Protein 7Q72 (pdb70)

Foldseek 3Di:
DPDAFFPDRAQDQDAADPLQVVVLVQLVVVLVVVQFQADPVVVVVVVVVQVVVQVVQLVLQLVLVVVVVDDPVLSNQQRKEKAWFDCVLLSGGGPLDATEMEIEGEQSCDLVSVQPPVVVVQVVPPQWDDKDQDPDPDFRWTWTQRNHHIYIYGYAYWHPSHDGHDDDPQDLVRLPPTDPRRNVVSVRHNLRVVLCVRAQDSVQLRSLLNLQQLLCVLAQQAAQLQQHFHSSQSSLLLRLLRSNHVNGHNLVSNLVSLVCQLPPPPPPERERYPQDDGDDDDDQQDVVPDVLSVPQTHFYWRNGPSTDGRNSLHDPQSVVVSSVLSVVLNVVSVCVSVVNDRSVVSSHHHDQLPPFFKKKKKKKKFQAQVVRVVLVVLLSSCNSVLQVLVCVVQLWVHKAWGRAKWKWKWDDDDPVVVVCVLDPHDDPTDIHGDDGHDPVVPMMMMIIIMIGTDGRAPPDDDPPVSQVVSQCSSCVDPPDDPVTMHMHMDMAGQQRDDPVVDDPPDDGDPD/DPVVVVVVVCVVPPPDDDDDDDDDDDDDPAPDPHD/DFFPDAFDDADADDPLQVVLLVQLVVVLVVVQFQADPVVVVVVVVLQVVVLVVQLVLQLVLVVVPPPDDPCSNVQAWEKAWFDCVLLSGGGPLDETEMETEGEQSDDPVSCCPPVVVVVVVVVCKDPWAFDDDPPFGWIWIQRNNRIYIYGYAYWHHRGDHHDDDPQDQVRCPPGDPSRVVVVVRRNLRVVLCVSALDSVQLRSLLNLQQLLCVQAQQADLLQAHFHSSLSSLLLSLLRSNHVNYHNLVSNQCSLVCVLPPPPPPERERDPQDDHDDDDDAQDVVPDVLSVPATHFYWRNGPSIDGSNRLHDPQSVVVSSVLSVVLNVQSVCVSVVNDRSVVSSHHHDQLPPFFKKKKKKKKFCAQVVRVVLVVLLSSCNSVLQRLVCVPQQFPHKAKGRAKWKWWFDDDDPVVLVQVLDPDDDPTHTHTDDHGCTMMMIIIMIGTDGPVDDDCPVSQVVSQCSSQVDPPHDPPTIHIHMDMAGSQRDDPVVDDPPDDGDDD/DVPDDDPDDDDDDDDDDD

Secondary structure (DSSP, 8-state):
-----SSS--S------HHHHHHHHHHHHHHHTTT-S--HHHHHHHHHHHHHHHHHHHHHHHHHHHHTT--HHHHHHTB-EEEEETTTTTT---TT--EEEEEEEETTS-HHHHHHTHHHHHHHSTTEEEEE----SSS-EEEEEETTEEEEEEEEEESSS-B-SS--TT-GGGGTT--HHHHHHHHHHHHHHHHHHSSS-HHHHHHHHHHHHHHHHHTT---TTTTS--HHHHHHHHHHHHHHSTT--HHHHHHHHHHHHHSS-TTS-B-SSPPPP-SS------TTT-HHHHT-SS-BB-SSSSP-BTTTT--HHHHHHHHHHHHHHHHHHHHHTTTSS-GGGTTPPP-GGGT-SEEEEEEEEESSHHHHHHHHHHHHHTTHHHHHHHHTT-SEEEEEE-SS-EEEEEE-SSHHHHHHHTTT---S--EEE--S--TT--EEEEEEE-EEEEE----EEE-HHHHHHHHHHHHT-SS--TTTEEEEEEEEESTT--GGGS-TT------/--SSS--S------HHHHHHHHHHHHHHHHTT-S--HHHHHHHHHHHHHHHHHHHHHHHHHHHHSTT-SSGGGG-B-EEEEETTTTTT---TTPPEEEEEEE-SS--HHHHHHTSHHHHHHHSSEEEEEEE--SSS-EEEEEETTEEEEEEEEE-SSS-B-SS--TT-GGGGTT--HHHHHHHHHHHHHHHHHHS-S-HHHHHHHHHHHHHHHHHTT---TTTTS--HHHHHHHHHHHHHH-TT--HHHHHHHHHHHHHTS-TTSPB-SS-----SS------TTT-HHHHT-SS-BB-SSSSP-BTTTT--HHHHHHHHHHHHHHHHHHHHHTTTSS-GGGTT----HHHH-SEEEEEEEEESSHHHHHHHHHHHHHTTHHHHHHHHHSTTT--EEE-SS-EEEEEE-SSHHHHHHHTTT---S---EEES---EEEEEEEEEEE----EEE-HHHHHHHHHHHHT-SS--TTTEEEEEEEEEGGG--GGGS-TTPPPP--/--HHHHHHHHHHS--S--------EEE--SSSS--/-TT-----------EEE-

Structure (mmCIF, N/CA/C/O backbone):
data_7Q72
#
_entry.id   7Q72
#
_cell.length_a   128.644
_cell.length_b   151.337
_cell.length_c   65.408
_cell.angle_alpha   90.000
_cell.angle_beta   90.000
_cell.angle_gamma   90.000
#
_symmetry.space_group_name_H-M   'P 21 21 2'
#
loop_
_entity.id
_entity.type
_entity.pdbx_description
1 polymer 'Poly(A) polymerase pla1'
2 polymer 'NURS complex subunit red1'
3 water water
#
loop_
_atom_site.group_PDB
_atom_site.id
_atom_site.type_symbol
_atom_site.label_atom_id
_atom_site.label_alt_id
_atom_site.label_comp_id
_atom_site.label_asym_id
_atom_site.label_entity_id
_atom_site.label_seq_id
_atom_site.pdbx_PDB_ins_code
_atom_site.Cartn_x
_atom_site.Cartn_y
_atom_site.Cartn_z
_atom_site.occupancy
_atom_site.B_iso_or_equiv
_atom_site.auth_seq_id
_atom_site.auth_comp_id
_atom_site.auth_asym_id
_atom_site.auth_atom_id
_atom_site.pdbx_PDB_model_num
ATOM 1 N N . THR A 1 11 ? 45.99000 47.26648 3.42239 1.000 84.00000 11 THR A N 1
ATOM 2 C CA . THR A 1 11 ? 46.04905 46.90933 2.00984 1.000 87.04000 11 THR A CA 1
ATOM 3 C C . THR A 1 11 ? 45.06019 47.73978 1.19438 1.000 82.97000 11 THR A C 1
ATOM 4 O O . THR A 1 11 ? 44.88394 48.93284 1.44448 1.000 71.05000 11 THR A O 1
ATOM 8 N N . THR A 1 12 ? 44.41730 47.10080 0.21741 1.000 88.61000 12 THR A N 1
ATOM 9 C CA . THR A 1 12 ? 43.45135 47.77131 -0.64470 1.000 91.06000 12 THR A CA 1
ATOM 10 C C . THR A 1 12 ? 42.07592 47.91127 -0.00502 1.000 83.63000 12 THR A C 1
ATOM 11 O O . THR A 1 12 ? 41.15625 48.41577 -0.65880 1.000 71.02000 12 THR A O 1
ATOM 15 N N . LYS A 1 13 ? 41.91226 47.48337 1.24354 1.000 81.91000 13 LYS A N 1
ATOM 16 C CA . LYS A 1 13 ? 40.63442 47.53059 1.93739 1.000 68.18000 13 LYS A CA 1
ATOM 17 C C . LYS A 1 13 ? 40.77262 48.34130 3.21828 1.000 67.48000 13 LYS A C 1
ATOM 18 O O . LYS A 1 13 ? 41.77219 48.22382 3.93483 1.000 78.76000 13 LYS A O 1
ATOM 24 N N . GLN A 1 14 ? 39.76854 49.17081 3.49801 1.000 52.62000 14 GLN A N 1
ATOM 25 C CA . GLN A 1 14 ? 39.71051 49.95977 4.72828 1.000 42.54000 14 GLN A CA 1
ATOM 26 C C . GLN A 1 14 ? 38.31867 49.77133 5.32181 1.000 43.01000 14 GLN A C 1
ATOM 27 O O . GLN A 1 14 ? 37.34879 50.37089 4.84760 1.000 47.04000 14 GLN A O 1
ATOM 33 N N . TRP A 1 15 ? 38.22413 48.93801 6.35257 1.000 36.33000 15 TRP A N 1
ATOM 34 C CA . TRP A 1 15 ? 36.96509 48.65997 7.02459 1.000 28.77000 15 TRP A CA 1
ATOM 35 C C . TRP A 1 15 ? 36.91627 49.38328 8.36409 1.000 22.48000 15 TRP A C 1
ATOM 36 O O . TRP A 1 15 ? 37.93419 49.54345 9.04199 1.000 29.38000 15 TRP A O 1
ATOM 47 N N . GLY A 1 16 ? 35.71984 49.81708 8.74136 1.000 15.27000 16 GLY A N 1
ATOM 48 C CA . GLY A 1 16 ? 35.55365 50.56040 9.97031 1.000 18.22000 16 GLY A CA 1
ATOM 49 C C . GLY A 1 16 ? 35.96287 52.01230 9.81307 1.000 16.72000 16 GLY A C 1
ATOM 50 O O . GLY A 1 16 ? 36.30270 52.48789 8.72749 1.000 26.32000 16 GLY A O 1
ATOM 51 N N . ILE A 1 17 ? 35.92454 52.73172 10.93994 1.000 14.54000 17 ILE A N 1
ATOM 52 C CA . ILE A 1 17 ? 36.28374 54.14607 10.94514 1.000 22.24000 17 ILE A CA 1
ATOM 53 C C . ILE A 1 17 ? 37.74719 54.37625 11.29246 1.000 25.13000 17 ILE A C 1
ATOM 54 O O . ILE A 1 17 ? 38.18032 55.53462 11.37331 1.000 21.81000 17 ILE A O 1
ATOM 59 N N . THR A 1 18 ? 38.51944 53.31647 11.50999 1.000 15.63000 18 THR A N 1
ATOM 60 C CA . THR A 1 18 ? 39.93797 53.41460 11.81256 1.000 15.20000 18 THR A CA 1
ATOM 61 C C . THR A 1 18 ? 40.68900 52.37236 11.00099 1.000 16.53000 18 THR A C 1
ATOM 62 O O . THR A 1 18 ? 40.14166 51.30452 10.70086 1.000 19.45000 18 THR A O 1
ATOM 66 N N . PRO A 1 19 ? 41.93440 52.65554 10.62377 1.000 19.59000 19 PRO A N 1
ATOM 67 C CA . PRO A 1 19 ? 42.74037 51.63440 9.96423 1.000 21.89000 19 PRO A CA 1
ATOM 68 C C . PRO A 1 19 ? 42.91624 50.43141 10.86792 1.000 14.66000 19 PRO A C 1
ATOM 69 O O . PRO A 1 19 ? 42.90709 50.55569 12.10708 1.000 15.82000 19 PRO A O 1
ATOM 73 N N . PRO A 1 20 ? 43.07661 49.24263 10.29283 1.000 12.58000 20 PRO A N 1
ATOM 74 C CA . PRO A 1 20 ? 43.07073 48.01823 11.10152 1.000 13.86000 20 PRO A CA 1
ATOM 75 C C . PRO A 1 20 ? 44.31859 47.89584 11.96308 1.000 14.79000 20 PRO A C 1
ATOM 76 O O . PRO A 1 20 ? 45.28795 48.64589 11.83446 1.000 20.01000 20 PRO A O 1
ATOM 80 N N . ILE A 1 21 ? 44.27328 46.91359 12.86513 1.000 16.96000 21 ILE A N 1
ATOM 81 C CA . ILE A 1 21 ? 45.42462 46.61548 13.71052 1.000 16.95000 21 ILE A CA 1
ATOM 82 C C . ILE A 1 21 ? 46.43510 45.75880 12.95972 1.000 17.25000 21 ILE A C 1
ATOM 83 O O . ILE A 1 21 ? 47.64582 45.99517 13.03739 1.000 18.80000 21 ILE A O 1
ATOM 88 N N . SER A 1 22 ? 45.95979 44.75826 12.22045 1.000 16.37000 22 SER A N 1
ATOM 89 C CA . SER A 1 22 ? 46.84662 43.85364 11.50145 1.000 16.64000 22 SER A CA 1
ATOM 90 C C . SER A 1 22 ? 46.07867 43.20482 10.36149 1.000 19.62000 22 SER A C 1
ATOM 91 O O . SER A 1 22 ? 45.01147 42.62420 10.58196 1.000 19.92000 22 SER A O 1
ATOM 94 N N . THR A 1 23 ? 46.62363 43.30561 9.15007 1.000 25.49000 23 THR A N 1
ATOM 95 C CA . THR A 1 23 ? 46.07155 42.63896 7.98016 1.000 26.91000 23 THR A CA 1
ATOM 96 C C . THR A 1 23 ? 46.73077 41.29000 7.71631 1.000 26.95000 23 THR A C 1
ATOM 97 O O . THR A 1 23 ? 46.60021 40.75042 6.61127 1.000 29.96000 23 THR A O 1
ATOM 101 N N . ALA A 1 24 ? 47.43002 40.73773 8.70476 1.000 23.10000 24 ALA A N 1
ATOM 102 C CA . ALA A 1 24 ? 48.17380 39.50717 8.50194 1.000 21.18000 24 ALA A CA 1
ATOM 103 C C . ALA A 1 24 ? 47.22447 38.32134 8.33746 1.000 22.35000 24 ALA A C 1
ATOM 104 O O . ALA A 1 24 ? 46.15659 38.27764 8.95463 1.000 23.36000 24 ALA A O 1
ATOM 106 N N . PRO A 1 25 ? 47.59346 37.34279 7.50510 1.000 26.37000 25 PRO A N 1
ATOM 107 C CA . PRO A 1 25 ? 46.74041 36.15937 7.33091 1.000 24.17000 25 PRO A CA 1
ATOM 108 C C . PRO A 1 25 ? 46.73388 35.26423 8.55884 1.000 29.19000 25 PRO A C 1
ATOM 109 O O . PRO A 1 25 ? 47.35897 35.57767 9.57741 1.000 33.29000 25 PRO A O 1
ATOM 113 N N . ALA A 1 26 ? 46.03338 34.13925 8.46648 1.000 25.71000 26 ALA A N 1
ATOM 114 C CA . ALA A 1 26 ? 45.93441 33.19932 9.57210 1.000 32.99000 26 ALA A CA 1
ATOM 115 C C . ALA A 1 26 ? 47.04975 32.16872 9.47841 1.000 31.96000 26 ALA A C 1
ATOM 116 O O . ALA A 1 26 ? 47.23998 31.54369 8.43057 1.000 32.39000 26 ALA A O 1
ATOM 118 N N . THR A 1 27 ? 47.78391 31.99628 10.57326 1.000 33.33000 27 THR A N 1
ATOM 119 C CA . THR A 1 27 ? 48.78697 30.94855 10.63212 1.000 31.55000 27 THR A CA 1
ATOM 120 C C . THR A 1 27 ? 48.11061 29.57861 10.64527 1.000 31.98000 27 THR A C 1
ATOM 121 O O . THR A 1 27 ? 46.89490 29.45470 10.81916 1.000 35.12000 27 THR A O 1
ATOM 125 N N . GLU A 1 28 ? 48.91945 28.53395 10.45295 1.000 36.43000 28 GLU A N 1
ATOM 126 C CA . GLU A 1 28 ? 48.37551 27.18027 10.46219 1.000 33.08000 28 GLU A CA 1
ATOM 127 C C . GLU A 1 28 ? 47.81961 26.80975 11.83220 1.000 36.40000 28 GLU A C 1
ATOM 128 O O . GLU A 1 28 ? 46.86816 26.02533 11.92227 1.000 34.47000 28 GLU A O 1
ATOM 134 N N . GLN A 1 29 ? 48.38710 27.36704 12.90472 1.000 37.75000 29 GLN A N 1
ATOM 135 C CA . GLN A 1 29 ? 47.84727 27.11269 14.23636 1.000 34.57000 29 GLN A CA 1
ATOM 136 C C . GLN A 1 29 ? 46.53210 27.85238 14.44693 1.000 34.57000 29 GLN A C 1
ATOM 137 O O . GLN A 1 29 ? 45.57729 27.28848 14.99515 1.000 32.88000 29 GLN A O 1
ATOM 143 N N . GLU A 1 30 ? 46.46664 29.11825 14.02406 1.000 31.65000 30 GLU A N 1
ATOM 144 C CA . GLU A 1 30 ? 45.22878 29.88037 14.15411 1.000 27.69000 30 GLU A CA 1
ATOM 145 C C . GLU A 1 30 ? 44.09876 29.23395 13.36282 1.000 29.06000 30 GLU A C 1
ATOM 146 O O . GLU A 1 30 ? 42.97054 29.12168 13.85614 1.000 31.62000 30 GLU A O 1
ATOM 152 N N . ASN A 1 31 ? 44.38376 28.79581 12.13376 1.000 31.34000 31 ASN A N 1
ATOM 153 C CA . ASN A 1 31 ? 43.35739 28.14281 11.32851 1.000 32.73000 31 ASN A CA 1
ATOM 154 C C . ASN A 1 31 ? 42.98462 26.77768 11.89322 1.000 34.70000 31 ASN A C 1
ATOM 155 O O . ASN A 1 31 ? 41.83830 26.33880 11.74187 1.000 32.20000 31 ASN A O 1
ATOM 160 N N . ALA A 1 32 ? 43.93098 26.09333 12.54171 1.000 32.73000 32 ALA A N 1
ATOM 161 C CA . ALA A 1 32 ? 43.60715 24.82730 13.19069 1.000 21.37000 32 ALA A CA 1
ATOM 162 C C . ALA A 1 32 ? 42.77622 25.05390 14.44614 1.000 19.47000 32 ALA A C 1
ATOM 163 O O . ALA A 1 32 ? 41.82963 24.30523 14.71492 1.000 16.84000 32 ALA A O 1
ATOM 165 N N . LEU A 1 33 ? 43.11656 26.08087 15.22889 1.000 21.00000 33 LEU A N 1
ATOM 166 C CA . LEU A 1 33 ? 42.29802 26.42623 16.38518 1.000 22.03000 33 LEU A CA 1
ATOM 167 C C . LEU A 1 33 ? 40.91685 26.90912 15.96648 1.000 25.08000 33 LEU A C 1
ATOM 168 O O . LEU A 1 33 ? 39.93658 26.67244 16.68228 1.000 21.83000 33 LEU A O 1
ATOM 173 N N . ASN A 1 34 ? 40.81909 27.58483 14.81822 1.000 26.86000 34 ASN A N 1
ATOM 174 C CA . ASN A 1 34 ? 39.51203 27.98165 14.30645 1.000 21.97000 34 ASN A CA 1
ATOM 175 C C . ASN A 1 34 ? 38.66210 26.76131 13.98102 1.000 26.05000 34 ASN A C 1
ATOM 176 O O . ASN A 1 34 ? 37.45146 26.75301 14.23217 1.000 27.35000 34 ASN A O 1
ATOM 181 N N . THR A 1 35 ? 39.28057 25.71717 13.42377 1.000 24.90000 35 THR A N 1
ATOM 182 C CA . THR A 1 35 ? 38.55849 24.47099 13.19436 1.000 20.04000 35 THR A CA 1
ATOM 183 C C . THR A 1 35 ? 38.13804 23.82633 14.50900 1.000 22.13000 35 THR A C 1
ATOM 184 O O . THR A 1 35 ? 37.06610 23.21541 14.58707 1.000 22.42000 35 THR A O 1
ATOM 188 N N . ALA A 1 36 ? 38.96021 23.95940 15.55342 1.000 24.79000 36 ALA A N 1
ATOM 189 C CA . ALA A 1 36 ? 38.57900 23.44143 16.86257 1.000 18.70000 36 ALA A CA 1
ATOM 190 C C . ALA A 1 36 ? 37.48466 24.28526 17.50059 1.000 21.47000 36 ALA A C 1
ATOM 191 O O . ALA A 1 36 ? 36.64279 23.75319 18.23331 1.000 19.84000 36 ALA A O 1
ATOM 193 N N . LEU A 1 37 ? 37.48205 25.59561 17.23829 1.000 21.61000 37 LEU A N 1
ATOM 194 C CA . LEU A 1 37 ? 36.42856 26.45917 17.76377 1.000 19.52000 37 LEU A CA 1
ATOM 195 C C . LEU A 1 37 ? 35.08545 26.14989 17.11584 1.000 20.10000 37 LEU A C 1
ATOM 196 O O . LEU A 1 37 ? 34.06102 26.07295 17.80441 1.000 20.93000 37 LEU A O 1
ATOM 201 N N . ILE A 1 38 ? 35.06926 25.97742 15.79253 1.000 20.24000 38 ILE A N 1
ATOM 202 C CA . ILE A 1 38 ? 33.82702 25.64785 15.10248 1.000 17.04000 38 ILE A CA 1
ATOM 203 C C . ILE A 1 38 ? 33.34660 24.26081 15.50715 1.000 19.82000 38 ILE A C 1
ATOM 204 O O . ILE A 1 38 ? 32.14131 24.02407 15.65546 1.000 22.86000 38 ILE A O 1
ATOM 209 N N . ASN A 1 39 ? 34.27922 23.32588 15.70291 1.000 22.49000 39 ASN A N 1
ATOM 210 C CA . ASN A 1 39 ? 33.90230 21.98371 16.13266 1.000 22.40000 39 ASN A CA 1
ATOM 211 C C . ASN A 1 39 ? 33.28247 22.00743 17.52489 1.000 24.32000 39 ASN A C 1
ATOM 212 O O . ASN A 1 39 ? 32.34344 21.25383 17.80594 1.000 32.68000 39 ASN A O 1
ATOM 217 N N . GLU A 1 40 ? 33.78936 22.87140 18.40785 1.000 24.09000 40 GLU A N 1
ATOM 218 C CA . GLU A 1 40 ? 33.20357 22.99526 19.73873 1.000 23.37000 40 GLU A CA 1
ATOM 219 C C . GLU A 1 40 ? 31.81946 23.62731 19.67404 1.000 25.55000 40 GLU A C 1
ATOM 220 O O . GLU A 1 40 ? 30.90704 23.21268 20.39828 1.000 29.80000 40 GLU A O 1
ATOM 226 N N . LEU A 1 41 ? 31.64609 24.63435 18.81445 1.000 29.47000 41 LEU A N 1
ATOM 227 C CA . LEU A 1 41 ? 30.33997 25.26928 18.66676 1.000 24.59000 41 LEU A CA 1
ATOM 228 C C . LEU A 1 41 ? 29.31455 24.29776 18.09463 1.000 28.52000 41 LEU A C 1
ATOM 229 O O . LEU A 1 41 ? 28.14009 24.32876 18.48110 1.000 28.39000 41 LEU A O 1
ATOM 234 N N . LYS A 1 42 ? 29.73819 23.42660 17.17363 1.000 26.61000 42 LYS A N 1
ATOM 235 C CA . LYS A 1 42 ? 28.82544 22.42239 16.63717 1.000 26.38000 42 LYS A CA 1
ATOM 236 C C . LYS A 1 42 ? 28.45941 21.38120 17.68586 1.000 28.98000 42 LYS A C 1
ATOM 237 O O . LYS A 1 42 ? 27.33797 20.86103 17.67471 1.000 31.20000 42 LYS A O 1
ATOM 243 N N . ASN A 1 43 ? 29.38224 21.07156 18.59949 1.000 33.30000 43 ASN A N 1
ATOM 244 C CA . ASN A 1 43 ? 29.13158 20.07487 19.63323 1.000 26.33000 43 ASN A CA 1
ATOM 245 C C . ASN A 1 43 ? 28.13303 20.55043 20.68056 1.000 28.81000 43 ASN A C 1
ATOM 246 O O . ASN A 1 43 ? 27.67598 19.73639 21.49010 1.000 35.01000 43 ASN A O 1
ATOM 251 N N . GLN A 1 44 ? 27.78770 21.83619 20.68718 1.000 36.32000 44 GLN A N 1
ATOM 252 C CA . GLN A 1 44 ? 26.77194 22.37665 21.57961 1.000 36.10000 44 GLN A CA 1
ATOM 253 C C . GLN A 1 44 ? 25.40849 22.49559 20.91233 1.000 40.27000 44 GLN A C 1
ATOM 254 O O . GLN A 1 44 ? 24.46881 22.99310 21.54092 1.000 39.61000 44 GLN A O 1
ATOM 260 N N . ASN A 1 45 ? 25.28308 22.04927 19.66073 1.000 47.58000 45 ASN A N 1
ATOM 261 C CA . ASN A 1 45 ? 24.06915 22.20868 18.85931 1.000 59.98000 45 ASN A CA 1
ATOM 262 C C . ASN A 1 45 ? 23.69223 23.68686 18.73541 1.000 49.57000 45 ASN A C 1
ATOM 263 O O . ASN A 1 45 ? 22.59555 24.11591 19.09844 1.000 47.80000 45 ASN A O 1
ATOM 268 N N . LEU A 1 46 ? 24.63963 24.46599 18.21527 1.000 39.74000 46 LEU A N 1
ATOM 269 C CA . LEU A 1 46 ? 24.43649 25.88368 17.95057 1.000 36.22000 46 LEU A CA 1
ATOM 270 C C . LEU A 1 46 ? 24.27407 26.17770 16.46546 1.000 38.46000 46 LEU A C 1
ATOM 271 O O . LEU A 1 46 ? 24.26260 27.34903 16.07269 1.000 45.59000 46 LEU A O 1
ATOM 276 N N . PHE A 1 47 ? 24.14786 25.14553 15.63097 1.000 32.15000 47 PHE A N 1
ATOM 277 C CA . PHE A 1 47 ? 24.04056 25.32148 14.18826 1.000 35.95000 47 PHE A CA 1
ATOM 278 C C . PHE A 1 47 ? 22.72767 24.79557 13.62376 1.000 41.34000 47 PHE A C 1
ATOM 279 O O . PHE A 1 47 ? 22.60132 24.66815 12.39874 1.000 41.21000 47 PHE A O 1
ATOM 287 N N . GLU A 1 48 ? 21.75303 24.48690 14.48025 1.000 43.31000 48 GLU A N 1
ATOM 288 C CA . GLU A 1 48 ? 20.40637 24.08479 14.06377 1.000 48.68000 48 GLU A CA 1
ATOM 289 C C . GLU A 1 48 ? 20.53351 22.83665 13.19845 1.000 54.75000 48 GLU A C 1
ATOM 290 O O . GLU A 1 48 ? 21.10351 21.83828 13.67245 1.000 72.18000 48 GLU A O 1
ATOM 296 N N . SER A 1 49 ? 20.04791 22.83737 11.95978 1.000 45.04000 49 SER A N 1
ATOM 297 C CA . SER A 1 49 ? 20.14146 21.70581 11.04808 1.000 50.72000 49 SER A CA 1
ATOM 298 C C . SER A 1 49 ? 19.77344 22.18165 9.64863 1.000 50.18000 49 SER A C 1
ATOM 299 O O . SER A 1 49 ? 19.02813 23.15998 9.50659 1.000 54.66000 49 SER A O 1
ATOM 302 N N . PRO A 1 50 ? 20.27660 21.53520 8.59435 1.000 43.58000 50 PRO A N 1
ATOM 303 C CA . PRO A 1 50 ? 19.90667 21.97095 7.23865 1.000 42.89000 50 PRO A CA 1
ATOM 304 C C . PRO A 1 50 ? 18.42722 21.81416 6.94431 1.000 41.61000 50 PRO A C 1
ATOM 305 O O . PRO A 1 50 ? 17.86746 22.61163 6.18178 1.000 41.79000 50 PRO A O 1
ATOM 309 N N . ALA A 1 51 ? 17.77160 20.81354 7.53570 1.000 39.93000 51 ALA A N 1
ATOM 310 C CA . ALA A 1 51 ? 16.35073 20.61151 7.27973 1.000 43.77000 51 ALA A CA 1
ATOM 311 C C . ALA A 1 51 ? 15.49433 21.66805 7.96631 1.000 43.78000 51 ALA A C 1
ATOM 312 O O . ALA A 1 51 ? 14.40012 21.98266 7.48429 1.000 43.77000 51 ALA A O 1
ATOM 314 N N . GLU A 1 52 ? 15.96701 22.22691 9.08343 1.000 42.95000 52 GLU A N 1
ATOM 315 C CA . GLU A 1 52 ? 15.17749 23.22309 9.79925 1.000 38.31000 52 GLU A CA 1
ATOM 316 C C . GLU A 1 52 ? 15.32138 24.61230 9.19182 1.000 36.20000 52 GLU A C 1
ATOM 317 O O . GLU A 1 52 ? 14.36351 25.39355 9.21390 1.000 31.83000 52 GLU A O 1
ATOM 323 N N . SER A 1 53 ? 16.49843 24.94082 8.65317 1.000 35.42000 53 SER A N 1
ATOM 324 C CA . SER A 1 53 ? 16.66624 26.23103 7.99161 1.000 40.06000 53 SER A CA 1
ATOM 325 C C . SER A 1 53 ? 15.87140 26.28825 6.69363 1.000 36.15000 53 SER A C 1
ATOM 326 O O . SER A 1 53 ? 15.32084 27.33824 6.34157 1.000 34.56000 53 SER A O 1
ATOM 329 N N . GLU A 1 54 ? 15.80246 25.16875 5.96817 1.000 34.21000 54 GLU A N 1
ATOM 330 C CA . GLU A 1 54 ? 14.94648 25.10459 4.78912 1.000 33.73000 54 GLU A CA 1
ATOM 331 C C . GLU A 1 54 ? 13.48052 25.27885 5.16000 1.000 33.25000 54 GLU A C 1
ATOM 332 O O . GLU A 1 54 ? 12.68960 25.78077 4.35266 1.000 33.85000 54 GLU A O 1
ATOM 338 N N . LYS A 1 55 ? 13.10224 24.87648 6.37542 1.000 34.71000 55 LYS A N 1
ATOM 339 C CA . LYS A 1 55 ? 11.72548 25.05694 6.82250 1.000 38.41000 55 LYS A CA 1
ATOM 340 C C . LYS A 1 55 ? 11.42895 26.52245 7.11563 1.000 39.35000 55 LYS A C 1
ATOM 341 O O . LYS A 1 55 ? 10.33583 27.01243 6.80965 1.000 37.37000 55 LYS A O 1
ATOM 347 N N . ARG A 1 56 ? 12.39058 27.23949 7.70472 1.000 34.82000 56 ARG A N 1
ATOM 348 C CA . ARG A 1 56 ? 12.18510 28.65715 7.98192 1.000 31.26000 56 ARG A CA 1
ATOM 349 C C . ARG A 1 56 ? 12.05202 29.46650 6.69827 1.000 34.43000 56 ARG A C 1
ATOM 350 O O . ARG A 1 56 ? 11.33145 30.47079 6.67374 1.000 32.95000 56 ARG A O 1
ATOM 358 N N . VAL A 1 57 ? 12.73337 29.04999 5.62810 1.000 39.12000 57 VAL A N 1
ATOM 359 C CA . VAL A 1 57 ? 12.61468 29.75216 4.35381 1.000 31.40000 57 VAL A CA 1
ATOM 360 C C . VAL A 1 57 ? 11.22671 29.55048 3.76152 1.000 35.37000 57 VAL A C 1
ATOM 361 O O . VAL A 1 57 ? 10.59828 30.50132 3.28046 1.000 42.87000 57 VAL A O 1
ATOM 365 N N . LYS A 1 58 ? 10.72340 28.31347 3.78845 1.000 32.93000 58 LYS A N 1
ATOM 366 C CA . LYS A 1 58 ? 9.38344 28.05510 3.27334 1.000 34.88000 58 LYS A CA 1
ATOM 367 C C . LYS A 1 58 ? 8.31866 28.74026 4.11943 1.000 39.36000 58 LYS A C 1
ATOM 368 O O . LYS A 1 58 ? 7.26279 29.11648 3.59838 1.000 41.25000 58 LYS A O 1
ATOM 374 N N . VAL A 1 59 ? 8.57645 28.91355 5.41769 1.000 38.47000 59 VAL A N 1
ATOM 375 C CA . VAL A 1 59 ? 7.62346 29.60737 6.27784 1.000 32.61000 59 VAL A CA 1
ATOM 376 C C . VAL A 1 59 ? 7.60617 31.09881 5.96378 1.000 33.12000 59 VAL A C 1
ATOM 377 O O . VAL A 1 59 ? 6.53894 31.72221 5.90543 1.000 36.24000 59 VAL A O 1
ATOM 381 N N . LEU A 1 60 ? 8.78177 31.69477 5.74854 1.000 31.48000 60 LEU A N 1
ATOM 382 C CA . LEU A 1 60 ? 8.83470 33.12014 5.43747 1.000 31.07000 60 LEU A CA 1
ATOM 383 C C . LEU A 1 60 ? 8.23266 33.41388 4.06950 1.000 39.25000 60 LEU A C 1
ATOM 384 O O . LEU A 1 60 ? 7.56522 34.43908 3.88792 1.000 39.05000 60 LEU A O 1
ATOM 389 N N . ASP A 1 61 ? 8.46213 32.53392 3.09147 1.000 40.13000 61 ASP A N 1
ATOM 390 C CA . ASP A 1 61 ? 7.80886 32.70208 1.79823 1.000 42.51000 61 ASP A CA 1
ATOM 391 C C . ASP A 1 61 ? 6.30986 32.45728 1.89723 1.000 47.05000 61 ASP A C 1
ATOM 392 O O . ASP A 1 61 ? 5.53723 33.02678 1.11773 1.000 46.54000 61 ASP A O 1
ATOM 397 N N . GLU A 1 62 ? 5.88011 31.62223 2.84650 1.000 44.02000 62 GLU A N 1
ATOM 398 C CA . GLU A 1 62 ? 4.45110 31.44250 3.07006 1.000 38.40000 62 GLU A CA 1
ATOM 399 C C . GLU A 1 62 ? 3.83915 32.66358 3.74363 1.000 38.71000 62 GLU A C 1
ATOM 400 O O . GLU A 1 62 ? 2.68861 33.01463 3.45959 1.000 51.09000 62 GLU A O 1
ATOM 406 N N . LEU A 1 63 ? 4.58867 33.32324 4.63126 1.000 32.61000 63 LEU A N 1
ATOM 407 C CA . LEU A 1 63 ? 4.08831 34.54186 5.25835 1.000 33.06000 63 LEU A CA 1
ATOM 408 C C . LEU A 1 63 ? 4.11882 35.72217 4.29643 1.000 41.93000 63 LEU A C 1
ATOM 409 O O . LEU A 1 63 ? 3.34929 36.67510 4.46397 1.000 44.05000 63 LEU A O 1
ATOM 414 N N . GLN A 1 64 ? 4.99860 35.68406 3.29246 1.000 45.28000 64 GLN A N 1
ATOM 415 C CA . GLN A 1 64 ? 5.02276 36.75029 2.29605 1.000 42.66000 64 GLN A CA 1
ATOM 416 C C . GLN A 1 64 ? 3.81338 36.66521 1.37394 1.000 40.14000 64 GLN A C 1
ATOM 417 O O . GLN A 1 64 ? 3.27491 37.69426 0.94899 1.000 40.21000 64 GLN A O 1
ATOM 423 N N . GLN A 1 65 ? 3.37062 35.44573 1.05656 1.000 41.13000 65 GLN A N 1
ATOM 424 C CA . GLN A 1 65 ? 2.16932 35.28132 0.24552 1.000 51.82000 65 GLN A CA 1
ATOM 425 C C . GLN A 1 65 ? 0.92236 35.73115 0.99805 1.000 55.23000 65 GLN A C 1
ATOM 426 O O . GLN A 1 65 ? -0.05837 36.15450 0.37502 1.000 58.79000 65 GLN A O 1
ATOM 432 N N . ILE A 1 66 ? 0.94180 35.65455 2.33059 1.000 48.75000 66 ILE A N 1
ATOM 433 C CA . ILE A 1 66 ? -0.19020 36.13303 3.11735 1.000 42.23000 66 ILE A CA 1
ATOM 434 C C . ILE A 1 66 ? -0.21623 37.65613 3.14356 1.000 42.12000 66 ILE A C 1
ATOM 435 O O . ILE A 1 66 ? -1.28532 38.27272 3.05758 1.000 50.54000 66 ILE A O 1
ATOM 440 N N . THR A 1 67 ? 0.95673 38.28708 3.25707 1.000 36.78000 67 THR A N 1
ATOM 441 C CA . THR A 1 67 ? 1.01217 39.74484 3.31825 1.000 38.25000 67 THR A CA 1
ATOM 442 C C . THR A 1 67 ? 0.42807 40.37259 2.05965 1.000 39.25000 67 THR A C 1
ATOM 443 O O . THR A 1 67 ? -0.30410 41.36631 2.13505 1.000 42.39000 67 THR A O 1
ATOM 447 N N . THR A 1 68 ? 0.74107 39.80680 0.89185 1.000 35.99000 68 THR A N 1
ATOM 448 C CA . THR A 1 68 ? 0.11605 40.27311 -0.34077 1.000 37.28000 68 THR A CA 1
ATOM 449 C C . THR A 1 68 ? -1.39126 40.05687 -0.30068 1.000 46.53000 68 THR A C 1
ATOM 450 O O . THR A 1 68 ? -2.16384 40.93000 -0.71283 1.000 50.54000 68 THR A O 1
ATOM 454 N N . GLU A 1 69 ? -1.82882 38.90106 0.20527 1.000 46.33000 69 GLU A N 1
ATOM 455 C CA . GLU A 1 69 ? -3.25754 38.66230 0.37568 1.000 46.58000 69 GLU A CA 1
ATOM 456 C C . GLU A 1 69 ? -3.85427 39.56425 1.44863 1.000 46.92000 69 GLU A C 1
ATOM 457 O O . GLU A 1 69 ? -5.04403 39.89328 1.38704 1.000 51.59000 69 GLU A O 1
ATOM 463 N N . PHE A 1 70 ? -3.05142 39.97187 2.43383 1.000 45.11000 70 PHE A N 1
ATOM 464 C CA . PHE A 1 70 ? -3.55473 40.82216 3.50758 1.000 48.03000 70 PHE A CA 1
ATOM 465 C C . PHE A 1 70 ? -3.75291 42.25784 3.03771 1.000 47.52000 70 PHE A C 1
ATOM 466 O O . PHE A 1 70 ? -4.80738 42.85541 3.27572 1.000 51.30000 70 PHE A O 1
ATOM 474 N N . VAL A 1 71 ? -2.74688 42.82890 2.37239 1.000 49.44000 71 VAL A N 1
ATOM 475 C CA . VAL A 1 71 ? -2.86004 44.20639 1.90276 1.000 47.73000 71 VAL A CA 1
ATOM 476 C C . VAL A 1 71 ? -3.90380 44.32008 0.79731 1.000 50.55000 71 VAL A C 1
ATOM 477 O O . VAL A 1 71 ? -4.61737 45.32742 0.70746 1.000 50.83000 71 VAL A O 1
ATOM 481 N N . LYS A 1 72 ? -4.02559 43.29452 -0.04855 1.000 48.67000 72 LYS A N 1
ATOM 482 C CA . LYS A 1 72 ? -4.97313 43.36125 -1.15665 1.000 46.11000 72 LYS A CA 1
ATOM 483 C C . LYS A 1 72 ? -6.41327 43.38129 -0.65781 1.000 54.61000 72 LYS A C 1
ATOM 484 O O . LYS A 1 72 ? -7.27247 44.03601 -1.25873 1.000 56.22000 72 LYS A O 1
ATOM 490 N N . LYS A 1 73 ? -6.69855 42.66937 0.43587 1.000 55.14000 73 LYS A N 1
ATOM 491 C CA . LYS A 1 73 ? -8.05075 42.67585 0.98633 1.000 46.58000 73 LYS A CA 1
ATOM 492 C C . LYS A 1 73 ? -8.36792 44.00326 1.66335 1.000 53.65000 73 LYS A C 1
ATOM 493 O O . LYS A 1 73 ? -9.46282 44.55033 1.48629 1.000 64.15000 73 LYS A O 1
ATOM 499 N N . VAL A 1 74 ? -7.42649 44.53387 2.44730 1.000 47.38000 74 VAL A N 1
ATOM 500 C CA . VAL A 1 74 ? -7.66388 45.80392 3.12468 1.000 47.44000 74 VAL A CA 1
ATOM 501 C C . VAL A 1 74 ? -7.73964 46.94468 2.11916 1.000 53.29000 74 VAL A C 1
ATOM 502 O O . VAL A 1 74 ? -8.50789 47.89545 2.30752 1.000 64.44000 74 VAL A O 1
ATOM 506 N N . SER A 1 75 ? -6.96286 46.87115 1.03494 1.000 54.07000 75 SER A N 1
ATOM 507 C CA . SER A 1 75 ? -6.99516 47.93242 0.03267 1.000 62.17000 75 SER A CA 1
ATOM 508 C C . SER A 1 75 ? -8.32992 47.96176 -0.70246 1.000 61.94000 75 SER A C 1
ATOM 509 O O . SER A 1 75 ? -8.86844 49.04035 -0.97606 1.000 66.41000 75 SER A O 1
ATOM 512 N N . LEU A 1 76 ? -8.88066 46.78955 -1.03052 1.000 60.20000 76 LEU A N 1
ATOM 513 C CA . LEU A 1 76 ? -10.18250 46.74962 -1.68962 1.000 62.43000 76 LEU A CA 1
ATOM 514 C C . LEU A 1 76 ? -11.28134 47.30698 -0.79373 1.000 68.19000 76 LEU A C 1
ATOM 515 O O . LEU A 1 76 ? -12.25189 47.88859 -1.29238 1.000 71.16000 76 LEU A O 1
ATOM 520 N N . ALA A 1 77 ? -11.14749 47.14593 0.52586 1.000 69.84000 77 ALA A N 1
ATOM 521 C CA . ALA A 1 77 ? -12.11748 47.72112 1.45039 1.000 71.24000 77 ALA A CA 1
ATOM 522 C C . ALA A 1 77 ? -12.03548 49.24136 1.50148 1.000 71.65000 77 ALA A C 1
ATOM 523 O O . ALA A 1 77 ? -13.00727 49.88822 1.90652 1.000 74.44000 77 ALA A O 1
ATOM 525 N N . LYS A 1 78 ? -10.90370 49.82288 1.10802 1.000 70.48000 78 LYS A N 1
ATOM 526 C CA . LYS A 1 78 ? -10.76064 51.26796 0.99977 1.000 76.51000 78 LYS A CA 1
ATOM 527 C C . LYS A 1 78 ? -11.17976 51.79183 -0.36849 1.000 82.18000 78 LYS A C 1
ATOM 528 O O . LYS A 1 78 ? -10.89537 52.95160 -0.68815 1.000 79.39000 78 LYS A O 1
ATOM 534 N N . HIS A 1 79 ? -11.83560 50.95676 -1.17883 1.000 80.75000 79 HIS A N 1
ATOM 535 C CA . HIS A 1 79 ? -12.31732 51.33179 -2.50979 1.000 79.54000 79 HIS A CA 1
ATOM 536 C C . HIS A 1 79 ? -11.16171 51.72477 -3.43101 1.000 70.43000 79 HIS A C 1
ATOM 537 O O . HIS A 1 79 ? -11.16042 52.79058 -4.05023 1.000 66.44000 79 HIS A O 1
ATOM 544 N N . MET A 1 80 ? -10.16974 50.84461 -3.51902 1.000 73.66000 80 MET A N 1
ATOM 545 C CA . MET A 1 80 ? -9.06854 51.01277 -4.45398 1.000 75.89000 80 MET A CA 1
ATOM 546 C C . MET A 1 80 ? -9.36525 50.25706 -5.74340 1.000 70.85000 80 MET A C 1
ATOM 547 O O . MET A 1 80 ? -10.08384 49.25387 -5.74706 1.000 61.33000 80 MET A O 1
ATOM 552 N N . ASN A 1 81 ? -8.80294 50.75100 -6.84352 1.000 79.95000 81 ASN A N 1
ATOM 553 C CA . ASN A 1 81 ? -9.06978 50.16979 -8.14960 1.000 78.58000 81 ASN A CA 1
ATOM 554 C C . ASN A 1 81 ? -8.43319 48.78469 -8.26681 1.000 74.76000 81 ASN A C 1
ATOM 555 O O . ASN A 1 81 ? -7.65260 48.34863 -7.41578 1.000 75.81000 81 ASN A O 1
ATOM 560 N N . GLU A 1 82 ? -8.78561 48.08651 -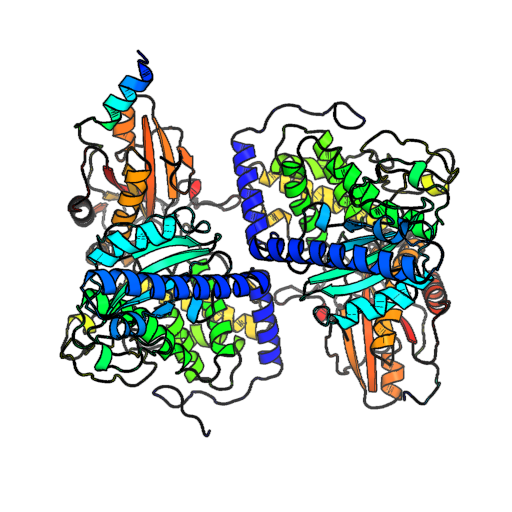9.35041 1.000 74.74000 82 GLU A N 1
ATOM 561 C CA . GLU A 1 82 ? -8.21874 46.76496 -9.60074 1.000 79.66000 82 GLU A CA 1
ATOM 562 C C . GLU A 1 82 ? -6.71332 46.83105 -9.81686 1.000 76.78000 82 GLU A C 1
ATOM 563 O O . GLU A 1 82 ? -5.99618 45.87912 -9.48778 1.000 73.07000 82 GLU A O 1
ATOM 569 N N . LYS A 1 83 ? -6.21668 47.93974 -10.36732 1.000 76.35000 83 LYS A N 1
ATOM 570 C CA . LYS A 1 83 ? -4.78605 48.06640 -10.61663 1.000 75.00000 83 LYS A CA 1
ATOM 571 C C . LYS A 1 83 ? -4.03695 48.50749 -9.36498 1.000 72.56000 83 LYS A C 1
ATOM 572 O O . LYS A 1 83 ? -2.95832 47.98192 -9.06811 1.000 69.16000 83 LYS A O 1
ATOM 578 N N . MET A 1 84 ? -4.59396 49.46462 -8.61795 1.000 69.44000 84 MET A N 1
ATOM 579 C CA . MET A 1 84 ? -3.90727 49.97023 -7.43303 1.000 67.19000 84 MET A CA 1
ATOM 580 C C . MET A 1 84 ? -3.87477 48.92951 -6.32054 1.000 66.30000 84 MET A C 1
ATOM 581 O O . MET A 1 84 ? -2.84525 48.75460 -5.65787 1.000 69.60000 84 MET A O 1
ATOM 586 N N . ALA A 1 85 ? -4.99056 48.22988 -6.09882 1.000 63.80000 85 ALA A N 1
ATOM 587 C CA . ALA A 1 85 ? -5.02563 47.20991 -5.05622 1.000 56.37000 85 ALA A CA 1
ATOM 588 C C . ALA A 1 85 ? -4.12406 46.02998 -5.39184 1.000 53.47000 85 ALA A C 1
ATOM 589 O O . ALA A 1 85 ? -3.67119 45.32091 -4.48629 1.000 52.63000 85 ALA A O 1
ATOM 591 N N . ASN A 1 86 ? -3.85466 45.80244 -6.67819 1.000 60.36000 86 ASN A N 1
ATOM 592 C CA . ASN A 1 86 ? -2.96320 44.71703 -7.06900 1.000 67.90000 86 ASN A CA 1
ATOM 593 C C . ASN A 1 86 ? -1.50129 45.09363 -6.86288 1.000 64.15000 86 ASN A C 1
ATOM 594 O O . ASN A 1 86 ? -0.69883 44.26037 -6.42701 1.000 61.94000 86 ASN A O 1
ATOM 599 N N . GLU A 1 87 ? -1.13875 46.33769 -7.16740 1.000 58.27000 87 GLU A N 1
ATOM 600 C CA . GLU A 1 87 ? 0.23344 46.80567 -7.03517 1.000 59.55000 87 GLU A CA 1
ATOM 601 C C . GLU A 1 87 ? 0.52657 47.39626 -5.66142 1.000 57.79000 87 GLU A C 1
ATOM 602 O O . GLU A 1 87 ? 1.62314 47.92563 -5.45034 1.000 51.12000 87 GLU A O 1
ATOM 608 N N . ALA A 1 88 ? -0.42685 47.32337 -4.72823 1.000 54.78000 88 ALA A N 1
ATOM 609 C CA . ALA A 1 88 ? -0.16838 47.79280 -3.37068 1.000 49.99000 88 ALA A CA 1
ATOM 610 C C . ALA A 1 88 ? 0.90989 46.95302 -2.69691 1.000 58.48000 88 ALA A C 1
ATOM 611 O O . ALA A 1 88 ? 1.73358 47.47748 -1.93782 1.000 59.01000 88 ALA A O 1
ATOM 613 N N . GLY A 1 89 ? 0.91799 45.64794 -2.95947 1.000 52.14000 89 GLY A N 1
ATOM 614 C CA . GLY A 1 89 ? 1.98152 44.77995 -2.49438 1.000 41.81000 89 GLY A CA 1
ATOM 615 C C . GLY A 1 89 ? 1.97087 44.49404 -1.00753 1.000 40.65000 89 GLY A C 1
ATOM 616 O O . GLY A 1 89 ? 1.00010 43.94491 -0.47844 1.000 42.56000 89 GLY A O 1
ATOM 617 N N . GLY A 1 90 ? 3.05343 44.86350 -0.32560 1.000 39.96000 90 GLY A N 1
ATOM 618 C CA . GLY A 1 90 ? 3.22954 44.54314 1.07759 1.000 34.26000 90 GLY A CA 1
ATOM 619 C C . GLY A 1 90 ? 4.29863 43.48914 1.27855 1.000 28.38000 90 GLY A C 1
ATOM 620 O O . GLY A 1 90 ? 4.10996 42.33121 0.89467 1.000 32.95000 90 GLY A O 1
ATOM 621 N N . LYS A 1 91 ? 5.42660 43.87198 1.87305 1.000 27.47000 91 LYS A N 1
ATOM 622 C CA . LYS A 1 91 ? 6.57294 42.98668 2.02510 1.000 33.02000 91 LYS A CA 1
ATOM 623 C C . LYS A 1 91 ? 6.85507 42.73480 3.49961 1.000 30.29000 91 LYS A C 1
ATOM 624 O O . LYS A 1 91 ? 6.69742 43.63115 4.33488 1.000 27.10000 91 LYS A O 1
ATOM 630 N N . ILE A 1 92 ? 7.27271 41.50893 3.81072 1.000 33.44000 92 ILE A N 1
ATOM 631 C CA . ILE A 1 92 ? 7.63196 41.10261 5.16471 1.000 35.21000 92 ILE A CA 1
ATOM 632 C C . ILE A 1 92 ? 9.14930 40.99690 5.24836 1.000 30.69000 92 ILE A C 1
ATOM 633 O O . ILE A 1 92 ? 9.79159 40.43389 4.35282 1.000 25.95000 92 ILE A O 1
ATOM 638 N N . PHE A 1 93 ? 9.72007 41.54969 6.31426 1.000 31.35000 93 PHE A N 1
ATOM 639 C CA . PHE A 1 93 ? 11.15376 41.51844 6.55585 1.000 25.65000 93 PHE A CA 1
ATOM 640 C C . PHE A 1 93 ? 11.44817 40.76904 7.84878 1.000 28.13000 93 PHE A C 1
ATOM 641 O O . PHE A 1 93 ? 10.56017 40.50626 8.66369 1.000 35.87000 93 PHE A O 1
ATOM 649 N N . THR A 1 94 ? 12.72111 40.42862 8.02899 1.000 25.06000 94 THR A N 1
ATOM 650 C CA . THR A 1 94 ? 13.19325 39.75860 9.22927 1.000 24.79000 94 THR A CA 1
ATOM 651 C C . THR A 1 94 ? 14.42225 40.48571 9.75669 1.000 30.44000 94 THR A C 1
ATOM 652 O O . THR A 1 94 ? 15.09395 41.22114 9.02910 1.000 34.73000 94 THR A O 1
ATOM 656 N N . TYR A 1 95 ? 14.70913 40.27815 11.03677 1.000 25.80000 95 TYR A N 1
ATOM 657 C CA . TYR A 1 95 ? 15.84937 40.92271 11.67675 1.000 27.70000 95 TYR A CA 1
ATOM 658 C C . TYR A 1 95 ? 16.24499 40.10053 12.89776 1.000 25.50000 95 TYR A C 1
ATOM 659 O O . TYR A 1 95 ? 15.78082 38.97077 13.08549 1.000 27.32000 95 TYR A O 1
ATOM 668 N N . GLY A 1 96 ? 17.11223 40.67167 13.72889 1.000 24.53000 96 GLY A N 1
ATOM 669 C CA . GLY A 1 96 ? 17.53171 40.02407 14.95346 1.000 23.85000 96 GLY A CA 1
ATOM 670 C C . GLY A 1 96 ? 18.52483 38.90651 14.71947 1.000 22.69000 96 GLY A C 1
ATOM 671 O O . GLY A 1 96 ? 19.37977 39.00260 13.83441 1.000 22.91000 96 GLY A O 1
ATOM 672 N N . SER A 1 97 ? 18.41009 37.83197 15.50182 1.000 34.34000 97 SER A N 1
ATOM 673 C CA . SER A 1 97 ? 19.34037 36.71559 15.39266 1.000 32.94000 97 SER A CA 1
ATOM 674 C C . SER A 1 97 ? 19.20266 35.96215 14.07388 1.000 27.36000 97 SER A C 1
ATOM 675 O O . SER A 1 97 ? 20.16555 35.32413 13.63329 1.000 29.70000 97 SER A O 1
ATOM 678 N N . TYR A 1 98 ? 18.03151 36.00783 13.43741 1.000 21.95000 98 TYR A N 1
ATOM 679 C CA . TYR A 1 98 ? 17.82074 35.19607 12.24359 1.000 21.01000 98 TYR A CA 1
ATOM 680 C C . TYR A 1 98 ? 18.52016 35.78378 11.02252 1.000 26.33000 98 TYR A C 1
ATOM 681 O O . TYR A 1 98 ? 19.22564 35.06852 10.30283 1.000 32.62000 98 TYR A O 1
ATOM 690 N N . ARG A 1 99 ? 18.31754 37.07645 10.75361 1.000 26.02000 99 ARG A N 1
ATOM 691 C CA . ARG A 1 99 ? 18.91807 37.66948 9.56230 1.000 28.26000 99 ARG A CA 1
ATOM 692 C C . ARG A 1 99 ? 20.43821 37.72105 9.66499 1.000 27.30000 99 ARG A C 1
ATOM 693 O O . ARG A 1 99 ? 21.12933 37.67668 8.64039 1.000 30.59000 99 ARG A O 1
ATOM 701 N N . LEU A 1 100 ? 20.97817 37.79604 10.88309 1.000 26.24000 100 LEU A N 1
ATOM 702 C CA . LEU A 1 100 ? 22.42183 37.70507 11.06281 1.000 24.65000 100 LEU A CA 1
ATOM 703 C C . LEU A 1 100 ? 22.96069 36.30931 10.78443 1.000 24.99000 100 LEU A C 1
ATOM 704 O O . LEU A 1 100 ? 24.18302 36.13191 10.75913 1.000 37.12000 100 LEU A O 1
ATOM 709 N N . GLY A 1 101 ? 22.08961 35.32304 10.57981 1.000 22.10000 101 GLY A N 1
ATOM 710 C CA . GLY A 1 101 ? 22.51614 33.95943 10.35473 1.000 24.29000 101 GLY A CA 1
ATOM 711 C C . GLY A 1 101 ? 23.01723 33.23085 11.57972 1.000 23.19000 101 GLY A C 1
ATOM 712 O O . GLY A 1 101 ? 23.42957 32.07131 11.46114 1.000 35.81000 101 GLY A O 1
ATOM 713 N N . VAL A 1 102 ? 22.99148 33.86325 12.74845 1.000 17.17000 102 VAL A N 1
ATOM 714 C CA . VAL A 1 102 ? 23.49104 33.28054 13.98823 1.000 23.38000 102 VAL A CA 1
ATOM 715 C C . VAL A 1 102 ? 22.28119 32.99429 14.86909 1.000 30.90000 102 VAL A C 1
ATOM 716 O O . VAL A 1 102 ? 21.73957 33.89835 15.51527 1.000 42.50000 102 VAL A O 1
ATOM 720 N N . TYR A 1 103 ? 21.85347 31.73408 14.90255 1.000 37.75000 103 TYR A N 1
ATOM 721 C CA . TYR A 1 103 ? 20.68297 31.34656 15.67650 1.000 38.16000 103 TYR A CA 1
ATOM 722 C C . TYR A 1 103 ? 20.67485 29.83339 15.83446 1.000 38.32000 103 TYR A C 1
ATOM 723 O O . TYR A 1 103 ? 20.95944 29.10334 14.88162 1.000 30.90000 103 TYR A O 1
ATOM 732 N N . GLY A 1 104 ? 20.34701 29.37432 17.03965 1.000 41.53000 104 GLY A N 1
ATOM 733 C CA . GLY A 1 104 ? 20.29901 27.96222 17.33146 1.000 41.18000 104 GLY A CA 1
ATOM 734 C C . GLY A 1 104 ? 18.92783 27.36940 17.08125 1.000 39.11000 104 GLY A C 1
ATOM 735 O O . GLY A 1 104 ? 18.01335 28.04359 16.59698 1.000 38.23000 104 GLY A O 1
ATOM 736 N N . PRO A 1 105 ? 18.76186 26.08786 17.40286 1.000 35.66000 105 PRO A N 1
ATOM 737 C CA . PRO A 1 105 ? 17.46326 25.43888 17.19638 1.000 39.30000 105 PRO A CA 1
ATOM 738 C C . PRO A 1 105 ? 16.39770 26.02117 18.10961 1.000 38.36000 105 PRO A C 1
ATOM 739 O O . PRO A 1 105 ? 16.67610 26.47654 19.22184 1.000 30.48000 105 PRO A O 1
ATOM 743 N N . GLY A 1 106 ? 15.15970 26.00565 17.61849 1.000 36.10000 106 GLY A N 1
ATOM 744 C CA . GLY A 1 106 ? 14.03879 26.55056 18.35432 1.000 39.17000 106 GLY A CA 1
ATOM 745 C C . GLY A 1 106 ? 14.03805 28.05365 18.51737 1.000 49.44000 106 GLY A C 1
ATOM 746 O O . GLY A 1 106 ? 13.08783 28.59382 19.09654 1.000 54.61000 106 GLY A O 1
ATOM 747 N N . SER A 1 107 ? 15.06415 28.74676 18.03019 1.000 43.11000 107 SER A N 1
ATOM 748 C CA . SER A 1 107 ? 15.12830 30.19378 18.16967 1.000 41.16000 107 SER A CA 1
ATOM 749 C C . SER A 1 107 ? 14.05386 30.85956 17.32066 1.000 31.27000 107 SER A C 1
ATOM 750 O O . SER A 1 107 ? 13.78788 30.44757 16.18828 1.000 31.59000 107 SER A O 1
ATOM 753 N N . ASP A 1 108 ? 13.43779 31.89766 17.87636 1.000 29.58000 108 ASP A N 1
ATOM 754 C CA . ASP A 1 108 ? 12.33500 32.57132 17.21283 1.000 33.01000 108 ASP A CA 1
ATOM 755 C C . ASP A 1 108 ? 12.84055 33.46599 16.08408 1.000 32.16000 108 ASP A C 1
ATOM 756 O O . ASP A 1 108 ? 13.98564 33.92591 16.07947 1.000 28.42000 108 ASP A O 1
ATOM 761 N N . ILE A 1 109 ? 11.95978 33.71103 15.11950 1.000 32.02000 109 ILE A N 1
ATOM 762 C CA . ILE A 1 109 ? 12.27072 34.51342 13.94291 1.000 20.44000 109 ILE A CA 1
ATOM 763 C C . ILE A 1 109 ? 11.64818 35.88792 14.13850 1.000 23.48000 109 ILE A C 1
ATOM 764 O O . ILE A 1 109 ? 10.42526 36.04417 14.05725 1.000 28.18000 109 ILE A O 1
ATOM 769 N N . ASP A 1 110 ? 12.48693 36.88903 14.39609 1.000 21.14000 110 ASP A N 1
ATOM 770 C CA . ASP A 1 110 ? 12.00552 38.25470 14.55392 1.000 27.83000 110 ASP A CA 1
ATOM 771 C C . ASP A 1 110 ? 11.56946 38.81478 13.20615 1.000 30.03000 110 ASP A C 1
ATOM 772 O O . ASP A 1 110 ? 12.39132 39.35279 12.45762 1.000 39.68000 110 ASP A O 1
ATOM 777 N N . THR A 1 111 ? 10.28564 38.68802 12.88463 1.000 26.79000 111 THR A N 1
ATOM 778 C CA . THR A 1 111 ? 9.77072 39.14923 11.60537 1.000 27.70000 111 THR A CA 1
ATOM 779 C C . THR A 1 111 ? 9.23054 40.57279 11.71876 1.000 25.97000 111 THR A C 1
ATOM 780 O O . THR A 1 111 ? 9.08739 41.13179 12.80804 1.000 35.57000 111 THR A O 1
ATOM 784 N N . LEU A 1 112 ? 8.92304 41.15655 10.56192 1.000 24.94000 112 LEU A N 1
ATOM 785 C CA . LEU A 1 112 ? 8.46159 42.53673 10.48834 1.000 27.04000 112 LEU A CA 1
ATOM 786 C C . LEU A 1 112 ? 7.70713 42.71782 9.18062 1.000 30.62000 112 LEU A C 1
ATOM 787 O O . LEU A 1 112 ? 8.24017 42.40548 8.11223 1.000 37.27000 112 LEU A O 1
ATOM 792 N N . VAL A 1 113 ? 6.47873 43.22399 9.26520 1.000 35.25000 113 VAL A N 1
ATOM 793 C CA . VAL A 1 113 ? 5.62062 43.41492 8.10044 1.000 28.65000 113 VAL A CA 1
ATOM 794 C C . VAL A 1 113 ? 5.58463 44.89674 7.75053 1.000 24.81000 113 VAL A C 1
ATOM 795 O O . VAL A 1 113 ? 5.43407 45.75063 8.63389 1.000 24.90000 113 VAL A O 1
ATOM 799 N N . VAL A 1 114 ? 5.73391 45.20247 6.46343 1.000 29.93000 114 VAL A N 1
ATOM 800 C CA . VAL A 1 114 ? 5.72633 46.57108 5.95662 1.000 34.50000 114 VAL A CA 1
ATOM 801 C C . VAL A 1 114 ? 4.53419 46.72370 5.02295 1.000 37.68000 114 VAL A C 1
ATOM 802 O O . VAL A 1 114 ? 4.39967 45.96886 4.05115 1.000 36.21000 114 VAL A O 1
ATOM 806 N N . VAL A 1 115 ? 3.67570 47.69656 5.31396 1.000 33.73000 115 VAL A N 1
ATOM 807 C CA . VAL A 1 115 ? 2.47802 47.93968 4.51213 1.000 37.75000 115 VAL A CA 1
ATOM 808 C C . VAL A 1 115 ? 2.39137 49.42902 4.20915 1.000 48.63000 115 VAL A C 1
ATOM 809 O O . VAL A 1 115 ? 2.97353 50.26041 4.92475 1.000 45.78000 115 VAL A O 1
ATOM 813 N N . PRO A 1 116 ? 1.67915 49.79983 3.14390 1.000 45.84000 116 PRO A N 1
ATOM 814 C CA . PRO A 1 116 ? 1.42291 51.22204 2.88272 1.000 47.61000 116 PRO A CA 1
ATOM 815 C C . PRO A 1 116 ? 0.57617 51.84336 3.98445 1.000 56.18000 116 PRO A C 1
ATOM 816 O O . PRO A 1 116 ? 0.03944 51.16514 4.86345 1.000 62.91000 116 PRO A O 1
ATOM 820 N N . LYS A 1 117 ? 0.44906 53.17149 3.92299 1.000 54.62000 117 LYS A N 1
ATOM 821 C CA . LYS A 1 117 ? -0.21738 53.89461 5.00033 1.000 57.47000 117 LYS A CA 1
ATOM 822 C C . LYS A 1 117 ? -1.72638 53.68192 5.00854 1.000 62.04000 117 LYS A C 1
ATOM 823 O O . LYS A 1 117 ? -2.35940 53.88291 6.05088 1.000 65.97000 117 LYS A O 1
ATOM 829 N N . HIS A 1 118 ? -2.31834 53.27160 3.88592 1.000 57.48000 118 HIS A N 1
ATOM 830 C CA . HIS A 1 118 ? -3.75851 53.04149 3.86776 1.000 52.02000 118 HIS A CA 1
ATOM 831 C C . HIS A 1 118 ? -4.16651 51.77798 4.61546 1.000 54.99000 118 HIS A C 1
ATOM 832 O O . HIS A 1 118 ? -5.36805 51.50906 4.72625 1.000 56.20000 118 HIS A O 1
ATOM 839 N N . VAL A 1 119 ? -3.21173 51.00355 5.12114 1.000 57.02000 119 VAL A N 1
ATOM 840 C CA . VAL A 1 119 ? -3.48166 49.85574 5.97857 1.000 55.16000 119 VAL A CA 1
ATOM 841 C C . VAL A 1 119 ? -3.02922 50.24771 7.37961 1.000 54.35000 119 VAL A C 1
ATOM 842 O O . VAL A 1 119 ? -1.83220 50.23056 7.68774 1.000 44.82000 119 VAL A O 1
ATOM 846 N N . SER A 1 120 ? -3.98450 50.60678 8.23242 1.000 60.96000 120 SER A N 1
ATOM 847 C CA . SER A 1 120 ? -3.66961 51.13637 9.54832 1.000 65.24000 120 SER A CA 1
ATOM 848 C C . SER A 1 120 ? -3.34163 50.01279 10.52791 1.000 61.73000 120 SER A C 1
ATOM 849 O O . SER A 1 120 ? -3.49517 48.82363 10.23596 1.000 56.69000 120 SER A O 1
ATOM 852 N N . ARG A 1 121 ? -2.88028 50.41472 11.71577 1.000 60.10000 121 ARG A N 1
ATOM 853 C CA . ARG A 1 121 ? -2.61928 49.44879 12.77682 1.000 60.47000 121 ARG A CA 1
ATOM 854 C C . ARG A 1 121 ? -3.89575 48.73640 13.20235 1.000 65.28000 121 ARG A C 1
ATOM 855 O O . ARG A 1 121 ? -3.84390 47.59189 13.66762 1.000 59.95000 121 ARG A O 1
ATOM 863 N N . ASP A 1 122 ? -5.04757 49.39597 13.05184 1.000 70.43000 122 ASP A N 1
ATOM 864 C CA . ASP A 1 122 ? -6.31853 48.74885 13.35828 1.000 70.16000 122 ASP A CA 1
ATOM 865 C C . ASP A 1 122 ? -6.58131 47.58548 12.41095 1.000 65.56000 122 ASP A C 1
ATOM 866 O O . ASP A 1 122 ? -7.10194 46.54282 12.82444 1.000 68.59000 122 ASP A O 1
ATOM 871 N N . ASN A 1 123 ? -6.22551 47.74422 11.13384 1.000 63.42000 123 ASN A N 1
ATOM 872 C CA . ASN A 1 123 ? -6.35681 46.64674 10.18377 1.000 66.58000 123 ASN A CA 1
ATOM 873 C C . ASN A 1 123 ? -5.35952 45.53026 10.45852 1.000 63.58000 123 ASN A C 1
ATOM 874 O O . ASN A 1 123 ? -5.57513 44.39793 10.01335 1.000 62.88000 123 ASN A O 1
ATOM 879 N N . PHE A 1 124 ? -4.27738 45.82510 11.18176 1.000 57.46000 124 PHE A N 1
ATOM 880 C CA . PHE A 1 124 ? -3.27457 44.80632 11.47159 1.000 56.17000 124 PHE A CA 1
ATOM 881 C C . PHE A 1 124 ? -3.80923 43.76142 12.44316 1.000 63.97000 124 PHE A C 1
ATOM 882 O O . PHE A 1 124 ? -3.54919 42.56378 12.28007 1.000 61.16000 124 PHE A O 1
ATOM 890 N N . PHE A 1 125 ? -4.56085 44.19097 13.45554 1.000 63.01000 125 PHE A N 1
ATOM 891 C CA . PHE A 1 125 ? -5.10834 43.26337 14.43708 1.000 58.16000 125 PHE A CA 1
ATOM 892 C C . PHE A 1 125 ? -6.47610 42.72205 14.04603 1.000 65.61000 125 PHE A C 1
ATOM 893 O O . PHE A 1 125 ? -6.82026 41.59833 14.43107 1.000 65.77000 125 PHE A O 1
ATOM 901 N N . GLN A 1 126 ? -7.26260 43.48930 13.28838 1.000 65.02000 126 GLN A N 1
ATOM 902 C CA . GLN A 1 126 ? -8.62023 43.06524 12.96289 1.000 65.39000 126 GLN A CA 1
ATOM 903 C C . GLN A 1 126 ? -8.65708 42.13526 11.75635 1.000 65.93000 126 GLN A C 1
ATOM 904 O O . GLN A 1 126 ? -9.47918 41.21352 11.70838 1.000 61.59000 126 GLN A O 1
ATOM 910 N N . ASP A 1 127 ? -7.78739 42.35924 10.77326 1.000 65.82000 127 ASP A N 1
ATOM 911 C CA . ASP A 1 127 ? -7.83090 41.60467 9.52637 1.000 68.54000 127 ASP A CA 1
ATOM 912 C C . ASP A 1 127 ? -6.75633 40.53029 9.42960 1.000 67.11000 127 ASP A C 1
ATOM 913 O O . ASP A 1 127 ? -7.02413 39.44449 8.90665 1.000 58.95000 127 ASP A O 1
ATOM 918 N N . LEU A 1 128 ? -5.54504 40.79735 9.92094 1.000 63.64000 128 LEU A N 1
ATOM 919 C CA . LEU A 1 128 ? -4.47188 39.82012 9.77858 1.000 58.58000 128 LEU A CA 1
ATOM 920 C C . LEU A 1 128 ? -4.61170 38.66053 10.75711 1.000 59.11000 128 LEU A C 1
ATOM 921 O O . LEU A 1 128 ? -4.26603 37.52479 10.41253 1.000 57.45000 128 LEU A O 1
ATOM 926 N N . GLU A 1 129 ? -5.11307 38.91718 11.96605 1.000 59.92000 129 GLU A N 1
ATOM 927 C CA . GLU A 1 129 ? -5.25666 37.84173 12.94633 1.000 57.70000 129 GLU A CA 1
ATOM 928 C C . GLU A 1 129 ? -6.19589 36.73515 12.47925 1.000 60.08000 129 GLU A C 1
ATOM 929 O O . GLU A 1 129 ? -5.82783 35.55411 12.60779 1.000 60.98000 129 GLU A O 1
ATOM 935 N N . PRO A 1 130 ? -7.39280 37.01486 11.94496 1.000 59.61000 130 PRO A N 1
ATOM 936 C CA . PRO A 1 130 ? -8.20448 35.90962 11.40975 1.000 57.50000 130 PRO A CA 1
ATOM 937 C C . PRO A 1 130 ? -7.58448 35.25042 10.19080 1.000 58.68000 130 PRO A C 1
ATOM 938 O O . PRO A 1 130 ? -7.82402 34.05878 9.95940 1.000 59.30000 130 PRO A O 1
ATOM 942 N N . MET A 1 131 ? -6.79250 35.98753 9.40590 1.000 56.78000 131 MET A N 1
ATOM 943 C CA . MET A 1 131 ? -6.10426 35.38464 8.26864 1.000 49.56000 131 MET A CA 1
ATOM 944 C C . MET A 1 131 ? -5.11657 34.31513 8.71460 1.000 48.67000 131 MET A C 1
ATOM 945 O O . MET A 1 131 ? -4.81289 33.39237 7.94941 1.000 45.68000 131 MET A O 1
ATOM 950 N N . LEU A 1 132 ? -4.61036 34.41804 9.94377 1.000 55.21000 132 LEU A N 1
ATOM 951 C CA . LEU A 1 132 ? -3.63538 33.46776 10.46373 1.000 55.07000 132 LEU A CA 1
ATOM 952 C C . LEU A 1 132 ? -4.28963 32.23150 11.07068 1.000 54.43000 132 LEU A C 1
ATOM 953 O O . LEU A 1 132 ? -3.80389 31.11434 10.86428 1.000 50.02000 132 LEU A O 1
ATOM 958 N N . ARG A 1 133 ? -5.38529 32.40235 11.81422 1.000 48.58000 133 ARG A N 1
ATOM 959 C CA . ARG A 1 133 ? -6.04317 31.25129 12.42586 1.000 50.05000 133 ARG A CA 1
ATOM 960 C C . ARG A 1 133 ? -6.65314 30.33805 11.36955 1.000 52.66000 133 ARG A C 1
ATOM 961 O O . ARG A 1 133 ? -6.50351 29.11212 11.43548 1.000 56.19000 133 ARG A O 1
ATOM 969 N N . GLU A 1 134 ? -7.34868 30.91759 10.38601 1.000 54.65000 134 GLU A N 1
ATOM 970 C CA . GLU A 1 134 ? -7.93794 30.10587 9.32511 1.000 58.59000 134 GLU A CA 1
ATOM 971 C C . GLU A 1 134 ? -6.86695 29.38832 8.51491 1.000 55.50000 134 GLU A C 1
ATOM 972 O O . GLU A 1 134 ? -7.12308 28.31344 7.95930 1.000 60.70000 134 GLU A O 1
ATOM 978 N N . ARG A 1 135 ? -5.66802 29.95964 8.43803 1.000 57.58000 135 ARG A N 1
ATOM 979 C CA . ARG A 1 135 ? -4.54257 29.25514 7.84200 1.000 57.22000 135 ARG A CA 1
ATOM 980 C C . ARG A 1 135 ? -4.21331 28.02848 8.68442 1.000 59.01000 135 ARG A C 1
ATOM 981 O O . ARG A 1 135 ? -3.82425 28.14956 9.85077 1.000 54.79000 135 ARG A O 1
ATOM 989 N N . GLU A 1 136 ? -4.37521 26.84546 8.08952 1.000 54.15000 136 GLU A N 1
ATOM 990 C CA . GLU A 1 136 ? -4.34825 25.58044 8.81785 1.000 55.60000 136 GLU A CA 1
ATOM 991 C C . GLU A 1 136 ? -2.99558 25.25680 9.44098 1.000 53.87000 136 GLU A C 1
ATOM 992 O O . GLU A 1 136 ? -2.89052 24.23479 10.12879 1.000 47.51000 136 GLU A O 1
ATOM 998 N N . GLU A 1 137 ? -1.96946 26.07906 9.23178 1.000 47.32000 137 GLU A N 1
ATOM 999 C CA . GLU A 1 137 ? -0.62700 25.77752 9.70652 1.000 39.47000 137 GLU A CA 1
ATOM 1000 C C . GLU A 1 137 ? -0.21641 26.59930 10.92080 1.000 40.51000 137 GLU A C 1
ATOM 1001 O O . GLU A 1 137 ? 0.92587 26.47477 11.37557 1.000 36.95000 137 GLU A O 1
ATOM 1007 N N . VAL A 1 138 ? -1.10852 27.42486 11.46296 1.000 44.01000 138 VAL A N 1
ATOM 1008 C CA . VAL A 1 138 ? -0.79476 28.29593 12.59043 1.000 40.62000 138 VAL A CA 1
ATOM 1009 C C . VAL A 1 138 ? -1.40172 27.70802 13.85493 1.000 38.81000 138 VAL A C 1
ATOM 1010 O O . VAL A 1 138 ? -2.59861 27.39495 13.89345 1.000 43.82000 138 VAL A O 1
ATOM 1014 N N . THR A 1 139 ? -0.57782 27.56228 14.89017 1.000 35.35000 139 THR A N 1
ATOM 1015 C CA . THR A 1 139 ? -1.01349 27.06561 16.18564 1.000 43.50000 139 THR A CA 1
ATOM 1016 C C . THR A 1 139 ? -0.45248 27.95629 17.28459 1.000 45.36000 139 THR A C 1
ATOM 1017 O O . THR A 1 139 ? 0.62159 28.54634 17.13809 1.000 52.75000 139 THR A O 1
ATOM 1021 N N . ASP A 1 140 ? -1.19612 28.04594 18.38842 1.000 49.48000 140 ASP A N 1
ATOM 1022 C CA . ASP A 1 140 ? -0.80729 28.83576 19.55746 1.000 55.47000 140 ASP A CA 1
ATOM 1023 C C . ASP A 1 140 ? -0.54076 30.29312 19.16997 1.000 53.08000 140 ASP A C 1
ATOM 1024 O O . ASP A 1 140 ? 0.55226 30.83166 19.35810 1.000 47.43000 140 ASP A O 1
ATOM 1029 N N . LEU A 1 141 ? -1.57217 30.92501 18.61662 1.000 53.88000 141 LEU A N 1
ATOM 1030 C CA . LEU A 1 141 ? -1.49935 32.31746 18.19268 1.000 43.22000 141 LEU A CA 1
ATOM 1031 C C . LEU A 1 141 ? -1.94017 33.21717 19.34153 1.000 42.62000 141 LEU A C 1
ATOM 1032 O O . LEU A 1 141 ? -3.10008 33.16826 19.76585 1.000 52.13000 141 LEU A O 1
ATOM 1037 N N . ALA A 1 142 ? -1.01868 34.03537 19.83781 1.000 37.07000 142 ALA A N 1
ATOM 1038 C CA . ALA A 1 142 ? -1.27057 34.93992 20.95730 1.000 39.38000 142 ALA A CA 1
ATOM 1039 C C . ALA A 1 142 ? -1.10514 36.37902 20.47429 1.000 44.59000 142 ALA A C 1
ATOM 1040 O O . ALA A 1 142 ? -0.16204 37.07446 20.86294 1.000 43.64000 142 ALA A O 1
ATOM 1042 N N . ALA A 1 143 ? -2.03023 36.82482 19.62715 1.000 48.14000 143 ALA A N 1
ATOM 1043 C CA . ALA A 1 143 ? -2.00699 38.18576 19.09430 1.000 52.71000 143 ALA A CA 1
ATOM 1044 C C . ALA A 1 143 ? -2.48101 39.14223 20.18154 1.000 56.21000 143 ALA A C 1
ATOM 1045 O O . ALA A 1 143 ? -3.68254 39.29562 20.41260 1.000 57.89000 143 ALA A O 1
ATOM 1047 N N . VAL A 1 144 ? -1.53516 39.79355 20.84904 1.000 55.89000 144 VAL A N 1
ATOM 1048 C CA . VAL A 1 144 ? -1.83357 40.69424 21.95802 1.000 63.61000 144 VAL A CA 1
ATOM 1049 C C . VAL A 1 144 ? -2.07926 42.08860 21.38756 1.000 66.91000 144 VAL A C 1
ATOM 1050 O O . VAL A 1 144 ? -1.21570 42.60611 20.66144 1.000 68.30000 144 VAL A O 1
ATOM 1054 N N . PRO A 1 145 ? -3.22550 42.71264 21.66488 1.000 68.43000 145 PRO A N 1
ATOM 1055 C CA . PRO A 1 145 ? -3.42191 44.10720 21.25418 1.000 67.34000 145 PRO A CA 1
ATOM 1056 C C . PRO A 1 145 ? -2.34340 45.00580 21.83903 1.000 72.38000 145 PRO A C 1
ATOM 1057 O O . PRO A 1 145 ? -1.87188 44.79795 22.95842 1.000 68.62000 145 PRO A O 1
ATOM 1061 N N . ASP A 1 146 ? -1.96318 46.02049 21.06247 1.000 78.42000 146 ASP A N 1
ATOM 1062 C CA . ASP A 1 146 ? -0.77861 46.82333 21.34565 1.000 85.38000 146 ASP A CA 1
ATOM 1063 C C . ASP A 1 146 ? -0.82892 47.50296 22.70939 1.000 89.19000 146 ASP A C 1
ATOM 1064 O O . ASP A 1 146 ? -1.60889 48.43611 22.92619 1.000 97.37000 146 ASP A O 1
ATOM 1069 N N . ALA A 1 147 ? -0.00314 47.02325 23.63871 1.000 85.27000 147 ALA A N 1
ATOM 1070 C CA . ALA A 1 147 ? 0.25148 47.72270 24.88886 1.000 85.42000 147 ALA A CA 1
ATOM 1071 C C . ALA A 1 147 ? 1.61380 48.39947 24.91134 1.000 85.26000 147 ALA A C 1
ATOM 1072 O O . ALA A 1 147 ? 1.83499 49.28919 25.74015 1.000 79.94000 147 ALA A O 1
ATOM 1074 N N . TYR A 1 148 ? 2.51983 48.00114 24.01819 1.000 80.91000 148 TYR A N 1
ATOM 1075 C CA . TYR A 1 148 ? 3.84763 48.59188 23.91629 1.000 74.01000 148 TYR A CA 1
ATOM 1076 C C . TYR A 1 148 ? 4.15121 48.90530 22.45690 1.000 66.12000 148 TYR A C 1
ATOM 1077 O O . TYR A 1 148 ? 4.29116 50.07215 22.07628 1.000 66.01000 148 TYR A O 1
ATOM 1086 N N . VAL A 1 149 ? 4.24899 47.86258 21.63878 1.000 66.82000 149 VAL A N 1
ATOM 1087 C CA . VAL A 1 149 ? 4.49841 47.98597 20.20511 1.000 67.13000 149 VAL A CA 1
ATOM 1088 C C . VAL A 1 149 ? 3.63036 46.94363 19.50761 1.000 64.80000 149 VAL A C 1
ATOM 1089 O O . VAL A 1 149 ? 3.48232 45.82671 20.02549 1.000 61.05000 149 VAL A O 1
ATOM 1093 N N . PRO A 1 150 ? 3.00207 47.26564 18.36322 1.000 69.44000 150 PRO A N 1
ATOM 1094 C CA . PRO A 1 150 ? 2.17829 46.26464 17.66743 1.000 58.98000 150 PRO A CA 1
ATOM 1095 C C . PRO A 1 150 ? 2.93840 44.98198 17.37207 1.000 52.22000 150 PRO A C 1
ATOM 1096 O O . PRO A 1 150 ? 3.73286 44.91873 16.42863 1.000 56.29000 150 PRO A O 1
ATOM 1100 N N . ILE A 1 151 ? 2.69753 43.95405 18.18304 1.000 49.62000 151 ILE A N 1
ATOM 1101 C CA . ILE A 1 151 ? 3.41885 42.69149 18.10015 1.000 48.60000 151 ILE A CA 1
ATOM 1102 C C . ILE A 1 151 ? 2.41174 41.54968 18.12382 1.000 41.60000 151 ILE A C 1
ATOM 1103 O O . ILE A 1 151 ? 1.37190 41.63766 18.78668 1.000 40.84000 151 ILE A O 1
ATOM 1108 N N . ILE A 1 152 ? 2.71165 40.48779 17.37842 1.000 34.81000 152 ILE A N 1
ATOM 1109 C CA . ILE A 1 152 ? 1.88452 39.28680 17.32857 1.000 36.15000 152 ILE A CA 1
ATOM 1110 C C . ILE A 1 152 ? 2.80818 38.07756 17.34682 1.000 39.30000 152 ILE A C 1
ATOM 1111 O O . ILE A 1 152 ? 3.75656 38.00450 16.55846 1.000 45.73000 152 ILE A O 1
ATOM 1116 N N . LYS A 1 153 ? 2.53709 37.13337 18.24514 1.000 34.80000 153 LYS A N 1
ATOM 1117 C CA . LYS A 1 153 ? 3.34997 35.93613 18.40064 1.000 29.30000 153 LYS A CA 1
ATOM 1118 C C . LYS A 1 153 ? 2.51991 34.69797 18.09231 1.000 34.90000 153 LYS A C 1
ATOM 1119 O O . LYS A 1 153 ? 1.36639 34.58885 18.52019 1.000 45.91000 153 LYS A O 1
ATOM 1125 N N . PHE A 1 154 ? 3.11276 33.76914 17.34938 1.000 28.43000 154 PHE A N 1
ATOM 1126 C CA . PHE A 1 154 ? 2.47150 32.50172 17.01885 1.000 30.02000 154 PHE A CA 1
ATOM 1127 C C . PHE A 1 154 ? 3.56155 31.50139 16.65184 1.000 33.80000 154 PHE A C 1
ATOM 1128 O O . PHE A 1 154 ? 4.75240 31.74899 16.86943 1.000 39.95000 154 PHE A O 1
ATOM 1136 N N . LYS A 1 155 ? 3.15191 30.36069 16.09188 1.000 27.06000 155 LYS A N 1
ATOM 1137 C CA . LYS A 1 155 ? 4.07716 29.28662 15.71594 1.000 37.38000 155 LYS A CA 1
ATOM 1138 C C . LYS A 1 155 ? 3.58242 28.67551 14.40547 1.000 32.84000 155 LYS A C 1
ATOM 1139 O O . LYS A 1 155 ? 2.86341 27.67279 14.40658 1.000 42.35000 155 LYS A O 1
ATOM 1145 N N . PHE A 1 156 ? 3.97333 29.28750 13.29022 1.000 28.68000 156 PHE A N 1
ATOM 1146 C CA . PHE A 1 156 ? 3.63731 28.76478 11.96955 1.000 29.41000 156 PHE A CA 1
ATOM 1147 C C . PHE A 1 156 ? 4.41428 27.47496 11.73415 1.000 32.20000 156 PHE A C 1
ATOM 1148 O O . PHE A 1 156 ? 5.64711 27.49329 11.65664 1.000 30.06000 156 PHE A O 1
ATOM 1156 N N . LEU A 1 157 ? 3.69498 26.35424 11.62649 1.000 36.95000 157 LEU A N 1
ATOM 1157 C CA . LEU A 1 157 ? 4.29711 25.03379 11.42535 1.000 25.73000 157 LEU A CA 1
ATOM 1158 C C . LEU A 1 157 ? 5.28865 24.68532 12.53268 1.000 30.06000 157 LEU A C 1
ATOM 1159 O O . LEU A 1 157 ? 6.26469 23.96757 12.30329 1.000 34.35000 157 LEU A O 1
ATOM 1164 N N . GLY A 1 158 ? 5.05104 25.18782 13.74313 1.000 32.64000 158 GLY A N 1
ATOM 1165 C CA . GLY A 1 158 ? 5.94988 24.96417 14.85337 1.000 32.15000 158 GLY A CA 1
ATOM 1166 C C . GLY A 1 158 ? 7.09050 25.95287 14.96756 1.000 39.99000 158 GLY A C 1
ATOM 1167 O O . GLY A 1 158 ? 7.78757 25.95271 15.99076 1.000 43.62000 158 GLY A O 1
ATOM 1168 N N . ILE A 1 159 ? 7.30539 26.79150 13.95771 1.000 38.33000 159 ILE A N 1
ATOM 1169 C CA . ILE A 1 159 ? 8.36122 27.79825 13.98373 1.000 33.03000 159 ILE A CA 1
ATOM 1170 C C . ILE A 1 159 ? 7.80636 29.05460 14.64276 1.000 28.01000 159 ILE A C 1
ATOM 1171 O O . ILE A 1 159 ? 6.89672 29.69749 14.10833 1.000 27.57000 159 ILE A O 1
ATOM 1176 N N . SER A 1 160 ? 8.35328 29.40535 15.80259 1.000 25.69000 160 SER A N 1
ATOM 1177 C CA . SER A 1 160 ? 7.86681 30.56108 16.54347 1.000 31.18000 160 SER A CA 1
ATOM 1178 C C . SER A 1 160 ? 8.17269 31.84835 15.78703 1.000 29.97000 160 SER A C 1
ATOM 1179 O O . SER A 1 160 ? 9.29340 32.05215 15.31080 1.000 34.91000 160 SER A O 1
ATOM 1182 N N . ILE A 1 161 ? 7.17087 32.71818 15.67901 1.000 32.98000 161 ILE A N 1
ATOM 1183 C CA . ILE A 1 161 ? 7.27107 33.95998 14.92188 1.000 34.25000 161 ILE A CA 1
ATOM 1184 C C . ILE A 1 161 ? 6.84749 35.11515 15.81929 1.000 27.92000 161 ILE A C 1
ATOM 1185 O O . ILE A 1 161 ? 5.88736 34.99537 16.58783 1.000 31.39000 161 ILE A O 1
ATOM 1190 N N . ASP A 1 162 ? 7.56788 36.23111 15.72735 1.000 25.67000 162 ASP A N 1
ATOM 1191 C CA . ASP A 1 162 ? 7.22821 37.46215 16.43996 1.000 33.16000 162 ASP A CA 1
ATOM 1192 C C . ASP A 1 162 ? 7.09163 38.56906 15.39983 1.000 43.15000 162 ASP A C 1
ATOM 1193 O O . ASP A 1 162 ? 8.09004 39.16130 14.97718 1.000 39.84000 162 ASP A O 1
ATOM 1198 N N . LEU A 1 163 ? 5.85590 38.84834 14.99399 1.000 41.82000 163 LEU A N 1
ATOM 1199 C CA . LEU A 1 163 ? 5.58582 39.77862 13.90737 1.000 29.46000 163 LEU A CA 1
ATOM 1200 C C . LEU A 1 163 ? 5.36920 41.18204 14.45621 1.000 37.36000 163 LEU A C 1
ATOM 1201 O O . LEU A 1 163 ? 4.58443 41.37667 15.38924 1.000 44.06000 163 LEU A O 1
ATOM 1206 N N . ILE A 1 164 ? 6.06537 42.15430 13.87230 1.000 35.82000 164 ILE A N 1
ATOM 1207 C CA . ILE A 1 164 ? 5.97772 43.55268 14.27442 1.000 31.64000 164 ILE A CA 1
ATOM 1208 C C . ILE A 1 164 ? 5.44115 44.35641 13.09900 1.000 33.99000 164 ILE A C 1
ATOM 1209 O O . ILE A 1 164 ? 5.88590 44.17405 11.95987 1.000 38.96000 164 ILE A O 1
ATOM 1214 N N . PHE A 1 165 ? 4.49014 45.24084 13.37853 1.000 38.70000 165 PHE A N 1
ATOM 1215 C CA . PHE A 1 165 ? 3.84062 46.04891 12.35905 1.000 41.48000 165 PHE A CA 1
ATOM 1216 C C . PHE A 1 165 ? 4.64421 47.31395 12.07450 1.000 40.71000 165 PHE A C 1
ATOM 1217 O O . PHE A 1 165 ? 5.28109 47.88456 12.96450 1.000 40.97000 165 PHE A O 1
ATOM 1225 N N . ALA A 1 166 ? 4.60806 47.74637 10.81427 1.000 41.65000 166 ALA A N 1
ATOM 1226 C CA . ALA A 1 166 ? 5.29056 48.96154 10.38611 1.000 38.17000 166 ALA A CA 1
ATOM 1227 C C . ALA A 1 166 ? 4.52204 49.57226 9.22456 1.000 44.11000 166 ALA A C 1
ATOM 1228 O O . ALA A 1 166 ? 4.26546 48.89334 8.22584 1.000 46.12000 166 ALA A O 1
ATOM 1230 N N . ARG A 1 167 ? 4.16406 50.84740 9.35490 1.000 40.91000 167 ARG A N 1
ATOM 1231 C CA . ARG A 1 167 ? 3.33723 51.54290 8.37565 1.000 43.66000 167 ARG A CA 1
ATOM 1232 C C . ARG A 1 167 ? 4.17548 52.58596 7.64761 1.000 54.40000 167 ARG A C 1
ATOM 1233 O O . ARG A 1 167 ? 4.66803 53.53440 8.26807 1.000 56.09000 167 ARG A O 1
ATOM 1241 N N . LEU A 1 168 ? 4.32739 52.41253 6.33675 1.000 55.48000 168 LEU A N 1
ATOM 1242 C CA . LEU A 1 168 ? 5.06139 53.34590 5.49461 1.000 57.31000 168 LEU A CA 1
ATOM 1243 C C . LEU A 1 168 ? 4.10437 54.31004 4.80394 1.000 61.70000 168 LEU A C 1
ATOM 1244 O O . LEU A 1 168 ? 2.98667 53.94487 4.43110 1.000 63.53000 168 LEU A O 1
ATOM 1249 N N . SER A 1 169 ? 4.56391 55.55108 4.62539 1.000 62.48000 169 SER A N 1
ATOM 1250 C CA . SER A 1 169 ? 3.74395 56.57871 3.99453 1.000 62.11000 169 SER A CA 1
ATOM 1251 C C . SER A 1 169 ? 3.65061 56.41929 2.48197 1.000 57.07000 169 SER A C 1
ATOM 1252 O O . SER A 1 169 ? 2.73184 56.97721 1.87217 1.000 62.14000 169 SER A O 1
ATOM 1255 N N . VAL A 1 170 ? 4.57091 55.68450 1.86993 1.000 55.54000 170 VAL A N 1
ATOM 1256 C CA . VAL A 1 170 ? 4.52590 55.45968 0.41913 1.000 57.79000 170 VAL A CA 1
ATOM 1257 C C . VAL A 1 170 ? 3.28000 54.64608 0.07928 1.000 64.14000 170 VAL A C 1
ATOM 1258 O O . VAL A 1 170 ? 2.99115 53.64722 0.76271 1.000 66.66000 170 VAL A O 1
ATOM 1262 N N . PRO A 1 171 ? 2.50975 55.02627 -0.94623 1.000 61.75000 171 PRO A N 1
ATOM 1263 C CA . PRO A 1 171 ? 1.23828 54.32870 -1.20638 1.000 54.50000 171 PRO A CA 1
ATOM 1264 C C . PRO A 1 171 ? 1.39488 52.88438 -1.65415 1.000 53.85000 171 PRO A C 1
ATOM 1265 O O . PRO A 1 171 ? 0.41087 52.13586 -1.60548 1.000 51.12000 171 PRO A O 1
ATOM 1269 N N . ARG A 1 172 ? 2.58113 52.46339 -2.08663 1.000 50.91000 172 ARG A N 1
ATOM 1270 C CA . ARG A 1 172 ? 2.77723 51.10101 -2.55965 1.000 50.49000 172 ARG A CA 1
ATOM 1271 C C . ARG A 1 172 ? 4.12918 50.58031 -2.09626 1.000 53.16000 172 ARG A C 1
ATOM 1272 O O . ARG A 1 172 ? 5.12227 51.31305 -2.10079 1.000 51.92000 172 ARG A O 1
ATOM 1280 N N . VAL A 1 173 ? 4.15549 49.31391 -1.69386 1.000 49.33000 173 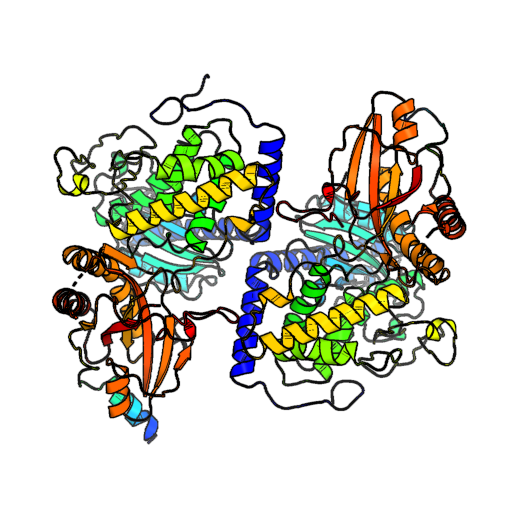VAL A N 1
ATOM 1281 C CA . VAL A 1 173 ? 5.36074 48.62902 -1.24304 1.000 38.72000 173 VAL A CA 1
ATOM 1282 C C . VAL A 1 173 ? 5.65821 47.51058 -2.23985 1.000 42.20000 173 VAL A C 1
ATOM 1283 O O . VAL A 1 173 ? 4.92188 46.51383 -2.28692 1.000 44.10000 173 VAL A O 1
ATOM 1287 N N . PRO A 1 174 ? 6.70989 47.62275 -3.04672 1.000 44.52000 174 PRO A N 1
ATOM 1288 C CA . PRO A 1 174 ? 6.99883 46.57579 -4.03107 1.000 42.53000 174 PRO A CA 1
ATOM 1289 C C . PRO A 1 174 ? 7.48510 45.29908 -3.36373 1.000 45.47000 174 PRO A C 1
ATOM 1290 O O . PRO A 1 174 ? 7.90441 45.28534 -2.20453 1.000 49.29000 174 PRO A O 1
ATOM 1294 N N . ARG A 1 175 ? 7.42283 44.20642 -4.12855 1.000 50.58000 175 ARG A N 1
ATOM 1295 C CA . ARG A 1 175 ? 7.85832 42.91247 -3.61658 1.000 55.59000 175 ARG A CA 1
ATOM 1296 C C . ARG A 1 175 ? 9.36452 42.84957 -3.40168 1.000 50.78000 175 ARG A C 1
ATOM 1297 O O . ARG A 1 175 ? 9.84119 41.94269 -2.71094 1.000 53.42000 175 ARG A O 1
ATOM 1305 N N . ASP A 1 176 ? 10.12218 43.78758 -3.97575 1.000 43.30000 176 ASP A N 1
ATOM 1306 C CA . ASP A 1 176 ? 11.57873 43.81776 -3.86112 1.000 47.03000 176 ASP A CA 1
ATOM 1307 C C . ASP A 1 176 ? 11.99349 45.19477 -3.33630 1.000 41.00000 176 ASP A C 1
ATOM 1308 O O . ASP A 1 176 ? 12.57679 46.00762 -4.05632 1.000 43.69000 176 ASP A O 1
ATOM 1313 N N . LEU A 1 177 ? 11.68463 45.45109 -2.06944 1.000 39.14000 177 LEU A N 1
ATOM 1314 C CA . LEU A 1 177 ? 12.01809 46.70471 -1.41244 1.000 44.33000 177 LEU A CA 1
ATOM 1315 C C . LEU A 1 177 ? 13.15045 46.48712 -0.41675 1.000 48.44000 177 LEU A C 1
ATOM 1316 O O . LEU A 1 177 ? 13.26681 45.42109 0.19456 1.000 57.00000 177 LEU A O 1
ATOM 1321 N N . GLU A 1 178 ? 13.99243 47.50703 -0.26632 1.000 40.88000 178 GLU A N 1
ATOM 1322 C CA . GLU A 1 178 ? 15.08532 47.48767 0.69569 1.000 45.31000 178 GLU A CA 1
ATOM 1323 C C . GLU A 1 178 ? 15.00282 48.73883 1.55535 1.000 43.48000 178 GLU A C 1
ATOM 1324 O O . GLU A 1 178 ? 14.87286 49.84921 1.03035 1.000 44.07000 178 GLU A O 1
ATOM 1330 N N . LEU A 1 179 ? 15.07811 48.55556 2.87549 1.000 42.33000 179 LEU A N 1
ATOM 1331 C CA . LEU A 1 179 ? 14.89225 49.63762 3.83504 1.000 37.87000 179 LEU A CA 1
ATOM 1332 C C . LEU A 1 179 ? 16.18032 50.39880 4.12711 1.000 40.94000 179 LEU A C 1
ATOM 1333 O O . LEU A 1 179 ? 16.35550 50.90776 5.24290 1.000 35.99000 179 LEU A O 1
ATOM 1338 N N . SER A 1 180 ? 17.08658 50.49715 3.15208 1.000 48.68000 180 SER A N 1
ATOM 1339 C CA . SER A 1 180 ? 18.33246 51.22481 3.36570 1.000 54.30000 180 SER A CA 1
ATOM 1340 C C . SER A 1 180 ? 18.17006 52.72327 3.14060 1.000 54.19000 180 SER A C 1
ATOM 1341 O O . SER A 1 180 ? 18.86120 53.51881 3.78772 1.000 50.27000 180 SER A O 1
ATOM 1344 N N . ASP A 1 181 ? 17.27398 53.12504 2.23990 1.000 55.19000 181 ASP A N 1
ATOM 1345 C CA . ASP A 1 181 ? 17.06357 54.54050 1.95760 1.000 53.50000 181 ASP A CA 1
ATOM 1346 C C . ASP A 1 181 ? 16.48397 55.23730 3.18143 1.000 45.36000 181 ASP A C 1
ATOM 1347 O O . ASP A 1 181 ? 15.41788 54.85605 3.67560 1.000 50.98000 181 ASP A O 1
ATOM 1352 N N . ASN A 1 182 ? 17.18427 56.26481 3.66608 1.000 37.33000 182 ASN A N 1
ATOM 1353 C CA . ASN A 1 182 ? 16.71881 56.99878 4.83598 1.000 41.57000 182 ASN A CA 1
ATOM 1354 C C . ASN A 1 182 ? 15.44603 57.78819 4.55894 1.000 49.28000 182 ASN A C 1
ATOM 1355 O O . ASN A 1 182 ? 14.76402 58.19103 5.50736 1.000 47.65000 182 ASN A O 1
ATOM 1360 N N . ASN A 1 183 ? 15.10786 58.01255 3.28661 1.000 56.81000 183 ASN A N 1
ATOM 1361 C CA . ASN A 1 183 ? 13.92010 58.79025 2.95305 1.000 57.05000 183 ASN A CA 1
ATOM 1362 C C . ASN A 1 183 ? 12.62646 58.06256 3.29609 1.000 50.59000 183 ASN A C 1
ATOM 1363 O O . ASN A 1 183 ? 11.58422 58.71297 3.42876 1.000 47.63000 183 ASN A O 1
ATOM 1368 N N . LEU A 1 184 ? 12.66598 56.73559 3.44516 1.000 47.42000 184 LEU A N 1
ATOM 1369 C CA . LEU A 1 184 ? 11.45242 55.98379 3.74592 1.000 44.66000 184 LEU A CA 1
ATOM 1370 C C . LEU A 1 184 ? 10.92893 56.25553 5.14999 1.000 44.25000 184 LEU A C 1
ATOM 1371 O O . LEU A 1 184 ? 9.76991 55.93746 5.43728 1.000 42.88000 184 LEU A O 1
ATOM 1376 N N . LEU A 1 185 ? 11.75027 56.83558 6.02728 1.000 48.58000 185 LEU A N 1
ATOM 1377 C CA . LEU A 1 185 ? 11.30860 57.12214 7.38654 1.000 51.88000 185 LEU A CA 1
ATOM 1378 C C . LEU A 1 185 ? 10.33682 58.29389 7.44689 1.000 52.06000 185 LEU A C 1
ATOM 1379 O O . LEU A 1 185 ? 9.66601 58.47361 8.46896 1.000 49.25000 185 LEU A O 1
ATOM 1384 N N . LYS A 1 186 ? 10.24651 59.08895 6.38373 1.000 57.36000 186 LYS A N 1
ATOM 1385 C CA . LYS A 1 186 ? 9.35048 60.23665 6.37610 1.000 54.48000 186 LYS A CA 1
ATOM 1386 C C . LYS A 1 186 ? 7.89764 59.78049 6.32356 1.000 53.42000 186 LYS A C 1
ATOM 1387 O O . LYS A 1 186 ? 7.56100 58.79628 5.65896 1.000 52.99000 186 LYS A O 1
ATOM 1393 N N . GLY A 1 187 ? 7.03337 60.50655 7.02935 1.000 49.86000 187 GLY A N 1
ATOM 1394 C CA . GLY A 1 187 ? 5.62578 60.16287 7.05765 1.000 56.16000 187 GLY A CA 1
ATOM 1395 C C . GLY A 1 187 ? 5.29421 58.91681 7.84364 1.000 58.57000 187 GLY A C 1
ATOM 1396 O O . GLY A 1 187 ? 4.22658 58.33294 7.64103 1.000 59.94000 187 GLY A O 1
ATOM 1397 N N . VAL A 1 188 ? 6.18133 58.49032 8.73834 1.000 61.06000 188 VAL A N 1
ATOM 1398 C CA . VAL A 1 188 ? 5.99093 57.29227 9.54492 1.000 52.47000 188 VAL A CA 1
ATOM 1399 C C . VAL A 1 188 ? 6.02260 57.68997 11.01324 1.000 50.75000 188 VAL A C 1
ATOM 1400 O O . VAL A 1 188 ? 6.88193 58.47190 11.43534 1.000 53.40000 188 VAL A O 1
ATOM 1404 N N . GLU A 1 189 ? 5.07952 57.15597 11.78620 1.000 52.63000 189 GLU A N 1
ATOM 1405 C CA . GLU A 1 189 ? 5.00024 57.47077 13.20411 1.000 57.50000 189 GLU A CA 1
ATOM 1406 C C . GLU A 1 189 ? 6.24639 56.97306 13.93329 1.000 62.28000 189 GLU A C 1
ATOM 1407 O O . GLU A 1 189 ? 6.94113 56.05805 13.48252 1.000 59.69000 189 GLU A O 1
ATOM 1413 N N . GLU A 1 190 ? 6.52481 57.59582 15.08286 1.000 64.44000 190 GLU A N 1
ATOM 1414 C CA . GLU A 1 190 ? 7.74227 57.27699 15.82311 1.000 61.19000 190 GLU A CA 1
ATOM 1415 C C . GLU A 1 190 ? 7.74994 55.83264 16.30881 1.000 69.05000 190 GLU A C 1
ATOM 1416 O O . GLU A 1 190 ? 8.81824 55.21581 16.39731 1.000 69.47000 190 GLU A O 1
ATOM 1422 N N . ARG A 1 191 ? 6.57775 55.27625 16.62806 1.000 71.89000 191 ARG A N 1
ATOM 1423 C CA . ARG A 1 191 ? 6.51718 53.87813 17.04496 1.000 71.25000 191 ARG A CA 1
ATOM 1424 C C . ARG A 1 191 ? 6.93501 52.94735 15.91375 1.000 67.86000 191 ARG A C 1
ATOM 1425 O O . ARG A 1 191 ? 7.68772 51.99011 16.13133 1.000 58.92000 191 ARG A O 1
ATOM 1433 N N . CYS A 1 192 ? 6.45983 53.21398 14.69744 1.000 65.03000 192 CYS A N 1
ATOM 1434 C CA . CYS A 1 192 ? 6.79157 52.38094 13.55026 1.000 59.93000 192 CYS A CA 1
ATOM 1435 C C . CYS A 1 192 ? 8.16133 52.69691 12.96024 1.000 54.70000 192 CYS A C 1
ATOM 1436 O O . CYS A 1 192 ? 8.63110 51.94770 12.09694 1.000 56.90000 192 CYS A O 1
ATOM 1439 N N . VAL A 1 193 ? 8.80967 53.77737 13.39770 1.000 49.35000 193 VAL A N 1
ATOM 1440 C CA . VAL A 1 193 ? 10.16662 54.06973 12.94433 1.000 53.31000 193 VAL A CA 1
ATOM 1441 C C . VAL A 1 193 ? 11.17774 53.20736 13.68874 1.000 54.73000 193 VAL A C 1
ATOM 1442 O O . VAL A 1 193 ? 12.08884 52.62912 13.08458 1.000 47.99000 193 VAL A O 1
ATOM 1446 N N . LEU A 1 194 ? 11.03058 53.10677 15.01277 1.000 62.06000 194 LEU A N 1
ATOM 1447 C CA . LEU A 1 194 ? 11.93354 52.27169 15.79772 1.000 53.97000 194 LEU A CA 1
ATOM 1448 C C . LEU A 1 194 ? 11.81386 50.80358 15.41181 1.000 45.82000 194 LEU A C 1
ATOM 1449 O O . LEU A 1 194 ? 12.78362 50.04709 15.53979 1.000 45.81000 194 LEU A O 1
ATOM 1454 N N . SER A 1 195 ? 10.63802 50.38313 14.94023 1.000 44.70000 195 SER A N 1
ATOM 1455 C CA . SER A 1 195 ? 10.47865 49.01512 14.45909 1.000 45.38000 195 SER A CA 1
ATOM 1456 C C . SER A 1 195 ? 11.35427 48.76597 13.23850 1.000 39.68000 195 SER A C 1
ATOM 1457 O O . SER A 1 195 ? 12.12377 47.79867 13.19683 1.000 32.02000 195 SER A O 1
ATOM 1460 N N . LEU A 1 196 ? 11.25371 49.64097 12.23367 1.000 39.19000 196 LEU A N 1
ATOM 1461 C CA . LEU A 1 196 ? 12.09162 49.51131 11.04642 1.000 39.40000 196 LEU A CA 1
ATOM 1462 C C . LEU A 1 196 ? 13.56976 49.62679 11.38837 1.000 37.60000 196 LEU A C 1
ATOM 1463 O O . LEU A 1 196 ? 14.41472 49.06112 10.68548 1.000 35.40000 196 LEU A O 1
ATOM 1468 N N . ASN A 1 197 ? 13.90226 50.35222 12.45879 1.000 37.97000 197 ASN A N 1
ATOM 1469 C CA . ASN A 1 197 ? 15.29527 50.47145 12.86882 1.000 35.21000 197 ASN A CA 1
ATOM 1470 C C . ASN A 1 197 ? 15.88766 49.12649 13.26620 1.000 36.11000 197 ASN A C 1
ATOM 1471 O O . ASN A 1 197 ? 17.11004 48.95812 13.20595 1.000 34.49000 197 ASN A O 1
ATOM 1476 N N . GLY A 1 198 ? 15.04962 48.16437 13.65767 1.000 39.70000 198 GLY A N 1
ATOM 1477 C CA . GLY A 1 198 ? 15.56017 46.84876 14.00467 1.000 34.86000 198 GLY A CA 1
ATOM 1478 C C . GLY A 1 198 ? 16.18522 46.13010 12.82415 1.000 28.98000 198 GLY A C 1
ATOM 1479 O O . GLY A 1 198 ? 17.26361 45.54247 12.94552 1.000 31.81000 198 GLY A O 1
ATOM 1480 N N . THR A 1 199 ? 15.52176 46.16547 11.66646 1.000 26.93000 199 THR A N 1
ATOM 1481 C CA . THR A 1 199 ? 16.05746 45.51044 10.47926 1.000 24.79000 199 THR A CA 1
ATOM 1482 C C . THR A 1 199 ? 17.04967 46.38125 9.72165 1.000 29.21000 199 THR A C 1
ATOM 1483 O O . THR A 1 199 ? 17.86630 45.84697 8.96359 1.000 30.07000 199 THR A O 1
ATOM 1487 N N . ARG A 1 200 ? 16.99996 47.70232 9.90519 1.000 32.16000 200 ARG A N 1
ATOM 1488 C CA . ARG A 1 200 ? 17.98994 48.56760 9.27233 1.000 33.60000 200 ARG A CA 1
ATOM 1489 C C . ARG A 1 200 ? 19.36973 48.35894 9.88218 1.000 30.52000 200 ARG A C 1
ATOM 1490 O O . ARG A 1 200 ? 20.37652 48.34044 9.16395 1.000 32.11000 200 ARG A O 1
ATOM 1498 N N . VAL A 1 201 ? 19.43427 48.18837 11.20330 1.000 24.99000 201 VAL A N 1
ATOM 1499 C CA . VAL A 1 201 ? 20.71753 47.99013 11.86761 1.000 20.71000 201 VAL A CA 1
ATOM 1500 C C . VAL A 1 201 ? 21.25037 46.58576 11.60905 1.000 19.80000 201 VAL A C 1
ATOM 1501 O O . VAL A 1 201 ? 22.46063 46.38876 11.45505 1.000 23.85000 201 VAL A O 1
ATOM 1505 N N . THR A 1 202 ? 20.36268 45.59033 11.54616 1.000 19.61000 202 THR A N 1
ATOM 1506 C CA . THR A 1 202 ? 20.80329 44.22778 11.25960 1.000 25.85000 202 THR A CA 1
ATOM 1507 C C . THR A 1 202 ? 21.44139 44.13534 9.87705 1.000 29.54000 202 THR A C 1
ATOM 1508 O O . THR A 1 202 ? 22.40438 43.38522 9.67669 1.000 28.10000 202 THR A O 1
ATOM 1512 N N . ASP A 1 203 ? 20.92797 44.90322 8.91268 1.000 32.75000 203 ASP A N 1
ATOM 1513 C CA . ASP A 1 203 ? 21.51877 44.90560 7.57773 1.000 30.44000 203 ASP A CA 1
ATOM 1514 C C . ASP A 1 203 ? 22.83898 45.66618 7.55616 1.000 29.30000 203 ASP A C 1
ATOM 1515 O O . ASP A 1 203 ? 23.80930 45.21746 6.93477 1.000 33.69000 203 ASP A O 1
ATOM 1520 N N . GLN A 1 204 ? 22.89491 46.81901 8.22889 1.000 26.19000 204 GLN A N 1
ATOM 1521 C CA . GLN A 1 204 ? 24.11704 47.61690 8.23594 1.000 27.24000 204 GLN A CA 1
ATOM 1522 C C . GLN A 1 204 ? 25.27503 46.87644 8.89419 1.000 27.01000 204 GLN A C 1
ATOM 1523 O O . GLN A 1 204 ? 26.43756 47.10743 8.54130 1.000 33.15000 204 GLN A O 1
ATOM 1529 N N . ILE A 1 205 ? 24.98510 45.98893 9.84750 1.000 21.77000 205 ILE A N 1
ATOM 1530 C CA . ILE A 1 205 ? 26.04965 45.23666 10.50533 1.000 20.66000 205 ILE A CA 1
ATOM 1531 C C . ILE A 1 205 ? 26.69318 44.26115 9.52802 1.000 18.15000 205 ILE A C 1
ATOM 1532 O O . ILE A 1 205 ? 27.92271 44.17022 9.43475 1.000 23.91000 205 ILE A O 1
ATOM 1537 N N . LEU A 1 206 ? 25.87254 43.52417 8.77714 1.000 19.09000 206 LEU A N 1
ATOM 1538 C CA . LEU A 1 206 ? 26.38850 42.52432 7.84992 1.000 20.28000 206 LEU A CA 1
ATOM 1539 C C . LEU A 1 206 ? 27.13191 43.13063 6.66651 1.000 25.49000 206 LEU A C 1
ATOM 1540 O O . LEU A 1 206 ? 27.79985 42.39026 5.93725 1.000 34.16000 206 LEU A O 1
ATOM 1545 N N . GLN A 1 207 ? 27.03983 44.44436 6.45706 1.000 25.75000 207 GLN A N 1
ATOM 1546 C CA . GLN A 1 207 ? 27.72120 45.09201 5.34399 1.000 27.65000 207 GLN A CA 1
ATOM 1547 C C . GLN A 1 207 ? 28.99947 45.81119 5.75161 1.000 25.01000 207 GLN A C 1
ATOM 1548 O O . GLN A 1 207 ? 29.83835 46.08481 4.88602 1.000 23.21000 207 GLN A O 1
ATOM 1554 N N . LEU A 1 208 ? 29.16997 46.11949 7.03590 1.000 21.31000 208 LEU A N 1
ATOM 1555 C CA . LEU A 1 208 ? 30.33139 46.85176 7.52037 1.000 19.22000 208 LEU A CA 1
ATOM 1556 C C . LEU A 1 208 ? 31.43301 45.93829 8.04798 1.000 23.79000 208 LEU A C 1
ATOM 1557 O O . LEU A 1 208 ? 32.39342 46.42799 8.65157 1.000 18.66000 208 LEU A O 1
ATOM 1562 N N . VAL A 1 209 ? 31.32198 44.63112 7.83253 1.000 20.49000 209 VAL A N 1
ATOM 1563 C CA . VAL A 1 209 ? 32.35306 43.68680 8.25677 1.000 22.44000 209 VAL A CA 1
ATOM 1564 C C . VAL A 1 209 ? 33.06432 43.14442 7.02130 1.000 29.34000 209 VAL A C 1
ATOM 1565 O O . VAL A 1 209 ? 32.43097 42.96695 5.96959 1.000 31.80000 209 VAL A O 1
ATOM 1569 N N . PRO A 1 210 ? 34.37473 42.88236 7.09261 1.000 22.96000 210 PRO A N 1
ATOM 1570 C CA . PRO A 1 210 ? 35.09540 42.37722 5.91479 1.000 22.20000 210 PRO A CA 1
ATOM 1571 C C . PRO A 1 210 ? 34.59268 41.01620 5.46413 1.000 28.17000 210 PRO A C 1
ATOM 1572 O O . PRO A 1 210 ? 33.97664 40.89384 4.40067 1.000 38.94000 210 PRO A O 1
ATOM 1576 N N . ASN A 1 211 ? 34.85412 39.98746 6.26443 1.000 23.31000 211 ASN A N 1
ATOM 1577 C CA . ASN A 1 211 ? 34.38813 38.63602 5.98480 1.000 27.19000 211 ASN A CA 1
ATOM 1578 C C . ASN A 1 211 ? 33.14144 38.36122 6.81490 1.000 27.69000 211 ASN A C 1
ATOM 1579 O O . ASN A 1 211 ? 33.16330 38.50291 8.04245 1.000 30.18000 211 ASN A O 1
ATOM 1584 N N . ARG A 1 212 ? 32.05743 37.97432 6.14198 1.000 28.32000 212 ARG A N 1
ATOM 1585 C CA . ARG A 1 212 ? 30.81007 37.68968 6.84076 1.000 23.26000 212 ARG A CA 1
ATOM 1586 C C . ARG A 1 212 ? 30.86602 36.34953 7.56342 1.000 20.91000 212 ARG A C 1
ATOM 1587 O O . ARG A 1 212 ? 30.33408 36.21841 8.67126 1.000 20.69000 212 ARG A O 1
ATOM 1595 N N . ALA A 1 213 ? 31.50906 35.34832 6.95738 1.000 19.85000 213 ALA A N 1
ATOM 1596 C CA . ALA A 1 213 ? 31.59570 34.03654 7.59108 1.000 20.99000 213 ALA A CA 1
ATOM 1597 C C . ALA A 1 213 ? 32.37767 34.10369 8.89653 1.000 23.37000 213 ALA A C 1
ATOM 1598 O O . ALA A 1 213 ? 32.01548 33.44689 9.87956 1.000 29.37000 213 ALA A O 1
ATOM 1600 N N . VAL A 1 214 ? 33.45247 34.89437 8.92719 1.000 20.18000 214 VAL A N 1
ATOM 1601 C CA . VAL A 1 214 ? 34.22954 35.04004 10.15415 1.000 19.76000 214 VAL A CA 1
ATOM 1602 C C . VAL A 1 214 ? 33.40997 35.75371 11.22181 1.000 23.46000 214 VAL A C 1
ATOM 1603 O O . VAL A 1 214 ? 33.50208 35.43431 12.41354 1.000 25.27000 214 VAL A O 1
ATOM 1607 N N . PHE A 1 215 ? 32.58933 36.72360 10.81211 1.000 25.46000 215 PHE A N 1
ATOM 1608 C CA . PHE A 1 215 ? 31.76644 37.45734 11.76827 1.000 21.00000 215 PHE A CA 1
ATOM 1609 C C . PHE A 1 215 ? 30.70636 36.55955 12.39553 1.000 18.83000 215 PHE A C 1
ATOM 1610 O O . PHE A 1 215 ? 30.37914 36.71121 13.57839 1.000 18.36000 215 PHE A O 1
ATOM 1618 N N . LYS A 1 216 ? 30.16240 35.61513 11.62407 1.000 16.43000 216 LYS A N 1
ATOM 1619 C CA . LYS A 1 216 ? 29.08823 34.77491 12.14437 1.000 18.96000 216 LYS A CA 1
ATOM 1620 C C . LYS A 1 216 ? 29.61480 33.74749 13.13928 1.000 23.32000 216 LYS A C 1
ATOM 1621 O O . LYS A 1 216 ? 29.01646 33.54811 14.20273 1.000 27.20000 216 LYS A O 1
ATOM 1627 N N . HIS A 1 217 ? 30.72931 33.08443 12.81620 1.000 18.89000 217 HIS A N 1
ATOM 1628 C CA . HIS A 1 217 ? 31.30818 32.12649 13.75384 1.000 16.09000 217 HIS A CA 1
ATOM 1629 C C . HIS A 1 217 ? 31.73965 32.81224 15.04341 1.000 14.46000 217 HIS A C 1
ATOM 1630 O O . HIS A 1 217 ? 31.57258 32.25859 16.13661 1.000 12.21000 217 HIS A O 1
ATOM 1637 N N . ALA A 1 218 ? 32.29650 34.02079 14.93519 1.000 16.42000 218 ALA A N 1
ATOM 1638 C CA . ALA A 1 218 ? 32.73867 34.74134 16.12443 1.000 18.69000 218 ALA A CA 1
ATOM 1639 C C . ALA A 1 218 ? 31.55718 35.16394 16.98831 1.000 17.13000 218 ALA A C 1
ATOM 1640 O O . ALA A 1 218 ? 31.61897 35.07430 18.22021 1.000 21.02000 218 ALA A O 1
ATOM 1642 N N . LEU A 1 219 ? 30.47208 35.62703 16.36270 1.000 15.89000 219 LEU A N 1
ATOM 1643 C CA . LEU A 1 219 ? 29.29689 36.02460 17.12978 1.000 11.37000 219 LEU A CA 1
ATOM 1644 C C . LEU A 1 219 ? 28.64384 34.83068 17.81386 1.000 11.87000 219 LEU A C 1
ATOM 1645 O O . LEU A 1 219 ? 28.05878 34.98287 18.89190 1.000 10.78000 219 LEU A O 1
ATOM 1650 N N . ARG A 1 220 ? 28.73585 33.64151 17.21221 1.000 12.81000 220 ARG A N 1
ATOM 1651 C CA . ARG A 1 220 ? 28.18191 32.44810 17.84425 1.000 12.14000 220 ARG A CA 1
ATOM 1652 C C . ARG A 1 220 ? 28.86367 32.16903 19.17806 1.000 14.96000 220 ARG A C 1
ATOM 1653 O O . ARG A 1 220 ? 28.19533 31.91191 20.18617 1.000 16.34000 220 ARG A O 1
ATOM 1661 N N . ALA A 1 221 ? 30.20017 32.22520 19.20486 1.000 13.99000 221 ALA A N 1
ATOM 1662 C CA . ALA A 1 221 ? 30.92940 31.92833 20.43438 1.000 10.32000 221 ALA A CA 1
ATOM 1663 C C . ALA A 1 221 ? 30.78971 33.04533 21.46293 1.000 9.20000 221 ALA A C 1
ATOM 1664 O O . ALA A 1 221 ? 30.74668 32.77693 22.66910 1.000 10.19000 221 ALA A O 1
ATOM 1666 N N . ILE A 1 222 ? 30.72231 34.29869 21.01564 1.000 9.08000 222 ILE A N 1
ATOM 1667 C CA . ILE A 1 222 ? 30.62010 35.40292 21.96334 1.000 8.19000 222 ILE A CA 1
ATOM 1668 C C . ILE A 1 222 ? 29.21859 35.47126 22.55508 1.000 9.75000 222 ILE A C 1
ATOM 1669 O O . ILE A 1 222 ? 29.05346 35.65979 23.76603 1.000 8.48000 222 ILE A O 1
ATOM 1674 N N . LYS A 1 223 ? 28.18753 35.32608 21.71719 1.000 11.60000 223 LYS A N 1
ATOM 1675 C CA . LYS A 1 223 ? 26.82400 35.28078 22.23663 1.000 10.05000 223 LYS A CA 1
ATOM 1676 C C . LYS A 1 223 ? 26.63892 34.10068 23.18044 1.000 11.34000 223 LYS A C 1
ATOM 1677 O O . LYS A 1 223 ? 25.99592 34.22827 24.22889 1.000 15.55000 223 LYS A O 1
ATOM 1683 N N . PHE A 1 224 ? 27.20147 32.94286 22.82606 1.000 11.23000 224 PHE A N 1
ATOM 1684 C CA . PHE A 1 224 ? 27.09333 31.77201 23.68991 1.000 12.92000 224 PHE A CA 1
ATOM 1685 C C . PHE A 1 224 ? 27.80568 32.00235 25.01664 1.000 9.36000 224 PHE A C 1
ATOM 1686 O O . PHE A 1 224 ? 27.26945 31.67630 26.08186 1.000 9.40000 224 PHE A O 1
ATOM 1694 N N . TRP A 1 225 ? 29.01054 32.57670 24.97320 1.000 6.32000 225 TRP A N 1
ATOM 1695 C CA . TRP A 1 225 ? 29.74060 32.85567 26.20557 1.000 6.80000 225 TRP A CA 1
ATOM 1696 C C . TRP A 1 225 ? 28.98681 33.84417 27.08527 1.000 9.39000 225 TRP A C 1
ATOM 1697 O O . TRP A 1 225 ? 28.96808 33.70385 28.31385 1.000 12.54000 225 TRP A O 1
ATOM 1708 N N . ALA A 1 226 ? 28.35979 34.85270 26.47536 1.000 10.41000 226 ALA A N 1
ATOM 1709 C CA . ALA A 1 226 ? 27.59292 35.82014 27.25340 1.000 11.71000 226 ALA A CA 1
ATOM 1710 C C . ALA A 1 226 ? 26.39479 35.16159 27.92228 1.000 14.00000 226 ALA A C 1
ATOM 1711 O O . ALA A 1 226 ? 26.09491 35.44119 29.08880 1.000 20.13000 226 ALA A O 1
ATOM 1713 N N . GLN A 1 227 ? 25.69790 34.28238 27.19863 1.000 12.68000 227 GLN A N 1
ATOM 1714 C CA . GLN A 1 227 ? 24.55272 33.58880 27.77806 1.000 10.76000 227 GLN A CA 1
ATOM 1715 C C . GLN A 1 227 ? 24.98151 32.66414 28.91007 1.000 14.51000 227 GLN A C 1
ATOM 1716 O O . GLN A 1 227 ? 24.29783 32.57253 29.93650 1.000 23.00000 227 GLN A O 1
ATOM 1722 N N . ARG A 1 228 ? 26.11469 31.97740 28.74739 1.000 12.41000 228 ARG A N 1
ATOM 1723 C CA . ARG A 1 228 ? 26.58433 31.05216 29.77096 1.000 12.09000 228 ARG A CA 1
ATOM 1724 C C . ARG A 1 228 ? 27.06630 31.75728 31.03083 1.000 13.08000 228 ARG A C 1
ATOM 1725 O O . ARG A 1 228 ? 27.32391 31.08315 32.03330 1.000 16.74000 228 ARG A O 1
ATOM 1733 N N . ARG A 1 229 ? 27.19555 33.08394 31.01039 1.000 14.74000 229 ARG A N 1
ATOM 1734 C CA . ARG A 1 229 ? 27.64125 33.83381 32.17803 1.000 16.99000 229 ARG A CA 1
ATOM 1735 C C . ARG A 1 229 ? 26.63832 34.89686 32.60965 1.000 17.17000 229 ARG A C 1
ATOM 1736 O O . ARG A 1 229 ? 26.96827 35.73626 33.45667 1.000 20.73000 229 ARG A O 1
ATOM 1744 N N . ALA A 1 230 ? 25.42781 34.88227 32.04691 1.000 18.83000 230 ALA A N 1
ATOM 1745 C CA . ALA A 1 230 ? 24.33097 35.75456 32.47218 1.000 16.54000 230 ALA A CA 1
ATOM 1746 C C . ALA A 1 230 ? 24.69558 37.23335 32.33724 1.000 19.89000 230 ALA A C 1
ATOM 1747 O O . ALA A 1 230 ? 24.51587 38.02875 33.26188 1.000 25.11000 230 ALA A O 1
ATOM 1749 N N . ILE A 1 231 ? 25.21459 37.60141 31.16611 1.000 17.24000 231 ILE A N 1
ATOM 1750 C CA . ILE A 1 231 ? 25.48016 39.00160 30.84903 1.000 15.53000 231 ILE A CA 1
ATOM 1751 C C . ILE A 1 231 ? 24.89518 39.30864 29.47688 1.000 16.12000 231 ILE A C 1
ATOM 1752 O O . ILE A 1 231 ? 25.46368 40.08559 28.70143 1.000 21.31000 231 ILE A O 1
ATOM 1757 N N . TYR A 1 232 ? 23.74315 38.70669 29.17796 1.000 22.11000 232 TYR A N 1
ATOM 1758 C CA . TYR A 1 232 ? 23.09988 38.83803 27.88047 1.000 24.03000 232 TYR A CA 1
ATOM 1759 C C . TYR A 1 232 ? 21.71221 39.45869 27.94433 1.000 26.04000 232 TYR A C 1
ATOM 1760 O O . TYR A 1 232 ? 21.19872 39.88155 26.90259 1.000 30.98000 232 TYR A O 1
ATOM 1769 N N . ALA A 1 233 ? 21.09874 39.53865 29.12309 1.000 26.67000 233 ALA A N 1
ATOM 1770 C CA . ALA A 1 233 ? 19.75296 40.08138 29.24960 1.000 30.66000 233 ALA A CA 1
ATOM 1771 C C . ALA A 1 233 ? 19.78119 41.60337 29.17237 1.000 25.56000 233 ALA A C 1
ATOM 1772 O O . ALA A 1 233 ? 20.50194 42.26205 29.92884 1.000 21.09000 233 ALA A O 1
ATOM 1774 N N . ASN A 1 234 ? 18.98750 42.15995 28.25623 1.000 27.58000 234 ASN A N 1
ATOM 1775 C CA . ASN A 1 234 ? 18.94144 43.60685 28.08696 1.000 23.97000 234 ASN A CA 1
ATOM 1776 C C . ASN A 1 234 ? 18.06048 44.28048 29.13101 1.000 33.69000 234 ASN A C 1
ATOM 1777 O O . ASN A 1 234 ? 18.32446 45.42687 29.51040 1.000 34.96000 234 ASN A O 1
ATOM 1782 N N . VAL A 1 235 ? 17.02528 43.58842 29.61420 1.000 36.47000 235 VAL A N 1
ATOM 1783 C CA . VAL A 1 235 ? 16.05618 44.20177 30.51638 1.000 32.81000 235 VAL A CA 1
ATOM 1784 C C . VAL A 1 235 ? 16.59732 44.43561 31.91792 1.000 33.30000 235 VAL A C 1
ATOM 1785 O O . VAL A 1 235 ? 15.91170 45.06041 32.73568 1.000 35.62000 235 VAL A O 1
ATOM 1789 N N . VAL A 1 236 ? 17.80276 43.95645 32.22349 1.000 25.77000 236 VAL A N 1
ATOM 1790 C CA . VAL A 1 236 ? 18.38766 44.11556 33.54981 1.000 19.01000 236 VAL A CA 1
ATOM 1791 C C . VAL A 1 236 ? 19.63126 44.98505 33.53980 1.000 17.89000 236 VAL A C 1
ATOM 1792 O O . VAL A 1 236 ? 20.17990 45.27028 34.61412 1.000 18.58000 236 VAL A O 1
ATOM 1796 N N . GLY A 1 237 ? 20.09802 45.41639 32.37153 1.000 20.82000 237 GLY A N 1
ATOM 1797 C CA . GLY A 1 237 ? 21.25121 46.29830 32.28283 1.000 23.27000 237 GLY A CA 1
ATOM 1798 C C . GLY A 1 237 ? 22.44726 45.72912 31.54604 1.000 20.36000 237 GLY A C 1
ATOM 1799 O O . GLY A 1 237 ? 23.46994 46.42070 31.44210 1.000 19.69000 237 GLY A O 1
ATOM 1800 N N . PHE A 1 238 ? 22.38737 44.51165 31.03694 1.000 21.00000 238 PHE A N 1
ATOM 1801 C CA . PHE A 1 238 ? 23.47203 43.94852 30.25300 1.000 17.86000 238 PHE A CA 1
ATOM 1802 C C . PHE A 1 238 ? 23.18365 44.10633 28.76641 1.000 20.75000 238 PHE A C 1
ATOM 1803 O O . PHE A 1 238 ? 22.02498 44.22782 28.35829 1.000 21.85000 238 PHE A O 1
ATOM 1811 N N . PRO A 1 239 ? 24.21617 44.12722 27.92314 1.000 15.72000 239 PRO A N 1
ATOM 1812 C CA . PRO A 1 239 ? 23.99075 44.37568 26.49518 1.000 12.74000 239 PRO A CA 1
ATOM 1813 C C . PRO A 1 239 ? 23.19589 43.25788 25.83928 1.000 14.18000 239 PRO A C 1
ATOM 1814 O O . PRO A 1 239 ? 23.22620 42.10183 26.26875 1.000 16.21000 239 PRO A O 1
ATOM 1818 N N . GLY A 1 240 ? 22.47432 43.62305 24.78032 1.000 11.96000 240 GLY A N 1
ATOM 1819 C CA . GLY A 1 240 ? 21.61846 42.69699 24.07143 1.000 14.13000 240 GLY A CA 1
ATOM 1820 C C . GLY A 1 240 ? 22.31581 42.04185 22.89483 1.000 12.81000 240 GLY A C 1
ATOM 1821 O O . GLY A 1 240 ? 23.51138 42.22103 22.65579 1.000 14.33000 240 GLY A O 1
ATOM 1822 N N . GLY A 1 241 ? 21.53363 41.26311 22.14402 1.000 17.17000 241 GLY A N 1
ATOM 1823 C CA . GLY A 1 241 ? 22.09037 40.54966 21.00454 1.000 15.98000 241 GLY A CA 1
ATOM 1824 C C . GLY A 1 241 ? 22.64946 41.48241 19.94834 1.000 15.99000 241 GLY A C 1
ATOM 1825 O O . GLY A 1 241 ? 23.75341 41.27477 19.43854 1.000 20.43000 241 GLY A O 1
ATOM 1826 N N . VAL A 1 242 ? 21.89027 42.52447 19.60358 1.000 13.14000 242 VAL A N 1
ATOM 1827 C CA . VAL A 1 242 ? 22.37791 43.51857 18.65197 1.000 12.85000 242 VAL A CA 1
ATOM 1828 C C . VAL A 1 242 ? 23.62089 44.20946 19.19854 1.000 19.68000 242 VAL A C 1
ATOM 1829 O O . VAL A 1 242 ? 24.55234 44.53385 18.45029 1.000 21.06000 242 VAL A O 1
ATOM 1833 N N . ALA A 1 243 ? 23.66408 44.42693 20.51429 1.000 15.88000 243 ALA A N 1
ATOM 1834 C CA . ALA A 1 243 ? 24.82307 45.06897 21.12420 1.000 10.58000 243 ALA A CA 1
ATOM 1835 C C . ALA A 1 243 ? 26.06736 44.19829 20.99544 1.000 10.52000 243 ALA A C 1
ATOM 1836 O O . ALA A 1 243 ? 27.13499 44.68016 20.59938 1.000 10.84000 243 ALA A O 1
ATOM 1838 N N . TRP A 1 244 ? 25.95129 42.90921 21.32715 1.000 11.84000 244 TRP A N 1
ATOM 1839 C CA . TRP A 1 244 ? 27.09166 42.01216 21.17053 1.000 12.99000 244 TRP A CA 1
ATOM 1840 C C . TRP A 1 244 ? 27.47326 41.84297 19.70638 1.000 16.38000 244 TRP A C 1
ATOM 1841 O O . TRP A 1 244 ? 28.65825 41.68157 19.39250 1.000 19.94000 244 TRP A O 1
ATOM 1852 N N . ALA A 1 245 ? 26.49205 41.88100 18.80102 1.000 16.33000 245 ALA A N 1
ATOM 1853 C CA . ALA A 1 245 ? 26.79699 41.77242 17.37843 1.000 13.67000 245 ALA A CA 1
ATOM 1854 C C . ALA A 1 245 ? 27.64727 42.94496 16.90721 1.000 14.85000 245 ALA A C 1
ATOM 1855 O O . ALA A 1 245 ? 28.58189 42.76597 16.11744 1.000 14.69000 245 ALA A O 1
ATOM 1857 N N . MET A 1 246 ? 27.34241 44.15429 17.38475 1.000 12.17000 246 MET A N 1
ATOM 1858 C CA . MET A 1 246 ? 28.14022 45.31498 17.00465 1.000 11.91000 246 MET A CA 1
ATOM 1859 C C . MET A 1 246 ? 29.51727 45.29097 17.65318 1.000 12.39000 246 MET A C 1
ATOM 1860 O O . MET A 1 246 ? 30.46237 45.88033 17.11737 1.000 11.41000 246 MET A O 1
ATOM 1865 N N . MET A 1 247 ? 29.65522 44.62124 18.79749 1.000 12.68000 247 MET A N 1
ATOM 1866 C CA . MET A 1 247 ? 30.95725 44.56300 19.44928 1.000 9.95000 247 MET A CA 1
ATOM 1867 C C . MET A 1 247 ? 31.89211 43.58656 18.74596 1.000 13.58000 247 MET A C 1
ATOM 1868 O O . MET A 1 247 ? 33.08240 43.87707 18.58396 1.000 20.13000 247 MET A O 1
ATOM 1873 N N . VAL A 1 248 ? 31.37892 42.43141 18.31312 1.000 9.23000 248 VAL A N 1
ATOM 1874 C CA . VAL A 1 248 ? 32.20760 41.51822 17.53481 1.000 10.90000 248 VAL A CA 1
ATOM 1875 C C . VAL A 1 248 ? 32.40038 42.02120 16.11257 1.000 13.43000 248 VAL A C 1
ATOM 1876 O O . VAL A 1 248 ? 33.37146 41.63783 15.45080 1.000 16.70000 248 VAL A O 1
ATOM 1880 N N . ALA A 1 249 ? 31.49728 42.87110 15.61880 1.000 12.20000 249 ALA A N 1
ATOM 1881 C CA . ALA A 1 249 ? 31.68874 43.45268 14.29560 1.000 8.61000 249 ALA A CA 1
ATOM 1882 C C . ALA A 1 249 ? 32.85776 44.42668 14.29295 1.000 9.59000 249 ALA A C 1
ATOM 1883 O O . ALA A 1 249 ? 33.60706 44.50443 13.31286 1.000 13.98000 249 ALA A O 1
ATOM 1885 N N . ARG A 1 250 ? 33.03299 45.17137 15.38672 1.000 14.45000 250 ARG A N 1
ATOM 1886 C CA . ARG A 1 250 ? 34.12958 46.13077 15.46808 1.000 13.82000 250 ARG A CA 1
ATOM 1887 C C . ARG A 1 250 ? 35.47997 45.42607 15.51869 1.000 16.77000 250 ARG A C 1
ATOM 1888 O O . ARG A 1 250 ? 36.46267 45.91369 14.94780 1.000 20.16000 250 ARG A O 1
ATOM 1896 N N . ILE A 1 251 ? 35.54940 44.27708 16.19438 1.000 15.36000 251 ILE A N 1
ATOM 1897 C CA . ILE A 1 251 ? 36.80218 43.53284 16.24552 1.000 9.42000 251 ILE A CA 1
ATOM 1898 C C . ILE A 1 251 ? 37.10756 42.90426 14.89204 1.000 12.94000 251 ILE A C 1
ATOM 1899 O O . ILE A 1 251 ? 38.27718 42.78065 14.50752 1.000 20.83000 251 ILE A O 1
ATOM 1904 N N . CYS A 1 252 ? 36.07467 42.50691 14.14298 1.000 10.89000 252 CYS A N 1
ATOM 1905 C CA . CYS A 1 252 ? 36.30037 41.97932 12.80093 1.000 12.68000 252 CYS A CA 1
ATOM 1906 C C . CYS A 1 252 ? 36.86969 43.04120 11.86970 1.000 14.41000 252 CYS A C 1
ATOM 1907 O O . CYS A 1 252 ? 37.66848 42.72141 10.98179 1.000 19.43000 252 CYS A O 1
ATOM 1910 N N . GLN A 1 253 ? 36.47246 44.30204 12.05270 1.000 9.73000 253 GLN A N 1
ATOM 1911 C CA . GLN A 1 253 ? 37.01491 45.37372 11.22489 1.000 13.38000 253 GLN A CA 1
ATOM 1912 C C . GLN A 1 253 ? 38.50527 45.56843 11.47692 1.000 14.99000 253 GLN A C 1
ATOM 1913 O O . GLN A 1 253 ? 39.27885 45.76440 10.53264 1.000 14.27000 253 GLN A O 1
ATOM 1919 N N . LEU A 1 254 ? 38.92790 45.51366 12.74192 1.000 15.28000 254 LEU A N 1
ATOM 1920 C CA . LEU A 1 254 ? 40.32761 45.73599 13.08217 1.000 11.34000 254 LEU A CA 1
ATOM 1921 C C . LEU A 1 254 ? 41.22533 44.56944 12.69133 1.000 15.61000 254 LEU A C 1
ATOM 1922 O O . LEU A 1 254 ? 42.45084 44.73214 12.68663 1.000 22.71000 254 LEU A O 1
ATOM 1927 N N . TYR A 1 255 ? 40.65176 43.40696 12.37534 1.000 12.15000 255 TYR A N 1
ATOM 1928 C CA . TYR A 1 255 ? 41.39691 42.23823 11.90374 1.000 14.04000 255 TYR A CA 1
ATOM 1929 C C . TYR A 1 255 ? 40.70642 41.71515 10.65159 1.000 18.51000 255 TYR A C 1
ATOM 1930 O O . TYR A 1 255 ? 39.92060 40.75783 10.71164 1.000 26.95000 255 TYR A O 1
ATOM 1939 N N . PRO A 1 256 ? 40.99050 42.31478 9.49257 1.000 17.56000 256 PRO A N 1
ATOM 1940 C CA . PRO A 1 256 ? 40.26538 41.96209 8.26331 1.000 17.57000 256 PRO A CA 1
ATOM 1941 C C . PRO A 1 256 ? 40.47797 40.52859 7.80568 1.000 23.58000 256 PRO A C 1
ATOM 1942 O O . PRO A 1 256 ? 39.51815 39.81388 7.49984 1.000 32.59000 256 PRO A O 1
ATOM 1946 N N . ASN A 1 257 ? 41.73512 40.09930 7.74064 1.000 20.64000 257 ASN A N 1
ATOM 1947 C CA . ASN A 1 257 ? 42.07544 38.78837 7.20771 1.000 20.81000 257 ASN A CA 1
ATOM 1948 C C . ASN A 1 257 ? 42.34586 37.76607 8.30459 1.000 20.41000 257 ASN A C 1
ATOM 1949 O O . ASN A 1 257 ? 43.10873 36.81900 8.09122 1.000 22.42000 257 ASN A O 1
ATOM 1954 N N . ALA A 1 258 ? 41.73536 37.93194 9.47271 1.000 19.99000 258 ALA A N 1
ATOM 1955 C CA . ALA A 1 258 ? 41.87913 36.97566 10.55996 1.000 18.59000 258 ALA A CA 1
ATOM 1956 C C . ALA A 1 258 ? 40.71873 35.98715 10.55696 1.000 16.51000 258 ALA A C 1
ATOM 1957 O O . ALA A 1 258 ? 39.64422 36.25491 10.01504 1.000 18.52000 258 ALA A O 1
ATOM 1959 N N . VAL A 1 259 ? 40.95052 34.82846 11.17338 1.000 15.25000 259 VAL A N 1
ATOM 1960 C CA . VAL A 1 259 ? 39.91392 33.80757 11.28883 1.000 16.09000 259 VAL A CA 1
ATOM 1961 C C . VAL A 1 259 ? 39.12121 34.03829 12.56932 1.000 16.45000 259 VAL A C 1
ATOM 1962 O O . VAL A 1 259 ? 39.46712 34.90707 13.37767 1.000 15.92000 259 VAL A O 1
ATOM 1966 N N . SER A 1 260 ? 38.05494 33.25698 12.76325 1.000 17.48000 260 SER A N 1
ATOM 1967 C CA . SER A 1 260 ? 37.14959 33.49558 13.88440 1.000 13.79000 260 SER A CA 1
ATOM 1968 C C . SER A 1 260 ? 37.84373 33.28427 15.22496 1.000 13.46000 260 SER A C 1
ATOM 1969 O O . SER A 1 260 ? 37.59218 34.02574 16.18224 1.000 15.81000 260 SER A O 1
ATOM 1972 N N . SER A 1 261 ? 38.71793 32.27925 15.31479 1.000 17.00000 261 SER A N 1
ATOM 1973 C CA . SER A 1 261 ? 39.41472 32.01714 16.57046 1.000 16.19000 261 SER A CA 1
ATOM 1974 C C . SER A 1 261 ? 40.25463 33.21255 16.99808 1.000 15.16000 261 SER A C 1
ATOM 1975 O O . SER A 1 261 ? 40.34714 33.51965 18.19220 1.000 18.49000 261 SER A O 1
ATOM 1978 N N . VAL A 1 262 ? 40.87875 33.89667 16.03749 1.000 17.91000 262 VAL A N 1
ATOM 1979 C CA . VAL A 1 262 ? 41.65954 35.08510 16.36407 1.000 15.06000 262 VAL A CA 1
ATOM 1980 C C . VAL A 1 262 ? 40.74745 36.20081 16.85543 1.000 14.09000 262 VAL A C 1
ATOM 1981 O O . VAL A 1 262 ? 41.08906 36.93498 17.79058 1.000 16.04000 262 VAL A O 1
ATOM 1985 N N . ILE A 1 263 ? 39.56994 36.33896 16.24264 1.000 14.58000 263 ILE A N 1
ATOM 1986 C CA . ILE A 1 263 ? 38.64153 37.39557 16.63616 1.000 10.35000 263 ILE A CA 1
ATOM 1987 C C . ILE A 1 263 ? 38.18682 37.19369 18.07621 1.000 13.64000 263 ILE A C 1
ATOM 1988 O O . ILE A 1 263 ? 38.21144 38.12493 18.88952 1.000 14.29000 263 ILE A O 1
ATOM 1993 N N . VAL A 1 264 ? 37.77571 35.96879 18.41462 1.000 10.42000 264 VAL A N 1
ATOM 1994 C CA . VAL A 1 264 ? 37.29859 35.68720 19.76676 1.000 9.66000 264 VAL A CA 1
ATOM 1995 C C . VAL A 1 264 ? 38.40169 35.93405 20.78793 1.000 12.96000 264 VAL A C 1
ATOM 1996 O O . VAL A 1 264 ? 38.16572 36.53069 21.84538 1.000 13.83000 264 VAL A O 1
ATOM 2000 N N . ALA A 1 265 ? 39.62446 35.49118 20.48567 1.000 14.37000 265 ALA A N 1
ATOM 2001 C CA . ALA A 1 265 ? 40.72186 35.64550 21.43597 1.000 14.74000 265 ALA A CA 1
ATOM 2002 C C . ALA A 1 265 ? 41.07175 37.11292 21.65128 1.000 12.62000 265 ALA A C 1
ATOM 2003 O O . ALA A 1 265 ? 41.31880 37.53759 22.78627 1.000 13.55000 265 ALA A O 1
ATOM 2005 N N . LYS A 1 266 ? 41.10123 37.90238 20.57823 1.000 15.07000 266 LYS A N 1
ATOM 2006 C CA . LYS A 1 266 ? 41.37522 39.32836 20.70087 1.000 21.68000 266 LYS A CA 1
ATOM 2007 C C . LYS A 1 266 ? 40.16508 40.12286 21.17310 1.000 18.43000 266 LYS A C 1
ATOM 2008 O O . LYS A 1 266 ? 40.32294 41.28392 21.56296 1.000 17.71000 266 LYS A O 1
ATOM 2014 N N . PHE A 1 267 ? 38.97213 39.52425 21.15304 1.000 16.72000 267 PHE A N 1
ATOM 2015 C CA . PHE A 1 267 ? 37.75671 40.24812 21.51457 1.000 27.86000 267 PHE A CA 1
ATOM 2016 C C . PHE A 1 267 ? 37.79841 40.71700 22.96387 1.000 14.09000 267 PHE A C 1
ATOM 2017 O O . PHE A 1 267 ? 37.57758 41.89878 23.25239 1.000 25.52000 267 PHE A O 1
ATOM 2025 N N . PHE A 1 268 ? 38.08185 39.80093 23.89277 1.000 18.20000 268 PHE A N 1
ATOM 2026 C CA . PHE A 1 268 ? 37.98963 40.13374 25.31146 1.000 18.58000 268 PHE A CA 1
ATOM 2027 C C . PHE A 1 268 ? 39.05085 41.14982 25.71807 1.000 14.77000 268 PHE A C 1
ATOM 2028 O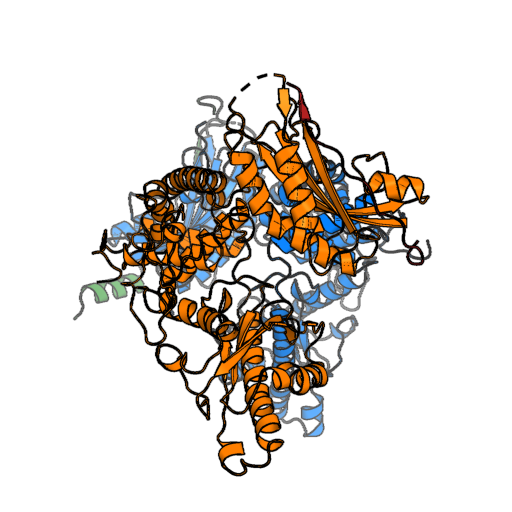 O . PHE A 1 268 ? 38.77352 42.06294 26.50433 1.000 11.01000 268 PHE A O 1
ATOM 2036 N N . ARG A 1 269 ? 40.26820 41.01243 25.18977 1.000 19.26000 269 ARG A N 1
ATOM 2037 C CA . ARG A 1 269 ? 41.34986 41.91532 25.57266 1.000 27.38000 269 ARG A CA 1
ATOM 2038 C C . ARG A 1 269 ? 41.06090 43.34476 25.13210 1.000 21.08000 269 ARG A C 1
ATOM 2039 O O . ARG A 1 269 ? 41.16891 44.28589 25.92688 1.000 20.60000 269 ARG A O 1
ATOM 2047 N N . ILE A 1 270 ? 40.69329 43.52549 23.86166 1.000 17.48000 270 ILE A N 1
ATOM 2048 C CA . ILE A 1 270 ? 40.52053 44.86872 23.31845 1.000 13.73000 270 ILE A CA 1
ATOM 2049 C C . ILE A 1 270 ? 39.35818 45.58850 23.98963 1.000 16.55000 270 ILE A C 1
ATOM 2050 O O . ILE A 1 270 ? 39.41072 46.80736 24.19676 1.000 16.42000 270 ILE A O 1
ATOM 2055 N N . LEU A 1 271 ? 38.30689 44.85800 24.36439 1.000 17.59000 271 LEU A N 1
ATOM 2056 C CA . LEU A 1 271 ? 37.10172 45.51228 24.86162 1.000 12.47000 271 LEU A CA 1
ATOM 2057 C C . LEU A 1 271 ? 37.22062 45.91976 26.32526 1.000 14.59000 271 LEU A C 1
ATOM 2058 O O . LEU A 1 271 ? 36.71247 46.97682 26.71397 1.000 23.25000 271 LEU A O 1
ATOM 2063 N N . HIS A 1 272 ? 37.86859 45.10448 27.15801 1.000 14.58000 272 HIS A N 1
ATOM 2064 C CA . HIS A 1 272 ? 37.98921 45.47420 28.56216 1.000 12.96000 272 HIS A CA 1
ATOM 2065 C C . HIS A 1 272 ? 39.08470 46.50584 28.79470 1.000 14.77000 272 HIS A C 1
ATOM 2066 O O . HIS A 1 272 ? 39.04276 47.21543 29.80525 1.000 19.22000 272 HIS A O 1
ATOM 2073 N N . GLN A 1 273 ? 40.04988 46.61455 27.88409 1.000 16.48000 273 GLN A N 1
ATOM 2074 C CA . GLN A 1 273 ? 41.02477 47.69702 27.91027 1.000 21.54000 273 GLN A CA 1
ATOM 2075 C C . GLN A 1 273 ? 40.58670 48.89629 27.07906 1.000 22.98000 273 GLN A C 1
ATOM 2076 O O . GLN A 1 273 ? 41.31657 49.89171 27.01705 1.000 26.34000 273 GLN A O 1
ATOM 2082 N N . TRP A 1 274 ? 39.42219 48.81868 26.43834 1.000 20.22000 274 TRP A N 1
ATOM 2083 C CA . TRP A 1 274 ? 38.87091 49.95930 25.71945 1.000 21.10000 274 TRP A CA 1
ATOM 2084 C C . TRP A 1 274 ? 38.57237 51.09106 26.69410 1.000 22.61000 274 TRP A C 1
ATOM 2085 O O . TRP A 1 274 ? 37.91112 50.88736 27.71653 1.000 29.68000 274 TRP A O 1
ATOM 2096 N N . ASN A 1 275 ? 39.06613 52.28603 26.37901 1.000 17.93000 275 ASN A N 1
ATOM 2097 C CA . ASN A 1 275 ? 38.92014 53.43897 27.26683 1.000 33.40000 275 ASN A CA 1
ATOM 2098 C C . ASN A 1 275 ? 37.51083 54.00094 27.12395 1.000 32.89000 275 ASN A C 1
ATOM 2099 O O . ASN A 1 275 ? 37.25811 54.93315 26.36048 1.000 35.24000 275 ASN A O 1
ATOM 2104 N N . TRP A 1 276 ? 36.57921 53.42275 27.87754 1.000 26.84000 276 TRP A N 1
ATOM 2105 C CA . TRP A 1 276 ? 35.21716 53.92177 27.90436 1.000 24.49000 276 TRP A CA 1
ATOM 2106 C C . TRP A 1 276 ? 35.18291 55.29442 28.57652 1.000 27.81000 276 TRP A C 1
ATOM 2107 O O . TRP A 1 276 ? 36.05247 55.61769 29.39016 1.000 31.80000 276 TRP A O 1
ATOM 2118 N N . PRO A 1 277 ? 34.17770 56.12919 28.25700 1.000 23.17000 277 PRO A N 1
ATOM 2119 C CA . PRO A 1 277 ? 33.06869 55.87507 27.33491 1.000 18.85000 277 PRO A CA 1
ATOM 2120 C C . PRO A 1 277 ? 33.31759 56.31124 25.89196 1.000 20.84000 277 PRO A C 1
ATOM 2121 O O . PRO A 1 277 ? 32.42216 56.90324 25.28961 1.000 23.39000 277 PRO A O 1
ATOM 2125 N N . GLN A 1 278 ? 34.49476 56.03606 25.34900 1.000 20.96000 278 GLN A N 1
ATOM 2126 C CA . GLN A 1 278 ? 34.69528 56.22850 23.91737 1.000 23.10000 278 GLN A CA 1
ATOM 2127 C C . GLN A 1 278 ? 33.82758 55.22811 23.16791 1.000 24.23000 278 GLN A C 1
ATOM 2128 O O . GLN A 1 278 ? 34.07436 54.01871 23.26975 1.000 24.10000 278 GLN A O 1
ATOM 2134 N N . PRO A 1 279 ? 32.82305 55.66586 22.41564 1.000 19.08000 279 PRO A N 1
ATOM 2135 C CA . PRO A 1 279 ? 31.86808 54.72015 21.83048 1.000 17.80000 279 PRO A CA 1
ATOM 2136 C C . PRO A 1 279 ? 32.50692 53.87211 20.74248 1.000 22.11000 279 PRO A C 1
ATOM 2137 O O . PRO A 1 279 ? 33.60238 54.14503 20.24781 1.000 30.14000 279 PRO A O 1
ATOM 2141 N N . ILE A 1 280 ? 31.78753 52.81565 20.37617 1.000 17.90000 280 ILE A N 1
ATOM 2142 C CA . ILE A 1 280 ? 32.16611 51.92653 19.28554 1.000 14.94000 280 ILE A CA 1
ATOM 2143 C C . ILE A 1 280 ? 31.26070 52.23457 18.10303 1.000 13.13000 280 ILE A C 1
ATOM 2144 O O . ILE A 1 280 ? 30.03052 52.16722 18.21938 1.000 13.60000 280 ILE A O 1
ATOM 2149 N N . LEU A 1 281 ? 31.86434 52.57732 16.96904 1.000 15.72000 281 LEU A N 1
ATOM 2150 C CA . LEU A 1 281 ? 31.12957 52.93208 15.76361 1.000 18.23000 281 LEU A CA 1
ATOM 2151 C C . LEU A 1 281 ? 31.55836 52.01561 14.62787 1.000 19.48000 281 LEU A C 1
ATOM 2152 O O . LEU A 1 281 ? 32.75701 51.85264 14.37427 1.000 22.21000 281 LEU A O 1
ATOM 2157 N N . LEU A 1 282 ? 30.57982 51.41165 13.95379 1.000 12.94000 282 LEU A N 1
ATOM 2158 C CA . LEU A 1 282 ? 30.87305 50.61151 12.77293 1.000 17.25000 282 LEU A CA 1
ATOM 2159 C C . LEU A 1 282 ? 30.99462 51.46270 11.51788 1.000 21.85000 282 LEU A C 1
ATOM 2160 O O . LEU A 1 282 ? 31.55572 50.99892 10.51962 1.000 29.48000 282 LEU A O 1
ATOM 2165 N N . LYS A 1 283 ? 30.48344 52.68858 11.55056 1.000 19.24000 283 LYS A N 1
ATOM 2166 C CA . LYS A 1 283 ? 30.59259 53.62673 10.44361 1.000 22.25000 283 LYS A CA 1
ATOM 2167 C C . LYS A 1 283 ? 30.46269 55.03333 11.00800 1.000 24.75000 283 LYS A C 1
ATOM 2168 O O . LYS A 1 283 ? 29.94540 55.21127 12.11815 1.000 28.24000 283 LYS A O 1
ATOM 2174 N N . PRO A 1 284 ? 30.94265 56.04800 10.28863 1.000 24.66000 284 PRO A N 1
ATOM 2175 C CA . PRO A 1 284 ? 30.74665 57.42519 10.75684 1.000 32.49000 284 PRO A CA 1
ATOM 2176 C C . PRO A 1 284 ? 29.26578 57.76052 10.85705 1.000 38.72000 284 PRO A C 1
ATOM 2177 O O . PRO A 1 284 ? 28.46993 57.41245 9.98175 1.000 36.73000 284 PRO A O 1
ATOM 2181 N N . ILE A 1 285 ? 28.90051 58.43496 11.94842 1.000 36.21000 285 ILE A N 1
ATOM 2182 C CA . ILE A 1 285 ? 27.49733 58.74336 12.20748 1.000 40.22000 285 ILE A CA 1
ATOM 2183 C C . ILE A 1 285 ? 26.97644 59.67584 11.12291 1.000 52.11000 285 ILE A C 1
ATOM 2184 O O . ILE A 1 285 ? 27.51649 60.76907 10.91029 1.000 59.74000 285 ILE A O 1
ATOM 2189 N N . GLU A 1 286 ? 25.91835 59.25013 10.43629 1.000 44.22000 286 GLU A N 1
ATOM 2190 C CA . GLU A 1 286 ? 25.34757 59.99801 9.32538 1.000 48.30000 286 GLU A CA 1
ATOM 2191 C C . GLU A 1 286 ? 24.09289 60.73409 9.77097 1.000 51.65000 286 GLU A C 1
ATOM 2192 O O . GLU A 1 286 ? 23.24206 60.16641 10.46091 1.000 48.01000 286 GLU A O 1
ATOM 2198 N N . ASP A 1 287 ? 23.98318 61.99824 9.36986 1.000 56.86000 287 ASP A N 1
ATOM 2199 C CA . ASP A 1 287 ? 22.77755 62.76847 9.62399 1.000 54.92000 287 ASP A CA 1
ATOM 2200 C C . ASP A 1 287 ? 21.71819 62.44218 8.57420 1.000 52.72000 287 ASP A C 1
ATOM 2201 O O . ASP A 1 287 ? 22.02052 61.98821 7.46639 1.000 57.03000 287 ASP A O 1
ATOM 2206 N N . GLY A 1 288 ? 20.46057 62.67594 8.93700 1.000 50.47000 288 GLY A N 1
ATOM 2207 C CA . GLY A 1 288 ? 19.35473 62.32974 8.07766 1.000 54.75000 288 GLY A CA 1
ATOM 2208 C C . GLY A 1 288 ? 18.34637 63.44743 7.91283 1.000 57.91000 288 GLY A C 1
ATOM 2209 O O . GLY A 1 288 ? 18.57555 64.59381 8.31271 1.000 69.14000 288 GLY A O 1
ATOM 2210 N N . PRO A 1 289 ? 17.19943 63.12698 7.30817 1.000 55.25000 289 PRO A N 1
ATOM 2211 C CA . PRO A 1 289 ? 16.17195 64.15214 7.07694 1.000 64.72000 289 PRO A CA 1
ATOM 2212 C C . PRO A 1 289 ? 15.48909 64.61837 8.35458 1.000 65.04000 289 PRO A C 1
ATOM 2213 O O . PRO A 1 289 ? 15.51344 65.81156 8.67435 1.000 64.51000 289 PRO A O 1
ATOM 2217 N N . LEU A 1 290 ? 14.87583 63.68845 9.08562 1.000 68.27000 290 LEU A N 1
ATOM 2218 C CA . LEU A 1 290 ? 14.14360 64.04093 10.29532 1.000 70.14000 290 LEU A CA 1
ATOM 2219 C C . LEU A 1 290 ? 15.07328 64.66632 11.32846 1.000 73.48000 290 LEU A C 1
ATOM 2220 O O . LEU A 1 290 ? 16.20030 64.20796 11.53589 1.000 74.46000 290 LEU A O 1
ATOM 2225 N N . GLN A 1 291 ? 14.59145 65.72638 11.97956 1.000 69.43000 291 GLN A N 1
ATOM 2226 C CA . GLN A 1 291 ? 15.38249 66.45164 12.97337 1.000 73.70000 291 GLN A CA 1
ATOM 2227 C C . GLN A 1 291 ? 15.06038 65.89145 14.35646 1.000 70.02000 291 GLN A C 1
ATOM 2228 O O . GLN A 1 291 ? 14.26863 66.44162 15.12487 1.000 69.63000 291 GLN A O 1
ATOM 2234 N N . VAL A 1 292 ? 15.69709 64.76323 14.67013 1.000 66.77000 292 VAL A N 1
ATOM 2235 C CA . VAL A 1 292 ? 15.55024 64.09436 15.95435 1.000 58.52000 292 VAL A CA 1
ATOM 2236 C C . VAL A 1 292 ? 16.94124 63.91191 16.55186 1.000 57.61000 292 VAL A C 1
ATOM 2237 O O . VAL A 1 292 ? 17.95747 64.08534 15.87772 1.000 63.56000 292 VAL A O 1
ATOM 2241 N N . ARG A 1 293 ? 16.97426 63.57358 17.84094 1.000 52.15000 293 ARG A N 1
ATOM 2242 C CA . ARG A 1 293 ? 18.24102 63.33622 18.52121 1.000 54.69000 293 ARG A CA 1
ATOM 2243 C C . ARG A 1 293 ? 19.03128 62.24184 17.81456 1.000 52.79000 293 ARG A C 1
ATOM 2244 O O . ARG A 1 293 ? 18.48314 61.20621 17.42674 1.000 54.17000 293 ARG A O 1
ATOM 2252 N N . ILE A 1 294 ? 20.33063 62.48019 17.64527 1.000 43.93000 294 ILE A N 1
ATOM 2253 C CA . ILE A 1 294 ? 21.18140 61.57581 16.88174 1.000 40.48000 294 ILE A CA 1
ATOM 2254 C C . ILE A 1 294 ? 22.40960 61.23588 17.72020 1.000 43.03000 294 ILE A C 1
ATOM 2255 O O . ILE A 1 294 ? 23.49010 60.95130 17.19162 1.000 45.61000 294 ILE A O 1
ATOM 2260 N N . TRP A 1 295 ? 22.23319 61.23847 19.04134 1.000 40.36000 295 TRP A N 1
ATOM 2261 C CA . TRP A 1 295 ? 23.27428 60.86536 19.99305 1.000 37.00000 295 TRP A CA 1
ATOM 2262 C C . TRP A 1 295 ? 24.49520 61.76689 19.85486 1.000 41.88000 295 TRP A C 1
ATOM 2263 O O . TRP A 1 295 ? 25.43033 61.45341 19.10983 1.000 48.58000 295 TRP A O 1
ATOM 2274 N N . ASN A 1 296 ? 24.49006 62.89404 20.55945 1.000 43.50000 296 ASN A N 1
ATOM 2275 C CA . ASN A 1 296 ? 25.67829 63.73442 20.70387 1.000 47.76000 296 ASN A CA 1
ATOM 2276 C C . ASN A 1 296 ? 25.92534 63.95387 22.18742 1.000 42.88000 296 ASN A C 1
ATOM 2277 O O . ASN A 1 296 ? 25.25612 64.79482 22.81496 1.000 43.45000 296 ASN A O 1
ATOM 2282 N N . PRO A 1 297 ? 26.86841 63.22728 22.79381 1.000 43.72000 297 PRO A N 1
ATOM 2283 C CA . PRO A 1 297 ? 27.11549 63.38776 24.23540 1.000 48.01000 297 PRO A CA 1
ATOM 2284 C C . PRO A 1 297 ? 27.72082 64.73013 24.61197 1.000 50.54000 297 PRO A C 1
ATOM 2285 O O . PRO A 1 297 ? 27.82762 65.02272 25.81035 1.000 47.56000 297 PRO A O 1
ATOM 2289 N N . LYS A 1 298 ? 28.11897 65.55145 23.63894 1.000 47.19000 298 LYS A N 1
ATOM 2290 C CA . LYS A 1 298 ? 28.69607 66.85161 23.95595 1.000 49.73000 298 LYS A CA 1
ATOM 2291 C C . LYS A 1 298 ? 27.63173 67.88511 24.30745 1.000 49.57000 298 LYS A C 1
ATOM 2292 O O . LYS A 1 298 ? 27.91481 68.82017 25.06505 1.000 56.92000 298 LYS A O 1
ATOM 2298 N N . LEU A 1 299 ? 26.41526 67.74273 23.78239 1.000 39.20000 299 LEU A N 1
ATOM 2299 C CA . LEU A 1 299 ? 25.32579 68.65791 24.10734 1.000 43.15000 299 LEU A CA 1
ATOM 2300 C C . LEU A 1 299 ? 24.18631 67.99801 24.86861 1.000 48.14000 299 LEU A C 1
ATOM 2301 O O . LEU A 1 299 ? 23.57810 68.63929 25.72833 1.000 47.78000 299 LEU A O 1
ATOM 2306 N N . TYR A 1 300 ? 23.87672 66.73720 24.58093 1.000 44.86000 300 TYR A N 1
ATOM 2307 C CA . TYR A 1 300 ? 22.87037 66.01600 25.35214 1.000 37.41000 300 TYR A CA 1
ATOM 2308 C C . TYR A 1 300 ? 23.51042 65.43099 26.60495 1.000 42.40000 300 TYR A C 1
ATOM 2309 O O . TYR A 1 300 ? 24.38823 64.56846 26.49123 1.000 46.76000 300 TYR A O 1
ATOM 2318 N N . PRO A 1 301 ? 23.11176 65.85963 27.80584 1.000 49.01000 301 PRO A N 1
ATOM 2319 C CA . PRO A 1 301 ? 23.67389 65.24494 29.01866 1.000 52.06000 301 PRO A CA 1
ATOM 2320 C C . PRO A 1 301 ? 23.21600 63.81335 29.23609 1.000 45.03000 301 PRO A C 1
ATOM 2321 O O . PRO A 1 301 ? 23.91340 63.05641 29.92351 1.000 32.01000 301 PRO A O 1
ATOM 2325 N N . SER A 1 302 ? 22.07318 63.41766 28.67064 1.000 44.18000 302 SER A N 1
ATOM 2326 C CA . SER A 1 302 ? 21.59252 62.05004 28.83998 1.000 46.06000 302 SER A CA 1
ATOM 2327 C C . SER A 1 302 ? 22.49108 61.05848 28.11138 1.000 42.72000 302 SER A C 1
ATOM 2328 O O . SER A 1 302 ? 22.86915 60.02139 28.66876 1.000 44.74000 302 SER A O 1
ATOM 2331 N N . ASP A 1 303 ? 22.84309 61.36015 26.86000 1.000 40.66000 303 ASP A N 1
ATOM 2332 C CA . ASP A 1 303 ? 23.74961 60.50361 26.10614 1.000 37.57000 303 ASP A CA 1
ATOM 2333 C C . ASP A 1 303 ? 25.18850 60.59498 26.59727 1.000 39.49000 303 ASP A C 1
ATOM 2334 O O . ASP A 1 303 ? 26.00183 59.73471 26.24231 1.000 35.58000 303 ASP A O 1
ATOM 2339 N N . LYS A 1 304 ? 25.51865 61.60944 27.40008 1.000 45.13000 304 LYS A N 1
ATOM 2340 C CA . LYS A 1 304 ? 26.86335 61.71297 27.95756 1.000 44.46000 304 LYS A CA 1
ATOM 2341 C C . LYS A 1 304 ? 27.07588 60.69851 29.07376 1.000 40.36000 304 LYS A C 1
ATOM 2342 O O . LYS A 1 304 ? 28.17309 60.14705 29.22019 1.000 40.67000 304 LYS A O 1
ATOM 2348 N N . ALA A 1 305 ? 26.03592 60.43268 29.86275 1.000 38.39000 305 ALA A N 1
ATOM 2349 C CA . ALA A 1 305 ? 26.12882 59.52750 31.00096 1.000 40.07000 305 ALA A CA 1
ATOM 2350 C C . ALA A 1 305 ? 26.16124 58.05852 30.60263 1.000 36.34000 305 ALA A C 1
ATOM 2351 O O . ALA A 1 305 ? 26.19519 57.19831 31.48948 1.000 33.93000 305 ALA A O 1
ATOM 2353 N N . HIS A 1 306 ? 26.14436 57.74894 29.30833 1.000 39.14000 306 HIS A N 1
ATOM 2354 C CA . HIS A 1 306 ? 26.20440 56.36239 28.86327 1.000 32.11000 306 HIS A CA 1
ATOM 2355 C C . HIS A 1 306 ? 27.54699 55.75333 29.24996 1.000 24.34000 306 HIS A C 1
ATOM 2356 O O . HIS A 1 306 ? 28.60439 56.26760 28.87041 1.000 23.57000 306 HIS A O 1
ATOM 2363 N N . ARG A 1 307 ? 27.50161 54.65883 30.01074 1.000 24.32000 307 ARG A N 1
ATOM 2364 C CA . ARG A 1 307 ? 28.72626 54.03965 30.50647 1.000 21.23000 307 ARG A CA 1
ATOM 2365 C C . ARG A 1 307 ? 29.54234 53.44508 29.36395 1.000 18.29000 307 ARG A C 1
ATOM 2366 O O . ARG A 1 307 ? 30.67297 53.87156 29.10354 1.000 24.21000 307 ARG A O 1
ATOM 2374 N N . MET A 1 308 ? 28.98128 52.45305 28.66703 1.000 16.62000 308 MET A N 1
ATOM 2375 C CA . MET A 1 308 ? 29.64114 51.77143 27.55403 1.000 18.28000 308 MET A CA 1
ATOM 2376 C C . MET A 1 308 ? 28.78429 51.94267 26.30571 1.000 17.57000 308 MET A C 1
ATOM 2377 O O . MET A 1 308 ? 28.01491 51.04133 25.94077 1.000 22.60000 308 MET A O 1
ATOM 2382 N N . PRO A 1 309 ? 28.89850 53.07720 25.61814 1.000 16.33000 309 PRO A N 1
ATOM 2383 C CA . PRO A 1 309 ? 28.02785 53.32745 24.46125 1.000 16.63000 309 PRO A CA 1
ATOM 2384 C C . PRO A 1 309 ? 28.40464 52.45429 23.27101 1.000 15.53000 309 PRO A C 1
ATOM 2385 O O . PRO A 1 309 ? 29.57901 52.33294 22.91512 1.000 16.73000 309 PRO A O 1
ATOM 2389 N N . ILE A 1 310 ? 27.39105 51.84064 22.66318 1.000 13.31000 310 ILE A N 1
ATOM 2390 C CA . ILE A 1 310 ? 27.52554 51.08673 21.41989 1.000 13.68000 310 ILE A CA 1
ATOM 2391 C C . ILE A 1 310 ? 26.48134 51.64500 20.46335 1.000 16.48000 310 ILE A C 1
ATOM 2392 O O . ILE A 1 310 ? 25.28558 51.36569 20.61494 1.000 23.51000 310 ILE A O 1
ATOM 2397 N N . ILE A 1 311 ? 26.92276 52.42540 19.48278 1.000 14.67000 311 ILE A N 1
ATOM 2398 C CA . ILE A 1 311 ? 26.01682 53.19677 18.63803 1.000 17.68000 311 ILE A CA 1
ATOM 2399 C C . ILE A 1 311 ? 25.67895 52.39581 17.38766 1.000 17.04000 311 ILE A C 1
ATOM 2400 O O . ILE A 1 311 ? 26.56926 51.85120 16.72384 1.000 14.07000 311 ILE A O 1
ATOM 2405 N N . THR A 1 312 ? 24.38899 52.32530 17.06810 1.000 19.98000 312 THR A N 1
ATOM 2406 C CA . THR A 1 312 ? 23.95485 51.63614 15.86365 1.000 19.99000 312 THR A CA 1
ATOM 2407 C C . THR A 1 312 ? 24.34891 52.44224 14.62687 1.000 25.10000 312 THR A C 1
ATOM 2408 O O . THR A 1 312 ? 24.31110 53.67669 14.64872 1.000 25.21000 312 THR A O 1
ATOM 2412 N N . PRO A 1 313 ? 24.7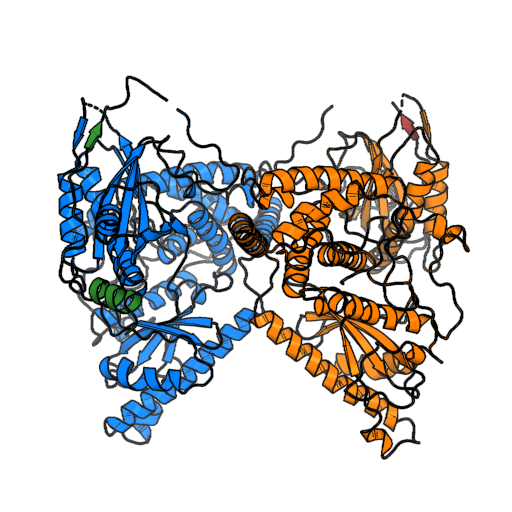2806 51.77531 13.53264 1.000 20.51000 313 PRO A N 1
ATOM 2413 C CA . PRO A 1 313 ? 25.18942 52.51188 12.34689 1.000 27.08000 313 PRO A CA 1
ATOM 2414 C C . PRO A 1 313 ? 24.07382 53.10541 11.50361 1.000 30.91000 313 PRO A C 1
ATOM 2415 O O . PRO A 1 313 ? 24.35421 53.98025 10.67208 1.000 32.58000 313 PRO A O 1
ATOM 2419 N N . ALA A 1 314 ? 22.83093 52.66764 11.68275 1.000 28.48000 314 ALA A N 1
ATOM 2420 C CA . ALA A 1 314 ? 21.71959 53.15647 10.87987 1.000 26.52000 314 ALA A CA 1
ATOM 2421 C C . ALA A 1 314 ? 21.11329 54.40596 11.50472 1.000 31.14000 314 ALA A C 1
ATOM 2422 O O . ALA A 1 314 ? 21.04895 54.53667 12.73038 1.000 32.86000 314 ALA A O 1
ATOM 2424 N N . TYR A 1 315 ? 20.66937 55.32380 10.64936 1.000 35.30000 315 TYR A N 1
ATOM 2425 C CA . TYR A 1 315 ? 20.03811 56.55613 11.10084 1.000 29.53000 315 TYR A CA 1
ATOM 2426 C C . TYR A 1 315 ? 18.60378 56.28020 11.55247 1.000 34.09000 315 TYR A C 1
ATOM 2427 O O . TYR A 1 315 ? 17.86971 55.55432 10.87634 1.000 35.09000 315 TYR A O 1
ATOM 2436 N N . PRO A 1 316 ? 18.17441 56.84606 12.69345 1.000 35.63000 316 PRO A N 1
ATOM 2437 C CA . PRO A 1 316 ? 18.99054 57.67521 13.58812 1.000 32.58000 316 PRO A CA 1
ATOM 2438 C C . PRO A 1 316 ? 19.88229 56.85001 14.51092 1.000 29.67000 316 PRO A C 1
ATOM 2439 O O . PRO A 1 316 ? 19.44652 55.83220 15.04780 1.000 32.18000 316 PRO A O 1
ATOM 2443 N N . SER A 1 317 ? 21.12295 57.29423 14.68789 1.000 29.59000 317 SER A N 1
ATOM 2444 C CA . SER A 1 317 ? 22.08425 56.55280 15.49361 1.000 24.00000 317 SER A CA 1
ATOM 2445 C C . SER A 1 317 ? 21.72990 56.66564 16.97175 1.000 24.98000 317 SER A C 1
ATOM 2446 O O . SER A 1 317 ? 21.72308 57.76466 17.53578 1.000 31.96000 317 SER A O 1
ATOM 2449 N N . MET A 1 318 ? 21.43900 55.52822 17.59610 1.000 29.49000 318 MET A N 1
ATOM 2450 C CA . MET A 1 318 ? 21.10065 55.45506 19.00778 1.000 27.16000 318 MET A CA 1
ATOM 2451 C C . MET A 1 318 ? 22.10108 54.56270 19.73070 1.000 30.25000 318 MET A C 1
ATOM 2452 O O . MET A 1 318 ? 22.82779 53.77967 19.11306 1.000 31.41000 318 MET A O 1
ATOM 2457 N N . CYS A 1 319 ? 22.12916 54.68444 21.05506 1.000 27.43000 319 CYS A N 1
ATOM 2458 C CA . CYS A 1 319 ? 22.99808 53.86294 21.89113 1.000 21.89000 319 CYS A CA 1
ATOM 2459 C C . CYS A 1 319 ? 22.22220 52.62934 22.33652 1.000 22.33000 319 CYS A C 1
ATOM 2460 O O . CYS A 1 319 ? 21.24670 52.73720 23.08614 1.000 23.48000 319 CYS A O 1
ATOM 2463 N N . ALA A 1 320 ? 22.65892 51.45481 21.87747 1.000 27.75000 320 ALA A N 1
ATOM 2464 C CA . ALA A 1 320 ? 21.95351 50.22386 22.21547 1.000 27.60000 320 ALA A CA 1
ATOM 2465 C C . ALA A 1 320 ? 22.21264 49.79926 23.65472 1.000 25.46000 320 ALA A C 1
ATOM 2466 O O . ALA A 1 320 ? 21.37855 49.11245 24.25505 1.000 32.04000 320 ALA A O 1
ATOM 2468 N N . THR A 1 321 ? 23.34835 50.19581 24.22497 1.000 22.36000 321 THR A N 1
ATOM 2469 C CA . THR A 1 321 ? 23.72681 49.80996 25.58342 1.000 23.05000 321 THR A CA 1
ATOM 2470 C C . THR A 1 321 ? 23.49745 50.93449 26.58412 1.000 31.78000 321 THR A C 1
ATOM 2471 O O . THR A 1 321 ? 24.27891 51.10682 27.52431 1.000 31.64000 321 THR A O 1
ATOM 2475 N N . HIS A 1 322 ? 22.42922 51.71647 26.40962 1.000 39.67000 322 HIS A N 1
ATOM 2476 C CA . HIS A 1 322 ? 22.15810 52.81012 27.33505 1.000 36.13000 322 HIS A CA 1
ATOM 2477 C C . HIS A 1 322 ? 21.68378 52.31233 28.69349 1.000 34.50000 322 HIS A C 1
ATOM 2478 O O . HIS A 1 322 ? 21.82571 53.03296 29.68704 1.000 37.21000 322 HIS A O 1
ATOM 2485 N N . ASN A 1 323 ? 21.13586 51.09714 28.76179 1.000 30.47000 323 ASN A N 1
ATOM 2486 C CA . ASN A 1 323 ? 20.66442 50.54717 30.02722 1.000 32.83000 323 ASN A CA 1
ATOM 2487 C C . ASN A 1 323 ? 21.79750 50.21239 30.98695 1.000 30.73000 323 ASN A C 1
ATOM 2488 O O . ASN A 1 323 ? 21.53140 49.98866 32.17213 1.000 30.84000 323 ASN A O 1
ATOM 2493 N N . ILE A 1 324 ? 23.04372 50.17345 30.50837 1.000 30.57000 324 ILE A N 1
ATOM 2494 C CA . ILE A 1 324 ? 24.15858 49.74884 31.34653 1.000 22.73000 324 ILE A CA 1
ATOM 2495 C C . ILE A 1 324 ? 24.35548 50.73802 32.48311 1.000 23.05000 324 ILE A C 1
ATOM 2496 O O . ILE A 1 324 ? 24.41567 51.95534 32.26963 1.000 28.27000 324 ILE A O 1
ATOM 2501 N N . THR A 1 325 ? 24.44846 50.21603 33.70139 1.000 19.24000 325 THR A N 1
ATOM 2502 C CA . THR A 1 325 ? 24.68532 51.00689 34.89890 1.000 23.65000 325 THR A CA 1
ATOM 2503 C C . THR A 1 325 ? 26.12627 50.81581 35.35863 1.000 20.05000 325 THR A C 1
ATOM 2504 O O . THR A 1 325 ? 26.92861 50.13964 34.70885 1.000 23.66000 325 THR A O 1
ATOM 2508 N N . LEU A 1 326 ? 26.44884 51.42346 36.50168 1.000 20.74000 326 LEU A N 1
ATOM 2509 C CA . LEU A 1 326 ? 27.77638 51.24786 37.08031 1.000 23.65000 326 LEU A CA 1
ATOM 2510 C C . LEU A 1 326 ? 28.02857 49.79218 37.45167 1.000 24.24000 326 LEU A C 1
ATOM 2511 O O . LEU A 1 326 ? 29.12716 49.26822 37.23133 1.000 25.14000 326 LEU A O 1
ATOM 2516 N N . SER A 1 327 ? 27.01980 49.12000 38.01079 1.000 25.73000 327 SER A N 1
ATOM 2517 C CA . SER A 1 327 ? 27.20745 47.74538 38.46463 1.000 24.98000 327 SER A CA 1
ATOM 2518 C C . SER A 1 327 ? 27.32471 46.78341 37.28887 1.000 21.57000 327 SER A C 1
ATOM 2519 O O . SER A 1 327 ? 28.21007 45.91986 37.26842 1.000 22.20000 327 SER A O 1
ATOM 2522 N N . THR A 1 328 ? 26.43468 46.91081 36.30148 1.000 16.36000 328 THR A N 1
ATOM 2523 C CA . THR A 1 328 ? 26.51840 46.05000 35.12608 1.000 13.99000 328 THR A CA 1
ATOM 2524 C C . THR A 1 328 ? 27.83066 46.26104 34.38127 1.000 17.80000 328 THR A C 1
ATOM 2525 O O . THR A 1 328 ? 28.44325 45.29763 33.90675 1.000 17.11000 328 THR A O 1
ATOM 2529 N N . GLN A 1 329 ? 28.28350 47.51408 34.27604 1.000 15.25000 329 GLN A N 1
ATOM 2530 C CA . GLN A 1 329 ? 29.54917 47.78484 33.60089 1.000 15.03000 329 GLN A CA 1
ATOM 2531 C C . GLN A 1 329 ? 30.70748 47.07495 34.29052 1.000 18.60000 329 GLN A C 1
ATOM 2532 O O . GLN A 1 329 ? 31.56508 46.48159 33.62597 1.000 18.51000 329 GLN A O 1
ATOM 2538 N N . THR A 1 330 ? 30.74930 47.12185 35.62424 1.000 18.17000 330 THR A N 1
ATOM 2539 C CA . THR A 1 330 ? 31.82428 46.45177 36.34898 1.000 19.52000 330 THR A CA 1
ATOM 2540 C C . THR A 1 330 ? 31.76393 44.94228 36.14804 1.000 19.58000 330 THR A C 1
ATOM 2541 O O . THR A 1 330 ? 32.80312 44.27984 36.04319 1.000 25.30000 330 THR A O 1
ATOM 2545 N N . ILE A 1 331 ? 30.55537 44.38152 36.07815 1.000 17.44000 331 ILE A N 1
ATOM 2546 C CA . ILE A 1 331 ? 30.41753 42.94639 35.84941 1.000 14.79000 331 ILE A CA 1
ATOM 2547 C C . ILE A 1 331 ? 30.91636 42.58019 34.45721 1.000 12.82000 331 ILE A C 1
ATOM 2548 O O . ILE A 1 331 ? 31.66991 41.61543 34.28491 1.000 14.39000 331 ILE A O 1
ATOM 2553 N N . ILE A 1 332 ? 30.51347 43.35258 33.44540 1.000 11.76000 332 ILE A N 1
ATOM 2554 C CA . ILE A 1 332 ? 30.94249 43.07425 32.07693 1.000 8.84000 332 ILE A CA 1
ATOM 2555 C C . ILE A 1 332 ? 32.45937 43.15463 31.96406 1.000 14.58000 332 ILE A C 1
ATOM 2556 O O . ILE A 1 332 ? 33.09722 42.29406 31.34468 1.000 15.19000 332 ILE A O 1
ATOM 2561 N N . LEU A 1 333 ? 33.06206 44.18334 32.56592 1.000 13.27000 333 LEU A N 1
ATOM 2562 C CA . LEU A 1 333 ? 34.51248 44.33037 32.49883 1.000 9.42000 333 LEU A CA 1
ATOM 2563 C C . LEU A 1 333 ? 35.21929 43.18200 33.20787 1.000 14.18000 333 LEU A C 1
ATOM 2564 O O . LEU A 1 333 ? 36.24876 42.68972 32.73253 1.000 16.19000 333 LEU A O 1
ATOM 2569 N N . ARG A 1 334 ? 34.67740 42.73306 34.34165 1.000 13.80000 334 ARG A N 1
ATOM 2570 C CA . ARG A 1 334 ? 35.32299 41.65480 35.08285 1.000 14.45000 334 ARG A CA 1
ATOM 2571 C C . ARG A 1 334 ? 35.14254 40.31312 34.38353 1.000 13.89000 334 ARG A C 1
ATOM 2572 O O . ARG A 1 334 ? 36.04616 39.46871 34.40948 1.000 11.75000 334 ARG A O 1
ATOM 2580 N N . GLU A 1 335 ? 33.98623 40.09576 33.75146 1.000 11.22000 335 GLU A N 1
ATOM 2581 C CA . GLU A 1 335 ? 33.79309 38.86325 32.99513 1.000 13.80000 335 GLU A CA 1
ATOM 2582 C C . GLU A 1 335 ? 34.62392 38.86024 31.71826 1.000 11.41000 335 GLU A C 1
ATOM 2583 O O . GLU A 1 335 ? 35.01882 37.79121 31.23960 1.000 13.35000 335 GLU A O 1
ATOM 2589 N N . MET A 1 336 ? 34.89972 40.03993 31.15567 1.000 14.30000 336 MET A N 1
ATOM 2590 C CA . MET A 1 336 ? 35.78237 40.11790 29.99619 1.000 16.08000 336 MET A CA 1
ATOM 2591 C C . MET A 1 336 ? 37.23017 39.83334 30.37289 1.000 13.21000 336 MET A C 1
ATOM 2592 O O . MET A 1 336 ? 37.98466 39.28851 29.55919 1.000 12.12000 336 MET A O 1
ATOM 2597 N N . VAL A 1 337 ? 37.63642 40.19975 31.59052 1.000 12.93000 337 VAL A N 1
ATOM 2598 C CA . VAL A 1 337 ? 39.00624 39.94734 32.02401 1.000 10.03000 337 VAL A CA 1
ATOM 2599 C C . VAL A 1 337 ? 39.23617 38.45579 32.22975 1.000 15.92000 337 VAL A C 1
ATOM 2600 O O . VAL A 1 337 ? 40.26444 37.91016 31.81133 1.000 20.69000 337 VAL A O 1
ATOM 2604 N N . ARG A 1 338 ? 38.28726 37.77096 32.87244 1.000 11.91000 338 ARG A N 1
ATOM 2605 C CA . ARG A 1 338 ? 38.42240 36.33053 33.06468 1.000 12.95000 338 ARG A CA 1
ATOM 2606 C C . ARG A 1 338 ? 38.40928 35.59742 31.72871 1.000 17.41000 338 ARG A C 1
ATOM 2607 O O . ARG A 1 338 ? 39.23373 34.70794 31.48610 1.000 21.27000 338 ARG A O 1
ATOM 2615 N N . ALA A 1 339 ? 37.47459 35.96044 30.84560 1.000 18.09000 339 ALA A N 1
ATOM 2616 C CA . ALA A 1 339 ? 37.39002 35.30274 29.54594 1.000 12.10000 339 ALA A CA 1
ATOM 2617 C C . ALA A 1 339 ? 38.63611 35.55312 28.70873 1.000 15.85000 339 ALA A C 1
ATOM 2618 O O . ALA A 1 339 ? 39.03108 34.69353 27.91280 1.000 18.98000 339 ALA A O 1
ATOM 2620 N N . GLY A 1 340 ? 39.26871 36.71580 28.87492 1.000 18.44000 340 GLY A N 1
ATOM 2621 C CA . GLY A 1 340 ? 40.48983 36.99168 28.13515 1.000 18.22000 340 GLY A CA 1
ATOM 2622 C C . GLY A 1 340 ? 41.62685 36.06854 28.53031 1.000 17.80000 340 GLY A C 1
ATOM 2623 O O . GLY A 1 340 ? 42.32559 35.52338 27.67209 1.000 21.31000 340 GLY A O 1
ATOM 2624 N N . GLU A 1 341 ? 41.82357 35.87744 29.83796 1.000 18.23000 341 GLU A N 1
ATOM 2625 C CA . GLU A 1 341 ? 42.88176 34.98840 30.30786 1.000 16.51000 341 GLU A CA 1
ATOM 2626 C C . GLU A 1 341 ? 42.66042 33.56321 29.81892 1.000 14.81000 341 GLU A C 1
ATOM 2627 O O . GLU A 1 341 ? 43.61852 32.85827 29.48115 1.000 14.05000 341 GLU A O 1
ATOM 2633 N N . ILE A 1 342 ? 41.40250 33.12034 29.77713 1.000 16.81000 342 ILE A N 1
ATOM 2634 C CA . ILE A 1 342 ? 41.09783 31.81061 29.21122 1.000 15.21000 342 ILE A CA 1
ATOM 2635 C C . ILE A 1 342 ? 41.34662 31.81264 27.70818 1.000 19.45000 342 ILE A C 1
ATOM 2636 O O . ILE A 1 342 ? 41.83690 30.82695 27.14360 1.000 24.54000 342 ILE A O 1
ATOM 2641 N N . ALA A 1 343 ? 41.02559 32.92274 27.03791 1.000 17.82000 343 ALA A N 1
ATOM 2642 C CA . ALA A 1 343 ? 41.26222 33.01345 25.60135 1.000 15.34000 343 ALA A CA 1
ATOM 2643 C C . ALA A 1 343 ? 42.74761 32.96052 25.27137 1.000 19.81000 343 ALA A C 1
ATOM 2644 O O . ALA A 1 343 ? 43.12842 32.46744 24.20437 1.000 20.99000 343 ALA A O 1
ATOM 2646 N N . ASP A 1 344 ? 43.60099 33.45917 26.16801 1.000 22.49000 344 ASP A N 1
ATOM 2647 C CA . ASP A 1 344 ? 45.03441 33.44384 25.90052 1.000 17.26000 344 ASP A CA 1
ATOM 2648 C C . ASP A 1 344 ? 45.62149 32.04838 26.05901 1.000 19.96000 344 ASP A C 1
ATOM 2649 O O . ASP A 1 344 ? 46.56344 31.69026 25.34308 1.000 20.18000 344 ASP A O 1
ATOM 2654 N N . GLN A 1 345 ? 45.08342 31.24897 26.98018 1.000 24.18000 345 GLN A N 1
ATOM 2655 C CA . GLN A 1 345 ? 45.59969 29.90735 27.21311 1.000 19.98000 345 GLN A CA 1
ATOM 2656 C C . GLN A 1 345 ? 44.99975 28.86137 26.28404 1.000 21.79000 345 GLN A C 1
ATOM 2657 O O . GLN A 1 345 ? 45.56034 27.76572 26.16980 1.000 27.44000 345 GLN A O 1
ATOM 2663 N N . ILE A 1 346 ? 43.87942 29.16025 25.62262 1.000 20.60000 346 ILE A N 1
ATOM 2664 C CA . ILE A 1 346 ? 43.37839 28.24539 24.60253 1.000 16.52000 346 ILE A CA 1
ATOM 2665 C C . ILE A 1 346 ? 44.10982 28.43471 23.28048 1.000 16.29000 346 ILE A C 1
ATOM 2666 O O . ILE A 1 346 ? 44.15821 27.50291 22.46823 1.000 17.34000 346 ILE A O 1
ATOM 2671 N N . MET A 1 347 ? 44.68251 29.61670 23.04186 1.000 15.67000 347 MET A N 1
ATOM 2672 C CA . MET A 1 347 ? 45.45297 29.84813 21.82762 1.000 18.92000 347 MET A CA 1
ATOM 2673 C C . MET A 1 347 ? 46.83916 29.22299 21.88861 1.000 20.35000 347 MET A C 1
ATOM 2674 O O . MET A 1 347 ? 47.48941 29.08909 20.84616 1.000 21.87000 347 MET A O 1
ATOM 2679 N N . VAL A 1 348 ? 47.30426 28.84607 23.07596 1.000 18.73000 348 VAL A N 1
ATOM 2680 C CA . VAL A 1 348 ? 48.56655 28.13703 23.22864 1.000 15.44000 348 VAL A CA 1
ATOM 2681 C C . VAL A 1 348 ? 48.33821 26.64694 23.49307 1.000 20.05000 348 VAL A C 1
ATOM 2682 O O . VAL A 1 348 ? 49.25130 25.94968 23.93468 1.000 22.59000 348 VAL A O 1
ATOM 2686 N N . LYS A 1 349 ? 47.12545 26.15362 23.23279 1.000 22.39000 349 LYS A N 1
ATOM 2687 C CA . LYS A 1 349 ? 46.74182 24.75473 23.42300 1.000 15.54000 349 LYS A CA 1
ATOM 2688 C C . LYS A 1 349 ? 46.86254 24.30608 24.87575 1.000 15.10000 349 LYS A C 1
ATOM 2689 O O . LYS A 1 349 ? 46.95660 23.10559 25.15041 1.000 25.39000 349 LYS A O 1
ATOM 2695 N N . ALA A 1 350 ? 46.85942 25.24800 25.81737 1.000 11.90000 350 ALA A N 1
ATOM 2696 C CA . ALA A 1 350 ? 46.90953 24.92220 27.23538 1.000 10.80000 350 ALA A CA 1
ATOM 2697 C C . ALA A 1 350 ? 45.52977 24.73463 27.85022 1.000 13.60000 350 ALA A C 1
ATOM 2698 O O . ALA A 1 350 ? 45.43722 24.33362 29.01550 1.000 12.68000 350 ALA A O 1
ATOM 2700 N N . LEU A 1 351 ? 44.46590 25.01156 27.10043 1.000 19.04000 351 LEU A N 1
ATOM 2701 C CA . LEU A 1 351 ? 43.09433 24.87937 27.56878 1.000 17.73000 351 LEU A CA 1
ATOM 2702 C C . LEU A 1 351 ? 42.20819 24.57027 26.37472 1.000 15.17000 351 LEU A C 1
ATOM 2703 O O . LEU A 1 351 ? 42.49774 25.02051 25.25952 1.000 17.14000 351 LEU A O 1
ATOM 2708 N N . PRO A 1 352 ? 41.13446 23.81212 26.56737 1.000 12.10000 352 PRO A N 1
ATOM 2709 C CA . PRO A 1 352 ? 40.20860 23.54591 25.46509 1.000 15.59000 352 PRO A CA 1
ATOM 2710 C C . PRO A 1 352 ? 39.23825 24.69983 25.26251 1.000 13.41000 352 PRO A C 1
ATOM 2711 O O . PRO A 1 352 ? 39.01541 25.52662 26.14845 1.000 13.31000 352 PRO A O 1
ATOM 2715 N N . TRP A 1 353 ? 38.65439 24.73906 24.06042 1.000 16.83000 353 TRP A N 1
ATOM 2716 C CA . TRP A 1 353 ? 37.66522 25.76929 23.75526 1.000 13.56000 353 TRP A CA 1
ATOM 2717 C C . TRP A 1 353 ? 36.46404 25.69133 24.68762 1.000 13.87000 353 TRP A C 1
ATOM 2718 O O . TRP A 1 353 ? 35.84765 26.71908 24.99072 1.000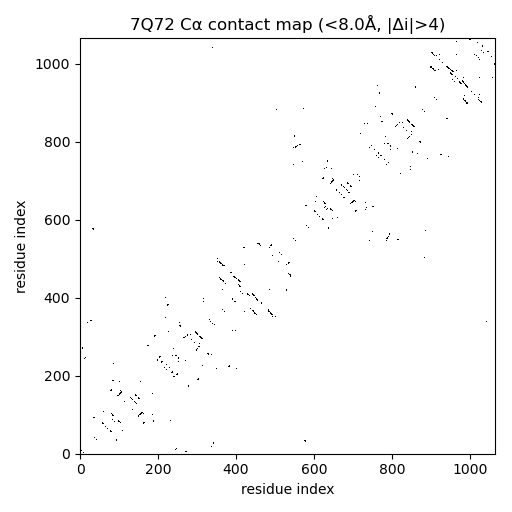 17.35000 353 TRP A O 1
ATOM 2729 N N . SER A 1 354 ? 36.11642 24.48864 25.15209 1.000 13.87000 354 SER A N 1
ATOM 2730 C CA . SER A 1 354 ? 34.98144 24.33685 26.05425 1.000 16.08000 354 SER A CA 1
ATOM 2731 C C . SER A 1 354 ? 35.20503 25.02783 27.39414 1.000 24.65000 354 SER A C 1
ATOM 2732 O O . SER A 1 354 ? 34.23250 25.28678 28.11166 1.000 28.04000 354 SER A O 1
ATOM 2735 N N . ALA A 1 355 ? 36.45626 25.33991 27.74331 1.000 19.46000 355 ALA A N 1
ATOM 2736 C CA . ALA A 1 355 ? 36.73347 26.01450 29.00570 1.000 12.54000 355 ALA A CA 1
ATOM 2737 C C . ALA A 1 355 ? 36.23734 27.45395 29.01795 1.000 15.63000 355 ALA A C 1
ATOM 2738 O O . ALA A 1 355 ? 36.03733 28.01800 30.09910 1.000 20.74000 355 ALA A O 1
ATOM 2740 N N . LEU A 1 356 ? 36.03785 28.06057 27.84701 1.000 17.26000 356 LEU A N 1
ATOM 2741 C CA . LEU A 1 356 ? 35.53637 29.42877 27.79090 1.000 12.37000 356 LEU A CA 1
ATOM 2742 C C . LEU A 1 356 ? 34.04314 29.50260 28.08288 1.000 13.41000 356 LEU A C 1
ATOM 2743 O O . LEU A 1 356 ? 33.57202 30.50524 28.63093 1.000 16.56000 356 LEU A O 1
ATOM 2748 N N . PHE A 1 357 ? 33.28917 28.45633 27.73841 1.000 12.18000 357 PHE A N 1
ATOM 2749 C CA . PHE A 1 357 ? 31.83914 28.44328 27.89133 1.000 12.01000 357 PHE A CA 1
ATOM 2750 C C . PHE A 1 357 ? 31.39182 27.88006 29.23463 1.000 14.73000 357 PHE A C 1
ATOM 2751 O O . PHE A 1 357 ? 30.33049 27.24622 29.31699 1.000 13.58000 357 PHE A O 1
ATOM 2759 N N . GLN A 1 358 ? 32.16984 28.09743 30.28991 1.000 15.04000 358 GLN A N 1
ATOM 2760 C CA . GLN A 1 358 ? 31.79898 27.61063 31.60906 1.000 17.70000 358 GLN A CA 1
ATOM 2761 C C . GLN A 1 358 ? 30.64787 28.43617 32.17555 1.000 23.77000 358 GLN A C 1
ATOM 2762 O O . GLN A 1 358 ? 30.48392 29.61661 31.85649 1.000 30.76000 358 GLN A O 1
ATOM 2768 N N . LYS A 1 359 ? 29.84213 27.79966 33.02148 1.000 22.70000 359 LYS A N 1
ATOM 2769 C CA . LYS A 1 359 ? 28.69480 28.47216 33.61490 1.000 24.81000 359 LYS A CA 1
ATOM 2770 C C . LYS A 1 359 ? 29.14712 29.50380 34.64591 1.000 20.71000 359 LYS A C 1
ATOM 2771 O O . LYS A 1 359 ? 30.22022 29.39066 35.24444 1.000 23.58000 359 LYS A O 1
ATOM 2777 N N . HIS A 1 360 ? 28.31310 30.52237 34.84561 1.000 18.99000 360 HIS A N 1
ATOM 2778 C CA . HIS A 1 360 ? 28.59927 31.56311 35.81932 1.000 21.48000 360 HIS A CA 1
ATOM 2779 C C . HIS A 1 360 ? 28.59870 30.99219 37.23777 1.000 26.70000 360 HIS A C 1
ATOM 2780 O O . HIS A 1 360 ? 28.23708 29.83717 37.47994 1.000 29.99000 360 HIS A O 1
ATOM 2787 N N . ASP A 1 361 ? 29.00428 31.83143 38.18641 1.000 26.42000 361 ASP A N 1
ATOM 2788 C CA . ASP A 1 361 ? 29.06812 31.48271 39.60270 1.000 21.41000 361 ASP A CA 1
ATOM 2789 C C . ASP A 1 361 ? 28.39651 32.56295 40.44085 1.000 32.63000 361 ASP A C 1
ATOM 2790 O O . ASP A 1 361 ? 28.92835 33.02181 41.45386 1.000 35.78000 361 ASP A O 1
ATOM 2795 N N . PHE A 1 362 ? 27.20087 32.98151 40.01596 1.000 32.15000 362 PHE A N 1
ATOM 2796 C CA . PHE A 1 362 ? 26.53244 34.11361 40.65330 1.000 19.50000 362 PHE A CA 1
ATOM 2797 C C . PHE A 1 362 ? 26.27693 33.84971 42.13174 1.000 20.45000 362 PHE A C 1
ATOM 2798 O O . PHE A 1 362 ? 26.59883 34.68167 42.98735 1.000 25.49000 362 PHE A O 1
ATOM 2806 N N . PHE A 1 363 ? 25.70845 32.69165 42.45334 1.000 24.10000 363 PHE A N 1
ATOM 2807 C CA . PHE A 1 363 ? 25.31029 32.38611 43.82106 1.000 22.67000 363 PHE A CA 1
ATOM 2808 C C . PHE A 1 363 ? 26.48645 32.03104 44.72484 1.000 22.96000 363 PHE A C 1
ATOM 2809 O O . PHE A 1 363 ? 26.26565 31.51958 45.82743 1.000 26.27000 363 PHE A O 1
ATOM 2817 N N . HIS A 1 364 ? 27.72190 32.29678 44.29349 1.000 22.44000 364 HIS A N 1
ATOM 2818 C CA . HIS A 1 364 ? 28.90065 32.06898 45.11936 1.000 22.62000 364 HIS A CA 1
ATOM 2819 C C . HIS A 1 364 ? 29.82245 33.28295 45.16293 1.000 26.87000 364 HIS A C 1
ATOM 2820 O O . HIS A 1 364 ? 30.90970 33.19802 45.74649 1.000 29.33000 364 HIS A O 1
ATOM 2827 N N . ARG A 1 365 ? 29.41998 34.40638 44.56867 1.000 27.48000 365 ARG A N 1
ATOM 2828 C CA . ARG A 1 365 ? 30.28051 35.57707 44.44130 1.000 26.63000 365 ARG A CA 1
ATOM 2829 C C . ARG A 1 365 ? 30.01298 36.65374 45.48215 1.000 25.33000 365 ARG A C 1
ATOM 2830 O O . ARG A 1 365 ? 30.92753 37.41547 45.81294 1.000 36.00000 365 ARG A O 1
ATOM 2838 N N . TYR A 1 366 ? 28.79318 36.74444 46.00233 1.000 21.95000 366 TYR A N 1
ATOM 2839 C CA . TYR A 1 366 ? 28.41496 37.81489 46.90984 1.000 23.27000 366 TYR A CA 1
ATOM 2840 C C . TYR A 1 366 ? 27.97064 37.24265 48.24923 1.000 28.38000 366 TYR A C 1
ATOM 2841 O O . TYR A 1 366 ? 27.59254 36.07330 48.35788 1.000 33.45000 366 TYR A O 1
ATOM 2850 N N . LYS A 1 367 ? 28.02539 38.08945 49.27647 1.000 29.10000 367 LYS A N 1
ATOM 2851 C CA . LYS A 1 367 ? 27.62214 37.68930 50.61809 1.000 30.39000 367 LYS A CA 1
ATOM 2852 C C . LYS A 1 367 ? 26.13313 37.87567 50.86814 1.000 35.36000 367 LYS A C 1
ATOM 2853 O O . LYS A 1 367 ? 25.53522 37.08620 51.60860 1.000 41.69000 367 LYS A O 1
ATOM 2859 N N . HIS A 1 368 ? 25.51942 38.89268 50.26685 1.000 36.83000 368 HIS A N 1
ATOM 2860 C CA . HIS A 1 368 ? 24.11386 39.20319 50.49000 1.000 32.56000 368 HIS A CA 1
ATOM 2861 C C . HIS A 1 368 ? 23.39530 39.29018 49.15305 1.000 27.74000 368 HIS A C 1
ATOM 2862 O O . HIS A 1 368 ? 23.84965 39.99168 48.24353 1.000 32.61000 368 HIS A O 1
ATOM 2869 N N . TYR A 1 369 ? 22.27494 38.58267 49.04055 1.000 21.49000 369 TYR A N 1
ATOM 2870 C CA . TYR A 1 369 ? 21.47810 38.54827 47.82316 1.000 19.45000 369 TYR A CA 1
ATOM 2871 C C . TYR A 1 369 ? 20.09973 39.12347 48.10818 1.000 20.93000 369 TYR A C 1
ATOM 2872 O O . TYR A 1 369 ? 19.47785 38.78617 49.12108 1.000 29.74000 369 TYR A O 1
ATOM 2881 N N . LEU A 1 370 ? 19.62736 39.98574 47.21345 1.000 15.93000 370 LEU A N 1
ATOM 2882 C CA . LEU A 1 370 ? 18.33885 40.64904 47.37035 1.000 15.30000 370 LEU A CA 1
ATOM 2883 C C . LEU A 1 370 ? 17.27593 39.82040 46.65718 1.000 19.34000 370 LEU A C 1
ATOM 2884 O O . LEU A 1 370 ? 17.21398 39.80370 45.42384 1.000 26.93000 370 LEU A O 1
ATOM 2889 N N . THR A 1 371 ? 16.44196 39.13296 47.43215 1.000 19.53000 371 THR A N 1
ATOM 2890 C CA . THR A 1 371 ? 15.42186 38.25339 46.87489 1.000 16.75000 371 THR A CA 1
ATOM 2891 C C . THR A 1 371 ? 14.18812 39.06570 46.49696 1.000 15.50000 371 THR A C 1
ATOM 2892 O O . THR A 1 371 ? 13.55849 39.68632 47.35961 1.000 22.36000 371 THR A O 1
ATOM 2896 N N . ILE A 1 372 ? 13.84041 39.05528 45.21239 1.000 13.54000 372 ILE A N 1
ATOM 2897 C CA . ILE A 1 372 ? 12.71981 39.82356 44.67892 1.000 14.48000 372 ILE A CA 1
ATOM 2898 C C . ILE A 1 372 ? 11.75606 38.85401 44.01247 1.000 18.86000 372 ILE A C 1
ATOM 2899 O O . ILE A 1 372 ? 12.10273 38.22138 43.00731 1.000 34.39000 372 ILE A O 1
ATOM 2904 N N . THR A 1 373 ? 10.54873 38.74388 44.55861 1.000 15.18000 373 THR A N 1
ATOM 2905 C CA . THR A 1 373 ? 9.54751 37.82739 44.03800 1.000 20.94000 373 THR A CA 1
ATOM 2906 C C . THR A 1 373 ? 8.28633 38.58582 43.64366 1.000 15.52000 373 THR A C 1
ATOM 2907 O O . THR A 1 373 ? 8.00671 39.67965 44.14090 1.000 18.62000 373 THR A O 1
ATOM 2911 N N . ALA A 1 374 ? 7.52260 37.98060 42.73777 1.000 13.23000 374 ALA A N 1
ATOM 2912 C CA . ALA A 1 374 ? 6.24382 38.51608 42.28906 1.000 13.81000 374 ALA A CA 1
ATOM 2913 C C . ALA A 1 374 ? 5.22719 37.38695 42.30992 1.000 21.73000 374 ALA A C 1
ATOM 2914 O O . ALA A 1 374 ? 5.43395 36.35443 41.66349 1.000 24.86000 374 ALA A O 1
ATOM 2916 N N . ALA A 1 375 ? 4.13740 37.57955 43.04828 1.000 22.66000 375 ALA A N 1
ATOM 2917 C CA . ALA A 1 375 ? 3.14193 36.54017 43.25990 1.000 24.60000 375 ALA A CA 1
ATOM 2918 C C . ALA A 1 375 ? 1.80976 36.93047 42.63265 1.000 26.70000 375 ALA A C 1
ATOM 2919 O O . ALA A 1 375 ? 1.50465 38.11463 42.46337 1.000 24.75000 375 ALA A O 1
ATOM 2921 N N . ALA A 1 376 ? 1.01954 35.91419 42.29058 1.000 25.52000 376 ALA A N 1
ATOM 2922 C CA . ALA A 1 376 ? -0.29940 36.11344 41.70643 1.000 19.78000 376 ALA A CA 1
ATOM 2923 C C . ALA A 1 376 ? -1.12894 34.85917 41.93711 1.000 26.68000 376 ALA A C 1
ATOM 2924 O O . ALA A 1 376 ? -0.59526 33.78385 42.22208 1.000 30.75000 376 ALA A O 1
ATOM 2926 N N . LYS A 1 377 ? -2.44856 35.01150 41.80362 1.000 27.84000 377 LYS A N 1
ATOM 2927 C CA . LYS A 1 377 ? -3.35443 33.89591 42.06026 1.000 30.67000 377 LYS A CA 1
ATOM 2928 C C . LYS A 1 377 ? -3.45288 32.95224 40.86675 1.000 34.31000 377 LYS A C 1
ATOM 2929 O O . LYS A 1 377 ? -3.57098 31.73504 41.04685 1.000 42.99000 377 LYS A O 1
ATOM 2935 N N . THR A 1 378 ? -3.41511 33.48618 39.64841 1.000 31.97000 378 THR A N 1
ATOM 2936 C CA . THR A 1 378 ? -3.56775 32.68767 38.44214 1.000 34.41000 378 THR A CA 1
ATOM 2937 C C . THR A 1 378 ? -2.30438 32.76194 37.59303 1.000 33.92000 378 THR A C 1
ATOM 2938 O O . THR A 1 378 ? -1.47051 33.65752 37.75339 1.000 30.40000 378 THR A O 1
ATOM 2942 N N . ALA A 1 379 ? -2.17497 31.79910 36.67708 1.000 34.80000 379 ALA A N 1
ATOM 2943 C CA . ALA A 1 379 ? -0.98201 31.71883 35.84133 1.000 34.81000 379 ALA A CA 1
ATOM 2944 C C . ALA A 1 379 ? -1.00825 32.75297 34.72370 1.000 38.17000 379 ALA A C 1
ATOM 2945 O O . ALA A 1 379 ? 0.04072 33.29017 34.35014 1.000 39.70000 379 ALA A O 1
ATOM 2947 N N . GLU A 1 380 ? -2.19169 33.03547 34.17210 1.000 34.08000 380 GLU A N 1
ATOM 2948 C CA . GLU A 1 380 ? -2.30159 34.09135 33.17144 1.000 36.75000 380 GLU A CA 1
ATOM 2949 C C . GLU A 1 380 ? -1.88075 35.43480 33.74996 1.000 39.48000 380 GLU A C 1
ATOM 2950 O O . GLU A 1 380 ? -1.15522 36.20055 33.10400 1.000 42.95000 380 GLU A O 1
ATOM 2956 N N . ALA A 1 381 ? -2.32581 35.73664 34.97112 1.000 33.77000 381 ALA A N 1
ATOM 2957 C CA . ALA A 1 381 ? -1.91712 36.97551 35.61983 1.000 26.59000 381 ALA A CA 1
ATOM 2958 C C . ALA A 1 381 ? -0.46196 36.92241 36.06240 1.000 30.51000 381 ALA A C 1
ATOM 2959 O O . ALA A 1 381 ? 0.20000 37.96347 36.12973 1.000 30.65000 381 ALA A O 1
ATOM 2961 N N . GLN A 1 382 ? 0.05290 35.72678 36.36159 1.000 32.00000 382 GLN A N 1
ATOM 2962 C CA . GLN A 1 382 ? 1.43499 35.60935 36.81615 1.000 24.67000 382 GLN A CA 1
ATOM 2963 C C . GLN A 1 382 ? 2.41818 35.97713 35.71323 1.000 23.40000 382 GLN A C 1
ATOM 2964 O O . GLN A 1 382 ? 3.39068 36.69884 35.95988 1.000 19.67000 382 GLN A O 1
ATOM 2970 N N . LEU A 1 383 ? 2.18336 35.49037 34.49201 1.000 30.38000 383 LEU A N 1
ATOM 2971 C CA . LEU A 1 383 ? 3.08478 35.80043 33.38664 1.000 32.29000 383 LEU A CA 1
ATOM 2972 C C . LEU A 1 383 ? 3.10550 37.29517 33.09390 1.000 33.38000 383 LEU A C 1
ATOM 2973 O O . LEU A 1 383 ? 4.17667 37.88418 32.90502 1.000 38.14000 383 LEU A O 1
ATOM 2978 N N . LYS A 1 384 ? 1.93076 37.92754 33.05675 1.000 32.66000 384 LYS A N 1
ATOM 2979 C CA . LYS A 1 384 ? 1.87857 39.36858 32.83669 1.000 28.30000 384 LYS A CA 1
ATOM 2980 C C . LYS A 1 384 ? 2.53060 40.12215 33.98802 1.000 24.09000 384 LYS A C 1
ATOM 2981 O O . LYS A 1 384 ? 3.19876 41.13998 33.77503 1.000 32.10000 384 LYS A O 1
ATOM 2987 N N . TRP A 1 385 ? 2.35834 39.62964 35.21581 1.000 26.18000 385 TRP A N 1
ATOM 2988 C CA . TRP A 1 385 ? 2.91065 40.31510 36.37891 1.000 27.21000 385 TRP A CA 1
ATOM 2989 C C . TRP A 1 385 ? 4.40803 40.06476 36.51989 1.000 24.27000 385 TRP A C 1
ATOM 2990 O O . TRP A 1 385 ? 5.15223 40.96393 36.92603 1.000 26.49000 385 TRP A O 1
ATOM 3001 N N . ALA A 1 386 ? 4.87107 38.85874 36.17983 1.000 26.12000 386 ALA A N 1
ATOM 3002 C CA . ALA A 1 386 ? 6.29744 38.56636 36.28410 1.000 27.81000 386 ALA A CA 1
ATOM 3003 C C . ALA A 1 386 ? 7.10602 39.32553 35.24105 1.000 30.27000 386 ALA A C 1
ATOM 3004 O O . ALA A 1 386 ? 8.28097 39.63287 35.47369 1.000 31.06000 386 ALA A O 1
ATOM 3006 N N . GLY A 1 387 ? 6.50116 39.63511 34.09231 1.000 30.44000 387 GLY A N 1
ATOM 3007 C CA . GLY A 1 387 ? 7.21063 40.38547 33.07175 1.000 31.13000 387 GLY A CA 1
ATOM 3008 C C . GLY A 1 387 ? 7.43343 41.83767 33.44110 1.000 27.27000 387 GLY A C 1
ATOM 3009 O O . GLY A 1 387 ? 8.46651 42.41751 33.09319 1.000 32.79000 387 GLY A O 1
ATOM 3010 N N . LEU A 1 388 ? 6.47951 42.44480 34.14968 1.000 19.56000 388 LEU A N 1
ATOM 3011 C CA . LEU A 1 388 ? 6.61880 43.84561 34.53094 1.000 22.68000 388 LEU A CA 1
ATOM 3012 C C . LEU A 1 388 ? 7.60428 44.02514 35.67931 1.000 26.94000 388 LEU A C 1
ATOM 3013 O O . LEU A 1 388 ? 8.39202 44.97831 35.67936 1.000 34.53000 388 LEU A O 1
ATOM 3018 N N . VAL A 1 389 ? 7.56896 43.12888 36.66827 1.000 21.45000 389 VAL A N 1
ATOM 3019 C CA . VAL A 1 389 ? 8.46735 43.25212 37.81327 1.000 19.58000 389 VAL A CA 1
ATOM 3020 C C . VAL A 1 389 ? 9.91804 43.11274 37.36987 1.000 26.61000 389 VAL A C 1
ATOM 3021 O O . VAL A 1 389 ? 10.80892 43.80275 37.88120 1.000 33.09000 389 VAL A O 1
ATOM 3025 N N . GLU A 1 390 ? 10.17947 42.22497 36.40759 1.000 24.65000 390 GLU A N 1
ATOM 3026 C CA . GLU A 1 390 ? 11.53044 42.10456 35.87143 1.000 23.09000 390 GLU A CA 1
ATOM 3027 C C . GLU A 1 390 ? 11.92187 43.33356 35.06099 1.000 26.26000 390 GLU A C 1
ATOM 3028 O O . GLU A 1 390 ? 13.09636 43.71949 35.05065 1.000 27.48000 390 GLU A O 1
ATOM 3034 N N . SER A 1 391 ? 10.95837 43.95987 34.38101 1.000 24.98000 391 SER A N 1
ATOM 3035 C CA . SER A 1 391 ? 11.27035 45.12554 33.56068 1.000 20.33000 391 SER A CA 1
ATOM 3036 C C . SER A 1 391 ? 11.74246 46.29429 34.41538 1.000 23.50000 391 SER A C 1
ATOM 3037 O O . SER A 1 391 ? 12.62104 47.05913 34.00045 1.000 32.68000 391 SER A O 1
ATOM 3040 N N . LYS A 1 392 ? 11.17596 46.44800 35.61107 1.000 19.28000 392 LYS A N 1
ATOM 3041 C CA . LYS A 1 392 ? 11.54525 47.52621 36.51566 1.000 22.93000 392 LYS A CA 1
ATOM 3042 C C . LYS A 1 392 ? 12.72439 47.16169 37.41411 1.000 27.43000 392 LYS A C 1
ATOM 3043 O O . LYS A 1 392 ? 12.92358 47.80484 38.45150 1.000 26.84000 392 LYS A O 1
ATOM 3049 N N . LEU A 1 393 ? 13.51346 46.15299 37.03412 1.000 27.30000 393 LEU A N 1
ATOM 3050 C CA . LEU A 1 393 ? 14.62377 45.71586 37.87311 1.000 21.13000 393 LEU A CA 1
ATOM 3051 C C . LEU A 1 393 ? 15.82796 46.64508 37.74352 1.000 24.63000 393 LEU A C 1
ATOM 3052 O O . LEU A 1 393 ? 16.48872 46.94606 38.74510 1.000 17.04000 393 LEU A O 1
ATOM 3057 N N . ARG A 1 394 ? 16.12219 47.11546 36.52440 1.000 31.64000 394 ARG A N 1
ATOM 3058 C CA . ARG A 1 394 ? 17.21951 48.05814 36.32575 1.000 26.36000 394 ARG A CA 1
ATOM 3059 C C . ARG A 1 394 ? 16.98036 49.37862 37.05361 1.000 34.01000 394 ARG A C 1
ATOM 3060 O O . ARG A 1 394 ? 17.94479 50.07245 37.39565 1.000 33.14000 394 ARG A O 1
ATOM 3068 N N . HIS A 1 395 ? 15.71762 49.74857 37.29251 1.000 37.66000 395 HIS A N 1
ATOM 3069 C CA . HIS A 1 395 ? 15.42795 50.93423 38.09428 1.000 30.58000 395 HIS A CA 1
ATOM 3070 C C . HIS A 1 395 ? 15.77518 50.73013 39.56298 1.000 27.37000 395 HIS A C 1
ATOM 3071 O O . HIS A 1 395 ? 16.02431 51.71034 40.27385 1.000 27.74000 395 HIS A O 1
ATOM 3078 N N . LEU A 1 396 ? 15.78250 49.48199 40.03801 1.000 27.38000 396 LEU A N 1
ATOM 3079 C CA . LEU A 1 396 ? 16.11629 49.22255 41.43486 1.000 25.07000 396 LEU A CA 1
ATOM 3080 C C . LEU A 1 396 ? 17.61903 49.28277 41.67691 1.000 28.44000 396 LEU A C 1
ATOM 3081 O O . LEU A 1 396 ? 18.06031 49.82061 42.69820 1.000 32.95000 396 LEU A O 1
ATOM 3086 N N . VAL A 1 397 ? 18.41955 48.72592 40.76401 1.000 28.80000 397 VAL A N 1
ATOM 3087 C CA . VAL A 1 397 ? 19.86647 48.76601 40.94998 1.000 26.84000 397 VAL A CA 1
ATOM 3088 C C . VAL A 1 397 ? 20.38465 50.19511 40.84607 1.000 28.23000 397 VAL A C 1
ATOM 3089 O O . VAL A 1 397 ? 21.36540 50.55328 41.50916 1.000 30.77000 397 VAL A O 1
ATOM 3093 N N . THR A 1 398 ? 19.74035 51.03727 40.03212 1.000 25.66000 398 THR A N 1
ATOM 3094 C CA . THR A 1 398 ? 20.16206 52.43255 39.94017 1.000 33.60000 398 THR A CA 1
ATOM 3095 C C . THR A 1 398 ? 19.91147 53.17031 41.25011 1.000 33.83000 398 THR A C 1
ATOM 3096 O O . THR A 1 398 ? 20.70812 54.02817 41.64879 1.000 29.04000 398 THR A O 1
ATOM 3100 N N . ARG A 1 399 ? 18.81057 52.85106 41.93316 1.000 32.82000 399 ARG A N 1
ATOM 3101 C CA . ARG A 1 399 ? 18.55285 53.43884 43.24168 1.000 29.71000 399 ARG A CA 1
ATOM 3102 C C . ARG A 1 399 ? 19.41208 52.80326 44.32736 1.000 33.32000 399 ARG A C 1
ATOM 3103 O O . ARG A 1 399 ? 19.71514 53.45600 45.33295 1.000 39.46000 399 ARG A O 1
ATOM 3111 N N . LEU A 1 400 ? 19.81730 51.54424 44.14367 1.000 29.10000 400 LEU A N 1
ATOM 3112 C CA . LEU A 1 400 ? 20.69636 50.89873 45.11152 1.000 25.42000 400 LEU A CA 1
ATOM 3113 C C . LEU A 1 400 ? 22.13455 51.38493 44.98916 1.000 26.24000 400 LEU A C 1
ATOM 3114 O O . LEU A 1 400 ? 22.88553 51.33365 45.96979 1.000 30.63000 400 LEU A O 1
ATOM 3119 N N . GLU A 1 401 ? 22.53684 51.85239 43.80450 1.000 25.85000 401 GLU A N 1
ATOM 3120 C CA . GLU A 1 401 ? 23.86738 52.42740 43.64396 1.000 30.48000 401 GLU A CA 1
ATOM 3121 C C . GLU A 1 401 ? 23.99456 53.78347 44.32426 1.000 33.16000 401 GLU A C 1
ATOM 3122 O O . GLU A 1 401 ? 25.11534 54.21220 44.62065 1.000 26.64000 401 GLU A O 1
ATOM 3128 N N . LEU A 1 402 ? 22.87341 54.46373 44.57698 1.000 34.96000 402 LEU A N 1
ATOM 3129 C CA . LEU A 1 402 ? 22.92436 55.79009 45.18212 1.000 28.15000 402 LEU A CA 1
ATOM 3130 C C . LEU A 1 402 ? 23.32437 55.72778 46.64904 1.000 39.84000 402 LEU A C 1
ATOM 3131 O O . LEU A 1 402 ? 23.86780 56.70121 47.18390 1.000 43.58000 402 LEU A O 1
ATOM 3136 N N . VAL A 1 403 ? 23.05947 54.60300 47.31383 1.000 44.31000 403 VAL A N 1
ATOM 3137 C CA . VAL A 1 403 ? 23.42294 54.46548 48.72017 1.000 42.33000 403 VAL A CA 1
ATOM 3138 C C . VAL A 1 403 ? 24.93731 54.40491 48.87120 1.000 40.54000 403 VAL A C 1
ATOM 3139 O O . VAL A 1 403 ? 25.53550 55.16329 49.64378 1.000 38.58000 403 VAL A O 1
ATOM 3143 N N . ASP A 1 404 ? 25.57343 53.49767 48.13057 1.000 40.15000 404 ASP A N 1
ATOM 3144 C CA . ASP A 1 404 ? 27.02145 53.28011 48.16571 1.000 46.58000 404 ASP A CA 1
ATOM 3145 C C . ASP A 1 404 ? 27.53150 52.99616 49.57713 1.000 47.24000 404 ASP A C 1
ATOM 3146 O O . ASP A 1 404 ? 28.69742 53.23937 49.89903 1.000 51.34000 404 ASP A O 1
ATOM 3151 N N . ALA A 1 405 ? 26.64219 52.50230 50.43643 1.000 42.03000 405 ALA A N 1
ATOM 3152 C CA . ALA A 1 405 ? 27.03268 51.41605 51.31776 1.000 39.66000 405 ALA A CA 1
ATOM 3153 C C . ALA A 1 405 ? 27.06619 50.11519 50.53662 1.000 40.64000 405 ALA A C 1
ATOM 3154 O O . ALA A 1 405 ? 27.72609 49.15847 50.95460 1.000 41.45000 405 ALA A O 1
ATOM 3156 N N . ILE A 1 406 ? 26.37084 50.08979 49.40233 1.000 44.97000 406 ILE A N 1
ATOM 3157 C CA . ILE A 1 406 ? 26.42013 49.01261 48.42448 1.000 43.31000 406 ILE A CA 1
ATOM 3158 C C . ILE A 1 406 ? 27.31448 49.48514 47.28553 1.000 37.37000 406 ILE A C 1
ATOM 3159 O O . ILE A 1 406 ? 26.97557 50.43569 46.57213 1.000 33.28000 406 ILE A O 1
ATOM 3164 N N . ALA A 1 407 ? 28.45930 48.82968 47.10662 1.000 31.05000 407 ALA A N 1
ATOM 3165 C CA . ALA A 1 407 ? 29.36229 49.19337 46.02369 1.000 29.88000 407 ALA A CA 1
ATOM 3166 C C . ALA A 1 407 ? 29.01409 48.51744 44.70533 1.000 37.71000 407 ALA A C 1
ATOM 3167 O O . ALA A 1 407 ? 29.58320 48.88692 43.67234 1.000 37.15000 407 ALA A O 1
ATOM 3169 N N . LEU A 1 408 ? 28.09788 47.55031 44.71105 1.000 35.54000 408 LEU A N 1
ATOM 3170 C CA . LEU A 1 408 ? 27.80165 46.77541 43.51342 1.000 27.59000 408 LEU A CA 1
ATOM 3171 C C . LEU A 1 408 ? 26.45300 46.09470 43.68763 1.000 27.30000 408 LEU A C 1
ATOM 3172 O O . LEU A 1 408 ? 26.23333 45.40307 44.68638 1.000 29.64000 408 LEU A O 1
ATOM 3177 N N . ALA A 1 409 ? 25.55862 46.29060 42.72124 1.000 27.54000 409 ALA A N 1
ATOM 3178 C CA . ALA A 1 409 ? 24.24027 45.65724 42.71080 1.000 21.49000 409 ALA A CA 1
ATOM 3179 C C . ALA A 1 409 ? 24.11912 44.86574 41.41262 1.000 17.66000 409 ALA A C 1
ATOM 3180 O O . ALA A 1 409 ? 23.76059 45.42140 40.37042 1.000 18.06000 409 ALA A O 1
ATOM 3182 N N . HIS A 1 410 ? 24.40892 43.56629 41.48005 1.000 14.14000 410 HIS A N 1
ATOM 3183 C CA . HIS A 1 410 ? 24.48525 42.73078 40.28926 1.000 13.47000 410 HIS A CA 1
ATOM 3184 C C . HIS A 1 410 ? 23.13845 42.06734 40.03409 1.000 16.93000 410 HIS A C 1
ATOM 3185 O O . HIS A 1 410 ? 22.75438 41.16338 40.79175 1.000 20.91000 410 HIS A O 1
ATOM 3192 N N . PRO A 1 411 ? 22.40065 42.45879 38.99682 1.000 16.15000 411 PRO A N 1
ATOM 3193 C CA . PRO A 1 411 ? 21.14127 41.77349 38.69293 1.000 17.31000 411 PRO A CA 1
ATOM 3194 C C . PRO A 1 411 ? 21.40079 40.40913 38.07938 1.000 23.34000 411 PRO A C 1
ATOM 3195 O O . PRO A 1 411 ? 22.43105 40.17217 37.44394 1.000 22.32000 411 PRO A O 1
ATOM 3199 N N . PHE A 1 412 ? 20.44768 39.50545 38.27344 1.000 21.75000 412 PHE A N 1
ATOM 3200 C CA . PHE A 1 412 ? 20.54285 38.16765 37.71416 1.000 19.50000 412 PHE A CA 1
ATOM 3201 C C . PHE A 1 412 ? 19.68954 38.06153 36.45630 1.000 30.52000 412 PHE A C 1
ATOM 3202 O O . PHE A 1 412 ? 18.71017 38.79153 36.28167 1.000 25.97000 412 PHE A O 1
ATOM 3210 N N . ASN A 1 413 ? 20.07645 37.13564 35.57957 1.000 37.45000 413 ASN A N 1
ATOM 3211 C CA . ASN A 1 413 ? 19.45596 36.99376 34.26832 1.000 38.74000 413 ASN A CA 1
ATOM 3212 C C . ASN A 1 413 ? 18.00154 36.54674 34.36932 1.000 41.85000 413 ASN A C 1
ATOM 3213 O O . ASN A 1 413 ? 17.08774 37.32658 34.08155 1.000 50.78000 413 ASN A O 1
ATOM 3218 N N . LYS A 1 414 ? 17.77564 35.30021 34.77826 1.000 39.51000 414 LYS A N 1
ATOM 3219 C CA . LYS A 1 414 ? 16.45385 34.69622 34.74257 1.000 41.50000 414 LYS A CA 1
ATOM 3220 C C . LYS A 1 414 ? 15.81616 34.69383 36.13130 1.000 36.20000 414 LYS A C 1
ATOM 3221 O O . LYS A 1 414 ? 16.37831 35.19110 37.11003 1.000 35.84000 414 LYS A O 1
ATOM 3227 N N . GLY A 1 415 ? 14.61922 34.12330 36.20680 1.000 34.81000 415 GLY A N 1
ATOM 3228 C CA . GLY A 1 415 ? 13.89244 34.03861 37.45709 1.000 30.08000 415 GLY A CA 1
ATOM 3229 C C . GLY A 1 415 ? 13.37468 32.63645 37.69777 1.000 31.41000 415 GLY A C 1
ATOM 3230 O O . GLY A 1 415 ? 13.12922 31.87171 36.76524 1.000 30.55000 415 GLY A O 1
ATOM 3231 N N . PHE A 1 416 ? 13.20271 32.30983 38.97663 1.000 29.26000 416 PHE A N 1
ATOM 3232 C CA . PHE A 1 416 ? 12.81198 30.97140 39.40386 1.000 30.28000 416 PHE A CA 1
ATOM 3233 C C . PHE A 1 416 ? 11.32393 30.95393 39.73165 1.000 36.03000 416 PHE A C 1
ATOM 3234 O O . PHE A 1 416 ? 10.86566 31.70622 40.59884 1.000 36.95000 416 PHE A O 1
ATOM 3242 N N . ASP A 1 417 ? 10.57822 30.09170 39.04392 1.000 35.23000 417 ASP A N 1
ATOM 3243 C CA . ASP A 1 417 ? 9.13395 29.98608 39.20905 1.000 30.95000 417 ASP A CA 1
ATOM 3244 C C . ASP A 1 417 ? 8.81003 28.78120 40.08349 1.000 33.61000 417 ASP A C 1
ATOM 3245 O O . ASP A 1 417 ? 9.17123 27.64856 39.74572 1.000 36.94000 417 ASP A O 1
ATOM 3250 N N . LYS A 1 418 ? 8.12841 29.02756 41.20014 1.000 38.56000 418 LYS A N 1
ATOM 3251 C CA . LYS A 1 418 ? 7.66998 27.97415 42.09368 1.000 36.35000 418 LYS A CA 1
ATOM 3252 C C . LYS A 1 418 ? 6.19800 28.18921 42.41466 1.000 37.90000 418 LYS A C 1
ATOM 3253 O O . LYS A 1 418 ? 5.74540 29.32849 42.56285 1.000 38.41000 418 LYS A O 1
ATOM 3259 N N . VAL A 1 419 ? 5.45531 27.08931 42.51465 1.000 40.68000 419 VAL A N 1
ATOM 3260 C CA . VAL A 1 419 ? 4.01156 27.11476 42.72655 1.000 43.19000 419 VAL A CA 1
ATOM 3261 C C . VAL A 1 419 ? 3.71797 26.58334 44.12222 1.000 44.96000 419 VAL A C 1
ATOM 3262 O O . VAL A 1 419 ? 4.01351 25.42155 44.42710 1.000 48.06000 419 VAL A O 1
ATOM 3266 N N . TYR A 1 420 ? 3.12552 27.42637 44.96296 1.000 42.41000 420 TYR A N 1
ATOM 3267 C CA . TYR A 1 420 ? 2.72821 27.02891 46.30531 1.000 44.61000 420 TYR A CA 1
ATOM 3268 C C . TYR A 1 420 ? 1.29049 26.52514 46.30203 1.000 53.94000 420 TYR A C 1
ATOM 3269 O O . TYR A 1 420 ? 0.42829 27.07443 45.61016 1.000 57.39000 420 TYR A O 1
ATOM 3278 N N . ASN A 1 421 ? 1.03851 25.47583 47.08128 1.000 55.27000 421 ASN A N 1
ATOM 3279 C CA . ASN A 1 421 ? -0.29396 24.89359 47.23234 1.000 47.03000 421 ASN A CA 1
ATOM 3280 C C . ASN A 1 421 ? -0.75605 25.14621 48.66543 1.000 53.90000 421 ASN A C 1
ATOM 3281 O O . ASN A 1 421 ? -0.63668 24.28962 49.54243 1.000 50.36000 421 ASN A O 1
ATOM 3286 N N . CYS A 1 422 ? -1.29040 26.34228 48.89804 1.000 55.46000 422 CYS A N 1
ATOM 3287 C CA . CYS A 1 422 ? -1.74868 26.71042 50.22763 1.000 50.46000 422 CYS A CA 1
ATOM 3288 C C . CYS A 1 422 ? -3.04236 25.98002 50.57532 1.000 48.07000 422 CYS A C 1
ATOM 3289 O O . CYS A 1 422 ? -3.80339 25.54950 49.70422 1.000 45.39000 422 CYS A O 1
ATOM 3292 N N . SER A 1 423 ? -3.28605 25.84773 51.87825 1.000 57.19000 423 SER A N 1
ATOM 3293 C CA . SER A 1 423 ? -4.46273 25.16026 52.39557 1.000 56.49000 423 SER A CA 1
ATOM 3294 C C . SER A 1 423 ? -5.58674 26.11980 52.76745 1.000 56.03000 423 SER A C 1
ATOM 3295 O O . SER A 1 423 ? -6.72871 25.93367 52.33731 1.000 56.39000 423 SER A O 1
ATOM 3298 N N . SER A 1 424 ? -5.28693 27.14457 53.55856 1.000 50.19000 424 SER A N 1
ATOM 3299 C CA . SER A 1 424 ? -6.28477 28.08893 54.03361 1.000 53.53000 424 SER A CA 1
ATOM 3300 C C . SER A 1 424 ? -6.09304 29.44932 53.37521 1.000 54.09000 424 SER A C 1
ATOM 3301 O O . SER A 1 424 ? -5.02763 29.76473 52.83790 1.000 51.22000 424 SER A O 1
ATOM 3304 N N . GLU A 1 425 ? -7.15579 30.25679 53.42344 1.000 58.86000 425 GLU A N 1
ATOM 3305 C CA . GLU A 1 425 ? -7.09391 31.60151 52.86171 1.000 54.20000 425 GLU A CA 1
ATOM 3306 C C . GLU A 1 425 ? -6.13741 32.49167 53.64532 1.000 55.84000 425 GLU A C 1
ATOM 3307 O O . GLU A 1 425 ? -5.49248 33.37076 53.06252 1.000 54.81000 425 GLU A O 1
ATOM 3313 N N . GLU A 1 426 ? -6.02703 32.27859 54.95892 1.000 60.06000 426 GLU A N 1
ATOM 3314 C CA . GLU A 1 426 ? -5.06974 33.04212 55.75126 1.000 50.61000 426 GLU A CA 1
ATOM 3315 C C . GLU A 1 426 ? -3.63611 32.62863 55.44807 1.000 48.45000 426 GLU A C 1
ATOM 3316 O O . GLU A 1 426 ? -2.71148 33.43009 55.62279 1.000 48.28000 426 GLU A O 1
ATOM 3322 N N . GLU A 1 427 ? -3.43059 31.38987 54.99660 1.000 50.79000 427 GLU A N 1
ATOM 3323 C CA . GLU A 1 427 ? -2.08285 30.92661 54.68569 1.000 58.67000 427 GLU A CA 1
ATOM 3324 C C . GLU A 1 427 ? -1.58138 31.50771 53.36927 1.000 55.46000 427 GLU A C 1
ATOM 3325 O O . GLU A 1 427 ? -0.39082 31.81365 53.23673 1.000 51.79000 427 GLU A O 1
ATOM 3331 N N . ALA A 1 428 ? -2.47269 31.66881 52.38807 1.000 51.26000 428 ALA A N 1
ATOM 3332 C CA . ALA A 1 428 ? -2.06402 32.23817 51.10914 1.000 44.31000 428 ALA A CA 1
ATOM 3333 C C . ALA A 1 428 ? -1.68607 33.70739 51.24148 1.000 42.57000 428 ALA A C 1
ATOM 3334 O O . ALA A 1 428 ? -0.84340 34.19838 50.48203 1.000 44.15000 428 ALA A O 1
ATOM 3336 N N . GLN A 1 429 ? -2.29328 34.42342 52.19140 1.000 46.97000 429 GLN A N 1
ATOM 3337 C CA . GLN A 1 429 ? -1.90465 35.80993 52.42683 1.000 44.71000 429 GLN A CA 1
ATOM 3338 C C . GLN A 1 429 ? -0.50774 35.90336 53.02655 1.000 42.24000 429 GLN A C 1
ATOM 3339 O O . GLN A 1 429 ? 0.17991 36.91340 52.83783 1.000 41.24000 429 GLN A O 1
ATOM 3345 N N . GLN A 1 430 ? -0.07515 34.86946 53.75331 1.000 45.53000 430 GLN A N 1
ATOM 3346 C CA . GLN A 1 430 ? 1.29435 34.84266 54.25605 1.000 47.56000 430 GLN A CA 1
ATOM 3347 C C . GLN A 1 430 ? 2.28242 34.54228 53.13703 1.000 44.46000 430 GLN A C 1
ATOM 3348 O O . GLN A 1 430 ? 3.34738 35.16583 53.05780 1.000 48.41000 430 GLN A O 1
ATOM 3354 N N . VAL A 1 431 ? 1.94760 33.58723 52.26583 1.000 39.65000 431 VAL A N 1
ATOM 3355 C CA . VAL A 1 431 ? 2.80790 33.27997 51.12648 1.000 35.55000 431 VAL A CA 1
ATOM 3356 C C . VAL A 1 431 ? 2.93964 34.49544 50.21830 1.000 32.56000 431 VAL A C 1
ATOM 3357 O O . VAL A 1 431 ? 4.03008 34.80371 49.72150 1.000 34.67000 431 VAL A O 1
ATOM 3361 N N . ALA A 1 432 ? 1.83892 35.22050 50.00762 1.000 36.87000 432 ALA A N 1
ATOM 3362 C CA . ALA A 1 432 ? 1.88022 36.45259 49.22963 1.000 32.48000 432 ALA A CA 1
ATOM 3363 C C . ALA A 1 432 ? 2.71573 37.53971 49.89190 1.000 34.53000 432 ALA A C 1
ATOM 3364 O O . ALA A 1 432 ? 2.96463 38.57339 49.26251 1.000 35.12000 432 ALA A O 1
ATOM 3366 N N . SER A 1 433 ? 3.14090 37.33982 51.13681 1.000 43.48000 433 SER A N 1
ATOM 3367 C CA . SER A 1 433 ? 4.00114 38.26408 51.85570 1.000 44.85000 433 SER A CA 1
ATOM 3368 C C . SER A 1 433 ? 5.35561 37.60321 52.11707 1.000 38.28000 433 SER A C 1
ATOM 3369 O O . SER A 1 433 ? 5.64676 36.50938 51.61815 1.000 34.40000 433 SER A O 1
ATOM 3372 N N . GLY A 1 434 ? 6.18750 38.27073 52.91648 1.000 37.62000 434 GLY A N 1
ATOM 3373 C CA . GLY A 1 434 ? 7.55139 37.81799 53.13828 1.000 46.97000 434 GLY A CA 1
ATOM 3374 C C . GLY A 1 434 ? 7.68623 36.55421 53.96574 1.000 57.74000 434 GLY A C 1
ATOM 3375 O O . GLY A 1 434 ? 8.78516 35.99085 54.01957 1.000 53.14000 434 GLY A O 1
ATOM 3376 N N . VAL A 1 435 ? 6.61315 36.09675 54.60282 1.000 68.84000 435 VAL A N 1
ATOM 3377 C CA . VAL A 1 435 ? 6.66574 34.92690 55.47398 1.000 66.15000 435 VAL A CA 1
ATOM 3378 C C . VAL A 1 435 ? 6.47935 33.67382 54.62713 1.000 65.35000 435 VAL A C 1
ATOM 3379 O O . VAL A 1 435 ? 5.48526 33.54293 53.90445 1.000 56.54000 435 VAL A O 1
ATOM 3383 N N . THR A 1 436 ? 7.43398 32.74899 54.71924 1.000 70.53000 436 THR A N 1
ATOM 3384 C CA . THR A 1 436 ? 7.39686 31.49278 53.97061 1.000 77.05000 436 THR A CA 1
ATOM 3385 C C . THR A 1 436 ? 7.59730 30.34267 54.95293 1.000 80.61000 436 THR A C 1
ATOM 3386 O O . THR A 1 436 ? 8.73099 30.01829 55.31927 1.000 77.62000 436 THR A O 1
ATOM 3390 N N . LEU A 1 437 ? 6.49595 29.73004 55.37669 1.000 78.87000 437 LEU A N 1
ATOM 3391 C CA . LEU A 1 437 ? 6.55226 28.56641 56.24499 1.000 81.77000 437 LEU A CA 1
ATOM 3392 C C . LEU A 1 437 ? 6.90611 27.32551 55.42712 1.000 81.35000 437 LEU A C 1
ATOM 3393 O O . LEU A 1 437 ? 7.18069 27.39661 54.22593 1.000 81.93000 437 LEU A O 1
ATOM 3398 N N . GLU A 1 438 ? 6.90493 26.16618 56.08547 1.000 84.72000 438 GLU A N 1
ATOM 3399 C CA . GLU A 1 438 ? 7.11056 24.90875 55.37740 1.000 84.46000 438 GLU A CA 1
ATOM 3400 C C . GLU A 1 438 ? 5.87855 24.58128 54.54442 1.000 81.37000 438 GLU A C 1
ATOM 3401 O O . GLU A 1 438 ? 4.95489 23.91090 55.01811 1.000 80.17000 438 GLU A O 1
ATOM 3407 N N . VAL A 1 439 ? 5.85473 25.06453 53.30694 1.000 68.79000 439 VAL A N 1
ATOM 3408 C CA . VAL A 1 439 ? 4.73223 24.87138 52.40132 1.000 59.13000 439 VAL A CA 1
ATOM 3409 C C . VAL A 1 439 ? 5.23958 24.20159 51.13373 1.000 56.47000 439 VAL A C 1
ATOM 3410 O O . VAL A 1 439 ? 6.37915 24.41607 50.70883 1.000 58.80000 439 VAL A O 1
ATOM 3414 N N . ALA A 1 440 ? 4.38483 23.37753 50.53328 1.000 61.85000 440 ALA A N 1
ATOM 3415 C CA . ALA A 1 440 ? 4.75956 22.66794 49.31784 1.000 66.15000 440 ALA A CA 1
ATOM 3416 C C . ALA A 1 440 ? 4.90542 23.64751 48.16103 1.000 67.29000 440 ALA A C 1
ATOM 3417 O O . ALA A 1 440 ? 3.99061 24.42568 47.87389 1.000 65.32000 440 ALA A O 1
ATOM 3419 N N . TYR A 1 441 ? 6.06059 23.61404 47.49833 1.000 66.73000 441 TYR A N 1
ATOM 3420 C CA . TYR A 1 441 ? 6.33280 24.48511 46.35582 1.000 65.90000 441 TYR A CA 1
ATOM 3421 C C . TYR A 1 441 ? 6.76630 23.62608 45.17026 1.000 66.81000 441 TYR A C 1
ATOM 3422 O O . TYR A 1 441 ? 7.89302 23.12312 45.12972 1.000 74.02000 441 TYR A O 1
ATOM 3431 N N . GLU A 1 442 ? 5.85872 23.44998 44.21445 1.000 55.89000 442 GLU A N 1
ATOM 3432 C CA . GLU A 1 442 ? 6.18853 22.80381 42.95470 1.000 53.96000 442 GLU A CA 1
ATOM 3433 C C . GLU A 1 442 ? 6.87900 23.79719 42.02787 1.000 57.23000 442 GLU A C 1
ATOM 3434 O O . GLU A 1 442 ? 6.59698 24.99778 42.05224 1.000 60.67000 442 GLU A O 1
ATOM 3440 N N . SER A 1 443 ? 7.78909 23.28749 41.20373 1.000 51.31000 443 SER A N 1
ATOM 3441 C CA . SER A 1 443 ? 8.55718 24.11536 40.28244 1.000 44.85000 443 SER A CA 1
ATOM 3442 C C . SER A 1 443 ? 8.00621 23.96672 38.87009 1.000 46.78000 443 SER A C 1
ATOM 3443 O O . SER A 1 443 ? 7.89581 22.84809 38.35662 1.000 51.70000 443 SER A O 1
ATOM 3446 N N . THR A 1 444 ? 7.66627 25.09294 38.24561 1.000 32.78000 444 THR A N 1
ATOM 3447 C CA . THR A 1 444 ? 7.11568 25.10667 36.89685 1.000 40.55000 444 THR A CA 1
ATOM 3448 C C . THR A 1 444 ? 7.89366 26.10077 36.04059 1.000 45.31000 444 THR A C 1
ATOM 3449 O O . THR A 1 444 ? 8.85879 26.72493 36.49165 1.000 40.41000 444 THR A O 1
ATOM 3453 N N . ASP A 1 445 ? 7.45633 26.24992 34.79025 1.000 54.35000 445 ASP A N 1
ATOM 3454 C CA . ASP A 1 445 ? 8.10253 27.12900 33.82365 1.000 48.44000 445 ASP A CA 1
ATOM 3455 C C . ASP A 1 445 ? 7.15891 28.17952 33.26327 1.000 53.03000 445 ASP A C 1
ATOM 3456 O O . ASP A 1 445 ? 7.51820 29.36199 33.20346 1.000 52.34000 445 ASP A O 1
ATOM 3461 N N . HIS A 1 446 ? 5.95899 27.78338 32.85022 1.000 61.36000 446 HIS A N 1
ATOM 3462 C CA . HIS A 1 446 ? 5.06994 28.67390 32.11647 1.000 67.38000 446 HIS A CA 1
ATOM 3463 C C . HIS A 1 446 ? 3.62239 28.29346 32.41736 1.000 70.62000 446 HIS A C 1
ATOM 3464 O O . HIS A 1 446 ? 3.34680 27.45741 33.28404 1.000 66.03000 446 HIS A O 1
ATOM 3471 N N . GLU A 1 447 ? 2.69702 28.92195 31.69271 1.000 66.82000 447 GLU A N 1
ATOM 3472 C CA . GLU A 1 447 ? 1.27226 28.76611 31.95702 1.000 65.03000 447 GLU A CA 1
ATOM 3473 C C . GLU A 1 447 ? 0.84010 27.30660 31.85917 1.000 73.75000 447 GLU A C 1
ATOM 3474 O O . GLU A 1 447 ? 1.43843 26.50089 31.14141 1.000 75.84000 447 GLU A O 1
ATOM 3480 N N . LYS A 1 448 ? -0.22456 26.97521 32.58813 1.000 78.59000 448 LYS A N 1
ATOM 3481 C CA . LYS A 1 448 ? -0.73664 25.61602 32.67431 1.000 80.97000 448 LYS A CA 1
ATOM 3482 C C . LYS A 1 448 ? -2.23725 25.61746 32.41444 1.000 85.21000 448 LYS A C 1
ATOM 3483 O O . LYS A 1 448 ? -2.86030 26.67004 32.24418 1.000 70.34000 448 LYS A O 1
ATOM 3489 N N . LEU A 1 449 ? -2.80173 24.40574 32.35751 1.000 99.92000 449 LEU A N 1
ATOM 3490 C CA . LEU A 1 449 ? -4.22925 24.15346 32.16122 1.000 93.37000 449 LEU A CA 1
ATOM 3491 C C . LEU A 1 449 ? -4.69657 24.51245 30.75266 1.000 93.66000 449 LEU A C 1
ATOM 3492 O O . LEU A 1 449 ? -5.71721 23.99251 30.28841 1.000 92.52000 449 LEU A O 1
ATOM 3497 N N . ALA A 1 450 ? -3.95344 25.38283 30.06308 1.000 96.17000 450 ALA A N 1
ATOM 3498 C CA . ALA A 1 450 ? -4.33122 25.88276 28.73947 1.000 87.25000 450 ALA A CA 1
ATOM 3499 C C . ALA A 1 450 ? -5.71451 26.53196 28.77869 1.000 89.72000 450 ALA A C 1
ATOM 3500 O O . ALA A 1 450 ? -6.61524 26.18221 28.01198 1.000 81.69000 450 ALA A O 1
ATOM 3502 N N . ASN A 1 451 ? -5.87230 27.48605 29.69438 1.000 95.11000 451 ASN A N 1
ATOM 3503 C CA . ASN A 1 451 ? -7.12460 28.21628 29.88651 1.000 94.85000 451 ASN A CA 1
ATOM 3504 C C . ASN A 1 451 ? -8.29843 27.27756 30.15307 1.000 85.24000 451 ASN A C 1
ATOM 3505 O O . ASN A 1 451 ? -8.87660 27.28561 31.24005 1.000 72.21000 451 ASN A O 1
ATOM 3510 N N . PHE A 1 477 ? -5.99952 26.74156 47.03751 1.000 33.83000 477 PHE A N 1
ATOM 3511 C CA . PHE A 1 477 ? -5.50672 28.11363 46.97791 1.000 49.44000 477 PHE A CA 1
ATOM 3512 C C . PHE A 1 477 ? -4.06459 28.15514 46.47909 1.000 51.48000 477 PHE A C 1
ATOM 3513 O O . PHE A 1 477 ? -3.12877 28.22542 47.27641 1.000 49.11000 477 PHE A O 1
ATOM 3521 N N . PRO A 1 478 ? -3.88390 28.11804 45.15717 1.000 44.75000 478 PRO A N 1
ATOM 3522 C CA . PRO A 1 478 ? -2.52631 28.09720 44.60144 1.000 40.12000 478 PRO A CA 1
ATOM 3523 C C . PRO A 1 478 ? -1.95862 29.49156 44.39180 1.000 48.06000 478 PRO A C 1
ATOM 3524 O O . PRO A 1 478 ? -2.62214 30.36110 43.81797 1.000 52.16000 478 PRO A O 1
ATOM 3528 N N . VAL A 1 479 ? -0.73011 29.71290 44.85267 1.000 42.88000 479 VAL A N 1
ATOM 3529 C CA . VAL A 1 479 ? -0.04444 30.99326 44.71404 1.000 40.19000 479 VAL A CA 1
ATOM 3530 C C . VAL A 1 479 ? 1.21264 30.76615 43.88655 1.000 35.44000 479 VAL A C 1
ATOM 3531 O O . VAL A 1 479 ? 2.11371 30.02921 44.30626 1.000 42.88000 479 VAL A O 1
ATOM 3535 N N . TYR A 1 480 ? 1.27439 31.39880 42.71875 1.000 28.24000 480 TYR A N 1
ATOM 3536 C CA . TYR A 1 480 ? 2.39748 31.25519 41.80180 1.000 28.57000 480 TYR A CA 1
ATOM 3537 C C . TYR A 1 480 ? 3.37691 32.40066 42.02428 1.000 33.09000 480 TYR A C 1
ATOM 3538 O O . TYR A 1 480 ? 2.96691 33.56295 42.10658 1.000 34.30000 480 TYR A O 1
ATOM 3547 N N . THR A 1 481 ? 4.66592 32.07444 42.11798 1.000 30.10000 481 THR A N 1
ATOM 3548 C CA . THR A 1 481 ? 5.69747 33.06403 42.39578 1.000 28.10000 481 THR A CA 1
ATOM 3549 C C . THR A 1 481 ? 6.78661 33.00856 41.33144 1.000 32.81000 481 THR A C 1
ATOM 3550 O O . THR A 1 481 ? 6.95786 32.00541 40.63337 1.000 30.14000 481 THR A O 1
ATOM 3554 N N . THR A 1 482 ? 7.52499 34.11361 41.22059 1.000 29.32000 482 THR A N 1
ATOM 3555 C CA . THR A 1 482 ? 8.65944 34.22998 40.30520 1.000 25.87000 482 THR A CA 1
ATOM 3556 C C . THR A 1 482 ? 9.71669 35.08324 40.99207 1.000 25.44000 482 THR A C 1
ATOM 3557 O O . THR A 1 482 ? 9.49168 36.27257 41.23474 1.000 32.35000 482 THR A O 1
ATOM 3561 N N . THR A 1 483 ? 10.86576 34.48708 41.29512 1.000 22.92000 483 THR A N 1
ATOM 3562 C CA . THR A 1 483 ? 11.88615 35.11677 42.12225 1.000 16.96000 483 THR A CA 1
ATOM 3563 C C . THR A 1 483 ? 13.06172 35.57477 41.26980 1.000 20.33000 483 THR A C 1
ATOM 3564 O O . THR A 1 483 ? 13.61199 34.79061 40.49059 1.000 31.30000 483 THR A O 1
ATOM 3568 N N . CYS A 1 484 ? 13.44616 36.83933 41.42888 1.000 18.87000 484 CYS A N 1
ATOM 3569 C CA . CYS A 1 484 ? 14.65394 37.38988 40.83213 1.000 18.43000 484 CYS A CA 1
ATOM 3570 C C . CYS A 1 484 ? 15.61891 37.79897 41.93627 1.000 16.72000 484 CYS A C 1
ATOM 3571 O O . CYS A 1 484 ? 15.20326 38.19243 43.03006 1.000 20.73000 484 CYS A O 1
ATOM 3574 N N . TYR A 1 485 ? 16.91231 37.70837 41.64398 1.000 13.15000 485 TYR A N 1
ATOM 3575 C CA . TYR A 1 485 ? 17.94608 37.99197 42.62547 1.000 12.53000 485 TYR A CA 1
ATOM 3576 C C . TYR A 1 485 ? 18.79704 39.17366 42.18185 1.000 15.08000 485 TYR A C 1
ATOM 3577 O O . TYR A 1 485 ? 18.85622 39.52000 40.99872 1.000 18.63000 485 TYR A O 1
ATOM 3586 N N . ILE A 1 486 ? 19.45306 39.79396 43.16184 1.000 15.69000 486 ILE A N 1
ATOM 3587 C CA . ILE A 1 486 ? 20.37542 40.90277 42.93906 1.000 14.55000 486 ILE A CA 1
ATOM 3588 C C . ILE A 1 486 ? 21.52828 40.72982 43.91950 1.000 18.25000 486 ILE A C 1
ATOM 3589 O O . ILE A 1 486 ? 21.33261 40.84402 45.13474 1.000 26.00000 486 ILE A O 1
ATOM 3594 N N . GLY A 1 487 ? 22.72211 40.45043 43.40165 1.000 20.00000 487 GLY A N 1
ATOM 3595 C CA . GLY A 1 487 ? 23.88567 40.34426 44.26090 1.000 21.41000 487 GLY A CA 1
ATOM 3596 C C . GLY A 1 487 ? 24.32587 41.69824 44.78469 1.000 17.62000 487 GLY A C 1
ATOM 3597 O O . GLY A 1 487 ? 24.10961 42.73648 44.15997 1.000 20.00000 487 GLY A O 1
ATOM 3598 N N . LEU A 1 488 ? 24.95933 41.68473 45.95610 1.000 13.62000 488 LEU A N 1
ATOM 3599 C CA . LEU A 1 488 ? 25.36057 42.91131 46.63182 1.000 19.93000 488 LEU A CA 1
ATOM 3600 C C . LEU A 1 488 ? 26.79066 42.79324 47.13989 1.000 26.04000 488 LEU A C 1
ATOM 3601 O O . LEU A 1 488 ? 27.14245 41.80976 47.79970 1.000 21.36000 488 LEU A O 1
ATOM 3606 N N . GLU A 1 489 ? 27.60869 43.79603 46.82355 1.000 29.58000 489 GLU A N 1
ATOM 3607 C CA . GLU A 1 489 ? 28.93401 43.97362 47.40680 1.000 31.80000 489 GLU A CA 1
ATOM 3608 C C . GLU A 1 489 ? 28.91576 45.26536 48.21033 1.000 34.83000 489 GLU A C 1
ATOM 3609 O O . GLU A 1 489 ? 28.65409 46.33898 47.65694 1.000 28.00000 489 GLU A O 1
ATOM 3615 N N . LEU A 1 490 ? 29.19051 45.16242 49.50743 1.000 37.61000 490 LEU A N 1
ATOM 3616 C CA . LEU A 1 490 ? 28.99795 46.27749 50.42375 1.000 37.53000 490 LEU A CA 1
ATOM 3617 C C . LEU A 1 490 ? 30.26264 47.11666 50.55759 1.000 48.35000 490 LEU A C 1
ATOM 3618 O O . LEU A 1 490 ? 31.37568 46.58582 50.61591 1.000 51.28000 490 LEU A O 1
ATOM 3623 N N . GLU A 1 491 ? 30.07601 48.43853 50.61685 1.000 46.38000 491 GLU A N 1
ATOM 3624 C CA . GLU A 1 491 ? 31.20120 49.36214 50.72576 1.000 55.32000 491 GLU A CA 1
ATOM 3625 C C . GLU A 1 491 ? 31.78769 49.36851 52.13193 1.000 60.91000 491 GLU A C 1
ATOM 3626 O O . GLU A 1 491 ? 32.99985 49.20046 52.30310 1.000 71.74000 491 GLU A O 1
ATOM 3632 N N . LYS A 1 492 ? 30.94099 49.57591 53.13980 1.000 57.89000 492 LYS A N 1
ATOM 3633 C CA . LYS A 1 492 ? 31.33910 49.62644 54.54939 1.000 60.68000 492 LYS A CA 1
ATOM 3634 C C . LYS A 1 492 ? 32.52206 50.56373 54.78853 1.000 56.45000 492 LYS A C 1
ATOM 3635 O O . LYS A 1 492 ? 32.39592 51.78305 54.66170 1.000 40.58000 492 LYS A O 1
ATOM 3641 N N . ILE A 1 498 ? 26.89420 51.49454 59.44198 1.000 68.33000 498 ILE A N 1
ATOM 3642 C CA . ILE A 1 498 ? 27.92572 50.68712 60.08020 1.000 77.44000 498 ILE A CA 1
ATOM 3643 C C . ILE A 1 498 ? 27.30474 49.47107 60.76179 1.000 84.88000 498 ILE A C 1
ATOM 3644 O O . ILE A 1 498 ? 27.61100 48.33007 60.41469 1.000 82.80000 498 ILE A O 1
ATOM 3649 N N . LYS A 1 499 ? 26.42441 49.72055 61.73393 1.000 85.77000 499 LYS A N 1
ATOM 3650 C CA . LYS A 1 499 ? 25.80064 48.61886 62.46065 1.000 80.72000 499 LYS A CA 1
ATOM 3651 C C . LYS A 1 499 ? 24.74401 47.92051 61.61262 1.000 78.21000 499 LYS A C 1
ATOM 3652 O O . LYS A 1 499 ? 24.59058 46.69563 61.68804 1.000 77.85000 499 LYS A O 1
ATOM 3658 N N . ARG A 1 500 ? 24.00800 48.67771 60.80170 1.000 76.52000 500 ARG A N 1
ATOM 3659 C CA . ARG A 1 500 ? 22.96449 48.11079 59.96035 1.000 70.16000 500 ARG A CA 1
ATOM 3660 C C . ARG A 1 500 ? 22.84984 48.93503 58.68572 1.000 65.33000 500 ARG A C 1
ATOM 3661 O O . ARG A 1 500 ? 23.41696 50.02432 58.56877 1.000 60.44000 500 ARG A O 1
ATOM 3669 N N . LEU A 1 501 ? 22.10272 48.39657 57.72474 1.000 60.41000 501 LEU A N 1
ATOM 3670 C CA . LEU A 1 501 ? 21.84525 49.06018 56.45539 1.000 48.72000 501 LEU A CA 1
ATOM 3671 C C . LEU A 1 501 ? 20.34918 49.06091 56.18601 1.000 53.25000 501 LEU A C 1
ATOM 3672 O O . LEU A 1 501 ? 19.67672 48.04250 56.37228 1.000 64.11000 501 LEU A O 1
ATOM 3677 N N . ASP A 1 502 ? 19.83156 50.20564 55.74722 1.000 42.88000 502 ASP A N 1
ATOM 3678 C CA . ASP A 1 502 ? 18.40630 50.37669 55.48341 1.000 47.57000 502 ASP A CA 1
ATOM 3679 C C . ASP A 1 502 ? 18.21776 50.73985 54.01645 1.000 50.04000 502 ASP A C 1
ATOM 3680 O O . ASP A 1 502 ? 18.59939 51.83480 53.58867 1.000 53.59000 502 ASP A O 1
ATOM 3685 N N . ILE A 1 503 ? 17.62825 49.82307 53.25047 1.000 44.74000 503 ILE A N 1
ATOM 3686 C CA . ILE A 1 503 ? 17.31317 50.06915 51.84778 1.000 40.58000 503 ILE A CA 1
ATOM 3687 C C . ILE A 1 503 ? 15.80467 50.22022 51.70311 1.000 48.83000 503 ILE A C 1
ATOM 3688 O O . ILE A 1 503 ? 15.22426 49.84875 50.67637 1.000 46.99000 503 ILE A O 1
ATOM 3693 N N . SER A 1 504 ? 15.16211 50.77404 52.73432 1.000 48.77000 504 SER A N 1
ATOM 3694 C CA . SER A 1 504 ? 13.70941 50.90455 52.72432 1.000 36.14000 504 SER A CA 1
ATOM 3695 C C . SER A 1 504 ? 13.23065 51.86382 51.64283 1.000 33.77000 504 SER A C 1
ATOM 3696 O O . SER A 1 504 ? 12.13885 51.67870 51.09398 1.000 34.41000 504 SER A O 1
ATOM 3699 N N . TRP A 1 505 ? 14.02534 52.88916 51.32154 1.000 35.68000 505 TRP A N 1
ATOM 3700 C CA . TRP A 1 505 ? 13.58292 53.86130 50.32274 1.000 36.37000 505 TRP A CA 1
ATOM 3701 C C . TRP A 1 505 ? 13.57125 53.28430 48.91221 1.000 37.69000 505 TRP A C 1
ATOM 3702 O O . TRP A 1 505 ? 12.55976 53.45816 48.20929 1.000 41.56000 505 TRP A O 1
ATOM 3713 N N . PRO A 1 506 ? 14.62311 52.61165 48.42590 1.000 33.64000 506 PRO A N 1
ATOM 3714 C CA . PRO A 1 506 ? 14.52695 52.02195 47.08046 1.000 35.60000 506 PRO A CA 1
ATOM 3715 C C . PRO A 1 506 ? 13.48755 50.91936 46.97941 1.000 38.77000 506 PRO A C 1
ATOM 3716 O O . PRO A 1 506 ? 12.87424 50.75968 45.91642 1.000 34.69000 506 PRO A O 1
ATOM 3720 N N . THR A 1 507 ? 13.26744 50.15517 48.05174 1.000 34.22000 507 THR A N 1
ATOM 3721 C CA . THR A 1 507 ? 12.27221 49.08889 48.00513 1.000 26.09000 507 THR A CA 1
ATOM 3722 C C . THR A 1 507 ? 10.85625 49.65170 47.96161 1.000 27.12000 507 THR A C 1
ATOM 3723 O O . THR A 1 507 ? 9.97942 49.08703 47.29748 1.000 28.46000 507 THR A O 1
ATOM 3727 N N . GLN A 1 508 ? 10.61144 50.76161 48.66304 1.000 31.47000 508 GLN A N 1
ATOM 3728 C CA . GLN A 1 508 ? 9.28681 51.37457 48.62943 1.000 35.22000 508 GLN A CA 1
ATOM 3729 C C . GLN A 1 508 ? 9.00923 52.01864 47.27702 1.000 36.42000 508 GLN A C 1
ATOM 3730 O O . GLN A 1 508 ? 7.89283 51.91748 46.75375 1.000 34.44000 508 GLN A O 1
ATOM 3736 N N . GLU A 1 509 ? 10.00854 52.69018 46.69844 1.000 29.56000 509 GLU A N 1
ATOM 3737 C CA . GLU A 1 509 ? 9.84593 53.23260 45.35378 1.000 32.47000 509 GLU A CA 1
ATOM 3738 C C . GLU A 1 509 ? 9.61036 52.11943 44.34177 1.000 33.09000 509 GLU A C 1
ATOM 3739 O O . GLU A 1 509 ? 8.79087 52.26357 43.42650 1.000 35.09000 509 GLU A O 1
ATOM 3745 N N . PHE A 1 510 ? 10.31671 50.99647 44.49591 1.000 26.81000 510 PHE A N 1
ATOM 3746 C CA . PHE A 1 510 ? 10.12047 49.86821 43.59343 1.000 20.22000 510 PHE A CA 1
ATOM 3747 C C . PHE A 1 510 ? 8.71730 49.29108 43.71771 1.000 26.26000 510 PHE A C 1
ATOM 3748 O O . PHE A 1 510 ? 8.14720 48.82905 42.72300 1.000 27.88000 510 PHE A O 1
ATOM 3756 N N . TYR A 1 511 ? 8.14611 49.30626 44.92422 1.000 29.28000 511 TYR A N 1
ATOM 3757 C CA . TYR A 1 511 ? 6.77702 48.83289 45.10097 1.000 25.93000 511 TYR A CA 1
ATOM 3758 C C . TYR A 1 511 ? 5.79552 49.71018 44.33627 1.000 32.17000 511 TYR A C 1
ATOM 3759 O O . TYR A 1 511 ? 4.97204 49.21175 43.56016 1.000 32.23000 511 TYR A O 1
ATOM 3768 N N . GLU A 1 512 ? 5.87067 51.02742 44.54487 1.000 30.77000 512 GLU A N 1
ATOM 3769 C CA . GLU A 1 512 ? 4.97037 51.93857 43.84743 1.000 32.44000 512 GLU A CA 1
ATOM 3770 C C . GLU A 1 512 ? 5.21101 51.92055 42.34427 1.000 35.19000 512 GLU A C 1
ATOM 3771 O O . GLU A 1 512 ? 4.26759 52.08719 41.56236 1.000 36.91000 512 GLU A O 1
ATOM 3777 N N . LEU A 1 513 ? 6.46024 51.71375 41.92071 1.000 32.72000 513 LEU A N 1
ATOM 3778 C CA . LEU A 1 513 ? 6.76069 51.69915 40.49359 1.000 31.32000 513 LEU A CA 1
ATOM 3779 C C . LEU A 1 513 ? 6.16333 50.47778 39.80556 1.000 33.91000 513 LEU A C 1
ATOM 3780 O O . LEU A 1 513 ? 5.78918 50.55222 38.62955 1.000 31.85000 513 LEU A O 1
ATOM 3785 N N . CYS A 1 514 ? 6.06700 49.35069 40.51403 1.000 33.12000 514 CYS A N 1
ATOM 3786 C CA . CYS A 1 514 ? 5.43472 48.16731 39.94181 1.000 30.40000 514 CYS A CA 1
ATOM 3787 C C . CYS A 1 514 ? 3.91649 48.25385 40.02303 1.000 38.54000 514 CYS A C 1
ATOM 3788 O O . CYS A 1 514 ? 3.21652 47.81234 39.10479 1.000 35.16000 514 CYS A O 1
ATOM 3791 N N . LYS A 1 515 ? 3.39256 48.81595 41.11283 1.000 41.37000 515 LYS A N 1
ATOM 3792 C CA . LYS A 1 515 ? 1.95254 48.93724 41.29588 1.000 41.37000 515 LYS A CA 1
ATOM 3793 C C . LYS A 1 515 ? 1.35061 50.09993 40.51719 1.000 45.01000 515 LYS A C 1
ATOM 3794 O O . LYS A 1 515 ? 0.12162 50.18341 40.41520 1.000 48.20000 515 LYS A O 1
ATOM 3800 N N . LYS A 1 516 ? 2.17782 50.99227 39.96673 1.000 35.98000 516 LYS A N 1
ATOM 3801 C CA . LYS A 1 516 ? 1.68145 52.02792 39.06902 1.000 33.73000 516 LYS A CA 1
ATOM 3802 C C . LYS A 1 516 ? 1.21584 51.45717 37.73480 1.000 38.52000 516 LYS A C 1
ATOM 3803 O O . LYS A 1 516 ? 0.52621 52.15769 36.98567 1.000 46.97000 516 LYS A O 1
ATOM 3809 N N . TRP A 1 517 ? 1.56730 50.20718 37.43413 1.000 35.46000 517 TRP A N 1
ATOM 3810 C CA . TRP A 1 517 ? 1.14875 49.55579 36.19926 1.000 35.46000 517 TRP A CA 1
ATOM 3811 C C . TRP A 1 517 ? -0.36346 49.63220 36.03267 1.000 42.57000 517 TRP A C 1
ATOM 3812 O O . TRP A 1 517 ? -1.11820 49.38639 36.97766 1.000 49.76000 517 TRP A O 1
ATOM 3823 N N . ASP A 1 518 ? -0.80363 49.98178 34.82075 1.000 41.54000 518 ASP A N 1
ATOM 3824 C CA . ASP A 1 518 ? -2.23170 50.14210 34.57136 1.000 45.25000 518 ASP A CA 1
ATOM 3825 C C . ASP A 1 518 ? -2.97655 48.81361 34.57970 1.000 42.16000 518 ASP A C 1
ATOM 3826 O O . ASP A 1 518 ? -4.18451 48.79857 34.83936 1.000 44.12000 518 ASP A O 1
ATOM 3831 N N . LYS A 1 519 ? -2.29174 47.70716 34.30826 1.000 38.14000 519 LYS A N 1
ATOM 3832 C CA . LYS A 1 519 ? -2.91120 46.38221 34.33133 1.000 34.98000 519 LYS A CA 1
ATOM 3833 C C . LYS A 1 519 ? -2.52665 45.63779 35.60893 1.000 43.70000 519 LYS A C 1
ATOM 3834 O O . LYS A 1 519 ? -1.87177 44.59479 35.59090 1.000 49.80000 519 LYS A O 1
ATOM 3840 N N . TYR A 1 520 ? -2.95621 46.19834 36.73738 1.000 41.34000 520 TYR A N 1
ATOM 3841 C CA . TYR A 1 520 ? -2.60977 45.65706 38.04219 1.000 41.44000 520 TYR A CA 1
ATOM 3842 C C . TYR A 1 520 ? -3.75677 45.89288 39.01342 1.000 50.16000 520 TYR A C 1
ATOM 3843 O O . TYR A 1 520 ? -4.48661 46.88267 38.90996 1.000 56.25000 520 TYR A O 1
ATOM 3852 N N . ASP A 1 521 ? -3.90963 44.96410 39.95512 1.000 47.22000 521 ASP A N 1
ATOM 3853 C CA . ASP A 1 521 ? -4.84329 45.12165 41.06205 1.000 50.11000 521 ASP A CA 1
ATOM 3854 C C . ASP A 1 521 ? -4.32328 44.31016 42.23799 1.000 40.32000 521 ASP A C 1
ATOM 3855 O O . ASP A 1 521 ? -3.95762 43.14251 42.07308 1.000 34.97000 521 ASP A O 1
ATOM 3860 N N . ASP A 1 522 ? -4.28388 44.92977 43.41878 1.000 39.22000 522 ASP A N 1
ATOM 3861 C CA . ASP A 1 522 ? -3.75416 44.24526 44.59215 1.000 40.85000 522 ASP A CA 1
ATOM 3862 C C . ASP A 1 522 ? -4.67279 43.14130 45.09955 1.000 40.18000 522 ASP A C 1
ATOM 3863 O O . ASP A 1 522 ? -4.36228 42.52934 46.12642 1.000 46.40000 522 ASP A O 1
ATOM 3868 N N . THR A 1 523 ? -5.78958 42.87449 44.42091 1.000 36.48000 523 THR A N 1
ATOM 3869 C CA . THR A 1 523 ? -6.62061 41.72924 44.76483 1.000 38.38000 523 THR A CA 1
ATOM 3870 C C . THR A 1 523 ? -6.09549 40.43383 44.16311 1.000 37.46000 523 THR A C 1
ATOM 3871 O O . THR A 1 523 ? -6.46787 39.35272 44.63084 1.000 38.90000 523 THR A O 1
ATOM 3875 N N . LEU A 1 524 ? -5.24296 40.51961 43.14623 1.000 34.31000 524 LEU A N 1
ATOM 3876 C CA . LEU A 1 524 ? -4.69877 39.35525 42.45800 1.000 28.42000 524 LEU A CA 1
ATOM 3877 C C . LEU A 1 524 ? -3.18271 39.27865 42.50422 1.000 30.23000 524 LEU A C 1
ATOM 3878 O O . LEU A 1 524 ? -2.63053 38.18014 42.60002 1.000 31.78000 524 LEU A O 1
ATOM 3883 N N . MET A 1 525 ? -2.49237 40.41388 42.44031 1.000 34.31000 525 MET A N 1
ATOM 3884 C CA . MET A 1 525 ? -1.04710 40.44463 42.28789 1.000 23.29000 525 MET A CA 1
ATOM 3885 C C . MET A 1 525 ? -0.39792 41.16852 43.46065 1.000 19.47000 525 MET A C 1
ATOM 3886 O O . MET A 1 525 ? -1.02436 41.98432 44.14306 1.000 23.16000 525 MET A O 1
ATOM 3891 N N . ASN A 1 526 ? 0.87758 40.85924 43.68145 1.000 19.61000 526 ASN A N 1
ATOM 3892 C CA . ASN A 1 526 ? 1.66102 41.50045 44.72855 1.000 20.83000 526 ASN A CA 1
ATOM 3893 C C . ASN A 1 526 ? 3.13734 41.29212 44.41989 1.000 20.04000 526 ASN A C 1
ATOM 3894 O O . ASN A 1 526 ? 3.50623 40.47797 43.57019 1.000 24.40000 526 ASN A O 1
ATOM 3899 N N . VAL A 1 527 ? 3.97989 42.04363 45.12339 1.000 19.60000 527 VAL A N 1
ATOM 3900 C CA . VAL A 1 527 ? 5.42690 41.96833 44.94715 1.000 21.47000 527 VAL A CA 1
ATOM 3901 C C . VAL A 1 527 ? 6.09349 42.41571 46.24125 1.000 26.23000 527 VAL A C 1
ATOM 3902 O O . VAL A 1 527 ? 5.67636 43.39792 46.86239 1.000 34.76000 527 VAL A O 1
ATOM 3906 N N . PHE A 1 528 ? 7.12568 41.68201 46.65513 1.000 18.56000 528 PHE A N 1
ATOM 3907 C CA . PHE A 1 528 ? 7.86397 42.02911 47.86037 1.000 23.34000 528 PHE A CA 1
ATOM 3908 C C . PHE A 1 528 ? 9.33193 41.67274 47.67616 1.000 25.34000 528 PHE A C 1
ATOM 3909 O O . PHE A 1 528 ? 9.70389 40.92646 46.76692 1.000 25.17000 528 PHE A O 1
ATOM 3917 N N . ILE A 1 529 ? 10.16332 42.21972 48.56100 1.000 27.54000 529 ILE A N 1
ATOM 3918 C CA . ILE A 1 529 ? 11.60984 42.04993 48.51379 1.000 20.98000 529 ILE A CA 1
ATOM 3919 C C . ILE A 1 529 ? 12.08656 41.57460 49.87974 1.000 25.97000 529 ILE A C 1
ATOM 3920 O O . ILE A 1 529 ? 11.59068 42.03511 50.91404 1.000 33.85000 529 ILE A O 1
ATOM 3925 N N . LYS A 1 530 ? 13.04747 40.65141 49.88432 1.000 24.63000 530 LYS A N 1
ATOM 3926 C CA . LYS A 1 530 ? 13.59646 40.10998 51.11913 1.000 28.71000 530 LYS A CA 1
ATOM 3927 C C . LYS A 1 530 ? 15.11200 40.01490 51.01109 1.000 31.83000 530 LYS A C 1
ATOM 3928 O O . LYS A 1 530 ? 15.68458 40.06255 49.91954 1.000 30.17000 530 LYS A O 1
ATOM 3934 N N . ASN A 1 531 ? 15.75600 39.87527 52.16592 1.000 32.47000 531 ASN A N 1
ATOM 3935 C CA . ASN A 1 531 ? 17.19731 39.69996 52.25017 1.000 28.16000 531 ASN A CA 1
ATOM 3936 C C . ASN A 1 531 ? 17.53673 38.22052 52.36950 1.000 32.36000 531 ASN A C 1
ATOM 3937 O O . ASN A 1 531 ? 16.74766 37.42276 52.88235 1.000 39.78000 531 ASN A O 1
ATOM 3942 N N . THR A 1 532 ? 18.72404 37.85943 51.88798 1.000 29.42000 532 THR A N 1
ATOM 3943 C CA . THR A 1 532 ? 19.17714 36.47596 51.94036 1.000 28.98000 532 THR A CA 1
ATOM 3944 C C . THR A 1 532 ? 20.69499 36.45565 52.02672 1.000 26.61000 532 THR A C 1
ATOM 3945 O O . THR A 1 532 ? 21.37142 37.10736 51.22618 1.000 30.43000 532 THR A O 1
ATOM 3949 N N . LYS A 1 533 ? 21.22144 35.71177 52.99573 1.000 27.34000 533 LYS A N 1
ATOM 3950 C CA . LYS A 1 533 ? 22.65710 35.56660 53.16222 1.000 28.96000 533 LYS A CA 1
ATOM 3951 C C . LYS A 1 533 ? 23.16348 34.40738 52.30620 1.000 32.51000 533 LYS A C 1
ATOM 3952 O O . LYS A 1 533 ? 22.39592 33.72491 51.62424 1.000 36.18000 533 LYS A O 1
ATOM 3958 N N . ASN A 1 534 ? 24.47980 34.18262 52.33911 1.000 36.47000 534 ASN A N 1
ATOM 3959 C CA . ASN A 1 534 ? 25.06113 33.06373 51.60195 1.000 33.23000 534 ASN A CA 1
ATOM 3960 C C . ASN A 1 534 ? 24.46153 31.73884 52.05216 1.000 37.47000 534 ASN A C 1
ATOM 3961 O O . ASN A 1 534 ? 24.04987 30.91553 51.22688 1.000 44.45000 534 ASN A O 1
ATOM 3966 N N . THR A 1 535 ? 24.40355 31.51785 53.36596 1.000 36.18000 535 THR A N 1
ATOM 3967 C CA . THR A 1 535 ? 23.89992 30.25779 53.89570 1.000 38.57000 535 THR A CA 1
ATOM 3968 C C . THR A 1 535 ? 22.38857 30.12679 53.75807 1.000 40.17000 535 THR A C 1
ATOM 3969 O O . THR A 1 535 ? 21.87536 29.00277 53.75543 1.000 38.60000 535 THR A O 1
ATOM 3973 N N . ALA A 1 536 ? 21.66916 31.23984 53.63911 1.000 37.02000 536 ALA A N 1
ATOM 3974 C CA . ALA A 1 536 ? 20.21384 31.22584 53.58813 1.000 35.87000 536 ALA A CA 1
ATOM 3975 C C . ALA A 1 536 ? 19.66064 31.03963 52.18092 1.000 34.77000 536 ALA A C 1
ATOM 3976 O O . ALA A 1 536 ? 18.43760 31.06514 52.00723 1.000 39.37000 536 ALA A O 1
ATOM 3978 N N . LEU A 1 537 ? 20.51831 30.85795 51.18205 1.000 37.00000 537 LEU A N 1
ATOM 3979 C CA . LEU A 1 537 ? 20.04211 30.69258 49.81679 1.000 34.61000 537 LEU A CA 1
ATOM 3980 C C . LEU A 1 537 ? 19.23164 29.40353 49.69783 1.000 26.59000 537 LEU A C 1
ATOM 3981 O O . LEU A 1 537 ? 19.56246 28.40040 50.34112 1.000 32.87000 537 LEU A O 1
ATOM 3986 N N . PRO A 1 538 ? 18.17002 29.39156 48.89536 1.000 27.38000 538 PRO A N 1
ATOM 3987 C CA . PRO A 1 538 ? 17.36605 28.17331 48.74990 1.000 30.67000 538 PRO A CA 1
ATOM 3988 C C . PRO A 1 538 ? 18.11654 27.10751 47.96573 1.000 32.10000 538 PRO A C 1
ATOM 3989 O O . PRO A 1 538 ? 19.13967 27.35767 47.32611 1.000 36.85000 538 PRO A O 1
ATOM 3993 N N . ASP A 1 539 ? 17.58125 25.88709 48.02615 1.000 31.26000 539 ASP A N 1
ATOM 3994 C CA . ASP A 1 539 ? 18.20042 24.77044 47.32368 1.000 34.42000 539 ASP A CA 1
ATOM 3995 C C . ASP A 1 539 ? 17.97634 24.83591 45.81875 1.000 28.95000 539 ASP A C 1
ATOM 3996 O O . ASP A 1 539 ? 18.68103 24.15141 45.06936 1.000 27.23000 539 ASP A O 1
ATOM 4001 N N . GLU A 1 540 ? 17.02062 25.64756 45.36129 1.000 32.57000 540 GLU A N 1
ATOM 4002 C CA . GLU A 1 540 ? 16.70992 25.70028 43.93700 1.000 32.98000 540 GLU A CA 1
ATOM 4003 C C . GLU A 1 540 ? 17.83183 26.34201 43.13191 1.000 29.58000 540 GLU A C 1
ATOM 4004 O O . GLU A 1 540 ? 18.07153 25.94815 41.98481 1.000 28.17000 540 GLU A O 1
ATOM 4010 N N . VAL A 1 541 ? 18.52749 27.32543 43.70821 1.000 27.07000 541 VAL A N 1
ATOM 4011 C CA . VAL A 1 541 ? 19.56560 28.04329 42.97734 1.000 24.63000 541 VAL A CA 1
ATOM 4012 C C . VAL A 1 541 ? 20.81069 27.20451 42.73489 1.000 25.89000 541 VAL A C 1
ATOM 4013 O O . VAL A 1 541 ? 21.68137 27.61721 41.96092 1.000 22.74000 541 VAL A O 1
ATOM 4017 N N . PHE A 1 542 ? 20.92181 26.04132 43.36899 1.000 32.69000 542 PHE A N 1
ATOM 4018 C CA . PHE A 1 542 ? 22.06746 25.15863 43.20116 1.000 31.26000 542 PHE A CA 1
ATOM 4019 C C . PHE A 1 542 ? 21.64056 23.91301 42.43932 1.000 30.46000 542 PHE A C 1
ATOM 4020 O O . PHE A 1 542 ? 20.65640 23.26256 42.80513 1.000 29.29000 542 PHE A O 1
ATOM 4028 N N . GLU A 1 543 ? 22.37465 23.58902 41.38091 1.000 30.58000 543 GLU A N 1
ATOM 4029 C CA . GLU A 1 543 ? 22.15636 22.33799 40.68508 1.000 32.11000 543 GLU A CA 1
ATOM 4030 C C . GLU A 1 543 ? 22.73000 21.18666 41.50817 1.000 33.50000 543 GLU A C 1
ATOM 4031 O O . GLU A 1 543 ? 23.59476 21.39780 42.36181 1.000 29.70000 543 GLU A O 1
ATOM 4037 N N . PRO A 1 544 ? 22.24574 19.96285 41.28715 1.000 32.10000 544 PRO A N 1
ATOM 4038 C CA . PRO A 1 544 ? 22.72871 18.82447 42.08127 1.000 30.43000 544 PRO A CA 1
ATOM 4039 C C . PRO A 1 544 ? 24.24227 18.69105 42.00646 1.000 37.26000 544 PRO A C 1
ATOM 4040 O O . PRO A 1 544 ? 24.83046 18.68443 40.92320 1.000 35.45000 544 PRO A O 1
ATOM 4044 N N . GLY A 1 545 ? 24.87225 18.60047 43.17757 1.000 36.53000 545 GLY A N 1
ATOM 4045 C CA . GLY A 1 545 ? 26.30432 18.45555 43.28683 1.000 36.31000 545 GLY A CA 1
ATOM 4046 C C . GLY A 1 545 ? 27.04262 19.70899 43.71179 1.000 37.08000 545 GLY A C 1
ATOM 4047 O O . GLY A 1 545 ? 28.17808 19.60582 44.19019 1.000 45.11000 545 GLY A O 1
ATOM 4048 N N . GLU A 1 546 ? 26.43668 20.88318 43.55037 1.000 32.24000 546 GLU A N 1
ATOM 4049 C CA . GLU A 1 546 ? 27.10378 22.12149 43.92524 1.000 34.90000 546 GLU A CA 1
ATOM 4050 C C . GLU A 1 546 ? 27.31039 22.19067 45.43435 1.000 40.78000 546 GLU A C 1
ATOM 4051 O O . GLU A 1 546 ? 26.56414 21.59573 46.21673 1.000 37.31000 546 GLU A O 1
ATOM 4057 N N . GLU A 1 547 ? 28.33999 22.93264 45.83875 1.000 47.31000 547 GLU A N 1
ATOM 4058 C CA . GLU A 1 547 ? 28.67576 23.12132 47.24599 1.000 53.27000 547 GLU A CA 1
ATOM 4059 C C . GLU A 1 547 ? 28.12480 24.46949 47.69591 1.000 45.73000 547 GLU A C 1
ATOM 4060 O O . GLU A 1 547 ? 28.57752 25.51934 47.22811 1.000 42.36000 547 GLU A O 1
ATOM 4066 N N . ARG A 1 548 ? 27.14929 24.43815 48.60011 1.000 43.67000 548 ARG A N 1
ATOM 4067 C CA . ARG A 1 548 ? 26.56494 25.66820 49.10566 1.000 47.24000 548 ARG A CA 1
ATOM 4068 C C . ARG A 1 548 ? 27.58399 26.43327 49.95033 1.000 55.64000 548 ARG A C 1
ATOM 4069 O O . ARG A 1 548 ? 28.44552 25.83006 50.59620 1.000 66.15000 548 ARG A O 1
ATOM 4077 N N . PRO A 1 549 ? 27.51434 27.76560 49.95357 1.000 53.09000 549 PRO A N 1
ATOM 4078 C CA . PRO A 1 549 ? 28.43192 28.55677 50.79006 1.000 53.14000 549 PRO A CA 1
ATOM 4079 C C . PRO A 1 549 ? 28.17307 28.29441 52.26679 1.000 60.97000 549 PRO A C 1
ATOM 4080 O O . PRO A 1 549 ? 27.06886 28.52191 52.76594 1.000 58.14000 549 PRO A O 1
ATOM 4084 N N . LYS A 1 550 ? 29.19862 27.80593 52.96467 1.000 67.06000 550 LYS A N 1
ATOM 4085 C CA . LYS A 1 550 ? 29.09796 27.52573 54.39025 1.000 71.02000 550 LYS A CA 1
ATOM 4086 C C . LYS A 1 550 ? 29.70292 28.61914 55.26045 1.000 72.25000 550 LYS A C 1
ATOM 4087 O O . LYS A 1 550 ? 29.44449 28.63574 56.46980 1.000 57.66000 550 LYS A O 1
ATOM 4093 N N . ALA A 1 551 ? 30.49252 29.51974 54.67831 1.000 76.44000 551 ALA A N 1
ATOM 4094 C CA . ALA A 1 551 ? 31.09491 30.64043 55.39760 1.000 76.02000 551 ALA A CA 1
ATOM 4095 C C . ALA A 1 551 ? 31.91355 30.17479 56.60067 1.000 74.42000 551 ALA A C 1
ATOM 4096 O O . ALA A 1 551 ? 33.07049 29.77466 56.46151 1.000 56.16000 551 ALA A O 1
ATOM 4098 N N . ILE B 2 5 ? -23.17585 23.22302 43.47405 1.000 36.78000 288 ILE C N 1
ATOM 4099 C CA . ILE B 2 5 ? -23.33533 22.33123 44.61528 1.000 43.30000 288 ILE C CA 1
ATOM 4100 C C . ILE B 2 5 ? -21.96306 21.85065 45.08327 1.000 43.66000 288 ILE C C 1
ATOM 4101 O O . ILE B 2 5 ? -21.83232 21.25641 46.15434 1.000 39.05000 288 ILE C O 1
ATOM 4106 N N . SER B 2 6 ? -20.94027 22.11834 44.27302 1.000 40.26000 289 SER C N 1
ATOM 4107 C CA . SER B 2 6 ? -19.56594 21.73726 44.59464 1.000 34.71000 289 SER C CA 1
ATOM 4108 C C . SER B 2 6 ? -18.98650 22.77830 45.54311 1.000 32.14000 289 SER C C 1
ATOM 4109 O O . SER B 2 6 ? -18.51961 23.83601 45.11516 1.000 36.79000 289 SER C O 1
ATOM 4112 N N . LEU B 2 7 ? -19.01035 22.47448 46.83973 1.000 30.38000 290 LEU C N 1
ATOM 4113 C CA . LEU B 2 7 ? -18.55571 23.44314 47.83374 1.000 20.32000 290 LEU C CA 1
ATOM 4114 C C . LEU B 2 7 ? -17.07644 23.80015 47.71840 1.000 27.54000 290 LEU C C 1
ATOM 4115 O O . LEU B 2 7 ? -16.75037 24.98941 47.87838 1.000 32.21000 290 LEU C O 1
ATOM 4120 N N . PRO B 2 8 ? -16.14432 22.86875 47.47086 1.000 31.79000 291 PRO C N 1
ATOM 4121 C CA . PRO B 2 8 ? -14.74597 23.30074 47.29605 1.000 31.31000 291 PRO C CA 1
ATOM 4122 C C . PRO B 2 8 ? -14.54032 24.19243 46.08378 1.000 35.99000 291 PRO C C 1
ATOM 4123 O O . PRO B 2 8 ? -13.75210 25.14469 46.14853 1.000 33.40000 291 PRO C O 1
ATOM 4127 N N . LEU B 2 9 ? -15.23307 23.91470 44.97551 1.000 34.27000 292 LEU C N 1
ATOM 4128 C CA . LEU B 2 9 ? -15.08817 24.75241 43.78923 1.000 29.42000 292 LEU C CA 1
ATOM 4129 C C . LEU B 2 9 ? -15.69337 26.13457 43.99653 1.000 37.32000 292 LEU C C 1
ATOM 4130 O O . LEU B 2 9 ? -15.17693 27.12097 43.45901 1.000 39.14000 292 LEU C O 1
ATOM 4135 N N . LEU B 2 10 ? -16.78223 26.22879 44.76410 1.000 36.76000 293 LEU C N 1
ATOM 4136 C CA . LEU B 2 10 ? -17.36227 27.53463 45.05821 1.000 31.94000 293 LEU C CA 1
ATOM 4137 C C . LEU B 2 10 ? -16.43526 28.37706 45.92446 1.000 34.98000 293 LEU C C 1
ATOM 4138 O O . LEU B 2 10 ? -16.40999 29.60585 45.78862 1.000 40.97000 293 LEU C O 1
ATOM 4143 N N . LYS B 2 11 ? -15.67080 27.74112 46.81670 1.000 34.67000 294 LYS C N 1
ATOM 4144 C CA . LYS B 2 11 ? -14.70796 28.48400 47.62207 1.000 35.06000 294 LYS C CA 1
ATOM 4145 C C . LYS B 2 11 ? -13.52810 28.95427 46.78125 1.000 44.16000 294 LYS C C 1
ATOM 4146 O O . LYS B 2 11 ? -12.90351 29.97173 47.10356 1.000 45.48000 294 LYS C O 1
ATOM 4152 N N . GLN B 2 12 ? -13.21151 28.23323 45.70359 1.000 42.55000 295 GLN C N 1
ATOM 4153 C CA . GLN B 2 12 ? -12.15906 28.67817 44.79653 1.000 38.20000 295 GLN C CA 1
ATOM 4154 C C . GLN B 2 12 ? -12.59359 29.91729 44.02333 1.000 36.63000 295 GLN C C 1
ATOM 4155 O O . GLN B 2 12 ? -11.83660 30.88856 43.91129 1.000 37.57000 295 GLN C O 1
ATOM 4161 N N . ASP B 2 13 ? -13.81424 29.89965 43.47971 1.000 38.31000 296 ASP C N 1
ATOM 4162 C CA . ASP B 2 13 ? -14.31952 31.06150 42.75451 1.000 39.60000 296 ASP C CA 1
ATOM 4163 C C . ASP B 2 13 ? -14.43221 32.27232 43.67110 1.000 41.08000 296 ASP C C 1
ATOM 4164 O O . ASP B 2 13 ? -14.17677 33.40674 43.24937 1.000 44.91000 296 ASP C O 1
ATOM 4169 N N . ASP B 2 14 ? -14.81599 32.05140 44.93013 1.000 37.93000 297 ASP C N 1
ATOM 4170 C CA . ASP B 2 14 ? -14.82183 33.14037 45.89949 1.000 43.94000 297 ASP C CA 1
ATOM 4171 C C . ASP B 2 14 ? -13.40962 33.63669 46.18249 1.000 42.95000 297 ASP C C 1
ATOM 4172 O O . ASP B 2 14 ? -13.21888 34.81420 46.50814 1.000 40.86000 297 ASP C O 1
ATOM 4177 N N . TRP B 2 15 ? -12.41218 32.75926 46.05577 1.000 42.24000 298 TRP C N 1
ATOM 4178 C CA . TRP B 2 15 ? -11.02409 33.16104 46.24724 1.000 44.05000 298 TRP C CA 1
ATOM 4179 C C . TRP B 2 15 ? -10.48681 33.94728 45.05796 1.000 39.94000 298 TRP C C 1
ATOM 4180 O O . TRP B 2 15 ? -9.66371 34.85136 45.24042 1.000 41.69000 298 TRP C O 1
ATOM 4191 N N . LEU B 2 16 ? -10.93629 33.62641 43.84302 1.000 35.80000 299 LEU C N 1
ATOM 4192 C CA . LEU B 2 16 ? -10.47244 34.35681 42.66768 1.000 36.50000 299 LEU C CA 1
ATOM 4193 C C . LEU B 2 16 ? -11.08661 35.75011 42.61137 1.000 44.25000 299 LEU C C 1
ATOM 4194 O O . LEU B 2 16 ? -10.38400 36.74206 42.38300 1.000 45.42000 299 LEU C O 1
ATOM 4199 N N . SER B 2 17 ? -12.39768 35.84417 42.82085 1.000 41.38000 300 SER C N 1
ATOM 4200 C CA . SER B 2 17 ? -13.10797 37.11533 42.78399 1.000 34.58000 300 SER C CA 1
ATOM 4201 C C . SER B 2 17 ? -12.98748 37.90275 44.08240 1.000 33.40000 300 SER C C 1
ATOM 4202 O O . SER B 2 17 ? -13.63558 38.94665 44.21641 1.000 32.57000 300 SER C O 1
ATOM 4205 N N . SER B 2 18 ? -12.18143 37.43002 45.03059 1.000 33.32000 301 SER C N 1
ATOM 4206 C CA . SER B 2 18 ? -12.02970 38.11837 46.30529 1.000 36.65000 301 SER C CA 1
ATOM 4207 C C . SER B 2 18 ? -11.45159 39.51244 46.09941 1.000 38.84000 301 SER C C 1
ATOM 4208 O O . SER B 2 18 ? -10.43293 39.68392 45.42379 1.000 51.99000 301 SER C O 1
ATOM 4211 N N . SER B 2 19 ? -12.10922 40.50986 46.68455 1.000 34.51000 302 SER C N 1
ATOM 4212 C CA . SER B 2 19 ? -11.67404 41.89542 46.58501 1.000 31.67000 302 SER C CA 1
ATOM 4213 C C . SER B 2 19 ? -10.68634 42.28718 47.67531 1.000 32.79000 302 SER C C 1
ATOM 4214 O O . SER B 2 19 ? -10.25380 43.44369 47.71166 1.000 41.30000 302 SER C O 1
ATOM 4217 N N . LYS B 2 20 ? -10.32490 41.36338 48.56073 1.000 35.04000 303 LYS C N 1
ATOM 4218 C CA . LYS B 2 20 ? -9.37427 41.67686 49.61303 1.000 42.55000 303 LYS C CA 1
ATOM 4219 C C . LYS B 2 20 ? -7.96932 41.82961 49.02941 1.000 43.64000 303 LYS C C 1
ATOM 4220 O O . LYS B 2 20 ? -7.63741 41.20606 48.01755 1.000 48.01000 303 LYS C O 1
ATOM 4226 N N . PRO B 2 21 ? -7.12859 42.66143 49.64250 1.000 48.61000 304 PRO C N 1
ATOM 4227 C CA . PRO B 2 21 ? -5.77253 42.84974 49.11791 1.000 48.77000 304 PRO C CA 1
ATOM 4228 C C . PRO B 2 21 ? -4.93451 41.58889 49.25600 1.000 53.87000 304 PRO C C 1
ATOM 4229 O O . PRO B 2 21 ? -5.06285 40.82543 50.21639 1.000 64.64000 304 PRO C O 1
ATOM 4233 N N . PHE B 2 22 ? -4.06625 41.37889 48.27006 1.000 46.93000 305 PHE C N 1
ATOM 4234 C CA . PHE B 2 22 ? -3.19261 40.21199 48.22534 1.000 32.60000 305 PHE C CA 1
ATOM 4235 C C . PHE B 2 22 ? -1.87225 40.57588 48.89521 1.000 30.55000 305 PHE C C 1
ATOM 4236 O O . PHE B 2 22 ? -1.07467 41.33587 48.33731 1.000 29.79000 305 PHE C O 1
ATOM 4244 N N . GLY B 2 23 ? -1.65152 40.04960 50.09808 1.000 38.82000 306 GLY C N 1
ATOM 4245 C CA . GLY B 2 23 ? -0.41934 40.28583 50.82826 1.000 48.47000 306 GLY C CA 1
ATOM 4246 C C . GLY B 2 23 ? -0.20693 41.74385 51.22577 1.000 52.39000 306 GLY C C 1
ATOM 4247 O O . GLY B 2 23 ? -1.05817 42.61361 51.05017 1.000 53.10000 306 GLY C O 1
ATOM 4248 N N . SER B 2 24 ? 0.97821 41.98487 51.78045 1.000 49.61000 307 SER C N 1
ATOM 4249 C CA . SER B 2 24 ? 1.40108 43.32236 52.17936 1.000 64.47000 307 SER C CA 1
ATOM 4250 C C . SER B 2 24 ? 2.90420 43.43716 51.94496 1.000 72.83000 307 SER C C 1
ATOM 4251 O O . SER B 2 24 ? 3.53442 42.53025 51.39226 1.000 64.85000 307 SER C O 1
ATOM 4254 N N . SER B 2 25 ? 3.48310 44.55842 52.37178 1.000 69.73000 308 SER C N 1
ATOM 4255 C CA . SER B 2 25 ? 4.90113 44.81907 52.17287 1.000 60.66000 308 SER C CA 1
ATOM 4256 C C . SER B 2 25 ? 5.50027 45.38111 53.45402 1.000 59.60000 308 SER C C 1
ATOM 4257 O O . SER B 2 25 ? 4.79548 45.92207 54.30968 1.000 64.10000 308 SER C O 1
ATOM 4260 N N . THR B 2 26 ? 6.81781 45.24567 53.57454 1.000 54.65000 309 THR C N 1
ATOM 4261 C CA . THR B 2 26 ? 7.56946 45.71776 54.72752 1.000 61.78000 309 THR C CA 1
ATOM 4262 C C . THR B 2 26 ? 8.90014 46.28933 54.26349 1.000 65.92000 309 THR C C 1
ATOM 4263 O O . THR B 2 26 ? 9.41669 45.89120 53.21233 1.000 58.40000 309 THR C O 1
ATOM 4267 N N . PRO B 2 27 ? 9.47128 47.22847 55.01676 1.000 75.90000 310 PRO C N 1
ATOM 4268 C CA . PRO B 2 27 ? 10.80743 47.72867 54.67733 1.000 66.82000 310 PRO C CA 1
ATOM 4269 C C . PRO B 2 27 ? 11.88777 46.71961 55.03447 1.000 69.38000 310 PRO C C 1
ATOM 4270 O O . PRO B 2 27 ? 11.78110 45.97385 56.01159 1.000 67.19000 310 PRO C O 1
ATOM 4274 N N . ASN B 2 28 ? 12.94250 46.70837 54.22714 1.000 62.25000 311 ASN C N 1
ATOM 4275 C CA . ASN B 2 28 ? 14.02874 45.75139 54.37178 1.000 59.68000 311 ASN C CA 1
ATOM 4276 C C . ASN B 2 28 ? 15.17883 46.34844 55.17324 1.000 64.15000 311 ASN C C 1
ATOM 4277 O O . ASN B 2 28 ? 15.31547 47.56765 55.29997 1.000 63.47000 311 ASN C O 1
ATOM 4282 N N . VAL B 2 29 ? 16.01969 45.46334 55.70790 1.000 64.98000 312 VAL C N 1
ATOM 4283 C CA . VAL B 2 29 ? 17.16886 45.88171 56.50400 1.000 69.00000 312 VAL C CA 1
ATOM 4284 C C . VAL B 2 29 ? 18.20943 44.76623 56.55492 1.000 73.04000 312 VAL C C 1
ATOM 4285 O O . VAL B 2 29 ? 17.89115 43.62173 56.89583 1.000 71.55000 312 VAL C O 1
ATOM 4289 N N . VAL B 2 30 ? 19.45835 45.08967 56.21439 1.000 68.87000 313 VAL C N 1
ATOM 4290 C CA . VAL B 2 30 ? 20.57247 44.14793 56.26650 1.000 64.18000 313 VAL C CA 1
ATOM 4291 C C . VAL B 2 30 ? 21.45325 44.52380 57.45094 1.000 64.06000 313 VAL C C 1
ATOM 4292 O O . VAL B 2 30 ? 21.66994 45.71034 57.72185 1.000 60.77000 313 VAL C O 1
ATOM 4296 N N . ILE B 2 31 ? 21.95866 43.51802 58.16040 1.000 60.69000 314 ILE C N 1
ATOM 4297 C CA . ILE B 2 31 ? 22.58709 43.71314 59.46324 1.000 67.11000 314 ILE C CA 1
ATOM 4298 C C . ILE B 2 31 ? 24.08167 43.42993 59.35555 1.000 70.36000 314 ILE C C 1
ATOM 4299 O O . ILE B 2 31 ? 24.49112 42.39550 58.81250 1.000 72.12000 314 ILE C O 1
ATOM 4304 N N . GLU B 2 32 ? 24.88992 44.36675 59.86037 1.000 80.45000 315 GLU C N 1
ATOM 4305 C CA . GLU B 2 32 ? 26.33940 44.22916 59.99201 1.000 80.47000 315 GLU C CA 1
ATOM 4306 C C . GLU B 2 32 ? 27.07717 44.34943 58.66195 1.000 80.00000 315 GLU C C 1
ATOM 4307 O O . GLU B 2 32 ? 26.60562 43.85701 57.62961 1.000 73.66000 315 GLU C O 1
ATOM 4313 N N . PHE B 2 33 ? 28.24376 45.00027 58.68484 1.000 82.72000 316 PHE C N 1
ATOM 4314 C CA . PHE B 2 33 ? 29.20878 44.89686 57.59845 1.000 86.49000 316 PHE C CA 1
ATOM 4315 C C . PHE B 2 33 ? 30.10717 43.67227 57.73905 1.000 86.91000 316 PHE C C 1
ATOM 4316 O O . PHE B 2 33 ? 31.07589 43.53593 56.98077 1.000 78.52000 316 PHE C O 1
ATOM 4324 N N . ASP B 2 34 ? 29.79980 42.78726 58.69218 1.000 88.14000 317 ASP C N 1
ATOM 4325 C CA . ASP B 2 34 ? 30.39177 41.44976 58.78084 1.000 87.51000 317 ASP C CA 1
ATOM 4326 C C . ASP B 2 34 ? 31.89441 41.50087 59.05849 1.000 87.30000 317 ASP C C 1
ATOM 4327 O O . ASP B 2 34 ? 32.70337 40.89043 58.35636 1.000 89.29000 317 ASP C O 1
ATOM 4332 N N . SER B 2 35 ? 32.26334 42.24195 60.10428 1.000 86.58000 318 SER C N 1
ATOM 4333 C CA . SER B 2 35 ? 33.59231 42.12521 60.69108 1.000 95.53000 318 SER C CA 1
ATOM 4334 C C . SER B 2 35 ? 33.63619 41.06373 61.77758 1.000 91.48000 318 SER C C 1
ATOM 4335 O O . SER B 2 35 ? 34.70173 40.49343 62.03963 1.000 88.14000 318 SER C O 1
ATOM 4338 N N . ASP B 2 36 ? 32.50173 40.79842 62.41707 1.000 96.18000 319 ASP C N 1
ATOM 4339 C CA . ASP B 2 36 ? 32.33874 39.67475 63.32363 1.000 97.41000 319 ASP C CA 1
ATOM 4340 C C . ASP B 2 36 ? 31.49233 38.60616 62.64387 1.000 89.52000 319 ASP C C 1
ATOM 4341 O O . ASP B 2 36 ? 30.61126 38.91404 61.83526 1.000 91.67000 319 ASP C O 1
ATOM 4346 N N . ASP B 2 37 ? 31.77508 37.34452 62.97637 1.000 81.98000 320 ASP C N 1
ATOM 4347 C CA . ASP B 2 37 ? 31.15153 36.19090 62.32244 1.000 78.73000 320 ASP C CA 1
ATOM 4348 C C . ASP B 2 37 ? 31.41977 36.20635 60.81704 1.000 84.14000 320 ASP C C 1
ATOM 4349 O O . ASP B 2 37 ? 30.50207 36.14304 59.99609 1.000 80.31000 320 ASP C O 1
ATOM 4354 N N . ASP B 2 38 ? 32.69903 36.29377 60.45808 1.000 88.15000 321 ASP C N 1
ATOM 4355 C CA . ASP B 2 38 ? 33.09155 36.29735 59.05767 1.000 85.93000 321 ASP C CA 1
ATOM 4356 C C . ASP B 2 38 ? 32.90185 34.91210 58.44080 1.000 85.62000 321 ASP C C 1
ATOM 4357 O O . ASP B 2 38 ? 32.60079 33.92644 59.12102 1.000 87.43000 321 ASP C O 1
ATOM 4362 N N . GLY B 2 39 ? 33.08622 34.84861 57.12611 1.000 30.00000 322 GLY C N 1
ATOM 4363 C CA . GLY B 2 39 ? 32.96996 33.59991 56.39760 1.000 30.00000 322 GLY C CA 1
ATOM 4364 C C . GLY B 2 39 ? 34.21368 32.73539 56.48548 1.000 30.00000 322 GLY C C 1
ATOM 4365 O O . GLY B 2 39 ? 35.29762 33.21899 56.81816 1.000 30.00000 322 GLY C O 1
ATOM 4366 N N . GLN C 1 14 ? 2.62757 -9.49331 32.91344 1.000 55.95000 14 GLN B N 1
ATOM 4367 C CA . GLN C 1 14 ? 3.87818 -10.24144 32.85149 1.000 61.21000 14 GLN B CA 1
ATOM 4368 C C . GLN C 1 14 ? 4.69478 -9.86235 31.61988 1.000 56.12000 14 GLN B C 1
ATOM 4369 O O . GLN C 1 14 ? 4.32422 -10.19005 30.49210 1.000 55.61000 14 GLN B O 1
ATOM 4375 N N . TRP C 1 15 ? 5.81025 -9.17154 31.84454 1.000 52.19000 15 TRP B N 1
ATOM 4376 C CA . TRP C 1 15 ? 6.70228 -8.73394 30.77757 1.000 51.15000 15 TRP B CA 1
ATOM 4377 C C . TRP C 1 15 ? 8.07687 -9.34364 31.00538 1.000 51.49000 15 TRP B C 1
ATOM 4378 O O . TRP C 1 15 ? 8.68680 -9.13077 32.05887 1.000 52.41000 15 TRP B O 1
ATOM 4389 N N . GLY C 1 16 ? 8.55948 -10.09251 30.02242 1.000 44.90000 16 GLY B N 1
ATOM 4390 C CA . GLY C 1 16 ? 9.84184 -10.75897 30.12117 1.000 39.61000 16 GLY B CA 1
ATOM 4391 C C . GLY C 1 16 ? 9.70050 -12.23413 30.43672 1.000 47.67000 16 GLY B C 1
ATOM 4392 O O . GLY C 1 16 ? 8.61938 -12.82709 30.37307 1.000 54.84000 16 GLY B O 1
ATOM 4393 N N . ILE C 1 17 ? 10.83968 -12.83638 30.78684 1.000 45.38000 17 ILE B N 1
ATOM 4394 C CA . ILE C 1 17 ? 10.88814 -14.24929 31.14293 1.000 38.15000 17 ILE B CA 1
ATOM 4395 C C . ILE C 1 17 ? 10.81887 -14.47271 32.64487 1.000 42.79000 17 ILE B C 1
ATOM 4396 O O . ILE C 1 17 ? 10.82588 -15.62757 33.09214 1.000 52.03000 17 ILE B O 1
ATOM 4401 N N . THR C 1 18 ? 10.75875 -13.40995 33.43509 1.000 45.39000 18 THR B N 1
ATOM 4402 C CA . THR C 1 18 ? 10.69101 -13.48935 34.88485 1.000 50.93000 18 THR B CA 1
ATOM 4403 C C . THR C 1 18 ? 9.66299 -12.48244 35.37797 1.000 53.17000 18 THR B C 1
ATOM 4404 O O . THR C 1 18 ? 9.36853 -11.50196 34.68789 1.000 50.28000 18 THR B O 1
ATOM 4408 N N . PRO C 1 19 ? 9.09054 -12.70772 36.56023 1.000 58.10000 19 PRO B N 1
ATOM 4409 C CA . PRO C 1 19 ? 8.20760 -11.69798 37.13545 1.000 63.51000 19 PRO B CA 1
ATOM 4410 C C . PRO C 1 19 ? 8.97590 -10.42745 37.43104 1.000 65.18000 19 PRO B C 1
ATOM 4411 O O . PRO C 1 19 ? 10.17902 -10.46698 37.75086 1.000 60.04000 19 PRO B O 1
ATOM 4415 N N . PRO C 1 20 ? 8.32312 -9.27124 37.33348 1.000 64.06000 20 PRO B N 1
ATOM 4416 C CA . PRO C 1 20 ? 9.03901 -8.00214 37.50135 1.000 57.65000 20 PRO B CA 1
ATOM 4417 C C . PRO C 1 20 ? 9.52987 -7.80703 38.92815 1.000 55.80000 20 PRO B C 1
ATOM 4418 O O . PRO C 1 20 ? 9.08297 -8.46213 39.87264 1.000 58.32000 20 PRO B O 1
ATOM 4422 N N . ILE C 1 21 ? 10.47679 -6.87972 39.07013 1.000 49.55000 21 ILE B N 1
ATOM 4423 C CA . ILE C 1 21 ? 11.04502 -6.58821 40.38169 1.000 59.15000 21 ILE B CA 1
ATOM 4424 C C . ILE C 1 21 ? 10.11194 -5.69105 41.18449 1.000 62.90000 21 ILE B C 1
ATOM 4425 O O . ILE C 1 21 ? 9.81152 -5.96800 42.35132 1.000 67.34000 21 ILE B O 1
ATOM 4430 N N . SER C 1 22 ? 9.63874 -4.60574 40.57504 1.000 59.00000 22 SER B N 1
ATOM 4431 C CA . SER C 1 22 ? 8.75225 -3.67126 41.25553 1.000 63.84000 22 SER B CA 1
ATOM 4432 C C . SER C 1 22 ? 7.75021 -3.11069 40.25975 1.000 63.27000 22 SER B C 1
ATOM 4433 O O . SER C 1 22 ? 8.13680 -2.61821 39.19560 1.000 58.94000 22 SER B O 1
ATOM 4436 N N . THR C 1 23 ? 6.46898 -3.19098 40.60979 1.000 60.15000 23 THR B N 1
ATOM 4437 C CA . THR C 1 23 ? 5.39868 -2.60100 39.82080 1.000 60.93000 23 THR B CA 1
ATOM 4438 C C . THR C 1 23 ? 4.97404 -1.23720 40.34877 1.000 68.01000 23 THR B C 1
ATOM 4439 O O . THR C 1 23 ? 3.97349 -0.68665 39.88014 1.000 65.49000 23 THR B O 1
ATOM 4443 N N . ALA C 1 24 ? 5.70732 -0.68550 41.31002 1.000 69.41000 24 ALA B N 1
ATOM 4444 C CA . ALA C 1 24 ? 5.32930 0.58933 41.89997 1.000 65.92000 24 ALA B CA 1
ATOM 4445 C C . ALA C 1 24 ? 5.55407 1.72345 40.90041 1.000 62.97000 24 ALA B C 1
ATOM 4446 O O . ALA C 1 24 ? 6.51821 1.68833 40.12900 1.000 57.14000 24 ALA B O 1
ATOM 4448 N N . PRO C 1 25 ? 4.67337 2.74004 40.87935 1.000 61.15000 25 PRO B N 1
ATOM 4449 C CA . PRO C 1 25 ? 4.86426 3.87124 39.95569 1.000 61.64000 25 PRO B CA 1
ATOM 4450 C C . PRO C 1 25 ? 6.01475 4.77254 40.38898 1.000 61.50000 25 PRO B C 1
ATOM 4451 O O . PRO C 1 25 ? 6.59571 4.58138 41.46507 1.000 70.32000 25 PRO B O 1
ATOM 4455 N N . ALA C 1 26 ? 6.35419 5.76344 39.56481 1.000 57.66000 26 ALA B N 1
ATOM 4456 C CA . ALA C 1 26 ? 7.42852 6.68792 39.91086 1.000 67.45000 26 ALA B CA 1
ATOM 4457 C C . ALA C 1 26 ? 6.94319 7.75149 40.88814 1.000 64.32000 26 ALA B C 1
ATOM 4458 O O . ALA C 1 26 ? 5.81927 8.25042 40.78166 1.000 59.64000 26 ALA B O 1
ATOM 4460 N N . THR C 1 27 ? 7.80639 8.10576 41.83670 1.000 63.15000 27 THR B N 1
ATOM 4461 C CA . THR C 1 27 ? 7.46604 9.09917 42.84319 1.000 63.62000 27 THR B CA 1
ATOM 4462 C C . THR C 1 27 ? 7.73527 10.50643 42.31113 1.000 65.06000 27 THR B C 1
ATOM 4463 O O . THR C 1 27 ? 8.15966 10.69958 41.16839 1.000 61.38000 27 THR B O 1
ATOM 4467 N N . GLU C 1 28 ? 7.48084 11.50823 43.15766 1.000 70.41000 28 GLU B N 1
ATOM 4468 C CA . GLU C 1 28 ? 7.72999 12.89236 42.76582 1.000 76.34000 28 GLU B CA 1
ATOM 4469 C C . GLU C 1 28 ? 9.21455 13.14226 42.53238 1.000 74.38000 28 GLU B C 1
ATOM 4470 O O . GLU C 1 28 ? 9.59672 13.78019 41.54371 1.000 71.13000 28 GLU B O 1
ATOM 4476 N N . GLN C 1 29 ? 10.06796 12.64125 43.42909 1.000 72.85000 29 GLN B N 1
ATOM 4477 C CA . GLN C 1 29 ? 11.50379 12.84758 43.27634 1.000 71.47000 29 GLN B CA 1
ATOM 4478 C C . GLN C 1 29 ? 12.04631 12.12956 42.04740 1.000 65.90000 29 GLN B C 1
ATOM 4479 O O . GLN C 1 29 ? 12.98591 12.61857 41.40956 1.000 61.54000 29 GLN B O 1
ATOM 4485 N N . GLU C 1 30 ? 11.46590 10.98088 41.69413 1.000 62.70000 30 GLU B N 1
ATOM 4486 C CA . GLU C 1 30 ? 11.93124 10.25350 40.51843 1.000 60.41000 30 GLU B CA 1
ATOM 4487 C C . GLU C 1 30 ? 11.50749 10.95308 39.23258 1.000 54.08000 30 GLU B C 1
ATOM 4488 O O . GLU C 1 30 ? 12.27594 11.00258 38.26472 1.000 45.58000 30 GLU B O 1
ATOM 4494 N N . ASN C 1 31 ? 10.29276 11.50715 39.20455 1.000 55.06000 31 ASN B N 1
ATOM 4495 C CA . ASN C 1 31 ? 9.83321 12.20901 38.00992 1.000 56.90000 31 ASN B CA 1
ATOM 4496 C C . ASN C 1 31 ? 10.61715 13.49619 37.78611 1.000 58.32000 31 ASN B C 1
ATOM 4497 O O . ASN C 1 31 ? 10.87575 13.87905 36.63876 1.000 55.26000 31 ASN B O 1
ATOM 4502 N N . ALA C 1 32 ? 10.99879 14.18089 38.86762 1.000 59.64000 32 ALA B N 1
ATOM 4503 C CA . ALA C 1 32 ? 11.82619 15.37487 38.72693 1.000 60.03000 32 ALA B CA 1
ATOM 4504 C C . ALA C 1 32 ? 13.19500 15.02571 38.15776 1.000 59.48000 32 ALA B C 1
ATOM 4505 O O . ALA C 1 32 ? 13.73695 15.76087 37.32357 1.000 51.48000 32 ALA B O 1
ATOM 4507 N N . LEU C 1 33 ? 13.76919 13.90302 38.59672 1.000 62.33000 33 LEU B N 1
ATOM 4508 C CA . LEU C 1 33 ? 15.02303 13.43897 38.01557 1.000 53.25000 33 LEU B CA 1
ATOM 4509 C C . LEU C 1 33 ? 14.82707 12.94971 36.58777 1.000 55.25000 33 LEU B C 1
ATOM 4510 O O . LEU C 1 33 ? 15.74387 13.05967 35.76559 1.000 56.29000 33 LEU B O 1
ATOM 4515 N N . ASN C 1 34 ? 13.64773 12.40598 36.27611 1.000 49.61000 34 ASN B N 1
ATOM 4516 C CA . ASN C 1 34 ? 13.35205 12.03095 34.89786 1.000 51.87000 34 ASN B CA 1
ATOM 4517 C C . ASN C 1 34 ? 13.33029 13.25620 33.99406 1.000 56.11000 34 ASN B C 1
ATOM 4518 O O . ASN C 1 34 ? 13.83747 13.21580 32.86699 1.000 53.27000 34 ASN B O 1
ATOM 4523 N N . THR C 1 35 ? 12.75357 14.35975 34.47578 1.000 57.48000 35 THR B N 1
ATOM 4524 C CA . THR C 1 35 ? 12.75098 15.59160 33.69432 1.000 54.99000 35 THR B CA 1
ATOM 4525 C C . THR C 1 35 ? 14.16116 16.15018 33.54728 1.000 48.48000 35 THR B C 1
ATOM 4526 O O . THR C 1 35 ? 14.52135 16.67127 32.48511 1.000 50.58000 35 THR B O 1
ATOM 4530 N N . ALA C 1 36 ? 14.97572 16.04298 34.60019 1.000 47.98000 36 ALA B N 1
ATOM 4531 C CA . ALA C 1 36 ? 16.35235 16.52127 34.52232 1.000 55.79000 36 ALA B CA 1
ATOM 4532 C C . ALA C 1 36 ? 17.17150 15.69118 33.54202 1.000 54.41000 36 ALA B C 1
ATOM 4533 O O . ALA C 1 36 ? 18.02632 16.22849 32.82785 1.000 50.60000 36 ALA B O 1
ATOM 4535 N N . LEU C 1 37 ? 16.92526 14.37971 33.49457 1.000 51.77000 37 LEU B N 1
ATOM 4536 C CA . LEU C 1 37 ? 17.63381 13.52544 32.54683 1.000 50.93000 37 LEU B CA 1
ATOM 4537 C C . LEU C 1 37 ? 17.25987 13.86546 31.10977 1.000 49.28000 37 LEU B C 1
ATOM 4538 O O . LEU C 1 37 ? 18.13048 13.92333 30.23273 1.000 46.42000 37 LEU B O 1
ATOM 4543 N N . ILE C 1 38 ? 15.97047 14.09137 30.84941 1.000 47.25000 38 ILE B N 1
ATOM 4544 C CA . ILE C 1 38 ? 15.53753 14.44274 29.50040 1.000 47.19000 38 ILE B CA 1
ATOM 4545 C C . ILE C 1 38 ? 16.11388 15.79242 29.09198 1.000 51.90000 38 ILE B C 1
ATOM 4546 O O . ILE C 1 38 ? 16.56582 15.97263 27.95428 1.000 53.02000 38 ILE B O 1
ATOM 4551 N N . ASN C 1 39 ? 16.11829 16.75863 30.01491 1.000 52.39000 39 ASN B N 1
ATOM 4552 C CA . ASN C 1 39 ? 16.73122 18.05193 29.72840 1.000 55.53000 39 ASN B CA 1
ATOM 4553 C C . ASN C 1 39 ? 18.23120 17.92230 29.50032 1.000 55.89000 39 ASN B C 1
ATOM 4554 O O . ASN C 1 39 ? 18.81515 18.70964 28.74627 1.000 50.67000 39 ASN B O 1
ATOM 4559 N N . GLU C 1 40 ? 18.87019 16.93882 30.13824 1.000 52.51000 40 GLU B N 1
ATOM 4560 C CA . GLU C 1 40 ? 20.30438 16.74972 29.95127 1.000 49.11000 40 GLU B CA 1
ATOM 4561 C C . GLU C 1 40 ? 20.61308 16.20530 28.56283 1.000 47.83000 40 GLU B C 1
ATOM 4562 O O . GLU C 1 40 ? 21.57708 16.63873 27.92138 1.000 47.53000 40 GLU B O 1
ATOM 4568 N N . LEU C 1 41 ? 19.80485 15.25699 28.08122 1.000 46.30000 41 LEU B N 1
ATOM 4569 C CA . LEU C 1 41 ? 20.03896 14.68481 26.75947 1.000 47.36000 41 LEU B CA 1
ATOM 4570 C C . LEU C 1 41 ? 19.84990 15.71682 25.65539 1.000 51.84000 41 LEU B C 1
ATOM 4571 O O . LEU C 1 41 ? 20.48139 15.61218 24.59729 1.000 47.92000 41 LEU B O 1
ATOM 4576 N N . LYS C 1 42 ? 18.99216 16.71463 25.87970 1.000 48.72000 42 LYS B N 1
ATOM 4577 C CA . LYS C 1 42 ? 18.78277 17.75220 24.87531 1.000 48.31000 42 LYS B CA 1
ATOM 4578 C C . LYS C 1 42 ? 20.00922 18.64646 24.74655 1.000 55.06000 42 LYS B C 1
ATOM 4579 O O . LYS C 1 42 ? 20.45901 18.94450 23.63360 1.000 55.32000 42 LYS B O 1
ATOM 4585 N N . ASN C 1 43 ? 20.56502 19.08428 25.87999 1.000 59.14000 43 ASN B N 1
ATOM 4586 C CA . ASN C 1 43 ? 21.72198 19.97355 25.84621 1.000 65.73000 43 ASN B CA 1
ATOM 4587 C C . ASN C 1 43 ? 22.94388 19.29053 25.24425 1.000 62.61000 43 ASN B C 1
ATOM 4588 O O . ASN C 1 43 ? 23.81729 19.96497 24.68561 1.000 57.52000 43 ASN B O 1
ATOM 4593 N N . GLN C 1 44 ? 23.02424 17.96561 25.34314 1.000 57.61000 44 GLN B N 1
ATOM 4594 C CA . GLN C 1 44 ? 24.11831 17.20960 24.74961 1.000 56.35000 44 GLN B CA 1
ATOM 4595 C C . GLN C 1 44 ? 23.93998 16.98978 23.25304 1.000 61.91000 44 GLN B C 1
ATOM 4596 O O . GLN C 1 44 ? 24.74495 16.26808 22.65357 1.000 64.20000 44 GLN B O 1
ATOM 4602 N N . ASN C 1 45 ? 22.91053 17.58959 22.64999 1.000 62.54000 45 ASN B N 1
ATOM 4603 C CA . ASN C 1 45 ? 22.62014 17.44117 21.22774 1.000 81.45000 45 ASN B CA 1
ATOM 4604 C C . ASN C 1 45 ? 22.37869 15.97890 20.87275 1.000 74.56000 45 ASN B C 1
ATOM 4605 O O . ASN C 1 45 ? 23.24722 15.32312 20.28801 1.000 74.36000 45 ASN B O 1
ATOM 4610 N N . LEU C 1 46 ? 21.19778 15.45936 21.22472 1.000 61.22000 46 LEU B N 1
ATOM 4611 C CA . LEU C 1 46 ? 20.85666 14.06551 20.96402 1.000 57.70000 46 LEU B CA 1
ATOM 4612 C C . LEU C 1 46 ? 19.40206 13.91270 20.53234 1.000 54.88000 46 LEU B C 1
ATOM 4613 O O . LEU C 1 46 ? 18.78465 12.87358 20.79002 1.000 56.74000 46 LEU B O 1
ATOM 4618 N N . PHE C 1 47 ? 18.83329 14.92770 19.87395 1.000 51.83000 47 PHE B N 1
ATOM 4619 C CA . PHE C 1 47 ? 17.40839 14.89114 19.56857 1.000 46.17000 47 PHE B CA 1
ATOM 4620 C C . PHE C 1 47 ? 17.04931 15.42434 18.18590 1.000 54.53000 47 PHE B C 1
ATOM 4621 O O . PHE C 1 47 ? 15.85426 15.51637 17.87436 1.000 54.80000 47 PHE B O 1
ATOM 4629 N N . GLU C 1 48 ? 18.02874 15.77283 17.35083 1.000 65.14000 48 GLU B N 1
ATOM 4630 C CA . GLU C 1 48 ? 17.79154 16.25119 15.98394 1.000 68.29000 48 GLU B CA 1
ATOM 4631 C C . GLU C 1 48 ? 16.88290 17.47223 16.04892 1.000 69.90000 48 GLU B C 1
ATOM 4632 O O . GLU C 1 48 ? 17.25111 18.46089 16.70746 1.000 84.64000 48 GLU B O 1
ATOM 4638 N N . SER C 1 49 ? 15.71526 17.45383 15.41069 1.000 54.01000 49 SER B N 1
ATOM 4639 C CA . SER C 1 49 ? 14.76139 18.55007 15.34024 1.000 43.48000 49 SER B CA 1
ATOM 4640 C C . SER C 1 49 ? 13.49771 18.02547 14.67049 1.000 45.50000 49 SER B C 1
ATOM 4641 O O . SER C 1 49 ? 13.56685 17.05228 13.90849 1.000 51.17000 49 SER B O 1
ATOM 4644 N N . PRO C 1 50 ? 12.32977 18.61907 14.93058 1.000 44.49000 50 PRO B N 1
ATOM 4645 C CA . PRO C 1 50 ? 11.11217 18.13798 14.25660 1.000 38.24000 50 PRO B CA 1
ATOM 4646 C C . PRO C 1 50 ? 11.16932 18.27387 12.74594 1.000 41.97000 50 PRO B C 1
ATOM 4647 O O . PRO C 1 50 ? 10.56938 17.45673 12.03706 1.000 49.99000 50 PRO B O 1
ATOM 4651 N N . ALA C 1 51 ? 11.88495 19.27474 12.22905 1.000 39.68000 51 ALA B N 1
ATOM 4652 C CA . ALA C 1 51 ? 11.98407 19.44066 10.78310 1.000 37.21000 51 ALA B CA 1
ATOM 4653 C C . ALA C 1 51 ? 12.86231 18.36362 10.15839 1.000 36.71000 51 ALA B C 1
ATOM 4654 O O . ALA C 1 51 ? 12.59350 17.90732 9.04108 1.000 42.30000 51 ALA B O 1
ATOM 4656 N N . GLU C 1 52 ? 13.91800 17.94630 10.86052 1.000 39.52000 52 GLU B N 1
ATOM 4657 C CA . GLU C 1 52 ? 14.79788 16.91493 10.32043 1.000 47.31000 52 GLU B CA 1
ATOM 4658 C C . GLU C 1 52 ? 14.09336 15.56591 10.26126 1.000 46.90000 52 GLU B C 1
ATOM 4659 O O . GLU C 1 52 ? 14.32479 14.77829 9.33661 1.000 46.66000 52 GLU B O 1
ATOM 4665 N N . SER C 1 53 ? 13.22879 15.28254 11.23799 1.000 46.90000 53 SER B N 1
ATOM 4666 C CA . SER C 1 53 ? 12.46682 14.03890 11.20862 1.000 46.75000 53 SER B CA 1
ATOM 4667 C C . SER C 1 53 ? 11.42273 14.06049 10.09922 1.000 49.65000 53 SER B C 1
ATOM 4668 O O . SER C 1 53 ? 11.18205 13.03801 9.44603 1.000 49.65000 53 SER B O 1
ATOM 4671 N N . GLU C 1 54 ? 10.79174 15.21640 9.87299 1.000 48.45000 54 GLU B N 1
ATOM 4672 C CA . GLU C 1 54 ? 9.85225 15.34106 8.76293 1.000 48.15000 54 GLU B CA 1
ATOM 4673 C C . GLU C 1 54 ? 10.54631 15.09891 7.43005 1.000 46.48000 54 GLU B C 1
ATOM 4674 O O . GLU C 1 54 ? 9.96301 14.50619 6.51471 1.000 49.72000 54 GLU B O 1
ATOM 4680 N N . LYS C 1 55 ? 11.79592 15.54998 7.30354 1.000 40.56000 55 LYS B N 1
ATOM 4681 C CA . LYS C 1 55 ? 12.55232 15.29375 6.08477 1.000 43.99000 55 LYS B CA 1
ATOM 4682 C C . LYS C 1 55 ? 12.85351 13.81008 5.91664 1.000 55.93000 55 LYS B C 1
ATOM 4683 O O . LYS C 1 55 ? 12.94570 13.32277 4.78467 1.000 59.53000 55 LYS B O 1
ATOM 4689 N N . ARG C 1 56 ? 12.99506 13.07568 7.02298 1.000 49.78000 56 ARG B N 1
ATOM 4690 C CA . ARG C 1 56 ? 13.30893 11.65355 6.92808 1.000 45.87000 56 ARG B CA 1
ATOM 4691 C C . ARG C 1 56 ? 12.10072 10.84555 6.47132 1.000 46.12000 56 ARG B C 1
ATOM 4692 O O . ARG C 1 56 ? 12.24593 9.88157 5.71055 1.000 55.29000 56 ARG B O 1
ATOM 4700 N N . VAL C 1 57 ? 10.90171 11.21836 6.92440 1.000 42.57000 57 VAL B N 1
ATOM 4701 C CA . VAL C 1 57 ? 9.69961 10.50762 6.49814 1.000 48.08000 57 VAL B CA 1
ATOM 4702 C C . VAL C 1 57 ? 9.46826 10.70074 5.00446 1.000 53.53000 57 VAL B C 1
ATOM 4703 O O . VAL C 1 57 ? 9.06095 9.76924 4.29917 1.000 58.47000 57 VAL B O 1
ATOM 4707 N N . LYS C 1 58 ? 9.73206 11.90735 4.49610 1.000 52.49000 58 LYS B N 1
ATOM 4708 C CA . LYS C 1 58 ? 9.60096 12.14966 3.06366 1.000 52.75000 58 LYS B CA 1
ATOM 4709 C C . LYS C 1 58 ? 10.63942 11.37305 2.26528 1.000 56.73000 58 LYS B C 1
ATOM 4710 O O . LYS C 1 58 ? 10.38423 11.00451 1.11380 1.000 64.05000 58 LYS B O 1
ATOM 4716 N N . VAL C 1 59 ? 11.80772 11.11309 2.85478 1.000 52.84000 59 VAL B N 1
ATOM 4717 C CA . VAL C 1 59 ? 12.83415 10.34431 2.15827 1.000 59.79000 59 VAL B CA 1
ATOM 4718 C C . VAL C 1 59 ? 12.43129 8.87750 2.06200 1.000 60.67000 59 VAL B C 1
ATOM 4719 O O . VAL C 1 59 ? 12.55144 8.25538 0.99909 1.000 66.20000 59 VAL B O 1
ATOM 4723 N N . LEU C 1 60 ? 11.93762 8.30273 3.16232 1.000 56.43000 60 LEU B N 1
ATOM 4724 C CA . LEU C 1 60 ? 11.57883 6.88735 3.15229 1.000 64.01000 60 LEU B CA 1
ATOM 4725 C C . LEU C 1 60 ? 10.35288 6.62941 2.28568 1.000 68.52000 60 LEU B C 1
ATOM 4726 O O . LEU C 1 60 ? 10.27140 5.59627 1.61119 1.000 70.03000 60 LEU B O 1
ATOM 4731 N N . ASP C 1 61 ? 9.38548 7.54953 2.29398 1.000 70.01000 61 ASP B N 1
ATOM 4732 C CA . ASP C 1 61 ? 8.23587 7.40386 1.40796 1.000 70.14000 61 ASP B CA 1
ATOM 4733 C C . ASP C 1 61 ? 8.62392 7.61323 -0.04900 1.000 65.38000 61 ASP B C 1
ATOM 4734 O O . ASP C 1 61 ? 7.99060 7.04370 -0.94517 1.000 65.43000 61 ASP B O 1
ATOM 4739 N N . GLU C 1 62 ? 9.65544 8.42048 -0.30667 1.000 65.66000 62 GLU B N 1
ATOM 4740 C CA . GLU C 1 62 ? 10.13467 8.57738 -1.67495 1.000 66.07000 62 GLU B CA 1
ATOM 4741 C C . GLU C 1 62 ? 10.80060 7.29982 -2.16792 1.000 68.31000 62 GLU B C 1
ATOM 4742 O O . GLU C 1 62 ? 10.57098 6.87277 -3.30499 1.000 73.77000 62 GLU B O 1
ATOM 4748 N N . LEU C 1 63 ? 11.62679 6.67464 -1.32451 1.000 63.98000 63 LEU B N 1
ATOM 4749 C CA . LEU C 1 63 ? 12.21572 5.38901 -1.68240 1.000 64.24000 63 LEU B CA 1
ATOM 4750 C C . LEU C 1 63 ? 11.15560 4.30131 -1.79720 1.000 75.00000 63 LEU B C 1
ATOM 4751 O O . LEU C 1 63 ? 11.31688 3.36213 -2.58517 1.000 77.61000 63 LEU B O 1
ATOM 4756 N N . GLN C 1 64 ? 10.07401 4.40609 -1.01961 1.000 73.40000 64 GLN B N 1
ATOM 4757 C CA . GLN C 1 64 ? 8.95587 3.48049 -1.17481 1.000 75.51000 64 GLN B CA 1
ATOM 4758 C C . GLN C 1 64 ? 8.32521 3.61432 -2.55501 1.000 76.25000 64 GLN B C 1
ATOM 4759 O O . GLN C 1 64 ? 7.89889 2.61899 -3.15338 1.000 77.09000 64 GLN B O 1
ATOM 4765 N N . GLN C 1 65 ? 8.26405 4.84052 -3.07872 1.000 70.27000 65 GLN B N 1
ATOM 4766 C CA . GLN C 1 65 ? 7.74638 5.04854 -4.42618 1.000 69.88000 65 GLN B CA 1
ATOM 4767 C C . GLN C 1 65 ? 8.67820 4.44806 -5.47185 1.000 72.64000 65 GLN B C 1
ATOM 4768 O O . GLN C 1 65 ? 8.21766 3.84829 -6.45004 1.000 77.27000 65 GLN B O 1
ATOM 4774 N N . ILE C 1 66 ? 9.99196 4.59490 -5.28030 1.000 67.90000 66 ILE B N 1
ATOM 4775 C CA . ILE C 1 66 ? 10.94854 3.97817 -6.19367 1.000 70.56000 66 ILE B CA 1
ATOM 4776 C C . ILE C 1 66 ? 10.96248 2.46552 -6.01349 1.000 80.39000 66 ILE B C 1
ATOM 4777 O O . ILE C 1 66 ? 11.28973 1.72409 -6.94912 1.000 84.11000 66 ILE B O 1
ATOM 4782 N N . THR C 1 67 ? 10.61772 1.98176 -4.81695 1.000 73.88000 67 THR B N 1
ATOM 4783 C CA . THR C 1 67 ? 10.54082 0.54155 -4.59056 1.000 79.33000 67 THR B CA 1
ATOM 4784 C C . THR C 1 67 ? 9.46989 -0.08908 -5.47116 1.000 79.53000 67 THR B C 1
ATOM 4785 O O . THR C 1 67 ? 9.69630 -1.13119 -6.09703 1.000 79.52000 67 THR B O 1
ATOM 4789 N N . THR C 1 68 ? 8.28996 0.53280 -5.52946 1.000 74.69000 68 THR B N 1
ATOM 4790 C CA . THR C 1 68 ? 7.26773 0.08366 -6.46765 1.000 76.70000 68 THR B CA 1
ATOM 4791 C C . THR C 1 68 ? 7.76080 0.20445 -7.90370 1.000 77.91000 68 THR B C 1
ATOM 4792 O O . THR C 1 68 ? 7.46301 -0.65063 -8.74555 1.000 78.14000 68 THR B O 1
ATOM 4796 N N . GLU C 1 69 ? 8.53013 1.25498 -8.19807 1.000 75.38000 69 GLU B N 1
ATOM 4797 C CA . GLU C 1 69 ? 9.11487 1.39561 -9.52709 1.000 76.96000 69 GLU B CA 1
ATOM 4798 C C . GLU C 1 69 ? 10.13825 0.29888 -9.79162 1.000 77.90000 69 GLU B C 1
ATOM 4799 O O . GLU C 1 69 ? 10.10812 -0.34766 -10.84416 1.000 85.54000 69 GLU B O 1
ATOM 4805 N N . PHE C 1 70 ? 11.04639 0.06706 -8.84036 1.000 76.86000 70 PHE B N 1
ATOM 4806 C CA . PHE C 1 70 ? 12.07917 -0.94865 -9.02513 1.000 86.11000 70 PHE B CA 1
ATOM 4807 C C . PHE C 1 70 ? 11.46596 -2.32560 -9.24990 1.000 92.47000 70 PHE B C 1
ATOM 4808 O O . PHE C 1 70 ? 11.77213 -3.00269 -10.23769 1.000 91.95000 70 PHE B O 1
ATOM 4816 N N . VAL C 1 71 ? 10.58954 -2.75507 -8.33857 1.000 86.01000 71 VAL B N 1
ATOM 4817 C CA . VAL C 1 71 ? 10.00464 -4.08947 -8.44192 1.000 78.83000 71 VAL B CA 1
ATOM 4818 C C . VAL C 1 71 ? 9.21043 -4.23061 -9.73456 1.000 86.09000 71 VAL B C 1
ATOM 4819 O O . VAL C 1 71 ? 9.23838 -5.28317 -10.38178 1.000 89.38000 71 VAL B O 1
ATOM 4823 N N . LYS C 1 72 ? 8.50746 -3.17060 -10.14399 1.000 90.64000 72 LYS B N 1
ATOM 4824 C CA . LYS C 1 72 ? 7.68534 -3.25765 -11.34850 1.000 91.48000 72 LYS B CA 1
ATOM 4825 C C . LYS C 1 72 ? 8.53969 -3.27417 -12.61102 1.000 89.60000 72 LYS B C 1
ATOM 4826 O O . LYS C 1 72 ? 8.24488 -4.01701 -13.55497 1.000 86.31000 72 LYS B O 1
ATOM 4832 N N . LYS C 1 73 ? 9.59637 -2.45923 -12.65251 1.000 88.00000 73 LYS B N 1
ATOM 4833 C CA . LYS C 1 73 ? 10.45648 -2.43218 -13.83151 1.000 87.85000 73 LYS B CA 1
ATOM 4834 C C . LYS C 1 73 ? 11.18865 -3.75663 -14.01052 1.000 93.96000 73 LYS B C 1
ATOM 4835 O O . LYS C 1 73 ? 11.40129 -4.20758 -15.14225 1.000 103.19000 73 LYS B O 1
ATOM 4841 N N . VAL C 1 74 ? 11.57421 -4.40017 -12.90769 1.000 95.79000 74 VAL B N 1
ATOM 4842 C CA . VAL C 1 74 ? 12.18427 -5.72152 -13.00962 1.000 100.32000 74 VAL B CA 1
ATOM 4843 C C . VAL C 1 74 ? 11.12043 -6.77640 -13.28943 1.000 96.50000 74 VAL B C 1
ATOM 4844 O O . VAL C 1 74 ? 11.35747 -7.73224 -14.03786 1.000 97.51000 74 VAL B O 1
ATOM 4848 N N . SER C 1 75 ? 9.92947 -6.61795 -12.70214 1.000 92.50000 75 SER B N 1
ATOM 4849 C CA . SER C 1 75 ? 8.85510 -7.57750 -12.93977 1.000 96.78000 75 SER B CA 1
ATOM 4850 C C . SER C 1 75 ? 8.40410 -7.56536 -14.39204 1.000 100.90000 75 SER B C 1
ATOM 4851 O O . SER C 1 75 ? 7.98784 -8.60200 -14.92213 1.000 102.40000 75 SER B O 1
ATOM 4854 N N . LEU C 1 76 ? 8.47707 -6.40770 -15.04997 1.000 99.09000 76 LEU B N 1
ATOM 4855 C CA . LEU C 1 76 ? 7.95218 -6.29110 -16.40387 1.000 99.07000 76 LEU B CA 1
ATOM 4856 C C . LEU C 1 76 ? 8.96439 -6.70634 -17.46047 1.000 97.34000 76 LEU B C 1
ATOM 4857 O O . LEU C 1 76 ? 8.56822 -7.17752 -18.53257 1.000 92.45000 76 LEU B O 1
ATOM 4862 N N . ALA C 1 77 ? 10.26045 -6.53999 -17.18636 1.000 101.21000 77 ALA B N 1
ATOM 4863 C CA . ALA C 1 77 ? 11.27338 -7.05887 -18.09899 1.000 99.00000 77 ALA B CA 1
ATOM 4864 C C . ALA C 1 77 ? 11.13442 -8.56687 -18.25931 1.000 107.55000 77 ALA B C 1
ATOM 4865 O O . ALA C 1 77 ? 11.23507 -9.09401 -19.37363 1.000 112.43000 77 ALA B O 1
ATOM 4867 N N . LYS C 1 78 ? 10.89736 -9.27667 -17.15868 1.000 104.00000 78 LYS B N 1
ATOM 4868 C CA . LYS C 1 78 ? 10.51688 -10.68018 -17.24102 1.000 99.72000 78 LYS B CA 1
ATOM 4869 C C . LYS C 1 78 ? 9.10407 -10.77651 -17.80733 1.000 103.68000 78 LYS B C 1
ATOM 4870 O O . LYS C 1 78 ? 8.14282 -10.30507 -17.18995 1.000 101.11000 78 LYS B O 1
ATOM 4876 N N . HIS C 1 79 ? 8.98573 -11.39653 -18.98460 1.000 110.05000 79 HIS B N 1
ATOM 4877 C CA . HIS C 1 79 ? 7.81363 -11.21813 -19.83703 1.000 104.69000 79 HIS B CA 1
ATOM 4878 C C . HIS C 1 79 ? 6.52597 -11.76126 -19.22945 1.000 103.18000 79 HIS B C 1
ATOM 4879 O O . HIS C 1 79 ? 5.43983 -11.39703 -19.69377 1.000 98.26000 79 HIS B O 1
ATOM 4886 N N . MET C 1 80 ? 6.61397 -12.61116 -18.20499 1.000 30.00000 80 MET B N 1
ATOM 4887 C CA . MET C 1 80 ? 5.45702 -13.41360 -17.81504 1.000 30.00000 80 MET B CA 1
ATOM 4888 C C . MET C 1 80 ? 4.34004 -12.56447 -17.20892 1.000 30.00000 80 MET B C 1
ATOM 4889 O O . MET C 1 80 ? 3.16350 -12.76060 -17.53780 1.000 30.00000 80 MET B O 1
ATOM 4894 N N . ASN C 1 81 ? 4.67632 -11.61389 -16.33831 1.000 30.00000 81 ASN B N 1
ATOM 4895 C CA . ASN C 1 81 ? 3.66682 -10.85746 -15.60321 1.000 30.00000 81 ASN B CA 1
ATOM 4896 C C . ASN C 1 81 ? 3.17687 -9.66317 -16.41610 1.000 30.00000 81 ASN B C 1
ATOM 4897 O O . ASN C 1 81 ? 3.98147 -8.89251 -16.95112 1.000 30.00000 81 ASN B O 1
ATOM 4902 N N . GLU C 1 82 ? 1.85289 -9.51167 -16.49730 1.000 30.00000 82 GLU B N 1
ATOM 4903 C CA . GLU C 1 82 ? 1.24418 -8.36949 -17.17006 1.000 30.00000 82 GLU B CA 1
ATOM 4904 C C . GLU C 1 82 ? 0.17337 -7.73697 -16.28545 1.000 30.00000 82 GLU B C 1
ATOM 4905 O O . GLU C 1 82 ? -0.00861 -6.51431 -16.30189 1.000 30.00000 82 GLU B O 1
ATOM 4911 N N . LYS C 1 83 ? -0.54053 -8.55596 -15.51166 1.000 98.89000 83 LYS B N 1
ATOM 4912 C CA . LYS C 1 83 ? -1.41667 -8.05789 -14.45690 1.000 99.22000 83 LYS B CA 1
ATOM 4913 C C . LYS C 1 83 ? -0.79428 -8.20187 -13.07551 1.000 102.25000 83 LYS B C 1
ATOM 4914 O O . LYS C 1 83 ? -0.96316 -7.31708 -12.23089 1.000 99.15000 83 LYS B O 1
ATOM 4920 N N . MET C 1 84 ? -0.06931 -9.29899 -12.83051 1.000 106.53000 84 MET B N 1
ATOM 4921 C CA . MET C 1 84 ? 0.75637 -9.40263 -11.63194 1.000 108.37000 84 MET B CA 1
ATOM 4922 C C . MET C 1 84 ? 1.84155 -8.33297 -11.60364 1.000 109.45000 84 MET B C 1
ATOM 4923 O O . MET C 1 84 ? 2.35891 -8.01046 -10.52678 1.000 105.73000 84 MET B O 1
ATOM 4928 N N . ALA C 1 85 ? 2.21895 -7.80819 -12.77284 1.000 114.12000 85 ALA B N 1
ATOM 4929 C CA . ALA C 1 85 ? 3.06132 -6.62247 -12.86753 1.000 112.77000 85 ALA B CA 1
ATOM 4930 C C . ALA C 1 85 ? 2.61648 -5.53951 -11.89543 1.000 108.11000 85 ALA B C 1
ATOM 4931 O O . ALA C 1 85 ? 3.39251 -5.07261 -11.05412 1.000 106.93000 85 ALA B O 1
ATOM 4933 N N . ASN C 1 86 ? 1.35627 -5.12278 -12.01929 1.000 104.77000 86 ASN B N 1
ATOM 4934 C CA . ASN C 1 86 ? 0.78625 -4.11182 -11.14361 1.000 104.07000 86 ASN B CA 1
ATOM 4935 C C . ASN C 1 86 ? 0.52774 -4.63788 -9.74107 1.000 101.49000 86 ASN B C 1
ATOM 4936 O O . ASN C 1 86 ? 0.17708 -3.85141 -8.85536 1.000 99.09000 86 ASN B O 1
ATOM 4941 N N . GLU C 1 87 ? 0.69785 -5.94112 -9.52001 1.000 101.19000 87 GLU B N 1
ATOM 4942 C CA . GLU C 1 87 ? 0.38876 -6.56198 -8.24248 1.000 101.04000 87 GLU B CA 1
ATOM 4943 C C . GLU C 1 87 ? 1.59316 -7.16015 -7.53340 1.000 99.44000 87 GLU B C 1
ATOM 4944 O O . GLU C 1 87 ? 1.44075 -7.63931 -6.40360 1.000 97.22000 87 GLU B O 1
ATOM 4950 N N . ALA C 1 88 ? 2.77758 -7.15401 -8.15321 1.000 100.37000 88 ALA B N 1
ATOM 4951 C CA . ALA C 1 88 ? 3.95542 -7.71182 -7.49456 1.000 102.75000 88 ALA B CA 1
ATOM 4952 C C . ALA C 1 88 ? 4.28674 -6.96214 -6.21337 1.000 106.09000 88 ALA B C 1
ATOM 4953 O O . ALA C 1 88 ? 4.81494 -7.55592 -5.26673 1.000 103.84000 88 ALA B O 1
ATOM 4955 N N . GLY C 1 89 ? 3.98142 -5.67171 -6.16070 1.000 108.20000 89 GLY B N 1
ATOM 4956 C CA . GLY C 1 89 ? 4.12110 -4.94772 -4.91002 1.000 99.83000 89 GLY B CA 1
ATOM 4957 C C . GLY C 1 89 ? 5.57475 -4.65826 -4.60300 1.000 98.39000 89 GLY B C 1
ATOM 4958 O O . GLY C 1 89 ? 6.32623 -4.16686 -5.45142 1.000 94.93000 89 GLY B O 1
ATOM 4959 N N . GLY C 1 90 ? 5.98387 -4.97460 -3.37751 1.000 94.47000 90 GLY B N 1
ATOM 4960 C CA . GLY C 1 90 ? 7.30333 -4.61448 -2.89724 1.000 88.91000 90 GLY B CA 1
ATOM 4961 C C . GLY C 1 90 ? 7.22081 -3.60910 -1.76772 1.000 81.39000 90 GLY B C 1
ATOM 4962 O O . GLY C 1 90 ? 6.29221 -2.79723 -1.72919 1.000 78.42000 90 GLY B O 1
ATOM 4963 N N . LYS C 1 91 ? 8.17535 -3.64731 -0.84050 1.000 78.54000 91 LYS B N 1
ATOM 4964 C CA . LYS C 1 91 ? 8.12912 -2.75772 0.31111 1.000 80.03000 91 LYS B CA 1
ATOM 4965 C C . LYS C 1 91 ? 9.52878 -2.59856 0.88601 1.000 83.12000 91 LYS B C 1
ATOM 4966 O O . LYS C 1 91 ? 10.31443 -3.54966 0.89442 1.000 92.80000 91 LYS B O 1
ATOM 4972 N N . ILE C 1 92 ? 9.82732 -1.39299 1.36535 1.000 82.56000 92 ILE B N 1
ATOM 4973 C CA . ILE C 1 92 ? 11.10326 -1.07657 1.99439 1.000 77.09000 92 ILE B CA 1
ATOM 4974 C C . ILE C 1 92 ? 10.87082 -0.87892 3.48642 1.000 64.55000 92 ILE B C 1
ATOM 4975 O O . ILE C 1 92 ? 9.89619 -0.23711 3.89670 1.000 55.64000 92 ILE B O 1
ATOM 4980 N N . PHE C 1 93 ? 11.75477 -1.45011 4.29619 1.000 70.91000 93 PHE B N 1
ATOM 4981 C CA . PHE C 1 93 ? 11.67579 -1.36945 5.74637 1.000 73.75000 93 PHE B CA 1
ATOM 4982 C C . PHE C 1 93 ? 12.85330 -0.56651 6.29071 1.000 77.09000 93 PHE B C 1
ATOM 4983 O O . PHE C 1 93 ? 13.73846 -0.12483 5.55174 1.000 78.55000 93 PHE B O 1
ATOM 4991 N N . THR C 1 94 ? 12.85455 -0.38300 7.60897 1.000 67.01000 94 THR B N 1
ATOM 4992 C CA . THR C 1 94 ? 13.93412 0.30140 8.30168 1.000 61.51000 94 THR B CA 1
ATOM 4993 C C . THR C 1 94 ? 14.26587 -0.46244 9.57481 1.000 60.51000 94 THR B C 1
ATOM 4994 O O . THR C 1 94 ? 13.40746 -1.13044 10.15693 1.000 56.23000 94 THR B O 1
ATOM 4998 N N . TYR C 1 95 ? 15.52409 -0.36936 9.99454 1.000 60.49000 95 TYR B N 1
ATOM 4999 C CA . TYR C 1 95 ? 15.98074 -1.03491 11.20777 1.000 57.50000 95 TYR B CA 1
ATOM 5000 C C . TYR C 1 95 ? 17.11453 -0.21149 11.80914 1.000 58.40000 95 TYR B C 1
ATOM 5001 O O . TYR C 1 95 ? 17.38946 0.91131 11.37452 1.000 50.86000 95 TYR B O 1
ATOM 5010 N N . GLY C 1 96 ? 17.76925 -0.77121 12.82262 1.000 63.92000 96 GLY B N 1
ATOM 5011 C CA . GLY C 1 96 ? 18.89126 -0.10778 13.45426 1.000 59.77000 96 GLY B CA 1
ATOM 5012 C C . GLY C 1 96 ? 18.47523 0.99293 14.40564 1.000 54.77000 96 GLY B C 1
ATOM 5013 O O . GLY C 1 96 ? 17.45963 0.87554 15.09822 1.000 50.82000 96 GLY B O 1
ATOM 5014 N N . SER C 1 97 ? 19.25519 2.07532 14.44253 1.000 54.76000 97 SER B N 1
ATOM 5015 C CA . SER C 1 97 ? 18.97137 3.16959 15.36204 1.000 48.07000 97 SER B CA 1
ATOM 5016 C C . SER C 1 97 ? 17.72889 3.95836 14.96957 1.000 48.62000 97 SER B C 1
ATOM 5017 O O . SER C 1 97 ? 17.11006 4.58243 15.83793 1.000 51.23000 97 SER B O 1
ATOM 5020 N N . TYR C 1 98 ? 17.34393 3.94116 13.69213 1.000 50.55000 98 TYR B N 1
ATOM 5021 C CA . TYR C 1 98 ? 16.22244 4.76390 13.24846 1.000 53.20000 98 TYR B CA 1
ATOM 5022 C C . TYR C 1 98 ? 14.89776 4.23762 13.78916 1.000 52.29000 98 TYR B C 1
ATOM 5023 O O . TYR C 1 98 ? 14.17102 4.95392 14.48755 1.000 49.48000 98 TYR B O 1
ATOM 5032 N N . ARG C 1 99 ? 14.55947 2.98508 13.46556 1.000 51.86000 99 ARG B N 1
ATOM 5033 C CA . ARG C 1 99 ? 13.25339 2.45562 13.84765 1.000 52.84000 99 ARG B CA 1
ATOM 5034 C C . ARG C 1 99 ? 13.09035 2.39861 15.36014 1.000 51.59000 99 ARG B C 1
ATOM 5035 O O . ARG C 1 99 ? 11.96316 2.45289 15.86584 1.000 49.14000 99 ARG B O 1
ATOM 5043 N N . LEU C 1 100 ? 14.19696 2.30246 16.09798 1.000 51.50000 100 LEU B N 1
ATOM 5044 C CA . LEU C 1 100 ? 14.13494 2.37029 17.55146 1.000 51.49000 100 LEU B CA 1
ATOM 5045 C C . LEU C 1 100 ? 13.73452 3.74810 18.05946 1.000 53.27000 100 LEU B C 1
ATOM 5046 O O . LEU C 1 100 ? 13.40233 3.87889 19.24239 1.000 62.00000 100 LEU B O 1
ATOM 5051 N N . GLY C 1 101 ? 13.75244 4.76906 17.20461 1.000 50.30000 101 GLY B N 1
ATOM 5052 C CA . GLY C 1 101 ? 13.49233 6.12483 17.63603 1.000 53.59000 101 GLY B CA 1
ATOM 5053 C C . GLY C 1 101 ? 14.62417 6.78024 18.39297 1.000 59.65000 101 GLY B C 1
ATOM 5054 O O . GLY C 1 101 ? 14.49433 7.94812 18.77773 1.000 67.45000 101 GLY B O 1
ATOM 5055 N N . VAL C 1 102 ? 15.72590 6.07215 18.61766 1.000 55.20000 102 VAL B N 1
ATOM 5056 C CA . VAL C 1 102 ? 16.88038 6.58530 19.34384 1.000 46.85000 102 VAL B CA 1
ATOM 5057 C C . VAL C 1 102 ? 17.97127 6.84279 18.31239 1.000 53.33000 102 VAL B C 1
ATOM 5058 O O . VAL C 1 102 ? 18.69225 5.92311 17.90792 1.000 56.64000 102 VAL B O 1
ATOM 5062 N N . TYR C 1 103 ? 18.09402 8.09513 17.87801 1.000 58.56000 103 TYR B N 1
ATOM 5063 C CA . TYR C 1 103 ? 19.07234 8.45657 16.86270 1.000 61.31000 103 TYR B CA 1
ATOM 5064 C C . TYR C 1 103 ? 19.31512 9.95758 16.92248 1.000 65.58000 103 TYR B C 1
ATOM 5065 O O . TYR C 1 103 ? 18.36930 10.74068 17.04335 1.000 61.42000 103 TYR B O 1
ATOM 5074 N N . GLY C 1 104 ? 20.58591 10.34589 16.84128 1.000 69.76000 104 GLY B N 1
ATOM 5075 C CA . GLY C 1 104 ? 20.96710 11.73675 16.89412 1.000 70.03000 104 GLY B CA 1
ATOM 5076 C C . GLY C 1 104 ? 21.16696 12.33375 15.51624 1.000 69.34000 104 GLY B C 1
ATOM 5077 O O . GLY C 1 104 ? 20.96481 11.67296 14.49245 1.000 68.72000 104 GLY B O 1
ATOM 5078 N N . PRO C 1 105 ? 21.56485 13.60493 15.46597 1.000 68.65000 105 PRO B N 1
ATOM 5079 C CA . PRO C 1 105 ? 21.75014 14.26802 14.16899 1.000 61.74000 105 PRO B CA 1
ATOM 5080 C C . PRO C 1 105 ? 22.87038 13.62716 13.36233 1.000 64.25000 105 PRO B C 1
ATOM 5081 O O . PRO C 1 105 ? 23.89284 13.20456 13.90645 1.000 68.77000 105 PRO B O 1
ATOM 5085 N N . GLY C 1 106 ? 22.66262 13.55503 12.04817 1.000 58.13000 106 GLY B N 1
ATOM 5086 C CA . GLY C 1 106 ? 23.65202 13.01785 11.13969 1.000 57.99000 106 GLY B CA 1
ATOM 5087 C C . GLY C 1 106 ? 23.76207 11.50997 11.11711 1.000 55.54000 106 GLY B C 1
ATOM 5088 O O . GLY C 1 106 ? 24.59758 10.98004 10.37218 1.000 59.04000 106 GLY B O 1
ATOM 5089 N N . SER C 1 107 ? 22.95425 10.80163 11.90257 1.000 56.94000 107 SER B N 1
ATOM 5090 C CA . SER C 1 107 ? 23.00616 9.34780 11.92987 1.000 56.38000 107 SER B CA 1
ATOM 5091 C C . SER C 1 107 ? 22.37250 8.76447 10.67332 1.000 55.39000 107 SER B C 1
ATOM 5092 O O . SER C 1 107 ? 21.33625 9.24059 10.20069 1.000 59.38000 107 SER B O 1
ATOM 5095 N N . ASP C 1 108 ? 23.00300 7.72501 10.13504 1.000 56.16000 108 ASP B N 1
ATOM 5096 C CA . ASP C 1 108 ? 22.48878 7.07713 8.93876 1.000 55.82000 108 ASP B CA 1
ATOM 5097 C C . ASP C 1 108 ? 21.26469 6.23151 9.27324 1.000 64.48000 108 ASP B C 1
ATOM 5098 O O . ASP C 1 108 ? 21.08239 5.77863 10.40683 1.000 70.76000 108 ASP B O 1
ATOM 5103 N N . ILE C 1 109 ? 20.41738 6.02483 8.27016 1.000 69.52000 109 ILE B N 1
ATOM 5104 C CA . ILE C 1 109 ? 19.21731 5.20709 8.40695 1.000 61.66000 109 ILE B CA 1
ATOM 5105 C C . ILE C 1 109 ? 19.50837 3.83176 7.82439 1.000 65.13000 109 ILE B C 1
ATOM 5106 O O . ILE C 1 109 ? 19.84176 3.70777 6.63946 1.000 63.17000 109 ILE B O 1
ATOM 5111 N N . ASP C 1 110 ? 19.38147 2.79917 8.65450 1.000 65.82000 110 ASP B N 1
ATOM 5112 C CA . ASP C 1 110 ? 19.58993 1.41952 8.22098 1.000 61.13000 110 ASP B CA 1
ATOM 5113 C C . ASP C 1 110 ? 18.30626 0.92963 7.56313 1.000 59.92000 110 ASP B C 1
ATOM 5114 O O . ASP C 1 110 ? 17.32667 0.61401 8.24188 1.000 55.87000 110 ASP B O 1
ATOM 5119 N N . THR C 1 111 ? 18.30464 0.86843 6.23621 1.000 64.60000 111 THR B N 1
ATOM 5120 C CA . THR C 1 111 ? 17.12667 0.48335 5.47437 1.000 65.06000 111 THR B CA 1
ATOM 5121 C C . THR C 1 111 ? 17.25170 -0.94972 4.96615 1.000 68.77000 111 THR B C 1
ATOM 5122 O O . THR C 1 111 ? 18.29865 -1.59267 5.07369 1.000 73.36000 111 THR B O 1
ATOM 5126 N N . LEU C 1 112 ? 16.15245 -1.44412 4.39905 1.000 68.01000 112 LEU B N 1
ATOM 5127 C CA . LEU C 1 112 ? 16.07777 -2.81828 3.91961 1.000 75.27000 112 LEU B CA 1
ATOM 5128 C C . LEU C 1 112 ? 14.95601 -2.90649 2.89714 1.000 70.19000 112 LEU B C 1
ATOM 5129 O O . LEU C 1 112 ? 13.84927 -2.42301 3.15139 1.000 68.35000 112 LEU B O 1
ATOM 5134 N N . VAL C 1 113 ? 15.23900 -3.52459 1.75322 1.000 68.06000 113 VAL B N 1
ATOM 5135 C CA . VAL C 1 113 ? 14.27158 -3.67534 0.67212 1.000 68.96000 113 VAL B CA 1
ATOM 5136 C C . VAL C 1 113 ? 13.83991 -5.13484 0.60767 1.000 75.88000 113 VAL B C 1
ATOM 5137 O O . VAL C 1 113 ? 14.67672 -6.04339 0.68294 1.000 77.10000 113 VAL B O 1
ATOM 5141 N N . VAL C 1 114 ? 12.53329 -5.35665 0.48626 1.000 78.50000 114 VAL B N 1
ATOM 5142 C CA . VAL C 1 114 ? 11.95002 -6.69126 0.39936 1.000 77.85000 114 VAL B CA 1
ATOM 5143 C C . VAL C 1 114 ? 11.37269 -6.85958 -0.99887 1.000 80.31000 114 VAL B C 1
ATOM 5144 O O . VAL C 1 114 ? 10.46109 -6.12280 -1.39536 1.000 84.53000 114 VAL B O 1
ATOM 5148 N N . VAL C 1 115 ? 11.89626 -7.82465 -1.74096 1.000 77.20000 115 VAL B N 1
ATOM 5149 C CA . VAL C 1 115 ? 11.47224 -8.06129 -3.11812 1.000 80.84000 115 VAL B CA 1
ATOM 5150 C C . VAL C 1 115 ? 10.85993 -9.45241 -3.18316 1.000 84.65000 115 VAL B C 1
ATOM 5151 O O . VAL C 1 115 ? 11.16954 -10.32546 -2.35370 1.000 79.84000 115 VAL B O 1
ATOM 5155 N N . PRO C 1 116 ? 9.97132 -9.69690 -4.15391 1.000 86.90000 116 PRO B N 1
ATOM 5156 C CA . PRO C 1 116 ? 9.35927 -11.02927 -4.27247 1.000 85.40000 116 PRO B CA 1
ATOM 5157 C C . PRO C 1 116 ? 10.30184 -12.08034 -4.84569 1.000 91.28000 116 PRO B C 1
ATOM 5158 O O . PRO C 1 116 ? 11.52663 -11.92011 -4.80252 1.000 95.04000 116 PRO B O 1
ATOM 5162 N N . LYS C 1 117 ? 9.73175 -13.15733 -5.39688 1.000 84.26000 117 LYS B N 1
ATOM 5163 C CA . LYS C 1 117 ? 10.52652 -14.29877 -5.84224 1.000 74.04000 117 LYS B CA 1
ATOM 5164 C C . LYS C 1 117 ? 11.27657 -14.01252 -7.13957 1.000 83.22000 117 LYS B C 1
ATOM 5165 O O . LYS C 1 117 ? 12.43339 -14.42219 -7.28972 1.000 91.92000 117 LYS B O 1
ATOM 5171 N N . HIS C 1 118 ? 10.64026 -13.32325 -8.09204 1.000 86.07000 118 HIS B N 1
ATOM 5172 C CA . HIS C 1 118 ? 11.26313 -13.15297 -9.40256 1.000 88.15000 118 HIS B CA 1
ATOM 5173 C C . HIS C 1 118 ? 12.43039 -12.17233 -9.36087 1.000 86.22000 118 HIS B C 1
ATOM 5174 O O . HIS C 1 118 ? 13.34767 -12.27544 -10.18261 1.000 84.99000 118 HIS B O 1
ATOM 5181 N N . VAL C 1 119 ? 12.42541 -11.22892 -8.42381 1.000 86.96000 119 VAL B N 1
ATOM 5182 C CA . VAL C 1 119 ? 13.52717 -10.27957 -8.29852 1.000 87.63000 119 VAL B CA 1
ATOM 5183 C C . VAL C 1 119 ? 14.69790 -10.96484 -7.60642 1.000 84.91000 119 VAL B C 1
ATOM 5184 O O . VAL C 1 119 ? 14.54778 -11.52972 -6.51618 1.000 79.65000 119 VAL B O 1
ATOM 5188 N N . SER C 1 120 ? 15.86789 -10.91148 -8.23480 1.000 84.39000 120 SER B N 1
ATOM 5189 C CA . SER C 1 120 ? 17.06639 -11.57180 -7.73971 1.000 84.99000 120 SER B CA 1
ATOM 5190 C C . SER C 1 120 ? 18.11338 -10.54309 -7.32763 1.000 85.34000 120 SER B C 1
ATOM 5191 O O . SER C 1 120 ? 17.96392 -9.33818 -7.54914 1.000 83.44000 120 SER B O 1
ATOM 5194 N N . ARG C 1 121 ? 19.18982 -11.04701 -6.71602 1.000 88.88000 121 ARG B N 1
ATOM 5195 C CA . ARG C 1 121 ? 20.27374 -10.17639 -6.26854 1.000 93.34000 121 ARG B CA 1
ATOM 5196 C C . ARG C 1 121 ? 20.91917 -9.44476 -7.43871 1.000 92.02000 121 ARG B C 1
ATOM 5197 O O . ARG C 1 121 ? 21.28082 -8.26749 -7.32191 1.000 86.76000 121 ARG B O 1
ATOM 5205 N N . ASP C 1 122 ? 21.06814 -10.12421 -8.57832 1.000 97.02000 122 ASP B N 1
ATOM 5206 C CA . ASP C 1 122 ? 21.68691 -9.50005 -9.74161 1.000 98.99000 122 ASP B CA 1
ATOM 5207 C C . ASP C 1 122 ? 20.87462 -8.32399 -10.26621 1.000 96.73000 122 ASP B C 1
ATOM 5208 O O . ASP C 1 122 ? 21.42864 -7.46211 -10.95682 1.000 97.21000 122 ASP B O 1
ATOM 5213 N N . ASN C 1 123 ? 19.57875 -8.26562 -9.95397 1.000 92.58000 123 ASN B N 1
ATOM 5214 C CA . ASN C 1 123 ? 18.76232 -7.12414 -10.34451 1.000 93.93000 123 ASN B CA 1
ATOM 5215 C C . ASN C 1 123 ? 18.90286 -5.95136 -9.38365 1.000 94.34000 123 ASN B C 1
ATOM 5216 O O . ASN C 1 123 ? 18.52324 -4.82970 -9.73502 1.000 91.91000 123 ASN B O 1
ATOM 5221 N N . PHE C 1 124 ? 19.43868 -6.18434 -8.18365 1.000 96.30000 124 PHE B N 1
ATOM 5222 C CA . PHE C 1 124 ? 19.59510 -5.10372 -7.21614 1.000 91.14000 124 PHE B CA 1
ATOM 5223 C C . PHE C 1 124 ? 20.69019 -4.12970 -7.63335 1.000 85.98000 124 PHE B C 1
ATOM 5224 O O . PHE C 1 124 ? 20.57032 -2.92372 -7.38914 1.000 79.66000 124 PHE B O 1
ATOM 5232 N N . PHE C 1 125 ? 21.75241 -4.62525 -8.26787 1.000 88.85000 125 PHE B N 1
ATOM 5233 C CA . PHE C 1 125 ? 22.86411 -3.78415 -8.69365 1.000 91.13000 125 PHE B CA 1
ATOM 5234 C C . PHE C 1 125 ? 22.80956 -3.40680 -10.16626 1.000 94.15000 125 PHE B C 1
ATOM 5235 O O . PHE C 1 125 ? 23.36049 -2.36867 -10.54620 1.000 94.75000 125 PHE B O 1
ATOM 5243 N N . GLN C 1 126 ? 22.16589 -4.21755 -11.00501 1.000 93.14000 126 GLN B N 1
ATOM 5244 C CA . GLN C 1 126 ? 22.07795 -3.90983 -12.42688 1.000 98.71000 126 GLN B CA 1
ATOM 5245 C C . GLN C 1 126 ? 20.87604 -3.04309 -12.77228 1.000 95.05000 126 GLN B C 1
ATOM 5246 O O . GLN C 1 126 ? 20.94027 -2.26485 -13.73123 1.000 90.93000 126 GLN B O 1
ATOM 5252 N N . ASP C 1 127 ? 19.78283 -3.15527 -12.01921 1.000 94.09000 127 ASP B N 1
ATOM 5253 C CA . ASP C 1 127 ? 18.57274 -2.39203 -12.29887 1.000 96.35000 127 ASP B CA 1
ATOM 5254 C C . ASP C 1 127 ? 18.40233 -1.19313 -11.37375 1.000 99.73000 127 ASP B C 1
ATOM 5255 O O . ASP C 1 127 ? 18.16468 -0.08094 -11.84922 1.000 99.17000 127 ASP B O 1
ATOM 5260 N N . LEU C 1 128 ? 18.53329 -1.39099 -10.05938 1.000 97.56000 128 LEU B N 1
ATOM 5261 C CA . LEU C 1 128 ? 18.22501 -0.32201 -9.11372 1.000 90.71000 128 LEU B CA 1
ATOM 5262 C C . LEU C 1 128 ? 19.35145 0.69791 -8.98576 1.000 88.62000 128 LEU B C 1
ATOM 5263 O O . LEU C 1 128 ? 19.07861 1.88057 -8.74975 1.000 85.92000 128 LEU B O 1
ATOM 5268 N N . GLU C 1 129 ? 20.60705 0.27218 -9.12793 1.000 86.78000 129 GLU B N 1
ATOM 5269 C CA . GLU C 1 129 ? 21.71888 1.20681 -8.96922 1.000 83.06000 129 GLU B CA 1
ATOM 5270 C C . GLU C 1 129 ? 21.67311 2.37482 -9.95105 1.000 91.03000 129 GLU B C 1
ATOM 5271 O O . GLU C 1 129 ? 21.90625 3.51556 -9.51363 1.000 92.36000 129 GLU B O 1
ATOM 5277 N N . PRO C 1 130 ? 21.39259 2.19028 -11.24770 1.000 93.40000 130 PRO B N 1
ATOM 5278 C CA . PRO C 1 130 ? 21.23479 3.36126 -12.12663 1.000 95.92000 130 PRO B CA 1
ATOM 5279 C C . PRO C 1 130 ? 19.95238 4.14417 -11.88530 1.000 98.04000 130 PRO B C 1
ATOM 5280 O O . PRO C 1 130 ? 19.84316 5.27660 -12.37330 1.000 100.73000 130 PRO B O 1
ATOM 5284 N N . MET C 1 131 ? 18.98132 3.58226 -11.16276 1.000 94.73000 131 MET B N 1
ATOM 5285 C CA . MET C 1 131 ? 17.74892 4.31035 -10.87404 1.000 91.52000 131 MET B CA 1
ATOM 5286 C C . MET C 1 131 ? 17.99288 5.42011 -9.86076 1.000 90.61000 131 MET B C 1
ATOM 5287 O O . MET C 1 131 ? 17.69018 6.59176 -10.11528 1.000 91.93000 131 MET B O 1
ATOM 5292 N N . LEU C 1 132 ? 18.53326 5.06220 -8.69353 1.000 84.78000 132 LEU B N 1
ATOM 5293 C CA . LEU C 1 132 ? 18.75122 6.04828 -7.64157 1.000 84.25000 132 LEU B CA 1
ATOM 5294 C C . LEU C 1 132 ? 19.79301 7.08450 -8.04572 1.000 92.85000 132 LEU B C 1
ATOM 5295 O O . LEU C 1 132 ? 19.75809 8.21880 -7.55487 1.000 97.61000 132 LEU B O 1
ATOM 5300 N N . ARG C 1 133 ? 20.72048 6.72100 -8.93544 1.000 90.22000 133 ARG B N 1
ATOM 5301 C CA . ARG C 1 133 ? 21.65963 7.70526 -9.46299 1.000 88.85000 133 ARG B CA 1
ATOM 5302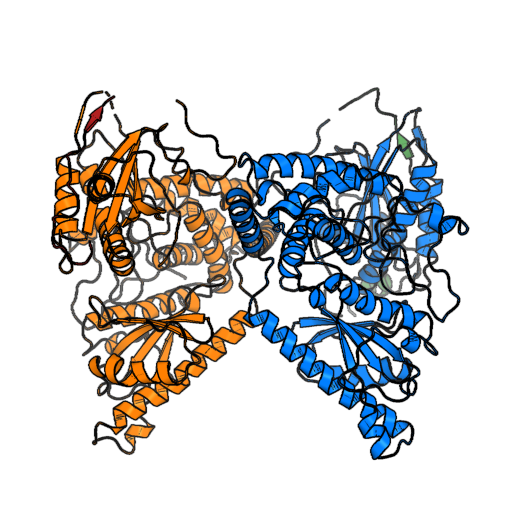 C C . ARG C 1 133 ? 20.97762 8.66341 -10.43293 1.000 88.75000 133 ARG B C 1
ATOM 5303 O O . ARG C 1 133 ? 21.36493 9.83477 -10.52265 1.000 87.54000 133 ARG B O 1
ATOM 5311 N N . GLU C 1 134 ? 19.95219 8.19194 -11.14776 1.000 87.79000 134 GLU B N 1
ATOM 5312 C CA . GLU C 1 134 ? 19.27205 9.03071 -12.12982 1.000 86.89000 134 GLU B CA 1
ATOM 5313 C C . GLU C 1 134 ? 18.55300 10.20624 -11.47851 1.000 93.31000 134 GLU B C 1
ATOM 5314 O O . GLU C 1 134 ? 18.49719 11.29502 -12.06216 1.000 94.55000 134 GLU B O 1
ATOM 5320 N N . ARG C 1 135 ? 18.00423 10.01219 -10.27622 1.000 91.78000 135 ARG B N 1
ATOM 5321 C CA . ARG C 1 135 ? 17.23769 11.07367 -9.63019 1.000 88.25000 135 ARG B CA 1
ATOM 5322 C C . ARG C 1 135 ? 18.10589 12.27158 -9.26683 1.000 87.57000 135 ARG B C 1
ATOM 5323 O O . ARG C 1 135 ? 17.59574 13.39498 -9.18026 1.000 81.28000 135 ARG B O 1
ATOM 5331 N N . GLU C 1 136 ? 19.40084 12.04858 -9.02431 1.000 94.31000 136 GLU B N 1
ATOM 5332 C CA . GLU C 1 136 ? 20.36187 13.08601 -8.65035 1.000 94.74000 136 GLU B CA 1
ATOM 5333 C C . GLU C 1 136 ? 20.06551 13.68200 -7.27453 1.000 94.46000 136 GLU B C 1
ATOM 5334 O O . GLU C 1 136 ? 20.96787 14.22251 -6.62481 1.000 91.70000 136 GLU B O 1
ATOM 5340 N N . GLU C 1 137 ? 18.81710 13.57363 -6.80629 1.000 87.94000 137 GLU B N 1
ATOM 5341 C CA . GLU C 1 137 ? 18.52365 13.88226 -5.41024 1.000 75.45000 137 GLU B CA 1
ATOM 5342 C C . GLU C 1 137 ? 19.41995 13.08147 -4.47726 1.000 79.88000 137 GLU B C 1
ATOM 5343 O O . GLU C 1 137 ? 19.68034 13.50212 -3.34410 1.000 76.99000 137 GLU B O 1
ATOM 5349 N N . VAL C 1 138 ? 19.89784 11.93045 -4.93915 1.000 82.78000 138 VAL B N 1
ATOM 5350 C CA . VAL C 1 138 ? 20.90702 11.15033 -4.23762 1.000 84.29000 138 VAL B CA 1
ATOM 5351 C C . VAL C 1 138 ? 22.28508 11.61796 -4.68442 1.000 89.80000 138 VAL B C 1
ATOM 5352 O O . VAL C 1 138 ? 22.57303 11.67649 -5.88619 1.000 93.24000 138 VAL B O 1
ATOM 5356 N N . THR C 1 139 ? 23.13663 11.95413 -3.71981 1.000 84.95000 139 THR B N 1
ATOM 5357 C CA . THR C 1 139 ? 24.53349 12.26195 -3.98036 1.000 75.88000 139 THR B CA 1
ATOM 5358 C C . THR C 1 139 ? 25.40214 11.35757 -3.11951 1.000 75.56000 139 THR B C 1
ATOM 5359 O O . THR C 1 139 ? 24.93423 10.76011 -2.14657 1.000 82.33000 139 THR B O 1
ATOM 5363 N N . ASP C 1 140 ? 26.67878 11.26167 -3.49466 1.000 80.87000 140 ASP B N 1
ATOM 5364 C CA . ASP C 1 140 ? 27.64730 10.42093 -2.78948 1.000 86.39000 140 ASP B CA 1
ATOM 5365 C C . ASP C 1 140 ? 27.17156 8.96728 -2.74544 1.000 89.12000 140 ASP B C 1
ATOM 5366 O O . ASP C 1 140 ? 27.18040 8.31203 -1.70084 1.000 85.92000 140 ASP B O 1
ATOM 5371 N N . LEU C 1 141 ? 26.74224 8.46786 -3.90292 1.000 88.32000 141 LEU B N 1
ATOM 5372 C CA . LEU C 1 141 ? 26.23521 7.10650 -4.01281 1.000 86.40000 141 LEU B CA 1
ATOM 5373 C C . LEU C 1 141 ? 27.38973 6.11299 -4.01877 1.000 82.61000 141 LEU B C 1
ATOM 5374 O O . LEU C 1 141 ? 28.33004 6.24273 -4.80903 1.000 81.12000 141 LEU B O 1
ATOM 5379 N N . ALA C 1 142 ? 27.31457 5.11816 -3.13745 1.000 81.08000 142 ALA B N 1
ATOM 5380 C CA . ALA C 1 142 ? 28.35105 4.09582 -3.00871 1.000 84.33000 142 ALA B CA 1
ATOM 5381 C C . ALA C 1 142 ? 27.67847 2.72683 -3.01691 1.000 84.51000 142 ALA B C 1
ATOM 5382 O O . ALA C 1 142 ? 27.10688 2.30157 -2.00877 1.000 80.66000 142 ALA B O 1
ATOM 5384 N N . ALA C 1 143 ? 27.74406 2.04222 -4.15518 1.000 91.32000 143 ALA B N 1
ATOM 5385 C CA . ALA C 1 143 ? 27.24244 0.68227 -4.29320 1.000 93.06000 143 ALA B CA 1
ATOM 5386 C C . ALA C 1 143 ? 28.41921 -0.24610 -4.55262 1.000 98.90000 143 ALA B C 1
ATOM 5387 O O . ALA C 1 143 ? 29.23012 0.01170 -5.44926 1.000 101.21000 143 ALA B O 1
ATOM 5389 N N . VAL C 1 144 ? 28.51186 -1.31697 -3.77135 1.000 97.10000 144 VAL B N 1
ATOM 5390 C CA . VAL C 1 144 ? 29.62574 -2.25312 -3.83530 1.000 111.50000 144 VAL B CA 1
ATOM 5391 C C . VAL C 1 144 ? 29.07881 -3.65142 -4.10449 1.000 106.81000 144 VAL B C 1
ATOM 5392 O O . VAL C 1 144 ? 28.22088 -4.13415 -3.35780 1.000 101.51000 144 VAL B O 1
ATOM 5396 N N . PRO C 1 145 ? 29.51147 -4.32740 -5.18296 1.000 110.56000 145 PRO B N 1
ATOM 5397 C CA . PRO C 1 145 ? 29.22422 -5.75926 -5.31828 1.000 113.62000 145 PRO B CA 1
ATOM 5398 C C . PRO C 1 145 ? 29.72040 -6.50174 -4.09868 1.000 123.61000 145 PRO B C 1
ATOM 5399 O O . PRO C 1 145 ? 30.90132 -6.43762 -3.73886 1.000 118.26000 145 PRO B O 1
ATOM 5403 N N . ASP C 1 146 ? 28.80457 -7.21702 -3.46273 1.000 124.13000 146 ASP B N 1
ATOM 5404 C CA . ASP C 1 146 ? 29.02965 -7.70035 -2.11043 1.000 115.27000 146 ASP B CA 1
ATOM 5405 C C . ASP C 1 146 ? 30.24842 -8.60738 -1.96442 1.000 120.05000 146 ASP B C 1
ATOM 5406 O O . ASP C 1 146 ? 30.18531 -9.81108 -2.24195 1.000 121.85000 146 ASP B O 1
ATOM 5411 N N . ALA C 1 147 ? 31.37146 -8.02524 -1.53107 1.000 117.51000 147 ALA B N 1
ATOM 5412 C CA . ALA C 1 147 ? 32.41622 -8.83778 -0.91819 1.000 121.23000 147 ALA B CA 1
ATOM 5413 C C . ALA C 1 147 ? 31.86123 -9.57101 0.29637 1.000 136.04000 147 ALA B C 1
ATOM 5414 O O . ALA C 1 147 ? 32.24824 -10.71152 0.57701 1.000 139.85000 147 ALA B O 1
ATOM 5416 N N . TYR C 1 148 ? 30.93973 -8.93192 1.00891 1.000 134.63000 148 TYR B N 1
ATOM 5417 C CA . TYR C 1 148 ? 30.23853 -9.50564 2.15818 1.000 127.60000 148 TYR B CA 1
ATOM 5418 C C . TYR C 1 148 ? 28.76249 -9.67961 1.80362 1.000 112.90000 148 TYR B C 1
ATOM 5419 O O . TYR C 1 148 ? 28.46298 -10.38061 0.82914 1.000 112.04000 148 TYR B O 1
ATOM 5428 N N . VAL C 1 149 ? 27.83511 -9.09437 2.55674 1.000 105.49000 149 VAL B N 1
ATOM 5429 C CA . VAL C 1 149 ? 26.39863 -9.21722 2.31687 1.000 104.77000 149 VAL B CA 1
ATOM 5430 C C . VAL C 1 149 ? 25.95912 -7.95111 1.58541 1.000 110.27000 149 VAL B C 1
ATOM 5431 O O . VAL C 1 149 ? 26.51168 -6.87642 1.85571 1.000 113.54000 149 VAL B O 1
ATOM 5435 N N . PRO C 1 150 ? 25.01428 -8.01343 0.64249 1.000 108.41000 150 PRO B N 1
ATOM 5436 C CA . PRO C 1 150 ? 24.70212 -6.82423 -0.16850 1.000 106.88000 150 PRO B CA 1
ATOM 5437 C C . PRO C 1 150 ? 24.37054 -5.58687 0.65868 1.000 103.10000 150 PRO B C 1
ATOM 5438 O O . PRO C 1 150 ? 23.57627 -5.63834 1.59935 1.000 101.44000 150 PRO B O 1
ATOM 5442 N N . ILE C 1 151 ? 25.01709 -4.47252 0.31047 1.000 104.16000 151 ILE B N 1
ATOM 5443 C CA . ILE C 1 151 ? 24.79397 -3.18061 0.95429 1.000 97.02000 151 ILE B CA 1
ATOM 5444 C C . ILE C 1 151 ? 25.07708 -2.08285 -0.06288 1.000 93.38000 151 ILE B C 1
ATOM 5445 O O . ILE C 1 151 ? 25.98496 -2.20509 -0.89044 1.000 96.01000 151 ILE B O 1
ATOM 5450 N N . ILE C 1 152 ? 24.27307 -1.01922 -0.01185 1.000 88.71000 152 ILE B N 1
ATOM 5451 C CA . ILE C 1 152 ? 24.44596 0.16783 -0.84688 1.000 89.90000 152 ILE B CA 1
ATOM 5452 C C . ILE C 1 152 ? 24.27278 1.39991 0.03361 1.000 90.90000 152 ILE B C 1
ATOM 5453 O O . ILE C 1 152 ? 23.19649 1.61178 0.60422 1.000 85.93000 152 ILE B O 1
ATOM 5458 N N . LYS C 1 153 ? 25.31996 2.21455 0.13694 1.000 89.97000 153 LYS B N 1
ATOM 5459 C CA . LYS C 1 153 ? 25.28756 3.44505 0.91478 1.000 79.34000 153 LYS B CA 1
ATOM 5460 C C . LYS C 1 153 ? 25.11056 4.63925 -0.01372 1.000 79.62000 153 LYS B C 1
ATOM 5461 O O . LYS C 1 153 ? 25.76434 4.72958 -1.05698 1.000 85.26000 153 LYS B O 1
ATOM 5467 N N . PHE C 1 154 ? 24.22208 5.55311 0.36960 1.000 75.03000 154 PHE B N 1
ATOM 5468 C CA . PHE C 1 154 ? 23.93730 6.72224 -0.45032 1.000 71.79000 154 PHE B CA 1
ATOM 5469 C C . PHE C 1 154 ? 23.27384 7.78108 0.41635 1.000 72.33000 154 PHE B C 1
ATOM 5470 O O . PHE C 1 154 ? 22.70489 7.48047 1.46878 1.000 73.70000 154 PHE B O 1
ATOM 5478 N N . LYS C 1 155 ? 23.35842 9.02802 -0.04053 1.000 72.70000 155 LYS B N 1
ATOM 5479 C CA . LYS C 1 155 ? 22.78464 10.17526 0.66078 1.000 68.16000 155 LYS B CA 1
ATOM 5480 C C . LYS C 1 155 ? 21.60108 10.70038 -0.14635 1.000 69.41000 155 LYS B C 1
ATOM 5481 O O . LYS C 1 155 ? 21.78121 11.44371 -1.11466 1.000 75.81000 155 LYS B O 1
ATOM 5487 N N . PHE C 1 156 ? 20.39118 10.32147 0.25959 1.000 69.24000 156 PHE B N 1
ATOM 5488 C CA . PHE C 1 156 ? 19.1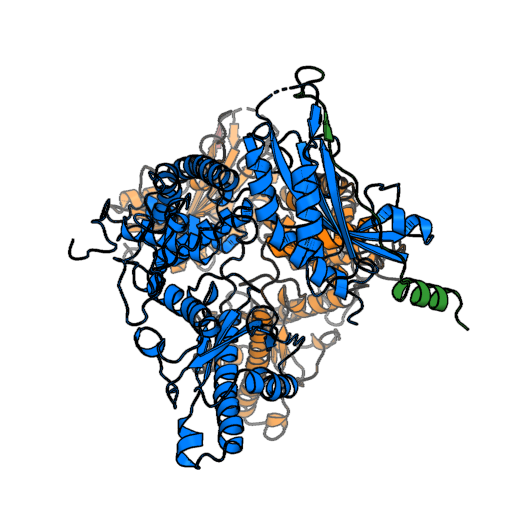7455 10.85336 -0.34726 1.000 68.03000 156 PHE B CA 1
ATOM 5489 C C . PHE C 1 156 ? 18.87980 12.21725 0.27192 1.000 74.36000 156 PHE B C 1
ATOM 5490 O O . PHE C 1 156 ? 18.42417 12.29818 1.41854 1.000 70.59000 156 PHE B O 1
ATOM 5498 N N . LEU C 1 157 ? 19.13388 13.28678 -0.49144 1.000 80.79000 157 LEU B N 1
ATOM 5499 C CA . LEU C 1 157 ? 18.93497 14.66331 -0.03457 1.000 74.69000 157 LEU B CA 1
ATOM 5500 C C . LEU C 1 157 ? 19.78610 14.94821 1.20255 1.000 69.90000 157 LEU B C 1
ATOM 5501 O O . LEU C 1 157 ? 19.31137 15.51464 2.19085 1.000 67.77000 157 LEU B O 1
ATOM 5506 N N . GLY C 1 158 ? 21.05028 14.51067 1.16512 1.000 70.19000 158 GLY B N 1
ATOM 5507 C CA . GLY C 1 158 ? 21.97613 14.66802 2.27596 1.000 71.77000 158 GLY B CA 1
ATOM 5508 C C . GLY C 1 158 ? 21.84173 13.62666 3.37291 1.000 74.01000 158 GLY B C 1
ATOM 5509 O O . GLY C 1 158 ? 22.81801 13.34221 4.07593 1.000 78.45000 158 GLY B O 1
ATOM 5510 N N . ILE C 1 159 ? 20.64555 13.07541 3.55709 1.000 70.74000 159 ILE B N 1
ATOM 5511 C CA . ILE C 1 159 ? 20.41637 12.07657 4.59750 1.000 64.03000 159 ILE B CA 1
ATOM 5512 C C . ILE C 1 159 ? 21.13650 10.79627 4.18664 1.000 67.79000 159 ILE B C 1
ATOM 5513 O O . ILE C 1 159 ? 20.74222 10.14293 3.21789 1.000 68.03000 159 ILE B O 1
ATOM 5518 N N . SER C 1 160 ? 22.17260 10.41897 4.93512 1.000 73.76000 160 SER B N 1
ATOM 5519 C CA . SER C 1 160 ? 22.91726 9.20323 4.62665 1.000 73.46000 160 SER B CA 1
ATOM 5520 C C . SER C 1 160 ? 22.03896 7.97612 4.84562 1.000 67.97000 160 SER B C 1
ATOM 5521 O O . SER C 1 160 ? 21.46585 7.79459 5.92382 1.000 68.50000 160 SER B O 1
ATOM 5524 N N . ILE C 1 161 ? 21.92585 7.13693 3.81773 1.000 67.71000 161 ILE B N 1
ATOM 5525 C CA . ILE C 1 161 ? 21.07168 5.95472 3.84746 1.000 75.85000 161 ILE B CA 1
ATOM 5526 C C . ILE C 1 161 ? 21.91931 4.73397 3.51886 1.000 79.62000 161 ILE B C 1
ATOM 5527 O O . ILE C 1 161 ? 22.67424 4.74124 2.53932 1.000 77.43000 161 ILE B O 1
ATOM 5532 N N . ASP C 1 162 ? 21.79529 3.69248 4.33771 1.000 76.89000 162 ASP B N 1
ATOM 5533 C CA . ASP C 1 162 ? 22.43620 2.40532 4.09712 1.000 80.94000 162 ASP B CA 1
ATOM 5534 C C . ASP C 1 162 ? 21.34853 1.37963 3.80594 1.000 76.65000 162 ASP B C 1
ATOM 5535 O O . ASP C 1 162 ? 20.49151 1.12133 4.65817 1.000 69.07000 162 ASP B O 1
ATOM 5540 N N . LEU C 1 163 ? 21.38172 0.80186 2.60762 1.000 75.27000 163 LEU B N 1
ATOM 5541 C CA . LEU C 1 163 ? 20.33716 -0.09809 2.13731 1.000 74.33000 163 LEU B CA 1
ATOM 5542 C C . LEU C 1 163 ? 20.90603 -1.49533 1.94341 1.000 78.66000 163 LEU B C 1
ATOM 5543 O O . LEU C 1 163 ? 21.95515 -1.66153 1.31257 1.000 86.13000 163 LEU B O 1
ATOM 5548 N N . ILE C 1 164 ? 20.20911 -2.49350 2.48092 1.000 72.25000 164 ILE B N 1
ATOM 5549 C CA . ILE C 1 164 ? 20.60190 -3.89257 2.36855 1.000 79.12000 164 ILE B CA 1
ATOM 5550 C C . ILE C 1 164 ? 19.51217 -4.63432 1.60872 1.000 76.13000 164 ILE B C 1
ATOM 5551 O O . ILE C 1 164 ? 18.32234 -4.47453 1.90516 1.000 71.24000 164 ILE B O 1
ATOM 5556 N N . PHE C 1 165 ? 19.92039 -5.43679 0.62969 1.000 88.03000 165 PHE B N 1
ATOM 5557 C CA . PHE C 1 165 ? 18.98312 -6.18032 -0.19753 1.000 87.57000 165 PHE B CA 1
ATOM 5558 C C . PHE C 1 165 ? 18.49621 -7.43476 0.51909 1.000 84.71000 165 PHE B C 1
ATOM 5559 O O . PHE C 1 165 ? 19.21571 -8.04366 1.31619 1.000 85.36000 165 PHE B O 1
ATOM 5567 N N . ALA C 1 166 ? 17.25568 -7.81810 0.22347 1.000 79.93000 166 ALA B N 1
ATOM 5568 C CA . ALA C 1 166 ? 16.67439 -9.03901 0.76551 1.000 86.26000 166 ALA B CA 1
ATOM 5569 C C . ALA C 1 166 ? 15.73810 -9.64149 -0.27099 1.000 94.54000 166 ALA B C 1
ATOM 5570 O O . ALA C 1 166 ? 14.88896 -8.93539 -0.82404 1.000 92.99000 166 ALA B O 1
ATOM 5572 N N . ARG C 1 167 ? 15.89323 -10.93859 -0.52673 1.000 97.59000 167 ARG B N 1
ATOM 5573 C CA . ARG C 1 167 ? 15.06947 -11.66061 -1.48470 1.000 90.81000 167 ARG B CA 1
ATOM 5574 C C . ARG C 1 167 ? 14.21323 -12.68307 -0.75271 1.000 87.06000 167 ARG B C 1
ATOM 5575 O O . ARG C 1 167 ? 14.69865 -13.39303 0.13356 1.000 84.80000 167 ARG B O 1
ATOM 5583 N N . LEU C 1 168 ? 12.93818 -12.74694 -1.12040 1.000 86.49000 168 LEU B N 1
ATOM 5584 C CA . LEU C 1 168 ? 12.00149 -13.70304 -0.55195 1.000 89.80000 168 LEU B CA 1
ATOM 5585 C C . LEU C 1 168 ? 11.58844 -14.72832 -1.60193 1.000 86.22000 168 LEU B C 1
ATOM 5586 O O . LEU C 1 168 ? 11.65951 -14.47995 -2.80930 1.000 86.31000 168 LEU B O 1
ATOM 5591 N N . SER C 1 169 ? 11.15621 -15.89518 -1.12055 1.000 82.02000 169 SER B N 1
ATOM 5592 C CA . SER C 1 169 ? 10.64332 -16.95369 -1.97811 1.000 79.50000 169 SER B CA 1
ATOM 5593 C C . SER C 1 169 ? 9.17620 -16.77194 -2.33708 1.000 72.09000 169 SER B C 1
ATOM 5594 O O . SER C 1 169 ? 8.69598 -17.41885 -3.27288 1.000 69.00000 169 SER B O 1
ATOM 5597 N N . VAL C 1 170 ? 8.45536 -15.91881 -1.62568 1.000 77.74000 170 VAL B N 1
ATOM 5598 C CA . VAL C 1 170 ? 7.03214 -15.70032 -1.91822 1.000 80.35000 170 VAL B CA 1
ATOM 5599 C C . VAL C 1 170 ? 6.91522 -14.95946 -3.24613 1.000 81.35000 170 VAL B C 1
ATOM 5600 O O . VAL C 1 170 ? 7.78467 -14.11602 -3.55624 1.000 82.16000 170 VAL B O 1
ATOM 5604 N N . PRO C 1 171 ? 5.89518 -15.23484 -4.06782 1.000 83.47000 171 PRO B N 1
ATOM 5605 C CA . PRO C 1 171 ? 5.86022 -14.63996 -5.41419 1.000 83.93000 171 PRO B CA 1
ATOM 5606 C C . PRO C 1 171 ? 5.51198 -13.15484 -5.45642 1.000 86.35000 171 PRO B C 1
ATOM 5607 O O . PRO C 1 171 ? 5.76186 -12.51558 -6.48811 1.000 90.99000 171 PRO B O 1
ATOM 5611 N N . ARG C 1 172 ? 4.93748 -12.58562 -4.39899 1.000 86.36000 172 ARG B N 1
ATOM 5612 C CA . ARG C 1 172 ? 4.52997 -11.18552 -4.42836 1.000 91.68000 172 ARG B CA 1
ATOM 5613 C C . ARG C 1 172 ? 4.49078 -10.64017 -3.00923 1.000 91.47000 172 ARG B C 1
ATOM 5614 O O . ARG C 1 172 ? 3.85708 -11.23384 -2.13155 1.000 82.68000 172 ARG B O 1
ATOM 5622 N N . VAL C 1 173 ? 5.16086 -9.51529 -2.79397 1.000 95.31000 173 VAL B N 1
ATOM 5623 C CA . VAL C 1 173 ? 5.22307 -8.86004 -1.49054 1.000 93.43000 173 VAL B CA 1
ATOM 5624 C C . VAL C 1 173 ? 4.28616 -7.65747 -1.52324 1.000 92.48000 173 VAL B C 1
ATOM 5625 O O . VAL C 1 173 ? 4.51913 -6.73070 -2.31347 1.000 93.55000 173 VAL B O 1
ATOM 5629 N N . PRO C 1 174 ? 3.24157 -7.62353 -0.70359 1.000 91.49000 174 PRO B N 1
ATOM 5630 C CA . PRO C 1 174 ? 2.32670 -6.47934 -0.70691 1.000 84.58000 174 PRO B CA 1
ATOM 5631 C C . PRO C 1 174 ? 2.92843 -5.28298 0.02026 1.000 87.21000 174 PRO B C 1
ATOM 5632 O O . PRO C 1 174 ? 3.98098 -5.36287 0.65447 1.000 83.31000 174 PRO B O 1
ATOM 5636 N N . ARG C 1 175 ? 2.22677 -4.15549 -0.08501 1.000 98.59000 175 ARG B N 1
ATOM 5637 C CA . ARG C 1 175 ? 2.62497 -2.92037 0.57958 1.000 90.14000 175 ARG B CA 1
ATOM 5638 C C . ARG C 1 175 ? 2.18287 -2.86224 2.03913 1.000 88.03000 175 ARG B C 1
ATOM 5639 O O . ARG C 1 175 ? 2.34653 -1.81878 2.68125 1.000 86.42000 175 ARG B O 1
ATOM 5647 N N . ASP C 1 176 ? 1.62803 -3.95273 2.56891 1.000 84.45000 176 ASP B N 1
ATOM 5648 C CA . ASP C 1 176 ? 1.29273 -4.07065 3.98918 1.000 78.67000 176 ASP B CA 1
ATOM 5649 C C . ASP C 1 176 ? 1.74949 -5.45459 4.43891 1.000 78.52000 176 ASP B C 1
ATOM 5650 O O . ASP C 1 176 ? 1.06321 -6.45025 4.18971 1.000 88.12000 176 ASP B O 1
ATOM 5655 N N . LEU C 1 177 ? 2.90571 -5.51434 5.09584 1.000 72.85000 177 LEU B N 1
ATOM 5656 C CA . LEU C 1 177 ? 3.48180 -6.78557 5.50764 1.000 67.80000 177 LEU B CA 1
ATOM 5657 C C . LEU C 1 177 ? 4.28721 -6.59238 6.78295 1.000 72.27000 177 LEU B C 1
ATOM 5658 O O . LEU C 1 177 ? 4.97434 -5.58042 6.94514 1.000 77.98000 177 LEU B O 1
ATOM 5663 N N . GLU C 1 178 ? 4.19229 -7.56777 7.68293 1.000 69.29000 178 GLU B N 1
ATOM 5664 C CA . GLU C 1 178 ? 5.00063 -7.61680 8.89169 1.000 68.54000 178 GLU B CA 1
ATOM 5665 C C . GLU C 1 178 ? 5.81003 -8.90586 8.89889 1.000 68.52000 178 GLU B C 1
ATOM 5666 O O . GLU C 1 178 ? 5.29171 -9.97777 8.56979 1.000 70.44000 178 GLU B O 1
ATOM 5672 N N . LEU C 1 179 ? 7.08771 -8.79622 9.26918 1.000 68.51000 179 LEU B N 1
ATOM 5673 C CA . LEU C 1 179 ? 8.00776 -9.92728 9.25066 1.000 61.02000 179 LEU B CA 1
ATOM 5674 C C . LEU C 1 179 ? 8.02886 -10.69387 10.56765 1.000 62.61000 179 LEU B C 1
ATOM 5675 O O . LEU C 1 179 ? 9.08050 -11.21829 10.95886 1.000 66.64000 179 LEU B O 1
ATOM 5680 N N . SER C 1 180 ? 6.89421 -10.77627 11.26375 1.000 60.48000 180 SER B N 1
ATOM 5681 C CA . SER C 1 180 ? 6.83291 -11.52479 12.51207 1.000 67.00000 180 SER B CA 1
ATOM 5682 C C . SER C 1 180 ? 6.70179 -13.02496 12.28979 1.000 69.10000 180 SER B C 1
ATOM 5683 O O . SER C 1 180 ? 7.05668 -13.80324 13.18214 1.000 66.14000 180 SER B O 1
ATOM 5686 N N . ASP C 1 181 ? 6.20611 -13.44525 11.12854 1.000 67.93000 181 ASP B N 1
ATOM 5687 C CA . ASP C 1 181 ? 6.03620 -14.86222 10.83812 1.000 69.42000 181 ASP B CA 1
ATOM 5688 C C . ASP C 1 181 ? 7.37658 -15.49533 10.48278 1.000 64.69000 181 ASP B C 1
ATOM 5689 O O . ASP C 1 181 ? 8.06748 -15.03706 9.56662 1.000 62.00000 181 ASP B O 1
ATOM 5694 N N . ASN C 1 182 ? 7.73637 -16.55820 11.20692 1.000 58.94000 182 ASN B N 1
ATOM 5695 C CA . ASN C 1 182 ? 9.01360 -17.22724 10.99622 1.000 55.77000 182 ASN B CA 1
ATOM 5696 C C . ASN C 1 182 ? 9.03862 -18.07053 9.72823 1.000 58.17000 182 ASN B C 1
ATOM 5697 O O . ASN C 1 182 ? 10.12552 -18.43455 9.26480 1.000 56.14000 182 ASN B O 1
ATOM 5702 N N . ASN C 1 183 ? 7.87638 -18.39233 9.15992 1.000 61.61000 183 ASN B N 1
ATOM 5703 C CA . ASN C 1 183 ? 7.80965 -19.18644 7.93782 1.000 56.84000 183 ASN B CA 1
ATOM 5704 C C . ASN C 1 183 ? 8.14169 -18.38303 6.68585 1.000 52.60000 183 ASN B C 1
ATOM 5705 O O . ASN C 1 183 ? 8.09272 -18.93857 5.58307 1.000 51.04000 183 ASN B O 1
ATOM 5710 N N . LEU C 1 184 ? 8.47528 -17.09839 6.82472 1.000 48.81000 184 LEU B N 1
ATOM 5711 C CA . LEU C 1 184 ? 8.86893 -16.29194 5.67750 1.000 50.27000 184 LEU B CA 1
ATOM 5712 C C . LEU C 1 184 ? 10.31242 -16.53556 5.26092 1.000 49.92000 184 LEU B C 1
ATOM 5713 O O . LEU C 1 184 ? 10.68871 -16.17805 4.13901 1.000 51.64000 184 LEU B O 1
ATOM 5718 N N . LEU C 1 185 ? 11.12309 -17.13212 6.13440 1.000 50.32000 185 LEU B N 1
ATOM 5719 C CA . LEU C 1 185 ? 12.51869 -17.42549 5.83500 1.000 53.33000 185 LEU B CA 1
ATOM 5720 C C . LEU C 1 185 ? 12.69170 -18.65305 4.94926 1.000 58.59000 185 LEU B C 1
ATOM 5721 O O . LEU C 1 185 ? 13.82152 -18.94774 4.54335 1.000 58.40000 185 LEU B O 1
ATOM 5726 N N . LYS C 1 186 ? 11.61226 -19.36988 4.64400 1.000 57.81000 186 LYS B N 1
ATOM 5727 C CA . LYS C 1 186 ? 11.70252 -20.53820 3.77941 1.000 53.62000 186 LYS B CA 1
ATOM 5728 C C . LYS C 1 186 ? 12.07701 -20.12620 2.36136 1.000 60.36000 186 LYS B C 1
ATOM 5729 O O . LYS C 1 186 ? 11.59913 -19.11273 1.84389 1.000 70.17000 186 LYS B O 1
ATOM 5735 N N . GLY C 1 187 ? 12.93912 -20.92140 1.73199 1.000 57.35000 187 GLY B N 1
ATOM 5736 C CA . GLY C 1 187 ? 13.37318 -20.61979 0.38285 1.000 66.26000 187 GLY B CA 1
ATOM 5737 C C . GLY C 1 187 ? 14.21242 -19.37131 0.25145 1.000 60.61000 187 GLY B C 1
ATOM 5738 O O . GLY C 1 187 ? 14.32717 -18.82626 -0.84928 1.000 64.04000 187 GLY B O 1
ATOM 5739 N N . VAL C 1 188 ? 14.80171 -18.89853 1.34625 1.000 60.30000 188 VAL B N 1
ATOM 5740 C CA . VAL C 1 188 ? 15.64506 -17.70939 1.35251 1.000 69.45000 188 VAL B CA 1
ATOM 5741 C C . VAL C 1 188 ? 17.06793 -18.13849 1.68017 1.000 72.45000 188 VAL B C 1
ATOM 5742 O O . VAL C 1 188 ? 17.28912 -18.90381 2.62689 1.000 78.15000 188 VAL B O 1
ATOM 5746 N N . GLU C 1 189 ? 18.02793 -17.65235 0.89788 1.000 59.07000 189 GLU B N 1
ATOM 5747 C CA . GLU C 1 189 ? 19.42311 -17.99490 1.12900 1.000 71.43000 189 GLU B CA 1
ATOM 5748 C C . GLU C 1 189 ? 19.91396 -17.38711 2.43932 1.000 71.83000 189 GLU B C 1
ATOM 5749 O O . GLU C 1 189 ? 19.40550 -16.36370 2.90497 1.000 68.80000 189 GLU B O 1
ATOM 5755 N N . GLU C 1 190 ? 20.92239 -18.03387 3.03326 1.000 79.51000 190 GLU B N 1
ATOM 5756 C CA . GLU C 1 190 ? 21.36951 -17.64966 4.36969 1.000 85.92000 190 GLU B CA 1
ATOM 5757 C C . GLU C 1 190 ? 21.93802 -16.23615 4.39835 1.000 79.65000 190 GLU B C 1
ATOM 5758 O O . GLU C 1 190 ? 21.87604 -15.56622 5.43614 1.000 79.13000 190 GLU B O 1
ATOM 5764 N N . ARG C 1 191 ? 22.49520 -15.76444 3.28002 1.000 80.01000 191 ARG B N 1
ATOM 5765 C CA . ARG C 1 191 ? 22.99049 -14.39197 3.23297 1.000 85.29000 191 ARG B CA 1
ATOM 5766 C C . ARG C 1 191 ? 21.85943 -13.39150 3.43286 1.000 76.68000 191 ARG B C 1
ATOM 5767 O O . ARG C 1 191 ? 22.04531 -12.35194 4.07671 1.000 71.27000 191 ARG B O 1
ATOM 5775 N N . CYS C 1 192 ? 20.67855 -13.68960 2.89295 1.000 75.91000 192 CYS B N 1
ATOM 5776 C CA . CYS C 1 192 ? 19.52260 -12.82106 3.06089 1.000 71.80000 192 CYS B CA 1
ATOM 5777 C C . CYS C 1 192 ? 18.71404 -13.14660 4.30826 1.000 62.69000 192 CYS B C 1
ATOM 5778 O O . CYS C 1 192 ? 17.90092 -12.31885 4.73533 1.000 55.15000 192 CYS B O 1
ATOM 5781 N N . VAL C 1 193 ? 18.91126 -14.32954 4.89536 1.000 62.24000 193 VAL B N 1
ATOM 5782 C CA . VAL C 1 193 ? 18.30750 -14.62244 6.19212 1.000 62.50000 193 VAL B CA 1
ATOM 5783 C C . VAL C 1 193 ? 18.87840 -13.69402 7.25523 1.000 56.70000 193 VAL B C 1
ATOM 5784 O O . VAL C 1 193 ? 18.15585 -13.21065 8.13600 1.000 56.25000 193 VAL B O 1
ATOM 5788 N N . LEU C 1 194 ? 20.18374 -13.42127 7.18255 1.000 58.36000 194 LEU B N 1
ATOM 5789 C CA . LEU C 1 194 ? 20.79628 -12.46567 8.09833 1.000 57.68000 194 LEU B CA 1
ATOM 5790 C C . LEU C 1 194 ? 20.31014 -11.04703 7.83105 1.000 56.95000 194 LEU B C 1
ATOM 5791 O O . LEU C 1 194 ? 20.24278 -10.23123 8.75818 1.000 55.97000 194 LEU B O 1
ATOM 5796 N N . SER C 1 195 ? 19.96549 -10.73691 6.57887 1.000 58.74000 195 SER B N 1
ATOM 5797 C CA . SER C 1 195 ? 19.45684 -9.40766 6.25570 1.000 59.94000 195 SER B CA 1
ATOM 5798 C C . SER C 1 195 ? 18.14730 -9.13323 6.98377 1.000 56.76000 195 SER B C 1
ATOM 5799 O O . SER C 1 195 ? 18.01856 -8.13344 7.69965 1.000 62.30000 195 SER B O 1
ATOM 5802 N N . LEU C 1 196 ? 17.16416 -10.02240 6.81961 1.000 55.05000 196 LEU B N 1
ATOM 5803 C CA . LEU C 1 196 ? 15.88052 -9.85732 7.49156 1.000 50.91000 196 LEU B CA 1
ATOM 5804 C C . LEU C 1 196 ? 16.01141 -9.89456 9.00743 1.000 51.49000 196 LEU B C 1
ATOM 5805 O O . LEU C 1 196 ? 15.15500 -9.34013 9.70439 1.000 51.76000 196 LEU B O 1
ATOM 5810 N N . ASN C 1 197 ? 17.06342 -10.52837 9.53264 1.000 48.76000 197 ASN B N 1
ATOM 5811 C CA . ASN C 1 197 ? 17.24033 -10.61763 10.97713 1.000 47.21000 197 ASN B CA 1
ATOM 5812 C C . ASN C 1 197 ? 17.45953 -9.25439 11.62192 1.000 48.75000 197 ASN B C 1
ATOM 5813 O O . ASN C 1 197 ? 17.19021 -9.09866 12.81746 1.000 48.25000 197 ASN B O 1
ATOM 5818 N N . GLY C 1 198 ? 17.93677 -8.26653 10.86323 1.000 55.10000 198 GLY B N 1
ATOM 5819 C CA . GLY C 1 198 ? 18.13603 -6.94392 11.43517 1.000 51.59000 198 GLY B CA 1
ATOM 5820 C C . GLY C 1 198 ? 16.83025 -6.27483 11.82317 1.000 47.84000 198 GLY B C 1
ATOM 5821 O O . GLY C 1 198 ? 16.66606 -5.81443 12.95667 1.000 48.01000 198 GLY B O 1
ATOM 5822 N N . THR C 1 199 ? 15.88162 -6.21236 10.88746 1.000 43.98000 199 THR B N 1
ATOM 5823 C CA . THR C 1 199 ? 14.59597 -5.58610 11.16765 1.000 46.87000 199 THR B CA 1
ATOM 5824 C C . THR C 1 199 ? 13.68625 -6.46011 12.02183 1.000 45.60000 199 THR B C 1
ATOM 5825 O O . THR C 1 199 ? 12.77181 -5.93342 12.66529 1.000 46.34000 199 THR B O 1
ATOM 5829 N N . ARG C 1 200 ? 13.91410 -7.77537 12.04716 1.000 44.25000 200 ARG B N 1
ATOM 5830 C CA . ARG C 1 200 ? 13.09904 -8.64616 12.88830 1.000 44.93000 200 ARG B CA 1
ATOM 5831 C C . ARG C 1 200 ? 13.38488 -8.41216 14.36647 1.000 48.75000 200 ARG B C 1
ATOM 5832 O O . ARG C 1 200 ? 12.45841 -8.37519 15.18488 1.000 46.08000 200 ARG B O 1
ATOM 5840 N N . VAL C 1 201 ? 14.65965 -8.24768 14.72707 1.000 45.83000 201 VAL B N 1
ATOM 5841 C CA . VAL C 1 201 ? 15.01104 -8.03114 16.12704 1.000 43.13000 201 VAL B CA 1
ATOM 5842 C C . VAL C 1 201 ? 14.56220 -6.64874 16.58425 1.000 42.14000 201 VAL B C 1
ATOM 5843 O O . VAL C 1 201 ? 14.09361 -6.47683 17.71588 1.000 40.39000 201 VAL B O 1
ATOM 5847 N N . THR C 1 202 ? 14.68917 -5.64392 15.71330 1.000 45.04000 202 THR B N 1
ATOM 5848 C CA . THR C 1 202 ? 14.25916 -4.29562 16.07101 1.000 41.46000 202 THR B CA 1
ATOM 5849 C C . THR C 1 202 ? 12.76180 -4.24078 16.35081 1.000 43.82000 202 THR B C 1
ATOM 5850 O O . THR C 1 202 ? 12.32105 -3.49274 17.23149 1.000 43.98000 202 THR B O 1
ATOM 5854 N N . ASP C 1 203 ? 11.96742 -5.03435 15.62900 1.000 43.68000 203 ASP B N 1
ATOM 5855 C CA . ASP C 1 203 ? 10.52692 -5.04325 15.86340 1.000 49.19000 203 ASP B CA 1
ATOM 5856 C C . ASP C 1 203 ? 10.17629 -5.78491 17.14769 1.000 47.92000 203 ASP B C 1
ATOM 5857 O O . ASP C 1 203 ? 9.28027 -5.36265 17.88818 1.000 43.58000 203 ASP B O 1
ATOM 5862 N N . GLN C 1 204 ? 10.86780 -6.89309 17.42688 1.000 44.78000 204 GLN B N 1
ATOM 5863 C CA . GLN C 1 204 ? 10.60936 -7.63679 18.65631 1.000 42.56000 204 GLN B CA 1
ATOM 5864 C C . GLN C 1 204 ? 10.89530 -6.78619 19.88768 1.000 44.96000 204 GLN B C 1
ATOM 5865 O O . GLN C 1 204 ? 10.12203 -6.79849 20.85281 1.000 40.03000 204 GLN B O 1
ATOM 5871 N N . ILE C 1 205 ? 12.00143 -6.03728 19.86914 1.000 47.45000 205 ILE B N 1
ATOM 5872 C CA . ILE C 1 205 ? 12.37286 -5.21620 21.01903 1.000 39.47000 205 ILE B CA 1
ATOM 5873 C C . ILE C 1 205 ? 11.30645 -4.16471 21.29336 1.000 42.32000 205 ILE B C 1
ATOM 5874 O O . ILE C 1 205 ? 10.91875 -3.93713 22.44605 1.000 43.97000 205 ILE B O 1
ATOM 5879 N N . LEU C 1 206 ? 10.80951 -3.51207 20.24066 1.000 44.64000 206 LEU B N 1
ATOM 5880 C CA . LEU C 1 206 ? 9.79216 -2.48309 20.41650 1.000 45.84000 206 LEU B CA 1
ATOM 5881 C C . LEU C 1 206 ? 8.45173 -3.05891 20.85352 1.000 45.31000 206 LEU B C 1
ATOM 5882 O O . LEU C 1 206 ? 7.59916 -2.30775 21.33900 1.000 47.07000 206 LEU B O 1
ATOM 5887 N N . GLN C 1 207 ? 8.24635 -4.36736 20.69649 1.000 44.37000 207 GLN B N 1
ATOM 5888 C CA . GLN C 1 207 ? 7.00253 -5.00473 21.10591 1.000 47.02000 207 GLN B CA 1
ATOM 5889 C C . GLN C 1 207 ? 7.08816 -5.67908 22.46725 1.000 39.71000 207 GLN B C 1
ATOM 5890 O O . GLN C 1 207 ? 6.05305 -5.85089 23.12025 1.000 39.35000 207 GLN B O 1
ATOM 5896 N N . LEU C 1 208 ? 8.28689 -6.06200 22.91045 1.000 30.93000 208 LEU B N 1
ATOM 5897 C CA . LEU C 1 208 ? 8.47006 -6.73697 24.18928 1.000 30.44000 208 LEU B CA 1
ATOM 5898 C C . LEU C 1 208 ? 8.77399 -5.77037 25.32945 1.000 39.05000 208 LEU B C 1
ATOM 5899 O O . LEU C 1 208 ? 9.41604 -6.16264 26.31360 1.000 41.35000 208 LEU B O 1
ATOM 5904 N N . VAL C 1 209 ? 8.32814 -4.52120 25.22875 1.000 43.94000 209 VAL B N 1
ATOM 5905 C CA . VAL C 1 209 ? 8.58218 -3.52019 26.26341 1.000 43.53000 209 VAL B CA 1
ATOM 5906 C C . VAL C 1 209 ? 7.25564 -3.02172 26.82666 1.000 44.26000 209 VAL B C 1
ATOM 5907 O O . VAL C 1 209 ? 6.29132 -2.83561 26.06942 1.000 44.66000 209 VAL B O 1
ATOM 5911 N N . PRO C 1 210 ? 7.15644 -2.80316 28.14201 1.000 40.91000 210 PRO B N 1
ATOM 5912 C CA . PRO C 1 210 ? 5.88044 -2.31897 28.70201 1.000 42.42000 210 PRO B CA 1
ATOM 5913 C C . PRO C 1 210 ? 5.49403 -0.93787 28.20261 1.000 52.35000 210 PRO B C 1
ATOM 5914 O O . PRO C 1 210 ? 4.33207 -0.71301 27.83893 1.000 56.05000 210 PRO B O 1
ATOM 5918 N N . ASN C 1 211 ? 6.43885 -0.00018 28.17805 1.000 56.20000 211 ASN B N 1
ATOM 5919 C CA . ASN C 1 211 ? 6.19130 1.35333 27.69651 1.000 52.05000 211 ASN B CA 1
ATOM 5920 C C . ASN C 1 211 ? 7.32048 1.74618 26.75689 1.000 47.78000 211 ASN B C 1
ATOM 5921 O O . ASN C 1 211 ? 8.48768 1.77014 27.16125 1.000 46.33000 211 ASN B O 1
ATOM 5926 N N . ARG C 1 212 ? 6.97189 2.04694 25.50353 1.000 42.57000 212 ARG B N 1
ATOM 5927 C CA . ARG C 1 212 ? 7.97796 2.39205 24.50667 1.000 37.04000 212 ARG B CA 1
ATOM 5928 C C . ARG C 1 212 ? 8.58708 3.76595 24.74478 1.000 46.76000 212 ARG B C 1
ATOM 5929 O O . ARG C 1 212 ? 9.71489 4.01274 24.30528 1.000 45.59000 212 ARG B O 1
ATOM 5937 N N . ALA C 1 213 ? 7.87095 4.66398 25.42389 1.000 46.89000 213 ALA B N 1
ATOM 5938 C CA . ALA C 1 213 ? 8.42083 5.98817 25.69241 1.000 42.49000 213 ALA B CA 1
ATOM 5939 C C . ALA C 1 213 ? 9.56766 5.91687 26.69256 1.000 38.79000 213 ALA B C 1
ATOM 5940 O O . ALA C 1 213 ? 10.60808 6.55617 26.49815 1.000 45.27000 213 ALA B O 1
ATOM 5942 N N . VAL C 1 214 ? 9.39713 5.14305 27.76683 1.000 36.80000 214 VAL B N 1
ATOM 5943 C CA . VAL C 1 214 ? 10.46091 4.99457 28.75538 1.000 42.36000 214 VAL B CA 1
ATOM 5944 C C . VAL C 1 214 ? 11.66629 4.29064 28.14300 1.000 43.47000 214 VAL B C 1
ATOM 5945 O O . VAL C 1 214 ? 12.81869 4.63460 28.43443 1.000 43.61000 214 VAL B O 1
ATOM 5949 N N . PHE C 1 215 ? 11.42167 3.30559 27.27535 1.000 42.65000 215 PHE B N 1
ATOM 5950 C CA . PHE C 1 215 ? 12.51869 2.56068 26.66500 1.000 39.10000 215 PHE B CA 1
ATOM 5951 C C . PHE C 1 215 ? 13.38296 3.45669 25.78552 1.000 39.57000 215 PHE B C 1
ATOM 5952 O O . PHE C 1 215 ? 14.61456 3.34396 25.79485 1.000 40.05000 215 PHE B O 1
ATOM 5960 N N . LYS C 1 216 ? 12.75758 4.35357 25.01917 1.000 39.72000 216 LYS B N 1
ATOM 5961 C CA . LYS C 1 216 ? 13.51426 5.19986 24.10077 1.000 38.84000 216 LYS B CA 1
ATOM 5962 C C . LYS C 1 216 ? 14.41334 6.17246 24.85517 1.000 40.53000 216 LYS B C 1
ATOM 5963 O O . LYS C 1 216 ? 15.60630 6.29115 24.55207 1.000 38.80000 216 LYS B O 1
ATOM 5969 N N . HIS C 1 217 ? 13.85803 6.87978 25.84266 1.000 42.80000 217 HIS B N 1
ATOM 5970 C CA . HIS C 1 217 ? 14.65571 7.84131 26.59808 1.000 40.07000 217 HIS B CA 1
ATOM 5971 C C . HIS C 1 217 ? 15.78431 7.15186 27.35384 1.000 34.13000 217 HIS B C 1
ATOM 5972 O O . HIS C 1 217 ? 16.91433 7.65324 27.38865 1.000 36.11000 217 HIS B O 1
ATOM 5979 N N . ALA C 1 218 ? 15.49937 5.99929 27.96471 1.000 26.69000 218 ALA B N 1
ATOM 5980 C CA . ALA C 1 218 ? 16.54355 5.26991 28.67449 1.000 26.04000 218 ALA B CA 1
ATOM 5981 C C . ALA C 1 218 ? 17.61538 4.75641 27.72232 1.000 27.94000 218 ALA B C 1
ATOM 5982 O O . ALA C 1 218 ? 18.79242 4.69132 28.09512 1.000 28.12000 218 ALA B O 1
ATOM 5984 N N . LEU C 1 219 ? 17.23447 4.39538 26.49401 1.000 22.43000 219 LEU B N 1
ATOM 5985 C CA . LEU C 1 219 ? 18.22110 3.93045 25.52535 1.000 19.47000 219 LEU B CA 1
ATOM 5986 C C . LEU C 1 219 ? 19.12429 5.06340 25.05596 1.000 24.44000 219 LEU B C 1
ATOM 5987 O O . LEU C 1 219 ? 20.29833 4.82854 24.74717 1.000 24.71000 219 LEU B O 1
ATOM 5992 N N . ARG C 1 220 ? 18.60323 6.29216 24.99907 1.000 26.98000 220 ARG B N 1
ATOM 5993 C CA . ARG C 1 220 ? 19.43291 7.42500 24.59990 1.000 27.64000 220 ARG B CA 1
ATOM 5994 C C . ARG C 1 220 ? 20.55486 7.66547 25.60072 1.000 24.96000 220 ARG B C 1
ATOM 5995 O O . ARG C 1 220 ? 21.68746 7.97445 25.21301 1.000 22.06000 220 ARG B O 1
ATOM 6003 N N . ALA C 1 221 ? 20.26040 7.52257 26.89471 1.000 27.26000 221 ALA B N 1
ATOM 6004 C CA . ALA C 1 221 ? 21.27727 7.75758 27.91394 1.000 27.34000 221 ALA B CA 1
ATOM 6005 C C . ALA C 1 221 ? 22.31753 6.64439 27.92944 1.000 25.05000 221 ALA B C 1
ATOM 6006 O O . ALA C 1 221 ? 23.52184 6.91477 28.00815 1.000 21.89000 221 ALA B O 1
ATOM 6008 N N . ILE C 1 222 ? 21.87394 5.38794 27.85069 1.000 25.67000 222 ILE B N 1
ATOM 6009 C CA . ILE C 1 222 ? 22.80333 4.26512 27.93503 1.000 23.20000 222 ILE B CA 1
ATOM 6010 C C . ILE C 1 222 ? 23.70397 4.21556 26.70619 1.000 19.37000 222 ILE B C 1
ATOM 6011 O O . ILE C 1 222 ? 24.90746 3.94984 26.81486 1.000 17.55000 222 ILE B O 1
ATOM 6016 N N . LYS C 1 223 ? 23.14285 4.46881 25.52005 1.000 20.44000 223 LYS B N 1
ATOM 6017 C CA . LYS C 1 223 ? 23.96939 4.53638 24.31819 1.000 23.38000 223 LYS B CA 1
ATOM 6018 C C . LYS C 1 223 ? 24.98497 5.66804 24.41503 1.000 26.14000 223 LYS B C 1
ATOM 6019 O O . LYS C 1 223 ? 26.14968 5.50397 24.03234 1.000 23.90000 223 LYS B O 1
ATOM 6025 N N . PHE C 1 224 ? 24.56188 6.82407 24.93122 1.000 26.70000 224 PHE B N 1
ATOM 6026 C CA . PHE C 1 224 ? 25.47389 7.95514 25.06237 1.000 24.93000 224 PHE B CA 1
ATOM 6027 C C . PHE C 1 224 ? 26.57180 7.66204 26.07708 1.000 26.86000 224 PHE B C 1
ATOM 6028 O O . PHE C 1 224 ? 27.74770 7.95366 25.82863 1.000 26.73000 224 PHE B O 1
ATOM 6036 N N . TRP C 1 225 ? 26.20718 7.07783 27.22221 1.000 29.08000 225 TRP B N 1
ATOM 6037 C CA . TRP C 1 225 ? 27.20376 6.72407 28.22896 1.000 24.78000 225 TRP B CA 1
ATOM 6038 C C . TRP C 1 225 ? 28.20598 5.71381 27.68510 1.000 24.77000 225 TRP B C 1
ATOM 6039 O O . TRP C 1 225 ? 29.40375 5.79415 27.98286 1.000 24.53000 225 TRP B O 1
ATOM 6050 N N . ALA C 1 226 ? 27.73543 4.75448 26.88509 1.000 23.93000 226 ALA B N 1
ATOM 6051 C CA . ALA C 1 226 ? 28.64716 3.79277 26.27558 1.000 20.67000 226 ALA B CA 1
ATOM 6052 C C . ALA C 1 226 ? 29.59825 4.47635 25.30065 1.000 27.30000 226 ALA B C 1
ATOM 6053 O O . ALA C 1 226 ? 30.79443 4.16301 25.26822 1.000 29.35000 226 ALA B O 1
ATOM 6055 N N . GLN C 1 227 ? 29.08603 5.41890 24.50458 1.000 26.61000 227 GLN B N 1
ATOM 6056 C CA . GLN C 1 227 ? 29.92767 6.10687 23.53136 1.000 21.04000 227 GLN B CA 1
ATOM 6057 C C . GLN C 1 227 ? 30.95285 7.00173 24.21741 1.000 23.14000 227 GLN B C 1
ATOM 6058 O O . GLN C 1 227 ? 32.12204 7.03160 23.81537 1.000 25.06000 227 GLN B O 1
ATOM 6064 N N . ARG C 1 228 ? 30.53853 7.73194 25.25843 1.000 24.76000 228 ARG B N 1
ATOM 6065 C CA . ARG C 1 228 ? 31.45891 8.61938 25.96043 1.000 28.90000 228 ARG B CA 1
ATOM 6066 C C . ARG C 1 228 ? 32.57305 7.85602 26.67022 1.000 25.69000 228 ARG B C 1
ATOM 6067 O O . ARG C 1 228 ? 33.64621 8.42291 26.90908 1.000 19.55000 228 ARG B O 1
ATOM 6075 N N . ARG C 1 229 ? 32.34585 6.59030 27.02200 1.000 27.00000 229 ARG B N 1
ATOM 6076 C CA . ARG C 1 229 ? 33.34370 5.79501 27.72656 1.000 25.86000 229 ARG B CA 1
ATOM 6077 C C . ARG C 1 229 ? 33.96237 4.71427 26.84864 1.000 28.21000 229 ARG B C 1
ATOM 6078 O O . ARG C 1 229 ? 34.62373 3.80896 27.37039 1.000 33.90000 229 ARG B O 1
ATOM 6086 N N . ALA C 1 230 ? 33.76299 4.79505 25.53055 1.000 32.38000 230 ALA B N 1
ATOM 6087 C CA . ALA C 1 230 ? 34.46654 3.96494 24.54929 1.000 32.28000 230 ALA B CA 1
ATOM 6088 C C . ALA C 1 230 ? 34.21882 2.47419 24.77588 1.000 27.35000 230 ALA B C 1
ATOM 6089 O O . ALA C 1 230 ? 35.14094 1.65708 24.74452 1.000 32.22000 230 ALA B O 1
ATOM 6091 N N . ILE C 1 231 ? 32.95471 2.11843 24.99903 1.000 23.07000 231 ILE B N 1
ATOM 6092 C CA . ILE C 1 231 ? 32.57002 0.71631 25.12457 1.000 23.95000 231 ILE B CA 1
ATOM 6093 C C . ILE C 1 231 ? 31.36225 0.45106 24.23406 1.000 27.05000 231 ILE B C 1
ATOM 6094 O O . ILE C 1 231 ? 30.39453 -0.19574 24.65128 1.000 29.28000 231 ILE B O 1
ATOM 6099 N N . TYR C 1 232 ? 31.41768 0.93977 22.99217 1.000 27.22000 232 TYR B N 1
ATOM 6100 C CA . TYR C 1 232 ? 30.30486 0.82399 22.06172 1.000 23.65000 232 TYR B CA 1
ATOM 6101 C C . TYR C 1 232 ? 30.64374 0.09508 20.76919 1.000 33.69000 232 TYR B C 1
ATOM 6102 O O . TYR C 1 232 ? 29.72865 -0.43247 20.12761 1.000 40.81000 232 TYR B O 1
ATOM 6111 N N . ALA C 1 233 ? 31.91378 0.04299 20.37192 1.000 35.70000 233 ALA B N 1
ATOM 6112 C CA . ALA C 1 233 ? 32.28333 -0.60833 19.12125 1.000 34.26000 233 ALA B CA 1
ATOM 6113 C C . ALA C 1 233 ? 32.10086 -2.11744 19.22514 1.000 40.28000 233 ALA B C 1
ATOM 6114 O O . ALA C 1 233 ? 32.56210 -2.74600 20.18249 1.000 36.54000 233 ALA B O 1
ATOM 6116 N N . ASN C 1 234 ? 31.43853 -2.69958 18.22482 1.000 44.06000 234 ASN B N 1
ATOM 6117 C CA . ASN C 1 234 ? 31.15729 -4.12970 18.21544 1.000 35.31000 234 ASN B CA 1
ATOM 6118 C C . ASN C 1 234 ? 32.29744 -4.95653 17.63737 1.000 40.89000 234 ASN B C 1
ATOM 6119 O O . ASN C 1 234 ? 32.47882 -6.11207 18.03951 1.000 44.57000 234 ASN B O 1
ATOM 6124 N N . VAL C 1 235 ? 33.07655 -4.39084 16.70839 1.000 42.37000 235 VAL B N 1
ATOM 6125 C CA . VAL C 1 235 ? 34.11257 -5.15467 16.01422 1.000 37.87000 235 VAL B CA 1
ATOM 6126 C C . VAL C 1 235 ? 35.41006 -5.25662 16.79688 1.000 33.54000 235 VAL B C 1
ATOM 6127 O O . VAL C 1 235 ? 36.37328 -5.85354 16.29742 1.000 33.01000 235 VAL B O 1
ATOM 6131 N N . VAL C 1 236 ? 35.47207 -4.69878 18.00405 1.000 32.48000 236 VAL B N 1
ATOM 6132 C CA . VAL C 1 236 ? 36.67395 -4.78113 18.82302 1.000 27.28000 236 VAL B CA 1
ATOM 6133 C C . VAL C 1 236 ? 36.48264 -5.63353 20.07406 1.000 25.47000 236 VAL B C 1
ATOM 6134 O O . VAL C 1 236 ? 37.48554 -6.05936 20.66894 1.000 25.89000 236 VAL B O 1
ATOM 6138 N N . GLY C 1 237 ? 35.24619 -5.90152 20.48876 1.000 26.23000 237 GLY B N 1
ATOM 6139 C CA . GLY C 1 237 ? 35.00465 -6.75289 21.63603 1.000 22.63000 237 GLY B CA 1
ATOM 6140 C C . GLY C 1 237 ? 33.93779 -6.21939 22.56966 1.000 21.01000 237 GLY B C 1
ATOM 6141 O O . GLY C 1 237 ? 33.55425 -6.89658 23.52852 1.000 21.01000 237 GLY B O 1
ATOM 6142 N N . PHE C 1 238 ? 33.44883 -4.99673 22.30190 1.000 22.53000 238 PHE B N 1
ATOM 6143 C CA . PHE C 1 238 ? 32.42318 -4.40578 23.14340 1.000 25.24000 238 PHE B CA 1
ATOM 6144 C C . PHE C 1 238 ? 31.04864 -4.55157 22.49884 1.000 26.20000 238 PHE B C 1
ATOM 6145 O O . PHE C 1 238 ? 30.94143 -4.69090 21.27765 1.000 31.40000 238 PHE B O 1
ATOM 6153 N N . PRO C 1 239 ? 29.97249 -4.54417 23.28159 1.000 17.76000 239 PRO B N 1
ATOM 6154 C CA . PRO C 1 239 ? 28.64768 -4.77180 22.69742 1.000 22.41000 239 PRO B CA 1
ATOM 6155 C C . PRO C 1 239 ? 28.23071 -3.64380 21.76699 1.000 25.95000 239 PRO B C 1
ATOM 6156 O O . PRO C 1 239 ? 28.61255 -2.48372 21.94051 1.000 25.15000 239 PRO B O 1
ATOM 6160 N N . GLY C 1 240 ? 27.42773 -4.00491 20.76571 1.000 29.43000 240 GLY B N 1
ATOM 6161 C CA . GLY C 1 240 ? 26.97085 -3.06742 19.76250 1.000 29.84000 240 GLY B CA 1
ATOM 6162 C C . GLY C 1 240 ? 25.67266 -2.38253 20.14751 1.000 27.46000 240 GLY B C 1
ATOM 6163 O O . GLY C 1 240 ? 25.13838 -2.55281 21.24508 1.000 25.94000 240 GLY B O 1
ATOM 6164 N N . GLY C 1 241 ? 25.15944 -1.58866 19.20530 1.000 27.61000 241 GLY B N 1
ATOM 6165 C CA . GLY C 1 241 ? 23.94176 -0.83735 19.46668 1.000 26.03000 241 GLY B CA 1
ATOM 6166 C C . GLY C 1 241 ? 22.74820 -1.73363 19.72830 1.000 27.72000 241 GLY B C 1
ATOM 6167 O O . GLY C 1 241 ? 21.98306 -1.51227 20.67035 1.000 29.68000 241 GLY B O 1
ATOM 6168 N N . VAL C 1 242 ? 22.57087 -2.75876 18.89206 1.000 29.20000 242 VAL B N 1
ATOM 6169 C CA . VAL C 1 242 ? 21.49599 -3.72056 19.11750 1.000 29.72000 242 VAL B CA 1
ATOM 6170 C C . VAL C 1 242 ? 21.69107 -4.42328 20.45397 1.000 33.32000 242 VAL B C 1
ATOM 6171 O O . VAL C 1 242 ? 20.72379 -4.71258 21.17005 1.000 34.42000 242 VAL B O 1
ATOM 6175 N N . ALA C 1 243 ? 22.94655 -4.69249 20.81847 1.000 26.59000 243 ALA B N 1
ATOM 6176 C CA . ALA C 1 243 ? 23.22848 -5.34343 22.09272 1.000 23.82000 243 ALA B CA 1
ATOM 6177 C C . ALA C 1 243 ? 22.83294 -4.45288 23.26475 1.000 27.45000 243 ALA B C 1
ATOM 6178 O O . ALA C 1 243 ? 22.17289 -4.90737 24.20676 1.000 26.27000 243 ALA B O 1
ATOM 6180 N N . TRP C 1 244 ? 23.22524 -3.17586 23.22329 1.000 24.42000 244 TRP B N 1
ATOM 6181 C CA . TRP C 1 244 ? 22.83372 -2.25368 24.28443 1.000 20.61000 244 TRP B CA 1
ATOM 6182 C C . TRP C 1 244 ? 21.32599 -2.03865 24.31231 1.000 25.89000 244 TRP B C 1
ATOM 6183 O O . TRP C 1 244 ? 20.74597 -1.86291 25.39002 1.000 23.17000 244 TRP B O 1
ATOM 6194 N N . ALA C 1 245 ? 20.67581 -2.05062 23.14642 1.000 25.78000 245 ALA B N 1
ATOM 6195 C CA . ALA C 1 245 ? 19.22538 -1.90478 23.11347 1.000 21.50000 245 ALA B CA 1
ATOM 6196 C C . ALA C 1 245 ? 18.52779 -3.08843 23.76820 1.000 28.15000 245 ALA B C 1
ATOM 6197 O O . ALA C 1 245 ? 17.47081 -2.91809 24.38605 1.000 29.75000 245 ALA B O 1
ATOM 6199 N N . MET C 1 246 ? 19.09641 -4.28980 23.64353 1.000 29.96000 246 MET B N 1
ATOM 6200 C CA . MET C 1 246 ? 18.48538 -5.45989 24.26458 1.000 31.84000 246 MET B CA 1
ATOM 6201 C C . MET C 1 246 ? 18.64795 -5.43091 25.77865 1.000 30.32000 246 MET B C 1
ATOM 6202 O O . MET C 1 246 ? 17.73803 -5.83221 26.51376 1.000 33.45000 246 MET B O 1
ATOM 6207 N N . MET C 1 247 ? 19.79631 -4.95611 26.26459 1.000 25.50000 247 MET B N 1
ATOM 6208 C CA . MET C 1 247 ? 20.01834 -4.91522 27.70569 1.000 25.56000 247 MET B CA 1
ATOM 6209 C C . MET C 1 247 ? 19.11754 -3.88556 28.37663 1.000 30.73000 247 MET B C 1
ATOM 6210 O O . MET C 1 247 ? 18.58420 -4.13668 29.46378 1.000 29.94000 247 MET B O 1
ATOM 6215 N N . VAL C 1 248 ? 18.92583 -2.72433 27.74469 1.000 32.94000 248 VAL B N 1
ATOM 6216 C CA . VAL C 1 248 ? 18.02157 -1.73185 28.31193 1.000 35.78000 248 VAL B CA 1
ATOM 6217 C C . VAL C 1 248 ? 16.56798 -2.15778 28.16345 1.000 35.31000 248 VAL B C 1
ATOM 6218 O O . VAL C 1 248 ? 15.71407 -1.71040 28.93715 1.000 42.19000 248 VAL B O 1
ATOM 6222 N N . ALA C 1 249 ? 16.26122 -3.01732 27.18837 1.000 30.00000 249 ALA B N 1
ATOM 6223 C CA . ALA C 1 249 ? 14.90638 -3.54543 27.07368 1.000 30.51000 249 ALA B CA 1
ATOM 6224 C C . ALA C 1 249 ? 14.62252 -4.56085 28.17249 1.000 38.76000 249 ALA B C 1
ATOM 6225 O O . ALA C 1 249 ? 13.49869 -4.63538 28.68380 1.000 40.12000 249 ALA B O 1
ATOM 6227 N N . ARG C 1 250 ? 15.63238 -5.34949 28.54900 1.000 36.83000 250 ARG B N 1
ATOM 6228 C CA . ARG C 1 250 ? 15.47049 -6.29943 29.64383 1.000 32.73000 250 ARG B CA 1
ATOM 6229 C C . ARG C 1 250 ? 15.22164 -5.58944 30.96909 1.000 33.52000 250 ARG B C 1
ATOM 6230 O O . ARG C 1 250 ? 14.46758 -6.09275 31.80964 1.000 36.68000 250 ARG B O 1
ATOM 6238 N N . ILE C 1 251 ? 15.83602 -4.42198 31.17163 1.000 32.73000 251 ILE B N 1
ATOM 6239 C CA . ILE C 1 251 ? 15.60166 -3.66935 32.39888 1.000 33.90000 251 ILE B CA 1
ATOM 6240 C C . ILE C 1 251 ? 14.20900 -3.05120 32.39369 1.000 41.82000 251 ILE B C 1
ATOM 6241 O O . ILE C 1 251 ? 13.56673 -2.94188 33.44615 1.000 46.06000 251 ILE B O 1
ATOM 6246 N N . CYS C 1 252 ? 13.71376 -2.64500 31.22057 1.000 43.51000 252 CYS B N 1
ATOM 6247 C CA . CYS C 1 252 ? 12.35738 -2.11253 31.13576 1.000 41.11000 252 CYS B CA 1
ATOM 6248 C C . CYS C 1 252 ? 11.31556 -3.17756 31.45325 1.000 39.00000 252 CYS B C 1
ATOM 6249 O O . CYS C 1 252 ? 10.21937 -2.84989 31.92199 1.000 40.97000 252 CYS B O 1
ATOM 6252 N N . GLN C 1 253 ? 11.63650 -4.45089 31.20930 1.000 40.93000 253 GLN B N 1
ATOM 6253 C CA . GLN C 1 253 ? 10.70812 -5.52526 31.54486 1.000 44.18000 253 GLN B CA 1
ATOM 6254 C C . GLN C 1 253 ? 10.64496 -5.76470 33.04818 1.000 39.42000 253 GLN B C 1
ATOM 6255 O O . GLN C 1 253 ? 9.58918 -6.14004 33.57036 1.000 38.36000 253 GLN B O 1
ATOM 6261 N N . LEU C 1 254 ? 11.75661 -5.55569 33.75683 1.000 42.99000 254 LEU B N 1
ATOM 6262 C CA . LEU C 1 254 ? 11.78117 -5.74293 35.20188 1.000 42.12000 254 LEU B CA 1
ATOM 6263 C C . LEU C 1 254 ? 11.12747 -4.59143 35.95374 1.000 48.63000 254 LEU B C 1
ATOM 6264 O O . LEU C 1 254 ? 10.74890 -4.76527 37.11713 1.000 55.67000 254 LEU B O 1
ATOM 6269 N N . TYR C 1 255 ? 10.99029 -3.42602 35.32190 1.000 45.30000 255 TYR B N 1
ATOM 6270 C CA . TYR C 1 255 ? 10.33704 -2.26319 35.92114 1.000 46.72000 255 TYR B CA 1
ATOM 6271 C C . TYR C 1 255 ? 9.34199 -1.71033 34.91133 1.000 52.29000 255 TYR B C 1
ATOM 6272 O O . TYR C 1 255 ? 9.66811 -0.80507 34.13083 1.000 55.27000 255 TYR B O 1
ATOM 6281 N N . PRO C 1 256 ? 8.11391 -2.23542 34.89281 1.000 49.94000 256 PRO B N 1
ATOM 6282 C CA . PRO C 1 256 ? 7.14915 -1.76929 33.88316 1.000 45.75000 256 PRO B CA 1
ATOM 6283 C C . PRO C 1 256 ? 6.66374 -0.35102 34.12323 1.000 55.25000 256 PRO B C 1
ATOM 6284 O O . PRO C 1 256 ? 6.60289 0.44426 33.17702 1.000 54.80000 256 PRO B O 1
ATOM 6288 N N . ASN C 1 257 ? 6.31914 -0.00634 35.36424 1.000 59.22000 257 ASN B N 1
ATOM 6289 C CA . ASN C 1 257 ? 5.71030 1.27795 35.68211 1.000 55.34000 257 ASN B CA 1
ATOM 6290 C C . ASN C 1 257 ? 6.72923 2.34028 36.08204 1.000 54.15000 257 ASN B C 1
ATOM 6291 O O . ASN C 1 257 ? 6.34691 3.36291 36.66234 1.000 57.43000 257 ASN B O 1
ATOM 6296 N N . ALA C 1 258 ? 8.00635 2.12804 35.78642 1.000 52.62000 258 ALA B N 1
ATOM 6297 C CA . ALA C 1 258 ? 9.03583 3.09419 36.13110 1.000 46.71000 258 ALA B CA 1
ATOM 6298 C C . ALA C 1 258 ? 9.29159 4.04845 34.96616 1.000 37.38000 258 ALA B C 1
ATOM 6299 O O . ALA C 1 258 ? 8.87361 3.81611 33.82975 1.000 34.00000 258 ALA B O 1
ATOM 6301 N N . VAL C 1 259 ? 9.98905 5.14316 35.26654 1.000 37.55000 259 VAL B N 1
ATOM 6302 C CA . VAL C 1 259 ? 10.36503 6.12200 34.25229 1.000 41.14000 259 VAL B CA 1
ATOM 6303 C C . VAL C 1 259 ? 11.78008 5.82420 33.77603 1.000 40.62000 259 VAL B C 1
ATOM 6304 O O . VAL C 1 259 ? 12.41377 4.86806 34.23671 1.000 43.55000 259 VAL B O 1
ATOM 6308 N N . SER C 1 260 ? 12.28664 6.64399 32.85216 1.000 36.28000 260 SER B N 1
ATOM 6309 C CA . SER C 1 260 ? 13.60299 6.38387 32.27871 1.000 35.63000 260 SER B CA 1
ATOM 6310 C C . SER C 1 260 ? 14.72257 6.64419 33.27803 1.000 39.85000 260 SER B C 1
ATOM 6311 O O . SER C 1 260 ? 15.76009 5.97393 33.22778 1.000 40.95000 260 SER B O 1
ATOM 6314 N N . SER C 1 261 ? 14.53983 7.60699 34.18540 1.000 47.00000 261 SER B N 1
ATOM 6315 C CA . SER C 1 261 ? 15.56005 7.85970 35.19760 1.000 46.80000 261 SER B CA 1
ATOM 6316 C C . SER C 1 261 ? 15.69779 6.68612 36.15751 1.000 43.89000 261 SER B C 1
ATOM 6317 O O . SER C 1 261 ? 16.79975 6.41344 36.64595 1.000 47.26000 261 SER B O 1
ATOM 6320 N N . VAL C 1 262 ? 14.59829 5.98558 36.44106 1.000 38.89000 262 VAL B N 1
ATOM 6321 C CA . VAL C 1 262 ? 14.67515 4.80023 37.28790 1.000 39.41000 262 VAL B CA 1
ATOM 6322 C C . VAL C 1 262 ? 15.32281 3.64825 36.53064 1.000 36.09000 262 VAL B C 1
ATOM 6323 O O . VAL C 1 262 ? 16.10262 2.87366 37.09861 1.000 38.17000 262 VAL B O 1
ATOM 6327 N N . ILE C 1 263 ? 15.01808 3.52074 35.23730 1.000 32.29000 263 ILE B N 1
ATOM 6328 C CA . ILE C 1 263 ? 15.60580 2.45189 34.43340 1.000 30.88000 263 ILE B CA 1
ATOM 6329 C C . ILE C 1 263 ? 17.11821 2.61681 34.35574 1.000 35.33000 263 ILE B C 1
ATOM 6330 O O . ILE C 1 263 ? 17.87701 1.67085 34.59665 1.000 40.29000 263 ILE B O 1
ATOM 6335 N N . VAL C 1 264 ? 17.57798 3.82594 34.02730 1.000 33.19000 264 VAL B N 1
ATOM 6336 C CA . VAL C 1 264 ? 19.01125 4.06525 33.88681 1.000 28.96000 264 VAL B CA 1
ATOM 6337 C C . VAL C 1 264 ? 19.71841 3.90931 35.22838 1.000 30.87000 264 VAL B C 1
ATOM 6338 O O . VAL C 1 264 ? 20.85057 3.41443 35.29369 1.000 32.31000 264 VAL B O 1
ATOM 6342 N N . ALA C 1 265 ? 19.06151 4.31183 36.31909 1.000 33.99000 265 ALA B N 1
ATOM 6343 C CA . ALA C 1 265 ? 19.69296 4.24163 37.63408 1.000 36.06000 265 ALA B CA 1
ATOM 6344 C C . ALA C 1 265 ? 19.97424 2.79872 38.03617 1.000 37.37000 265 ALA B C 1
ATOM 6345 O O . ALA C 1 265 ? 21.09207 2.46120 38.44283 1.000 48.58000 265 ALA B O 1
ATOM 6347 N N . LYS C 1 266 ? 18.97222 1.93154 37.92817 1.000 30.15000 266 LYS B N 1
ATOM 6348 C CA . LYS C 1 266 ? 19.12171 0.53150 38.29921 1.000 33.74000 266 LYS B CA 1
ATOM 6349 C C . LYS C 1 266 ? 19.64934 -0.33228 37.16057 1.000 33.50000 266 LYS B C 1
ATOM 6350 O O . LYS C 1 266 ? 19.75277 -1.55212 37.32548 1.000 34.56000 266 LYS B O 1
ATOM 6356 N N . PHE C 1 267 ? 19.98925 0.26879 36.01792 1.000 31.36000 267 PHE B N 1
ATOM 6357 C CA . PHE C 1 267 ? 20.50432 -0.50129 34.88922 1.000 27.40000 267 PHE B CA 1
ATOM 6358 C C . PHE C 1 267 ? 21.86515 -1.10623 35.20908 1.000 26.01000 267 PHE B C 1
ATOM 6359 O O . PHE C 1 267 ? 22.10914 -2.28946 34.94498 1.000 26.60000 267 PHE B O 1
ATOM 6367 N N . PHE C 1 268 ? 22.76591 -0.30700 35.78107 1.000 25.71000 268 PHE B N 1
ATOM 6368 C CA . PHE C 1 268 ? 24.12569 -0.78011 36.01179 1.000 28.46000 268 PHE B CA 1
ATOM 6369 C C . PHE C 1 268 ? 24.17632 -1.80185 37.14131 1.000 25.86000 268 PHE B C 1
ATOM 6370 O O . PHE C 1 268 ? 24.87948 -2.81321 37.03593 1.000 24.81000 268 PHE B O 1
ATOM 6378 N N . ARG C 1 269 ? 23.42852 -1.56158 38.22268 1.000 28.12000 269 ARG B N 1
ATOM 6379 C CA . ARG C 1 269 ? 23.46644 -2.45949 39.37386 1.000 29.85000 269 ARG B CA 1
ATOM 6380 C C . ARG C 1 269 ? 23.03010 -3.87327 39.00830 1.000 28.79000 269 ARG B C 1
ATOM 6381 O O . ARG C 1 269 ? 23.55031 -4.84723 39.56517 1.000 25.44000 269 ARG B O 1
ATOM 6389 N N . ILE C 1 270 ? 22.08889 -4.00875 38.07474 1.000 27.11000 270 ILE B N 1
ATOM 6390 C CA . ILE C 1 270 ? 21.58498 -5.33011 37.71789 1.000 18.53000 270 ILE B CA 1
ATOM 6391 C C . ILE C 1 270 ? 22.58706 -6.08003 36.84974 1.000 23.31000 270 ILE B C 1
ATOM 6392 O O . ILE C 1 270 ? 22.76014 -7.29545 36.99366 1.000 27.20000 270 ILE B O 1
ATOM 6397 N N . LEU C 1 271 ? 23.27476 -5.37586 35.95082 1.000 26.83000 271 LEU B N 1
ATOM 6398 C CA . LEU C 1 271 ? 24.12523 -6.04493 34.97311 1.000 21.73000 271 LEU B CA 1
ATOM 6399 C C . LEU C 1 271 ? 25.52750 -6.33884 35.49428 1.000 18.03000 271 LEU B C 1
ATOM 6400 O O . LEU C 1 271 ? 26.10100 -7.37693 35.14913 1.000 21.30000 271 LEU B O 1
ATOM 6405 N N . HIS C 1 272 ? 26.10677 -5.45674 36.31176 1.000 17.46000 272 HIS B N 1
ATOM 6406 C CA . HIS C 1 272 ? 27.42915 -5.75125 36.85175 1.000 24.86000 272 HIS B CA 1
ATOM 6407 C C . HIS C 1 272 ? 27.37628 -6.77743 37.97627 1.000 27.15000 272 HIS B C 1
ATOM 6408 O O . HIS C 1 272 ? 28.39392 -7.41818 38.26195 1.000 24.03000 272 HIS B O 1
ATOM 6415 N N . GLN C 1 273 ? 26.21916 -6.94991 38.61270 1.000 26.75000 273 GLN B N 1
ATOM 6416 C CA . GLN C 1 273 ? 25.99191 -8.03937 39.55056 1.000 26.13000 273 GLN B CA 1
ATOM 6417 C C . GLN C 1 273 ? 25.24434 -9.20193 38.91402 1.000 31.18000 273 GLN B C 1
ATOM 6418 O O . GLN C 1 273 ? 24.87097 -10.14515 39.61819 1.000 32.94000 273 GLN B O 1
ATOM 6424 N N . TRP C 1 274 ? 25.01313 -9.15125 37.60376 1.000 30.06000 274 TRP B N 1
ATOM 6425 C CA . TRP C 1 274 ? 24.31660 -10.23131 36.92095 1.000 24.07000 274 TRP B CA 1
ATOM 6426 C C . TRP C 1 274 ? 25.13660 -11.51411 36.98266 1.000 26.16000 274 TRP B C 1
ATOM 6427 O O . TRP C 1 274 ? 26.37018 -11.49237 36.99798 1.000 27.03000 274 TRP B O 1
ATOM 6438 N N . ASN C 1 275 ? 24.43307 -12.64536 37.02347 1.000 32.42000 275 ASN B N 1
ATOM 6439 C CA . ASN C 1 275 ? 25.07468 -13.95608 37.11252 1.000 42.81000 275 ASN B CA 1
ATOM 6440 C C . ASN C 1 275 ? 25.52936 -14.39511 35.71904 1.000 41.26000 275 ASN B C 1
ATOM 6441 O O . ASN C 1 275 ? 24.94303 -15.26428 35.07114 1.000 39.77000 275 ASN B O 1
ATOM 6446 N N . TRP C 1 276 ? 26.60797 -13.76872 35.25979 1.000 32.91000 276 TRP B N 1
ATOM 6447 C CA . TRP C 1 276 ? 27.19829 -14.15664 33.99140 1.000 35.75000 276 TRP B CA 1
ATOM 6448 C C . TRP C 1 276 ? 27.88947 -15.51319 34.13230 1.000 36.31000 276 TRP B C 1
ATOM 6449 O O . TRP C 1 276 ? 28.37432 -15.86061 35.21280 1.000 36.03000 276 TRP B O 1
ATOM 6460 N N . PRO C 1 277 ? 27.95285 -16.30571 33.04790 1.000 33.24000 277 PRO B N 1
ATOM 6461 C CA . PRO C 1 277 ? 27.45564 -16.00591 31.70136 1.000 26.92000 277 PRO B CA 1
ATOM 6462 C C . PRO C 1 277 ? 26.03176 -16.48544 31.41647 1.000 25.27000 277 PRO B C 1
ATOM 6463 O O . PRO C 1 277 ? 25.82805 -17.19821 30.43455 1.000 24.49000 277 PRO B O 1
ATOM 6467 N N . GLN C 1 278 ? 25.06487 -16.10745 32.24849 1.000 25.86000 278 GLN B N 1
ATOM 6468 C CA . GLN C 1 278 ? 23.69344 -16.44649 31.88908 1.000 36.59000 278 GLN B CA 1
ATOM 6469 C C . GLN C 1 278 ? 23.15485 -15.43405 30.87872 1.000 38.15000 278 GLN B C 1
ATOM 6470 O O . GLN C 1 278 ? 23.42886 -14.23656 30.99254 1.000 43.53000 278 GLN B O 1
ATOM 6476 N N . PRO C 1 279 ? 22.39329 -15.88308 29.88641 1.000 33.09000 279 PRO B N 1
ATOM 6477 C CA . PRO C 1 279 ? 21.97416 -14.98129 28.81067 1.000 35.04000 279 PRO B CA 1
ATOM 6478 C C . PRO C 1 279 ? 20.85311 -14.04476 29.23148 1.000 35.81000 279 PRO B C 1
ATOM 6479 O O . PRO C 1 279 ? 20.03732 -14.35464 30.10271 1.000 40.58000 279 PRO B O 1
ATOM 6483 N N . ILE C 1 280 ? 20.83300 -12.87613 28.59724 1.000 32.04000 280 ILE B N 1
ATOM 6484 C CA . ILE C 1 280 ? 19.71421 -11.94757 28.70816 1.000 32.54000 280 ILE B CA 1
ATOM 6485 C C . ILE C 1 280 ? 18.69963 -12.31674 27.63374 1.000 32.84000 280 ILE B C 1
ATOM 6486 O O . ILE C 1 280 ? 19.03886 -12.40411 26.44741 1.000 31.94000 280 ILE B O 1
ATOM 6491 N N . LEU C 1 281 ? 17.45922 -12.55573 28.04912 1.000 26.45000 281 LEU B N 1
ATOM 6492 C CA . LEU C 1 281 ? 16.40450 -12.97864 27.14033 1.000 30.35000 281 LEU B CA 1
ATOM 6493 C C . LEU C 1 281 ? 15.19487 -12.07884 27.32736 1.000 33.80000 281 LEU B C 1
ATOM 6494 O O . LEU C 1 281 ? 14.73718 -11.87436 28.45625 1.000 37.90000 281 LEU B O 1
ATOM 6499 N N . LEU C 1 282 ? 14.68591 -11.53950 26.22332 1.000 30.47000 282 LEU B N 1
ATOM 6500 C CA . LEU C 1 282 ? 13.44774 -10.77579 26.24397 1.000 34.60000 282 LEU B CA 1
ATOM 6501 C C . LEU C 1 282 ? 12.21859 -11.65337 26.05464 1.000 41.47000 282 LEU B C 1
ATOM 6502 O O . LEU C 1 282 ? 11.09622 -11.17518 26.25314 1.000 41.62000 282 LEU B O 1
ATOM 6507 N N . LYS C 1 283 ? 12.40872 -12.91377 25.68537 1.000 36.88000 283 LYS B N 1
ATOM 6508 C CA . LYS C 1 283 ? 11.32866 -13.86614 25.47054 1.000 34.05000 283 LYS B CA 1
ATOM 6509 C C . LYS C 1 283 ? 11.94092 -15.26345 25.41055 1.000 36.82000 283 LYS B C 1
ATOM 6510 O O . LYS C 1 283 ? 13.14516 -15.39873 25.17482 1.000 45.27000 283 LYS B O 1
ATOM 6516 N N . PRO C 1 284 ? 11.14301 -16.30792 25.63775 1.000 35.79000 284 PRO B N 1
ATOM 6517 C CA . PRO C 1 284 ? 11.67962 -17.66970 25.52214 1.000 33.70000 284 PRO B CA 1
ATOM 6518 C C . PRO C 1 284 ? 12.15095 -17.95694 24.10387 1.000 38.35000 284 PRO B C 1
ATOM 6519 O O . PRO C 1 284 ? 11.53384 -17.53238 23.12439 1.000 42.64000 284 PRO B O 1
ATOM 6523 N N . ILE C 1 285 ? 13.26426 -18.68031 24.00571 1.000 35.49000 285 ILE B N 1
ATOM 6524 C CA . ILE C 1 285 ? 13.89147 -18.97147 22.71916 1.000 34.03000 285 ILE B CA 1
ATOM 6525 C C . ILE C 1 285 ? 12.96298 -19.88716 21.92743 1.000 41.35000 285 ILE B C 1
ATOM 6526 O O . ILE C 1 285 ? 12.78064 -21.05608 22.27783 1.000 42.31000 285 ILE B O 1
ATOM 6531 N N . GLU C 1 286 ? 12.38104 -19.36077 20.85572 1.000 45.71000 286 GLU B N 1
ATOM 6532 C CA . GLU C 1 286 ? 11.42839 -20.10693 20.04970 1.000 46.92000 286 GLU B CA 1
ATOM 6533 C C . GLU C 1 286 ? 12.13735 -20.87651 18.94213 1.000 47.68000 286 GLU B C 1
ATOM 6534 O O . GLU C 1 286 ? 13.14426 -20.42626 18.38843 1.000 47.52000 286 GLU B O 1
ATOM 6540 N N . ASP C 1 287 ? 11.59939 -22.05068 18.62884 1.000 53.36000 287 ASP B N 1
ATOM 6541 C CA . ASP C 1 287 ? 12.10221 -22.87494 17.54194 1.000 53.65000 287 ASP B CA 1
ATOM 6542 C C . ASP C 1 287 ? 11.38986 -22.51649 16.24035 1.000 57.56000 287 ASP B C 1
ATOM 6543 O O . ASP C 1 287 ? 10.26598 -22.00822 16.23791 1.000 56.58000 287 ASP B O 1
ATOM 6548 N N . GLY C 1 288 ? 12.06075 -22.78875 15.12333 1.000 56.04000 288 GLY B N 1
ATOM 6549 C CA . GLY C 1 288 ? 11.54614 -22.40807 13.82964 1.000 58.10000 288 GLY B CA 1
ATOM 6550 C C . GLY C 1 288 ? 11.58952 -23.51760 12.79857 1.000 63.00000 288 GLY B C 1
ATOM 6551 O O . GLY C 1 288 ? 11.91851 -24.67020 13.09672 1.000 60.93000 288 GLY B O 1
ATOM 6552 N N . PRO C 1 289 ? 11.24931 -23.17923 11.54923 1.000 61.86000 289 PRO B N 1
ATOM 6553 C CA . PRO C 1 289 ? 11.19290 -24.19600 10.48847 1.000 56.23000 289 PRO B CA 1
ATOM 6554 C C . PRO C 1 289 ? 12.56035 -24.71758 10.07575 1.000 61.11000 289 PRO B C 1
ATOM 6555 O O . PRO C 1 289 ? 12.88412 -25.88411 10.32126 1.000 71.30000 289 PRO B O 1
ATOM 6559 N N . LEU C 1 290 ? 13.36218 -23.86509 9.43851 1.000 59.29000 290 LEU B N 1
ATOM 6560 C CA . LEU C 1 290 ? 14.65554 -24.28872 8.91374 1.000 68.80000 290 LEU B CA 1
ATOM 6561 C C . LEU C 1 290 ? 15.57833 -24.72421 10.04410 1.000 71.09000 290 LEU B C 1
ATOM 6562 O O . LEU C 1 290 ? 15.84598 -23.95557 10.97320 1.000 71.18000 290 LEU B O 1
ATOM 6567 N N . GLN C 1 291 ? 16.06638 -25.95975 9.95882 1.000 70.45000 291 GLN B N 1
ATOM 6568 C CA . GLN C 1 291 ? 16.93538 -26.52097 10.98726 1.000 75.68000 291 GLN B CA 1
ATOM 6569 C C . GLN C 1 291 ? 18.32739 -25.91778 10.84153 1.000 70.82000 291 GLN B C 1
ATOM 6570 O O . GLN C 1 291 ? 19.01736 -26.15783 9.84487 1.000 64.93000 291 GLN B O 1
ATOM 6576 N N . VAL C 1 292 ? 18.73771 -25.13006 11.83396 1.000 68.17000 292 VAL B N 1
ATOM 6577 C CA . VAL C 1 292 ? 20.04881 -24.49197 11.83687 1.000 62.81000 292 VAL B CA 1
ATOM 6578 C C . VAL C 1 292 ? 20.42626 -24.19321 13.28273 1.000 59.59000 292 VAL B C 1
ATOM 6579 O O . VAL C 1 292 ? 19.61478 -24.37954 14.19679 1.000 61.15000 292 VAL B O 1
ATOM 6583 N N . ARG C 1 293 ? 21.65816 -23.73628 13.50277 1.000 51.62000 293 ARG B N 1
ATOM 6584 C CA . ARG C 1 293 ? 22.13887 -23.46355 14.85067 1.000 48.83000 293 ARG B CA 1
ATOM 6585 C C . ARG C 1 293 ? 21.36585 -22.33738 15.52452 1.000 47.11000 293 ARG B C 1
ATOM 6586 O O . ARG C 1 293 ? 21.58290 -21.15839 15.22663 1.000 50.73000 293 ARG B O 1
ATOM 6594 N N . ILE C 1 294 ? 20.46358 -22.69206 16.42557 1.000 40.37000 294 ILE B N 1
ATOM 6595 C CA . ILE C 1 294 ? 19.87815 -21.73934 17.35918 1.000 41.58000 294 ILE B CA 1
ATOM 6596 C C . ILE C 1 294 ? 20.72253 -21.76066 18.62426 1.000 46.39000 294 ILE B C 1
ATOM 6597 O O . ILE C 1 294 ? 21.20787 -22.81982 19.04038 1.000 50.18000 294 ILE B O 1
ATOM 6602 N N . TRP C 1 295 ? 20.91758 -20.58993 19.22812 1.000 39.27000 295 TRP B N 1
ATOM 6603 C CA . TRP C 1 295 ? 21.84454 -20.46161 20.34649 1.000 34.68000 295 TRP B CA 1
ATOM 6604 C C . TRP C 1 295 ? 21.46157 -21.39827 21.48637 1.000 38.85000 295 TRP B C 1
ATOM 6605 O O . TRP C 1 295 ? 20.35071 -21.32358 22.02072 1.000 43.59000 295 TRP B O 1
ATOM 6616 N N . ASN C 1 296 ? 22.38694 -22.28554 21.84989 1.000 36.04000 296 ASN B N 1
ATOM 6617 C CA . ASN C 1 296 ? 22.20055 -23.22545 22.94757 1.000 36.98000 296 ASN B CA 1
ATOM 6618 C C . ASN C 1 296 ? 23.54349 -23.48468 23.62037 1.000 42.07000 296 ASN B C 1
ATOM 6619 O O . ASN C 1 296 ? 24.45093 -24.05235 22.99890 1.000 46.16000 296 ASN B O 1
ATOM 6624 N N . PRO C 1 297 ? 23.70906 -23.09230 24.88793 1.000 41.22000 297 PRO B N 1
ATOM 6625 C CA . PRO C 1 297 ? 25.01579 -23.25926 25.54059 1.000 42.33000 297 PRO B CA 1
ATOM 6626 C C . PRO C 1 297 ? 25.31541 -24.68141 25.97962 1.000 43.55000 297 PRO B C 1
ATOM 6627 O O . PRO C 1 297 ? 26.49384 -25.01034 26.17056 1.000 43.98000 297 PRO B O 1
ATOM 6631 N N . LYS C 1 298 ? 24.30373 -25.53195 26.14944 1.000 40.55000 298 LYS B N 1
ATOM 6632 C CA . LYS C 1 298 ? 24.54091 -26.90146 26.58524 1.000 49.40000 298 LYS B CA 1
ATOM 6633 C C . LYS C 1 298 ? 24.80728 -27.85974 25.43341 1.000 53.17000 298 LYS B C 1
ATOM 6634 O O . LYS C 1 298 ? 25.44870 -28.89545 25.64518 1.000 54.47000 298 LYS B O 1
ATOM 6640 N N . LEU C 1 299 ? 24.33602 -27.54477 24.22635 1.000 52.68000 299 LEU B N 1
ATOM 6641 C CA . LEU C 1 299 ? 24.59909 -28.40496 23.07732 1.000 49.70000 299 LEU B CA 1
ATOM 6642 C C . LEU C 1 299 ? 25.96495 -28.10892 22.46730 1.000 55.90000 299 LEU B C 1
ATOM 6643 O O . LEU C 1 299 ? 26.84351 -28.97709 22.43075 1.000 67.29000 299 LEU B O 1
ATOM 6648 N N . TYR C 1 300 ? 26.16181 -26.88045 21.98931 1.000 49.02000 300 TYR B N 1
ATOM 6649 C CA . TYR C 1 300 ? 27.38720 -26.51643 21.28968 1.000 49.66000 300 TYR B CA 1
ATOM 6650 C C . TYR C 1 300 ? 28.37514 -25.87707 22.25055 1.000 44.77000 300 TYR B C 1
ATOM 6651 O O . TYR C 1 300 ? 28.02870 -24.89418 22.92193 1.000 50.21000 300 TYR B O 1
ATOM 6660 N N . PRO C 1 301 ? 29.60138 -26.39746 22.34932 1.000 38.45000 301 PRO B N 1
ATOM 6661 C CA . PRO C 1 301 ? 30.57725 -25.78476 23.26364 1.000 36.18000 301 PRO B CA 1
ATOM 6662 C C . PRO C 1 301 ? 30.99671 -24.38717 22.84695 1.000 38.56000 301 PRO B C 1
ATOM 6663 O O . PRO C 1 301 ? 31.35676 -23.58087 23.71351 1.000 40.03000 301 PRO B O 1
ATOM 6667 N N . SER C 1 302 ? 30.96726 -24.07478 21.54859 1.000 41.85000 302 SER B N 1
ATOM 6668 C CA . SER C 1 302 ? 31.36412 -22.74250 21.10321 1.000 43.28000 302 SER B CA 1
ATOM 6669 C C . SER C 1 302 ? 30.41854 -21.67810 21.64306 1.000 37.74000 302 SER B C 1
ATOM 6670 O O . SER C 1 302 ? 30.85539 -20.59009 22.03620 1.000 34.25000 302 SER B O 1
ATOM 6673 N N . ASP C 1 303 ? 29.11704 -21.97376 21.67119 1.000 39.98000 303 ASP B N 1
ATOM 6674 C CA . ASP C 1 303 ? 28.15494 -21.04094 22.24406 1.000 38.23000 303 ASP B CA 1
ATOM 6675 C C . ASP C 1 303 ? 28.26909 -20.95942 23.76093 1.000 34.70000 303 ASP B C 1
ATOM 6676 O O . ASP C 1 303 ? 27.80046 -19.98249 24.35493 1.000 28.82000 303 ASP B O 1
ATOM 6681 N N . LYS C 1 304 ? 28.88036 -21.96113 24.39790 1.000 38.56000 304 LYS B N 1
ATOM 6682 C CA . LYS C 1 304 ? 29.15607 -21.87334 25.82734 1.000 37.23000 304 LYS B CA 1
ATOM 6683 C C . LYS C 1 304 ? 30.29590 -20.90473 26.11277 1.000 35.63000 304 LYS B C 1
ATOM 6684 O O . LYS C 1 304 ? 30.35920 -20.32425 27.20247 1.000 40.62000 304 LYS B O 1
ATOM 6690 N N . ALA C 1 305 ? 31.19298 -20.70791 25.14588 1.000 31.31000 305 ALA B N 1
ATOM 6691 C CA . ALA C 1 305 ? 32.34885 -19.83714 25.32030 1.000 26.83000 305 ALA B CA 1
ATOM 6692 C C . ALA C 1 305 ? 31.99946 -18.35622 25.27732 1.000 32.36000 305 ALA B C 1
ATOM 6693 O O . ALA C 1 305 ? 32.91396 -17.52705 25.34635 1.000 36.32000 305 ALA B O 1
ATOM 6695 N N . HIS C 1 306 ? 30.72224 -18.00053 25.16026 1.000 29.50000 306 HIS B N 1
ATOM 6696 C CA . HIS C 1 306 ? 30.31750 -16.60060 25.13886 1.000 23.91000 306 HIS B CA 1
ATOM 6697 C C . HIS C 1 306 ? 30.33783 -16.04500 26.55863 1.000 30.37000 306 HIS B C 1
ATOM 6698 O O . HIS C 1 306 ? 29.67509 -16.58300 27.45251 1.000 30.21000 306 HIS B O 1
ATOM 6705 N N . ARG C 1 307 ? 31.09701 -14.96530 26.76202 1.000 32.14000 307 ARG B N 1
ATOM 6706 C CA . ARG C 1 307 ? 31.31363 -14.44448 28.10917 1.000 30.54000 307 ARG B CA 1
ATOM 6707 C C . ARG C 1 307 ? 30.06864 -13.74527 28.64371 1.000 32.59000 307 ARG B C 1
ATOM 6708 O O . ARG C 1 307 ? 29.63310 -14.00745 29.77083 1.000 30.01000 307 ARG B O 1
ATOM 6716 N N . MET C 1 308 ? 29.49197 -12.83796 27.85671 1.000 32.59000 308 MET B N 1
ATOM 6717 C CA . MET C 1 308 ? 28.29529 -12.08963 28.24290 1.000 28.98000 308 MET B CA 1
ATOM 6718 C C . MET C 1 308 ? 27.26070 -12.25463 27.13898 1.000 30.72000 308 MET B C 1
ATOM 6719 O O . MET C 1 308 ? 27.12357 -11.39092 26.26202 1.000 33.37000 308 MET B O 1
ATOM 6724 N N . PRO C 1 309 ? 26.51113 -13.35738 27.15168 1.000 32.01000 309 PRO B N 1
ATOM 6725 C CA . PRO C 1 309 ? 25.57400 -13.63764 26.05259 1.000 34.07000 309 PRO B CA 1
ATOM 6726 C C . PRO C 1 309 ? 24.33976 -12.74952 26.12771 1.000 30.33000 309 PRO B C 1
ATOM 6727 O O . PRO C 1 309 ? 23.63101 -12.72772 27.13615 1.000 29.80000 309 PRO B O 1
ATOM 6731 N N . ILE C 1 310 ? 24.08982 -12.01283 25.04954 1.000 28.22000 310 ILE B N 1
ATOM 6732 C CA . ILE C 1 310 ? 22.87072 -11.23030 24.87806 1.000 31.62000 310 ILE B CA 1
ATOM 6733 C C . ILE C 1 310 ? 22.20070 -11.77096 23.62118 1.000 33.51000 310 ILE B C 1
ATOM 6734 O O . ILE C 1 310 ? 22.61212 -11.45092 22.49896 1.000 30.46000 310 ILE B O 1
ATOM 6739 N N . ILE C 1 311 ? 21.17157 -12.59360 23.80090 1.000 30.32000 311 ILE B N 1
ATOM 6740 C CA . ILE C 1 311 ? 20.57716 -13.35330 22.70606 1.000 28.96000 311 ILE B CA 1
ATOM 6741 C C . ILE C 1 311 ? 19.42762 -12.55774 22.10302 1.000 29.20000 311 ILE B C 1
ATOM 6742 O O . ILE C 1 311 ? 18.59126 -12.00487 22.82791 1.000 33.46000 311 ILE B O 1
ATOM 6747 N N . THR C 1 312 ? 19.39073 -12.49731 20.77411 1.000 25.92000 312 THR B N 1
ATOM 6748 C CA . THR C 1 312 ? 18.31817 -11.79632 20.08683 1.000 29.32000 312 THR B CA 1
ATOM 6749 C C . THR C 1 312 ? 17.00600 -12.56376 20.23951 1.000 37.23000 312 THR B C 1
ATOM 6750 O O . THR C 1 312 ? 17.00010 -13.79855 20.21448 1.000 36.54000 312 THR B O 1
ATOM 6754 N N . PRO C 1 313 ? 15.87944 -11.86542 20.39886 1.000 40.63000 313 PRO B N 1
ATOM 6755 C CA . PRO C 1 313 ? 14.59607 -12.55181 20.58817 1.000 42.93000 313 PRO B CA 1
ATOM 6756 C C . PRO C 1 313 ? 13.94850 -13.04563 19.30344 1.000 44.17000 313 PRO B C 1
ATOM 6757 O O . PRO C 1 313 ? 12.90819 -13.70984 19.37548 1.000 49.09000 313 PRO B O 1
ATOM 6761 N N . ALA C 1 314 ? 14.52113 -12.75239 18.14009 1.000 37.10000 314 ALA B N 1
ATOM 6762 C CA . ALA C 1 314 ? 13.93456 -13.13467 16.86377 1.000 42.53000 314 ALA B CA 1
ATOM 6763 C C . ALA C 1 314 ? 14.61189 -14.38442 16.31591 1.000 47.03000 314 ALA B C 1
ATOM 6764 O O . ALA C 1 314 ? 15.83809 -14.51661 16.37253 1.000 47.34000 314 ALA B O 1
ATOM 6766 N N . TYR C 1 315 ? 13.80378 -15.29668 15.78383 1.000 43.36000 315 TYR B N 1
ATOM 6767 C CA . TYR C 1 315 ? 14.33927 -16.51473 15.19538 1.000 44.14000 315 TYR B CA 1
ATOM 6768 C C . TYR C 1 315 ? 15.01983 -16.20007 13.86365 1.000 42.86000 315 TYR B C 1
ATOM 6769 O O . TYR C 1 315 ? 14.48594 -15.42886 13.05983 1.000 42.85000 315 TYR B O 1
ATOM 6778 N N . PRO C 1 316 ? 16.20358 -16.77835 13.59810 1.000 41.43000 316 PRO B N 1
ATOM 6779 C CA . PRO C 1 316 ? 16.93529 -17.65368 14.52126 1.000 40.28000 316 PRO B CA 1
ATOM 6780 C C . PRO C 1 316 ? 17.66571 -16.88016 15.61396 1.000 32.67000 316 PRO B C 1
ATOM 6781 O O . PRO C 1 316 ? 18.49842 -16.02305 15.31901 1.000 39.48000 316 PRO B O 1
ATOM 6785 N N . SER C 1 317 ? 17.33894 -17.18354 16.86744 1.000 30.71000 317 SER B N 1
ATOM 6786 C CA . SER C 1 317 ? 17.95587 -16.49195 17.99003 1.000 31.46000 317 SER B CA 1
ATOM 6787 C C . SER C 1 317 ? 19.45755 -16.74299 18.00947 1.000 29.27000 317 SER B C 1
ATOM 6788 O O . SER C 1 317 ? 19.91361 -17.88223 17.87423 1.000 34.92000 317 SER B O 1
ATOM 6791 N N . MET C 1 318 ? 20.22492 -15.66824 18.17258 1.000 34.18000 318 MET B N 1
ATOM 6792 C CA . MET C 1 318 ? 21.67711 -15.74027 18.17476 1.000 34.56000 318 MET B CA 1
ATOM 6793 C C . MET C 1 318 ? 22.22717 -14.74260 19.18305 1.000 31.26000 318 MET B C 1
ATOM 6794 O O . MET C 1 318 ? 21.54097 -13.80791 19.60352 1.000 33.34000 318 MET B O 1
ATOM 6799 N N . CYS C 1 319 ? 23.48362 -14.95102 19.56272 1.000 25.03000 319 CYS B N 1
ATOM 6800 C CA . CYS C 1 319 ? 24.16855 -14.07363 20.50199 1.000 29.35000 319 CYS B CA 1
ATOM 6801 C C . CYS C 1 319 ? 24.88622 -12.97327 19.72856 1.000 38.43000 319 CYS B C 1
ATOM 6802 O O . CYS C 1 319 ? 25.76709 -13.25678 18.90929 1.000 46.66000 319 CYS B O 1
ATOM 6805 N N . ALA C 1 320 ? 24.50746 -11.72016 19.98592 1.000 34.84000 320 ALA B N 1
ATOM 6806 C CA . ALA C 1 320 ? 25.14789 -10.59226 19.32138 1.000 35.73000 320 ALA B CA 1
ATOM 6807 C C . ALA C 1 320 ? 26.45166 -10.17851 19.99077 1.000 34.74000 320 ALA B C 1
ATOM 6808 O O . ALA C 1 320 ? 27.27775 -9.51722 19.35219 1.000 34.82000 320 ALA B O 1
ATOM 6810 N N . THR C 1 321 ? 26.65510 -10.55110 21.25280 1.000 33.31000 321 THR B N 1
ATOM 6811 C CA . THR C 1 321 ? 27.86728 -10.21784 21.99856 1.000 32.24000 321 THR B CA 1
ATOM 6812 C C . THR C 1 321 ? 28.84086 -11.38781 22.05301 1.000 37.43000 321 THR B C 1
ATOM 6813 O O . THR C 1 321 ? 29.46806 -11.64061 23.08648 1.000 36.84000 321 THR B O 1
ATOM 6817 N N . HIS C 1 322 ? 28.98317 -12.12256 20.94869 1.000 36.84000 322 HIS B N 1
ATOM 6818 C CA . HIS C 1 322 ? 29.90959 -13.24595 20.90698 1.000 35.07000 322 HIS B CA 1
ATOM 6819 C C . HIS C 1 322 ? 31.36176 -12.80317 20.79984 1.000 31.15000 322 HIS B C 1
ATOM 6820 O O . HIS C 1 322 ? 32.25792 -13.57268 21.16162 1.000 34.16000 322 HIS B O 1
ATOM 6827 N N . ASN C 1 323 ? 31.61359 -11.58834 20.31616 1.000 32.83000 323 ASN B N 1
ATOM 6828 C CA . ASN C 1 323 ? 32.97066 -11.07377 20.18562 1.000 37.46000 323 ASN B CA 1
ATOM 6829 C C . ASN C 1 323 ? 33.55929 -10.59515 21.50607 1.000 31.30000 323 ASN B C 1
ATOM 6830 O O . ASN C 1 323 ? 34.71194 -10.15027 21.52123 1.000 28.07000 323 ASN B O 1
ATOM 6835 N N . ILE C 1 324 ? 32.80812 -10.67012 22.60544 1.000 32.43000 324 ILE B N 1
ATOM 6836 C CA . ILE C 1 324 ? 33.32170 -10.22134 23.89403 1.000 28.46000 324 ILE B CA 1
ATOM 6837 C C . ILE C 1 324 ? 34.40921 -11.17486 24.36716 1.000 28.98000 324 ILE B C 1
ATOM 6838 O O . ILE C 1 324 ? 34.22321 -12.39891 24.38552 1.000 30.79000 324 ILE B O 1
ATOM 6843 N N . THR C 1 325 ? 35.55328 -10.61674 24.74726 1.000 24.42000 325 THR B N 1
ATOM 6844 C CA . THR C 1 325 ? 36.66455 -11.38426 25.28010 1.000 21.82000 325 THR B CA 1
ATOM 6845 C C . THR C 1 325 ? 36.66570 -11.28984 26.80455 1.000 21.97000 325 THR B C 1
ATOM 6846 O O . THR C 1 325 ? 35.76475 -10.71476 27.41983 1.000 20.26000 325 THR B O 1
ATOM 6850 N N . LEU C 1 326 ? 37.69559 -11.87013 27.42362 1.000 23.07000 326 LEU B N 1
ATOM 6851 C CA . LEU C 1 326 ? 37.84667 -11.74167 28.86980 1.000 23.50000 326 LEU B CA 1
ATOM 6852 C C . LEU C 1 326 ? 38.21323 -10.31522 29.25979 1.000 19.55000 326 LEU B C 1
ATOM 6853 O O . LEU C 1 326 ? 37.72673 -9.79676 30.27176 1.000 18.80000 326 LEU B O 1
ATOM 6858 N N . SER C 1 327 ? 39.06550 -9.66376 28.46662 1.000 22.28000 327 SER B N 1
ATOM 6859 C CA . SER C 1 327 ? 39.47888 -8.30168 28.78544 1.000 17.76000 327 SER B CA 1
ATOM 6860 C C . SER C 1 327 ? 38.31313 -7.32980 28.65861 1.000 18.11000 327 SER B C 1
ATOM 6861 O O . SER C 1 327 ? 38.07592 -6.51111 29.55441 1.000 22.93000 327 SER B O 1
ATOM 6864 N N . THR C 1 328 ? 37.57154 -7.40451 27.54982 1.000 15.95000 328 THR B N 1
ATOM 6865 C CA . THR C 1 328 ? 36.43813 -6.50393 27.36566 1.000 16.00000 328 THR B CA 1
ATOM 6866 C C . THR C 1 328 ? 35.35520 -6.74604 28.40754 1.000 18.86000 328 THR B C 1
ATOM 6867 O O . THR C 1 328 ? 34.67359 -5.80194 28.82040 1.000 19.86000 328 THR B O 1
ATOM 6871 N N . GLN C 1 329 ? 35.18357 -7.99558 28.84713 1.000 21.09000 329 GLN B N 1
ATOM 6872 C CA . GLN C 1 329 ? 34.20707 -8.27809 29.89440 1.000 21.41000 329 GLN B CA 1
ATOM 6873 C C . GLN C 1 329 ? 34.55927 -7.54911 31.18369 1.000 20.72000 329 GLN B C 1
ATOM 6874 O O . GLN C 1 329 ? 33.68378 -6.97207 31.83866 1.000 25.35000 329 GLN B O 1
ATOM 6880 N N . THR C 1 330 ? 35.83918 -7.55981 31.56160 1.000 19.81000 330 THR B N 1
ATOM 6881 C CA . THR C 1 330 ? 36.25829 -6.85099 32.76591 1.000 22.82000 330 THR B CA 1
ATOM 6882 C C . THR C 1 330 ? 36.07871 -5.34498 32.61148 1.000 24.58000 330 THR B C 1
ATOM 6883 O O . THR C 1 330 ? 35.65160 -4.66675 33.55322 1.000 30.59000 330 THR B O 1
ATOM 6887 N N . ILE C 1 331 ? 36.38733 -4.80599 31.42871 1.000 23.02000 331 ILE B N 1
ATOM 6888 C CA . ILE C 1 331 ? 36.22789 -3.37137 31.19993 1.000 21.15000 331 ILE B CA 1
ATOM 6889 C C . ILE C 1 331 ? 34.76071 -2.97220 31.30240 1.000 17.08000 331 ILE B C 1
ATOM 6890 O O . ILE C 1 331 ? 34.42535 -1.93077 31.87849 1.000 17.36000 331 ILE B O 1
ATOM 6895 N N . ILE C 1 332 ? 33.86299 -3.79523 30.75524 1.000 15.16000 332 ILE B N 1
ATOM 6896 C CA . ILE C 1 332 ? 32.43610 -3.49029 30.82688 1.000 14.20000 332 ILE B CA 1
ATOM 6897 C C . ILE C 1 332 ? 31.95684 -3.50908 32.27296 1.000 18.92000 332 ILE B C 1
ATOM 6898 O O . ILE C 1 332 ? 31.17929 -2.64478 32.69664 1.000 22.11000 332 ILE B O 1
ATOM 6903 N N . LEU C 1 333 ? 32.41476 -4.48904 33.05570 1.000 22.67000 333 LEU B N 1
ATOM 6904 C CA . LEU C 1 333 ? 31.98455 -4.57503 34.44780 1.000 23.40000 333 LEU B CA 1
ATOM 6905 C C . LEU C 1 333 ? 32.53830 -3.41837 35.27099 1.000 22.81000 333 LEU B C 1
ATOM 6906 O O . LEU C 1 333 ? 31.83767 -2.87160 36.13049 1.000 24.44000 333 LEU B O 1
ATOM 6911 N N . ARG C 1 334 ? 33.79061 -3.02786 35.02037 1.000 24.72000 334 ARG B N 1
ATOM 6912 C CA . ARG C 1 334 ? 34.36944 -1.90085 35.74563 1.000 24.88000 334 ARG B CA 1
ATOM 6913 C C . ARG C 1 334 ? 33.61481 -0.60962 35.45216 1.000 29.89000 334 ARG B C 1
ATOM 6914 O O . ARG C 1 334 ? 33.35655 0.18702 36.36226 1.000 31.76000 334 ARG B O 1
ATOM 6922 N N . GLU C 1 335 ? 33.24857 -0.38614 34.18693 1.000 30.59000 335 GLU B N 1
ATOM 6923 C CA . GLU C 1 335 ? 32.47314 0.80200 33.84521 1.000 23.03000 335 GLU B CA 1
ATOM 6924 C C . GLU C 1 335 ? 31.07868 0.73889 34.45252 1.000 19.75000 335 GLU B C 1
ATOM 6925 O O . GLU C 1 335 ? 30.58042 1.73957 34.97977 1.000 29.93000 335 GLU B O 1
ATOM 6931 N N . MET C 1 336 ? 30.43526 -0.42957 34.39190 1.000 18.42000 336 MET B N 1
ATOM 6932 C CA . MET C 1 336 ? 29.12271 -0.57950 35.01043 1.000 24.30000 336 MET B CA 1
ATOM 6933 C C . MET C 1 336 ? 29.19242 -0.39120 36.51933 1.000 27.53000 336 MET B C 1
ATOM 6934 O O . MET C 1 336 ? 28.22863 0.08495 37.12968 1.000 31.04000 336 MET B O 1
ATOM 6939 N N . VAL C 1 337 ? 30.31518 -0.75907 37.13845 1.000 27.74000 337 VAL B N 1
ATOM 6940 C CA . VAL C 1 337 ? 30.50465 -0.46762 38.55563 1.000 26.99000 337 VAL B CA 1
ATOM 6941 C C . VAL C 1 337 ? 30.61790 1.03577 38.77175 1.000 29.44000 337 VAL B C 1
ATOM 6942 O O . VAL C 1 337 ? 29.93556 1.61001 39.62832 1.000 32.67000 337 VAL B O 1
ATOM 6946 N N . ARG C 1 338 ? 31.47195 1.69689 37.98545 1.000 31.99000 338 ARG B N 1
ATOM 6947 C CA . ARG C 1 338 ? 31.64692 3.13940 38.12400 1.000 26.00000 338 ARG B CA 1
ATOM 6948 C C . ARG C 1 338 ? 30.35569 3.88377 37.81119 1.000 29.11000 338 ARG B C 1
ATOM 6949 O O . ARG C 1 338 ? 29.97989 4.81914 38.52745 1.000 35.44000 338 ARG B O 1
ATOM 6957 N N . ALA C 1 339 ? 29.66047 3.48056 36.74468 1.000 31.76000 339 ALA B N 1
ATOM 6958 C CA . ALA C 1 339 ? 28.41887 4.15125 36.37561 1.000 26.69000 339 ALA B CA 1
ATOM 6959 C C . ALA C 1 339 ? 27.31457 3.89258 37.39091 1.000 27.13000 339 ALA B C 1
ATOM 6960 O O . ALA C 1 339 ? 26.45249 4.75367 37.59784 1.000 32.48000 339 ALA B O 1
ATOM 6962 N N . GLY C 1 340 ? 27.31959 2.72190 38.02931 1.000 27.26000 340 GLY B N 1
ATOM 6963 C CA . GLY C 1 340 ? 26.31953 2.44733 39.04674 1.000 28.71000 340 GLY B CA 1
ATOM 6964 C C . GLY C 1 340 ? 26.45488 3.35399 40.25449 1.000 32.48000 340 GLY B C 1
ATOM 6965 O O . GLY C 1 340 ? 25.45628 3.84494 40.78810 1.000 33.89000 340 GLY B O 1
ATOM 6966 N N . GLU C 1 341 ? 27.69150 3.59604 40.69712 1.000 36.42000 341 GLU B N 1
ATOM 6967 C CA . GLU C 1 341 ? 27.91054 4.46241 41.85055 1.000 42.67000 341 GLU B CA 1
ATOM 6968 C C . GLU C 1 341 ? 27.58156 5.91605 41.53327 1.000 39.59000 341 GLU B C 1
ATOM 6969 O O . GLU C 1 341 ? 27.13042 6.65448 42.41665 1.000 34.76000 341 GLU B O 1
ATOM 6975 N N . ILE C 1 342 ? 27.79902 6.34388 40.28758 1.000 33.44000 342 ILE B N 1
ATOM 6976 C CA . ILE C 1 342 ? 27.45054 7.70733 39.90127 1.000 36.24000 342 ILE B CA 1
ATOM 6977 C C . ILE C 1 342 ? 25.93757 7.88462 39.87738 1.000 38.82000 342 ILE B C 1
ATOM 6978 O O . ILE C 1 342 ? 25.40834 8.89005 40.36740 1.000 37.12000 342 ILE B O 1
ATOM 6983 N N . ALA C 1 343 ? 25.21699 6.91112 39.31436 1.000 36.08000 343 ALA B N 1
ATOM 6984 C CA . ALA C 1 343 ? 23.76113 6.99324 39.28414 1.000 30.54000 343 ALA B CA 1
ATOM 6985 C C . ALA C 1 343 ? 23.16978 6.96885 40.68612 1.000 39.09000 343 ALA B C 1
ATOM 6986 O O . ALA C 1 343 ? 22.14632 7.61479 40.93774 1.000 48.75000 343 ALA B O 1
ATOM 6988 N N . ASP C 1 344 ? 23.79742 6.23726 41.61113 1.000 41.89000 344 ASP B N 1
ATOM 6989 C CA . ASP C 1 344 ? 23.29566 6.19329 42.98061 1.000 43.78000 344 ASP B CA 1
ATOM 6990 C C . ASP C 1 344 ? 23.39304 7.55222 43.65953 1.000 43.95000 344 ASP B C 1
ATOM 6991 O O . ASP C 1 344 ? 22.61262 7.84286 44.57233 1.000 44.68000 344 ASP B O 1
ATOM 6996 N N . GLN C 1 345 ? 24.33694 8.39173 43.23583 1.000 43.84000 345 GLN B N 1
ATOM 6997 C CA . GLN C 1 345 ? 24.43385 9.74749 43.75669 1.000 43.91000 345 GLN B CA 1
ATOM 6998 C C . GLN C 1 345 ? 23.59594 10.74246 42.96713 1.000 45.24000 345 GLN B C 1
ATOM 6999 O O . GLN C 1 345 ? 23.23352 11.79360 43.50848 1.000 52.12000 345 GLN B O 1
ATOM 7005 N N . ILE C 1 346 ? 23.28162 10.43816 41.70623 1.000 42.35000 346 ILE B N 1
ATOM 7006 C CA . ILE C 1 346 ? 22.35980 11.27851 40.94914 1.000 40.72000 346 ILE B CA 1
ATOM 7007 C C . ILE C 1 346 ? 20.95517 11.17993 41.53133 1.000 39.54000 346 ILE B C 1
ATOM 7008 O O . ILE C 1 346 ? 20.21788 12.17202 41.58552 1.000 48.42000 346 ILE B O 1
ATOM 7013 N N . MET C 1 347 ? 20.56914 9.98781 41.99366 1.000 36.38000 347 MET B N 1
ATOM 7014 C CA . MET C 1 347 ? 19.22459 9.78559 42.52021 1.000 44.13000 347 MET B CA 1
ATOM 7015 C C . MET C 1 347 ? 19.00772 10.47993 43.85854 1.000 44.59000 347 MET B C 1
ATOM 7016 O O . MET C 1 347 ? 17.85544 10.70541 44.24358 1.000 43.42000 347 MET B O 1
ATOM 7021 N N . VAL C 1 348 ? 20.07542 10.81703 44.57471 1.000 42.43000 348 VAL B N 1
ATOM 7022 C CA . VAL C 1 348 ? 19.96781 11.58077 45.80957 1.000 45.47000 348 VAL B CA 1
ATOM 7023 C C . VAL C 1 348 ? 20.33621 13.05004 45.58492 1.000 51.84000 348 VAL B C 1
ATOM 7024 O O . VAL C 1 348 ? 20.60266 13.77743 46.54219 1.000 52.77000 348 VAL B O 1
ATOM 7028 N N . LYS C 1 349 ? 20.35733 13.49375 44.32631 1.000 45.36000 349 LYS B N 1
ATOM 7029 C CA . LYS C 1 349 ? 20.66945 14.87063 43.94621 1.000 38.43000 349 LYS B CA 1
ATOM 7030 C C . LYS C 1 349 ? 22.05216 15.30816 44.41895 1.000 41.65000 349 LYS B C 1
ATOM 7031 O O . LYS C 1 349 ? 22.30664 16.50657 44.57936 1.000 47.63000 349 LYS B O 1
ATOM 7037 N N . ALA C 1 350 ? 22.95516 14.35590 44.64638 1.000 38.60000 350 ALA B N 1
ATOM 7038 C CA . ALA C 1 350 ? 24.32625 14.66555 45.02377 1.000 34.85000 350 ALA B CA 1
ATOM 7039 C C . ALA C 1 350 ? 25.24241 14.84433 43.82209 1.000 37.15000 350 ALA B C 1
ATOM 7040 O O . ALA C 1 350 ? 26.38468 15.28331 43.99288 1.000 44.35000 350 ALA B O 1
ATOM 7042 N N . LEU C 1 351 ? 24.77294 14.51406 42.62191 1.000 34.58000 351 LEU B N 1
ATOM 7043 C CA . LEU C 1 351 ? 25.53134 14.68292 41.39222 1.000 32.25000 351 LEU B CA 1
ATOM 7044 C C . LEU C 1 351 ? 24.55848 14.98583 40.26680 1.000 30.11000 351 LEU B C 1
ATOM 7045 O O . LEU C 1 351 ? 23.41965 14.50366 40.28930 1.000 32.90000 351 LEU B O 1
ATOM 7050 N N . PRO C 1 352 ? 24.96666 15.77256 39.27854 1.000 30.71000 352 PRO B N 1
ATOM 7051 C CA . PRO C 1 352 ? 24.09671 16.03811 38.13168 1.000 41.24000 352 PRO B CA 1
ATOM 7052 C C . PRO C 1 352 ? 24.14460 14.88719 37.13487 1.000 38.04000 352 PRO B C 1
ATOM 7053 O O . PRO C 1 352 ? 25.02127 14.02331 37.17665 1.000 41.18000 352 PRO B O 1
ATOM 7057 N N . TRP C 1 353 ? 23.17063 14.89086 36.22177 1.000 37.61000 353 TRP B N 1
ATOM 7058 C CA . TRP C 1 353 ? 23.17004 13.90262 35.14959 1.000 40.29000 353 TRP B CA 1
ATOM 7059 C C . TRP C 1 353 ? 24.37056 14.06019 34.22732 1.000 39.83000 353 TRP B C 1
ATOM 7060 O O . TRP C 1 353 ? 24.72053 13.11252 33.51515 1.000 40.37000 353 TRP B O 1
ATOM 7071 N N . SER C 1 354 ? 25.00920 15.23304 34.22687 1.000 38.24000 354 SER B N 1
ATOM 7072 C CA . SER C 1 354 ? 26.17578 15.45532 33.38201 1.000 45.35000 354 SER B CA 1
ATOM 7073 C C . SER C 1 354 ? 27.38971 14.66033 33.84449 1.000 40.21000 354 SER B C 1
ATOM 7074 O O . SER C 1 354 ? 28.32182 14.46418 33.05714 1.000 40.41000 354 SER B O 1
ATOM 7077 N N . ALA C 1 355 ? 27.40291 14.20182 35.09818 1.000 32.50000 355 ALA B N 1
ATOM 7078 C CA . ALA C 1 355 ? 28.52344 13.40886 35.58769 1.000 29.37000 355 ALA B CA 1
ATOM 7079 C C . ALA C 1 355 ? 28.50541 11.98583 35.04658 1.000 33.29000 355 ALA B C 1
ATOM 7080 O O . ALA C 1 355 ? 29.55523 11.33468 35.01351 1.000 31.27000 355 ALA B O 1
ATOM 7082 N N . LEU C 1 356 ? 27.34175 11.49264 34.61783 1.000 36.59000 356 LEU B N 1
ATOM 7083 C CA . LEU C 1 356 ? 27.25436 10.11960 34.13253 1.000 28.28000 356 LEU B CA 1
ATOM 7084 C C . LEU C 1 356 ? 27.88381 9.97701 32.75266 1.000 28.68000 356 LEU B C 1
ATOM 7085 O O . LEU C 1 356 ? 28.49441 8.94622 32.44709 1.000 36.98000 356 LEU B O 1
ATOM 7090 N N . PHE C 1 357 ? 27.75041 11.00006 31.90612 1.000 23.37000 357 PHE B N 1
ATOM 7091 C CA . PHE C 1 357 ? 28.27151 10.96200 30.54502 1.000 26.42000 357 PHE B CA 1
ATOM 7092 C C . PHE C 1 357 ? 29.67622 11.54186 30.43666 1.000 28.72000 357 PHE B C 1
ATOM 7093 O O . PHE C 1 357 ? 30.03545 12.10019 29.39092 1.000 27.09000 357 PHE B O 1
ATOM 7101 N N . GLN C 1 358 ? 30.47962 11.42091 31.48948 1.000 28.95000 358 GLN B N 1
ATOM 7102 C CA . GLN C 1 358 ? 31.83921 11.93965 31.46557 1.000 26.65000 358 GLN B CA 1
ATOM 7103 C C . GLN C 1 358 ? 32.70845 11.10571 30.53091 1.000 29.07000 358 GLN B C 1
ATOM 7104 O O . GLN C 1 358 ? 32.54633 9.88635 30.42882 1.000 33.86000 358 GLN B O 1
ATOM 7110 N N . LYS C 1 359 ? 33.63381 11.77291 29.84481 1.000 22.93000 359 LYS B N 1
ATOM 7111 C CA . LYS C 1 359 ? 34.48049 11.10830 28.86551 1.000 24.46000 359 LYS B CA 1
ATOM 7112 C C . LYS C 1 359 ? 35.39353 10.08685 29.54414 1.000 27.16000 359 LYS B C 1
ATOM 7113 O O . LYS C 1 359 ? 35.66246 10.15045 30.74696 1.000 26.53000 359 LYS B O 1
ATOM 7119 N N . HIS C 1 360 ? 35.86965 9.13200 28.74759 1.000 28.78000 360 HIS B N 1
ATOM 7120 C CA . HIS C 1 360 ? 36.70782 8.05293 29.24567 1.000 24.27000 360 HIS B CA 1
ATOM 7121 C C . HIS C 1 360 ? 38.08297 8.58140 29.65196 1.000 25.50000 360 HIS B C 1
ATOM 7122 O O . HIS C 1 360 ? 38.37380 9.77895 29.58465 1.000 30.11000 360 HIS B O 1
ATOM 7129 N N . ASP C 1 361 ? 38.94455 7.65887 30.06904 1.000 30.13000 361 ASP B N 1
ATOM 7130 C CA . ASP C 1 361 ? 40.30657 7.97190 30.48959 1.000 29.95000 361 ASP B CA 1
ATOM 7131 C C . ASP C 1 361 ? 41.24416 6.85219 30.05047 1.000 31.98000 361 ASP B C 1
ATOM 7132 O O . ASP C 1 361 ? 42.06869 6.35784 30.82028 1.000 38.69000 361 ASP B O 1
ATOM 7137 N N . PHE C 1 362 ? 41.11760 6.44201 28.78602 1.000 27.02000 362 PHE B N 1
ATOM 7138 C CA . PHE C 1 362 ? 41.88612 5.30510 28.28703 1.000 25.35000 362 PHE B CA 1
ATOM 7139 C C . PHE C 1 362 ? 43.38471 5.57205 28.35857 1.000 30.37000 362 PHE B C 1
ATOM 7140 O O . PHE C 1 362 ? 44.15791 4.72035 28.81159 1.000 38.21000 362 PHE B O 1
ATOM 7148 N N . PHE C 1 363 ? 43.81413 6.75126 27.91845 1.000 24.38000 363 PHE B N 1
ATOM 7149 C CA . PHE C 1 363 ? 45.23201 7.08194 27.86901 1.000 24.41000 363 PHE B CA 1
ATOM 7150 C C . PHE C 1 363 ? 45.79689 7.50068 29.22233 1.000 29.16000 363 PHE B C 1
ATOM 7151 O O . PHE C 1 363 ? 46.90013 8.05570 29.27126 1.000 29.08000 363 PHE B O 1
ATOM 7159 N N . HIS C 1 364 ? 45.07319 7.24689 30.31422 1.000 32.50000 364 HIS B N 1
ATOM 7160 C CA . HIS C 1 364 ? 45.57238 7.51266 31.65578 1.000 37.38000 364 HIS B CA 1
ATOM 7161 C C . HIS C 1 364 ? 45.52193 6.30394 32.57846 1.000 36.92000 364 HIS B C 1
ATOM 7162 O O . HIS C 1 364 ? 46.08427 6.37126 33.67718 1.000 41.95000 364 HIS B O 1
ATOM 7169 N N . ARG C 1 365 ? 44.87439 5.20997 32.17688 1.000 25.91000 365 ARG B N 1
ATOM 7170 C CA . ARG C 1 365 ? 44.69729 4.05808 33.05020 1.000 32.60000 365 ARG B CA 1
ATOM 7171 C C . ARG C 1 365 ? 45.84820 3.06379 32.98916 1.000 38.13000 365 ARG B C 1
ATOM 7172 O O . ARG C 1 365 ? 46.05275 2.31804 33.95415 1.000 40.24000 365 ARG B O 1
ATOM 7180 N N . TYR C 1 366 ? 46.60226 3.03114 31.89498 1.000 31.39000 366 TYR B N 1
ATOM 7181 C CA . TYR C 1 366 ? 47.58190 1.98193 31.66600 1.000 29.89000 366 TYR B CA 1
ATOM 7182 C C . TYR C 1 366 ? 48.98230 2.56630 31.53402 1.000 33.29000 366 TYR B C 1
ATOM 7183 O O . TYR C 1 366 ? 49.16921 3.67582 31.02576 1.000 30.48000 366 TYR B O 1
ATOM 7192 N N . LYS C 1 367 ? 49.96677 1.79999 32.00649 1.000 39.63000 367 LYS B N 1
ATOM 7193 C CA . LYS C 1 367 ? 51.36852 2.18578 31.92005 1.000 36.83000 367 LYS B CA 1
ATOM 7194 C C . LYS C 1 367 ? 52.00820 1.81032 30.59084 1.000 40.38000 367 LYS B C 1
ATOM 7195 O O . LYS C 1 367 ? 53.05062 2.37408 30.23990 1.000 39.72000 367 LYS B O 1
ATOM 7201 N N . HIS C 1 368 ? 51.42235 0.86993 29.85227 1.000 40.74000 368 HIS B N 1
ATOM 7202 C CA . HIS C 1 368 ? 51.97537 0.42397 28.58229 1.000 36.76000 368 HIS B CA 1
ATOM 7203 C C . HIS C 1 368 ? 50.84935 0.24012 27.57840 1.000 31.68000 368 HIS B C 1
ATOM 7204 O O . HIS C 1 368 ? 49.75023 -0.19111 27.93796 1.000 33.19000 368 HIS B O 1
ATOM 7211 N N . TYR C 1 369 ? 51.13188 0.56584 26.32010 1.000 30.67000 369 TYR B N 1
ATOM 7212 C CA . TYR C 1 369 ? 50.15171 0.49113 25.24903 1.000 30.82000 369 TYR B CA 1
ATOM 7213 C C . TYR C 1 369 ? 50.76352 -0.22231 24.05142 1.000 27.26000 369 TYR B C 1
ATOM 7214 O O . TYR C 1 369 ? 51.97689 -0.43297 23.97506 1.000 33.16000 369 TYR B O 1
ATOM 7223 N N . LEU C 1 370 ? 49.90293 -0.59567 23.10735 1.000 28.45000 370 LEU B N 1
ATOM 7224 C CA . LEU C 1 370 ? 50.30342 -1.33669 21.91545 1.000 37.74000 370 LEU B CA 1
ATOM 7225 C C . LEU C 1 370 ? 49.85098 -0.55494 20.68744 1.000 43.50000 370 LEU B C 1
ATOM 7226 O O . LEU C 1 370 ? 48.65101 -0.47916 20.40001 1.000 42.35000 370 LEU B O 1
ATOM 7231 N N . THR C 1 371 ? 50.81090 0.02027 19.96509 1.000 38.23000 371 THR B N 1
ATOM 7232 C CA . THR C 1 371 ? 50.52052 0.86629 18.81093 1.000 36.08000 371 THR B CA 1
ATOM 7233 C C . THR C 1 371 ? 50.32222 -0.01043 17.57919 1.000 37.26000 371 THR B C 1
ATOM 7234 O O . THR C 1 371 ? 51.28353 -0.57821 17.05073 1.000 43.43000 371 THR B O 1
ATOM 7238 N N . ILE C 1 372 ? 49.08139 -0.11430 17.11392 1.000 31.87000 372 ILE B N 1
ATOM 7239 C CA . ILE C 1 372 ? 48.72918 -0.93959 15.96358 1.000 37.32000 372 ILE B CA 1
ATOM 7240 C C . ILE C 1 372 ? 48.46170 0.00860 14.80100 1.000 39.65000 372 ILE B C 1
ATOM 7241 O O . ILE C 1 372 ? 47.39067 0.62038 14.71962 1.000 39.84000 372 ILE B O 1
ATOM 7246 N N . THR C 1 373 ? 49.42529 0.13018 13.89141 1.000 43.70000 373 THR B N 1
ATOM 7247 C CA . THR C 1 373 ? 49.32706 1.04318 12.76203 1.000 47.79000 373 THR B CA 1
ATOM 7248 C C . THR C 1 373 ? 49.21049 0.27545 11.45158 1.000 49.99000 373 THR B C 1
ATOM 7249 O O . THR C 1 373 ? 49.79534 -0.79850 11.28481 1.000 53.13000 373 THR B O 1
ATOM 7253 N N . ALA C 1 374 ? 48.45479 0.84949 10.51716 1.000 47.99000 374 ALA B N 1
ATOM 7254 C CA . ALA C 1 374 ? 48.27802 0.29262 9.18290 1.000 49.92000 374 ALA B CA 1
ATOM 7255 C C . ALA C 1 374 ? 48.51383 1.39231 8.15967 1.000 59.79000 374 ALA B C 1
ATOM 7256 O O . ALA C 1 374 ? 47.89573 2.45858 8.23992 1.000 63.95000 374 ALA B O 1
ATOM 7258 N N . ALA C 1 375 ? 49.40161 1.13338 7.20160 1.000 59.77000 375 ALA B N 1
ATOM 7259 C CA . ALA C 1 375 ? 49.79353 2.12214 6.20904 1.000 63.19000 375 ALA B CA 1
ATOM 7260 C C . ALA C 1 375 ? 49.50496 1.61437 4.80251 1.000 70.23000 375 ALA B C 1
ATOM 7261 O O . ALA C 1 375 ? 49.54436 0.40886 4.53785 1.000 77.46000 375 ALA B O 1
ATOM 7263 N N . ALA C 1 376 ? 49.21585 2.55241 3.90126 1.000 71.39000 376 ALA B N 1
ATOM 7264 C CA . ALA C 1 376 ? 48.97738 2.23683 2.50016 1.000 75.89000 376 ALA B CA 1
ATOM 7265 C C . ALA C 1 376 ? 49.38128 3.43115 1.64793 1.000 83.21000 376 ALA B C 1
ATOM 7266 O O . ALA C 1 376 ? 49.40951 4.57250 2.11607 1.000 89.58000 376 ALA B O 1
ATOM 7268 N N . LYS C 1 377 ? 49.69156 3.15254 0.37975 1.000 83.75000 377 LYS B N 1
ATOM 7269 C CA . LYS C 1 377 ? 50.16421 4.19887 -0.52185 1.000 89.88000 377 LYS B CA 1
ATOM 7270 C C . LYS C 1 377 ? 49.02241 5.09042 -0.99653 1.000 81.31000 377 LYS B C 1
ATOM 7271 O O . LYS C 1 377 ? 49.09608 6.31882 -0.88191 1.000 80.22000 377 LYS B O 1
ATOM 7277 N N . THR C 1 378 ? 47.96573 4.49517 -1.53609 1.000 76.55000 378 THR B N 1
ATOM 7278 C CA . THR C 1 378 ? 46.82449 5.26245 -2.00956 1.000 91.71000 378 THR B CA 1
ATOM 7279 C C . THR C 1 378 ? 45.81955 5.48481 -0.88113 1.000 89.61000 378 THR B C 1
ATOM 7280 O O . THR C 1 378 ? 45.78787 4.75269 0.11156 1.000 85.06000 378 THR B O 1
ATOM 7284 N N . ALA C 1 379 ? 44.98984 6.51881 -1.05007 1.000 86.58000 379 ALA B N 1
ATOM 7285 C CA . ALA C 1 379 ? 43.99642 6.85794 -0.03629 1.000 81.78000 379 ALA B CA 1
ATOM 7286 C C . ALA C 1 379 ? 42.82432 5.88233 -0.04239 1.000 80.59000 379 ALA B C 1
ATOM 7287 O O . ALA C 1 379 ? 42.27893 5.55749 1.01853 1.000 78.37000 379 ALA B O 1
ATOM 7289 N N . GLU C 1 380 ? 42.41852 5.41024 -1.22378 1.000 80.28000 380 GLU B N 1
ATOM 7290 C CA . GLU C 1 380 ? 41.27996 4.49968 -1.30033 1.000 84.46000 380 GLU B CA 1
ATOM 7291 C C . GLU C 1 380 ? 41.61548 3.14207 -0.69474 1.000 83.66000 380 GLU B C 1
ATOM 7292 O O . GLU C 1 380 ? 40.80702 2.57019 0.04586 1.000 80.14000 380 GLU B O 1
ATOM 7298 N N . ALA C 1 381 ? 42.79933 2.60665 -1.00044 1.000 84.63000 381 ALA B N 1
ATOM 7299 C CA . ALA C 1 381 ? 43.19174 1.31710 -0.44626 1.000 78.64000 381 ALA B CA 1
ATOM 7300 C C . ALA C 1 381 ? 43.50853 1.39792 1.04046 1.000 68.99000 381 ALA B C 1
ATOM 7301 O O . ALA C 1 381 ? 43.57723 0.35747 1.70252 1.000 68.40000 381 ALA B O 1
ATOM 7303 N N . GLN C 1 382 ? 43.70252 2.60441 1.57836 1.000 70.58000 382 GLN B N 1
ATOM 7304 C CA . GLN C 1 382 ? 43.97850 2.74176 3.00478 1.000 66.11000 382 GLN B CA 1
ATOM 7305 C C . GLN C 1 382 ? 42.73294 2.47045 3.83888 1.000 64.07000 382 GLN B C 1
ATOM 7306 O O . GLN C 1 382 ? 42.81377 1.82918 4.89277 1.000 67.60000 382 GLN B O 1
ATOM 7312 N N . LEU C 1 383 ? 41.57141 2.94613 3.38398 1.000 67.70000 383 LEU B N 1
ATOM 7313 C CA . LEU C 1 383 ? 40.33872 2.71382 4.13044 1.000 67.44000 383 LEU B CA 1
ATOM 7314 C C . LEU C 1 383 ? 39.95412 1.23878 4.11873 1.000 60.41000 383 LEU B C 1
ATOM 7315 O O . LEU C 1 383 ? 39.47377 0.70986 5.12814 1.000 50.12000 383 LEU B O 1
ATOM 7320 N N . LYS C 1 384 ? 40.15858 0.55772 2.98785 1.000 65.64000 384 LYS B N 1
ATOM 7321 C CA . LYS C 1 384 ? 39.90674 -0.87938 2.93740 1.000 66.88000 384 LYS B CA 1
ATOM 7322 C C . LYS C 1 384 ? 40.87309 -1.64108 3.83530 1.000 59.77000 384 LYS B C 1
ATOM 7323 O O . LYS C 1 384 ? 40.46939 -2.56583 4.55017 1.000 53.63000 384 LYS B O 1
ATOM 7329 N N . TRP C 1 385 ? 42.15290 -1.26399 3.81309 1.000 62.06000 385 TRP B N 1
ATOM 7330 C CA . TRP C 1 385 ? 43.15768 -1.99776 4.57501 1.000 55.50000 385 TRP B CA 1
ATOM 7331 C C . TRP C 1 385 ? 43.03767 -1.72435 6.06943 1.000 58.89000 385 TRP B C 1
ATOM 7332 O O . TRP C 1 385 ? 43.14474 -2.64907 6.88346 1.000 60.31000 385 TRP B O 1
ATOM 7343 N N . ALA C 1 386 ? 42.81773 -0.46313 6.45159 1.000 59.12000 386 ALA B N 1
ATOM 7344 C CA . ALA C 1 386 ? 42.68221 -0.13806 7.86791 1.000 56.25000 386 ALA B CA 1
ATOM 7345 C C . ALA C 1 386 ? 41.43302 -0.76507 8.47229 1.000 50.51000 386 ALA B C 1
ATOM 7346 O O . ALA C 1 386 ? 41.41874 -1.08677 9.66598 1.000 44.90000 386 ALA B O 1
ATOM 7348 N N . GLY C 1 387 ? 40.38026 -0.94551 7.67229 1.000 47.42000 387 GLY B N 1
ATOM 7349 C CA . GLY C 1 387 ? 39.18757 -1.60277 8.17424 1.000 47.22000 387 GLY B CA 1
ATOM 7350 C C . GLY C 1 387 ? 39.40598 -3.06735 8.49181 1.000 48.48000 387 GLY B C 1
ATOM 7351 O O . GLY C 1 387 ? 38.78962 -3.60341 9.41745 1.000 48.28000 387 GLY B O 1
ATOM 7352 N N . LEU C 1 388 ? 40.28302 -3.73418 7.73844 1.000 48.80000 388 LEU B N 1
ATOM 7353 C CA . LEU C 1 388 ? 40.55892 -5.14183 8.00383 1.000 49.13000 388 LEU B CA 1
ATOM 7354 C C . LEU C 1 388 ? 41.42556 -5.31204 9.24438 1.000 49.18000 388 LEU B C 1
ATOM 7355 O O . LEU C 1 388 ? 41.19235 -6.22019 10.05077 1.000 50.78000 388 LEU B O 1
ATOM 7360 N N . VAL C 1 389 ? 42.43333 -4.45241 9.41058 1.000 45.37000 389 VAL B N 1
ATOM 7361 C CA . VAL C 1 389 ? 43.33480 -4.57419 10.55294 1.000 44.78000 389 VAL B CA 1
ATOM 7362 C C . VAL C 1 389 ? 42.56749 -4.40865 11.85814 1.000 43.70000 389 VAL B C 1
ATOM 7363 O O . VAL C 1 389 ? 42.78384 -5.15382 12.82175 1.000 46.04000 389 VAL B O 1
ATOM 7367 N N . GLU C 1 390 ? 41.65031 -3.44003 11.90794 1.000 47.93000 390 GLU B N 1
ATOM 7368 C CA . GLU C 1 390 ? 40.85435 -3.24400 13.11541 1.000 52.53000 390 GLU B CA 1
ATOM 7369 C C . GLU C 1 390 ? 39.90510 -4.41341 13.34731 1.000 53.13000 390 GLU B C 1
ATOM 7370 O O . GLU C 1 390 ? 39.66454 -4.80643 14.49494 1.000 52.07000 390 GLU B O 1
ATOM 7376 N N . SER C 1 391 ? 39.35535 -4.98145 12.27083 1.000 53.57000 391 SER B N 1
ATOM 7377 C CA . SER C 1 391 ? 38.42986 -6.10003 12.41925 1.000 49.41000 391 SER B CA 1
ATOM 7378 C C . SER C 1 391 ? 39.13816 -7.33347 12.96410 1.000 46.79000 391 SER B C 1
ATOM 7379 O O . SER C 1 391 ? 38.55813 -8.09457 13.74725 1.000 48.63000 391 SER B O 1
ATOM 7382 N N . LYS C 1 392 ? 40.38814 -7.54784 12.56389 1.000 42.48000 392 LYS B N 1
ATOM 7383 C CA . LYS C 1 392 ? 41.17785 -8.66415 13.06225 1.000 46.78000 392 LYS B CA 1
ATOM 7384 C C . LYS C 1 392 ? 41.89746 -8.33937 14.36485 1.000 42.45000 392 LYS B C 1
ATOM 7385 O O . LYS C 1 392 ? 42.64323 -9.18379 14.87160 1.000 45.55000 392 LYS B O 1
ATOM 7391 N N . LEU C 1 393 ? 41.69452 -7.14059 14.91690 1.000 40.82000 393 LEU B N 1
ATOM 7392 C CA . LEU C 1 393 ? 42.32989 -6.78242 16.17941 1.000 40.80000 393 LEU B CA 1
ATOM 7393 C C . LEU C 1 393 ? 41.74549 -7.55453 17.35511 1.000 41.43000 393 LEU B C 1
ATOM 7394 O O . LEU C 1 393 ? 42.42391 -7.70972 18.37659 1.000 37.16000 393 LEU B O 1
ATOM 7399 N N . ARG C 1 394 ? 40.50641 -8.03937 17.23425 1.000 44.63000 394 ARG B N 1
ATOM 7400 C CA . ARG C 1 394 ? 39.92583 -8.85761 18.29367 1.000 38.67000 394 ARG B CA 1
ATOM 7401 C C . ARG C 1 394 ? 40.75989 -10.10711 18.54111 1.000 39.76000 394 ARG B C 1
ATOM 7402 O O . ARG C 1 394 ? 40.99708 -10.48857 19.69302 1.000 36.25000 394 ARG B O 1
ATOM 7410 N N . HIS C 1 395 ? 41.22143 -10.75436 17.46974 1.000 45.77000 395 HIS B N 1
ATOM 7411 C CA . HIS C 1 395 ? 42.02414 -11.96075 17.61894 1.000 42.36000 395 HIS B CA 1
ATOM 7412 C C . HIS C 1 395 ? 43.39171 -11.67164 18.22148 1.000 33.09000 395 HIS B C 1
ATOM 7413 O O . HIS C 1 395 ? 44.06055 -12.60292 18.68124 1.000 38.82000 395 HIS B O 1
ATOM 7420 N N . LEU C 1 396 ? 43.81959 -10.40724 18.23462 1.000 31.69000 396 LEU B N 1
ATOM 7421 C CA . LEU C 1 396 ? 45.10587 -10.06835 18.83326 1.000 37.65000 396 LEU B CA 1
ATOM 7422 C C . LEU C 1 396 ? 45.01199 -9.97959 20.35139 1.000 34.77000 396 LEU B C 1
ATOM 7423 O O . LEU C 1 396 ? 45.92042 -10.43235 21.05695 1.000 26.34000 396 LEU B O 1
ATOM 7428 N N . VAL C 1 397 ? 43.92663 -9.40192 20.87354 1.000 37.56000 397 VAL B N 1
ATOM 7429 C CA . VAL C 1 397 ? 43.79056 -9.29801 22.32254 1.000 32.02000 397 VAL B CA 1
ATOM 7430 C C . VAL C 1 397 ? 43.55184 -10.67066 22.93897 1.000 33.91000 397 VAL B C 1
ATOM 7431 O O . VAL C 1 397 ? 43.94795 -10.91929 24.08386 1.000 27.87000 397 VAL B O 1
ATOM 7435 N N . THR C 1 398 ? 42.92235 -11.58617 22.19697 1.000 31.68000 398 THR B N 1
ATOM 7436 C CA . THR C 1 398 ? 42.71563 -12.93702 22.70774 1.000 24.55000 398 THR B CA 1
ATOM 7437 C C . THR C 1 398 ? 44.04250 -13.67098 22.85066 1.000 28.08000 398 THR B C 1
ATOM 7438 O O . THR C 1 398 ? 44.31028 -14.29556 23.88345 1.000 26.48000 398 THR B O 1
ATOM 7442 N N . ARG C 1 399 ? 44.88956 -13.60301 21.81988 1.000 31.29000 399 ARG B N 1
ATOM 7443 C CA . ARG C 1 399 ? 46.21491 -14.20604 21.90835 1.000 28.33000 399 ARG B CA 1
ATOM 7444 C C . ARG C 1 399 ? 47.07599 -13.51215 22.95519 1.000 23.71000 399 ARG B C 1
ATOM 7445 O O . ARG C 1 399 ? 47.94054 -14.15012 23.56657 1.000 25.91000 399 ARG B O 1
ATOM 7453 N N . LEU C 1 400 ? 46.85747 -12.21343 23.17674 1.000 33.89000 400 LEU B N 1
ATOM 7454 C CA . LEU C 1 400 ? 47.56409 -11.52282 24.24960 1.000 28.96000 400 LEU B CA 1
ATOM 7455 C C . LEU C 1 400 ? 47.07459 -11.97184 25.61830 1.000 29.02000 400 LEU B C 1
ATOM 7456 O O . LEU C 1 400 ? 47.81730 -11.87787 26.60184 1.000 30.74000 400 LEU B O 1
ATOM 7461 N N . GLU C 1 401 ? 45.83375 -12.45718 25.70255 1.000 35.37000 401 GLU B N 1
ATOM 7462 C CA . GLU C 1 401 ? 45.31008 -12.95852 26.96721 1.000 36.31000 401 GLU B CA 1
ATOM 7463 C C . GLU C 1 401 ? 45.97625 -14.25728 27.40230 1.000 38.93000 401 GLU B C 1
ATOM 7464 O O . GLU C 1 401 ? 45.92978 -14.59117 28.59045 1.000 35.42000 401 GLU B O 1
ATOM 7470 N N . LEU C 1 402 ? 46.58798 -15.00065 26.47742 1.000 32.58000 402 LEU B N 1
ATOM 7471 C CA . LEU C 1 402 ? 47.17115 -16.28299 26.85181 1.000 27.17000 402 LEU B CA 1
ATOM 7472 C C . LEU C 1 402 ? 48.50225 -16.11081 27.56515 1.000 34.19000 402 LEU B C 1
ATOM 7473 O O . LEU C 1 402 ? 48.89306 -16.97760 28.35731 1.000 46.43000 402 LEU B O 1
ATOM 7478 N N . VAL C 1 403 ? 49.20669 -15.01262 27.30158 1.000 27.78000 403 VAL B N 1
ATOM 7479 C CA . VAL C 1 403 ? 50.33643 -14.61559 28.13486 1.000 33.46000 403 VAL B CA 1
ATOM 7480 C C . VAL C 1 403 ? 49.73580 -14.00993 29.39823 1.000 41.75000 403 VAL B C 1
ATOM 7481 O O . VAL C 1 403 ? 49.30389 -12.85526 29.39124 1.000 40.95000 403 VAL B O 1
ATOM 7485 N N . ASP C 1 404 ? 49.67486 -14.78702 30.47750 1.000 43.96000 404 ASP B N 1
ATOM 7486 C CA . ASP C 1 404 ? 49.10503 -14.29104 31.72651 1.000 47.06000 404 ASP B CA 1
ATOM 7487 C C . ASP C 1 404 ? 50.18066 -13.80996 32.68587 1.000 52.91000 404 ASP B C 1
ATOM 7488 O O . ASP C 1 404 ? 50.13673 -14.04727 33.89747 1.000 48.11000 404 ASP B O 1
ATOM 7493 N N . ALA C 1 405 ? 51.18082 -13.14240 32.12352 1.000 44.96000 405 ALA B N 1
ATOM 7494 C CA . ALA C 1 405 ? 51.83609 -12.04224 32.80327 1.000 38.14000 405 ALA B CA 1
ATOM 7495 C C . ALA C 1 405 ? 51.16680 -10.71719 32.47060 1.000 38.78000 405 ALA B C 1
ATOM 7496 O O . ALA C 1 405 ? 51.46997 -9.70740 33.11267 1.000 36.83000 405 ALA B O 1
ATOM 7498 N N . ILE C 1 406 ? 50.23838 -10.72201 31.51548 1.000 42.23000 406 ILE B N 1
ATOM 7499 C CA . ILE C 1 406 ? 49.62589 -9.51000 30.98416 1.000 40.99000 406 ILE B CA 1
ATOM 7500 C C . ILE C 1 406 ? 48.26729 -9.23016 31.61935 1.000 39.87000 406 ILE B C 1
ATOM 7501 O O . ILE C 1 406 ? 47.91325 -8.07120 31.83482 1.000 42.83000 406 ILE B O 1
ATOM 7506 N N . ALA C 1 407 ? 47.47042 -10.27270 31.86525 1.000 38.70000 407 ALA B N 1
ATOM 7507 C CA . ALA C 1 407 ? 46.21865 -10.18257 32.61828 1.000 37.10000 407 ALA B CA 1
ATOM 7508 C C . ALA C 1 407 ? 45.09768 -9.41056 31.92410 1.000 38.85000 407 ALA B C 1
ATOM 7509 O O . ALA C 1 407 ? 43.92161 -9.67109 32.19779 1.000 44.39000 407 ALA B O 1
ATOM 7511 N N . LEU C 1 408 ? 45.42000 -8.45814 31.04896 1.000 34.67000 408 LEU B N 1
ATOM 7512 C CA . LEU C 1 408 ? 44.36745 -7.66960 30.41942 1.000 34.49000 408 LEU B CA 1
ATOM 7513 C C . LEU C 1 408 ? 44.88481 -7.03058 29.13808 1.000 33.17000 408 LEU B C 1
ATOM 7514 O O . LEU C 1 408 ? 46.05176 -6.63849 29.05912 1.000 37.59000 408 LEU B O 1
ATOM 7519 N N . ALA C 1 409 ? 43.99862 -6.91609 28.14717 1.000 23.66000 409 ALA B N 1
ATOM 7520 C CA . ALA C 1 409 ? 44.31575 -6.28799 26.86365 1.000 19.31000 409 ALA B CA 1
ATOM 7521 C C . ALA C 1 409 ? 43.11702 -5.43503 26.45858 1.000 25.20000 409 ALA B C 1
ATOM 7522 O O . ALA C 1 409 ? 42.15891 -5.94243 25.86845 1.000 26.32000 409 ALA B O 1
ATOM 7524 N N . HIS C 1 410 ? 43.17988 -4.13940 26.76878 1.000 25.49000 410 HIS B N 1
ATOM 7525 C CA . HIS C 1 410 ? 42.06367 -3.23282 26.53305 1.000 19.38000 410 HIS B CA 1
ATOM 7526 C C . HIS C 1 410 ? 42.16490 -2.64816 25.12992 1.000 19.81000 410 HIS B C 1
ATOM 7527 O O . HIS C 1 410 ? 43.06597 -1.83529 24.87541 1.000 23.28000 410 HIS B O 1
ATOM 7534 N N . PRO C 1 411 ? 41.27782 -3.00746 24.20332 1.000 15.01000 411 PRO B N 1
ATOM 7535 C CA . PRO C 1 411 ? 41.32006 -2.40175 22.86913 1.000 17.03000 411 PRO B CA 1
ATOM 7536 C C . PRO C 1 411 ? 40.58713 -1.07063 22.85011 1.000 22.47000 411 PRO B C 1
ATOM 7537 O O . PRO C 1 411 ? 39.57606 -0.88439 23.53198 1.000 19.11000 411 PRO B O 1
ATOM 7541 N N . PHE C 1 412 ? 41.10452 -0.13840 22.05647 1.000 25.37000 412 PHE B N 1
ATOM 7542 C CA . PHE C 1 412 ? 40.50575 1.18332 21.96667 1.000 24.24000 412 PHE B CA 1
ATOM 7543 C C . PHE C 1 412 ? 39.52395 1.25325 20.80355 1.000 35.35000 412 PHE B C 1
ATOM 7544 O O . PHE C 1 412 ? 39.64089 0.52379 19.81512 1.000 30.51000 412 PHE B O 1
ATOM 7552 N N . ASN C 1 413 ? 38.55212 2.15466 20.93570 1.000 45.81000 413 ASN B N 1
ATOM 7553 C CA . ASN C 1 413 ? 37.43721 2.26494 20.00350 1.000 46.50000 413 ASN B CA 1
ATOM 7554 C C . ASN C 1 413 ? 37.86234 2.85583 18.66283 1.000 51.98000 413 ASN B C 1
ATOM 7555 O O . ASN C 1 413 ? 37.95882 2.13407 17.66495 1.000 54.36000 413 ASN B O 1
ATOM 7560 N N . LYS C 1 414 ? 38.11542 4.16209 18.62893 1.000 51.62000 414 LYS B N 1
ATOM 7561 C CA . LYS C 1 414 ? 38.32854 4.87835 17.37734 1.000 49.61000 414 LYS B CA 1
ATOM 7562 C C . LYS C 1 414 ? 39.71917 4.58491 16.81524 1.000 47.63000 414 LYS B C 1
ATOM 7563 O O . LYS C 1 414 ? 40.45214 3.71829 17.29957 1.000 48.57000 414 LYS B O 1
ATOM 7569 N N . GLY C 1 415 ? 40.08978 5.32011 15.76946 1.000 51.99000 415 GLY B N 1
ATOM 7570 C CA . GLY C 1 415 ? 41.40239 5.21464 15.16601 1.000 52.04000 415 GLY B CA 1
ATOM 7571 C C . GLY C 1 415 ? 41.92474 6.56472 14.72006 1.000 55.45000 415 GLY B C 1
ATOM 7572 O O . GLY C 1 415 ? 41.15697 7.40955 14.24888 1.000 60.32000 415 GLY B O 1
ATOM 7573 N N . PHE C 1 416 ? 43.22837 6.78137 14.86407 1.000 53.37000 416 PHE B N 1
ATOM 7574 C CA . PHE C 1 416 ? 43.85475 8.05789 14.54592 1.000 54.31000 416 PHE B CA 1
ATOM 7575 C C . PHE C 1 416 ? 44.49479 7.97771 13.16540 1.000 63.16000 416 PHE B C 1
ATOM 7576 O O . PHE C 1 416 ? 45.42247 7.18948 12.95056 1.000 64.53000 416 PHE B O 1
ATOM 7584 N N . ASP C 1 417 ? 44.00130 8.79546 12.23858 1.000 69.91000 417 ASP B N 1
ATOM 7585 C CA . ASP C 1 417 ? 44.48243 8.81646 10.86320 1.000 71.21000 417 ASP B CA 1
ATOM 7586 C C . ASP C 1 417 ? 45.52470 9.91910 10.71493 1.000 74.21000 417 ASP B C 1
ATOM 7587 O O . ASP C 1 417 ? 45.23808 11.09061 10.98543 1.000 75.87000 417 ASP B O 1
ATOM 7592 N N . LYS C 1 418 ? 46.72693 9.54325 10.28601 1.000 70.00000 418 LYS B N 1
ATOM 7593 C CA . LYS C 1 418 ? 47.83010 10.47453 10.10072 1.000 78.27000 418 LYS B CA 1
ATOM 7594 C C . LYS C 1 418 ? 48.33694 10.38495 8.66815 1.000 88.45000 418 LYS B C 1
ATOM 7595 O O . LYS C 1 418 ? 48.34290 9.30504 8.06844 1.000 87.11000 418 LYS B O 1
ATOM 7601 N N . VAL C 1 419 ? 48.76177 11.52253 8.12361 1.000 97.40000 419 VAL B N 1
ATOM 7602 C CA . VAL C 1 419 ? 49.22790 11.61782 6.74415 1.000 92.47000 419 VAL B CA 1
ATOM 7603 C C . VAL C 1 419 ? 50.68423 12.05950 6.75676 1.000 96.75000 419 VAL B C 1
ATOM 7604 O O . VAL C 1 419 ? 51.02075 13.09701 7.34183 1.000 104.05000 419 VAL B O 1
ATOM 7608 N N . TYR C 1 420 ? 51.54174 11.27533 6.11010 1.000 95.67000 420 TYR B N 1
ATOM 7609 C CA . TYR C 1 420 ? 52.95431 11.59347 5.94685 1.000 100.92000 420 TYR B CA 1
ATOM 7610 C C . TYR C 1 420 ? 53.20643 11.90344 4.47757 1.000 112.08000 420 TYR B C 1
ATOM 7611 O O . TYR C 1 420 ? 52.93344 11.06596 3.61086 1.000 105.68000 420 TYR B O 1
ATOM 7620 N N . ASN C 1 421 ? 53.71680 13.09971 4.19697 1.000 118.14000 421 ASN B N 1
ATOM 7621 C CA . ASN C 1 421 ? 54.21122 13.44582 2.86825 1.000 113.18000 421 ASN B CA 1
ATOM 7622 C C . ASN C 1 421 ? 55.73212 13.35364 2.90807 1.000 116.40000 421 ASN B C 1
ATOM 7623 O O . ASN C 1 421 ? 56.39737 14.19986 3.51423 1.000 120.40000 421 ASN B O 1
ATOM 7628 N N . CYS C 1 422 ? 56.27589 12.32311 2.26911 1.000 118.96000 422 CYS B N 1
ATOM 7629 C CA . CYS C 1 422 ? 57.68693 11.99479 2.38519 1.000 108.88000 422 CYS B CA 1
ATOM 7630 C C . CYS C 1 422 ? 58.52049 12.75528 1.35795 1.000 103.29000 422 CYS B C 1
ATOM 7631 O O . CYS C 1 422 ? 58.00815 13.33575 0.39818 1.000 96.96000 422 CYS B O 1
ATOM 7634 N N . SER C 1 423 ? 59.83472 12.73884 1.57586 1.000 104.66000 423 SER B N 1
ATOM 7635 C CA . SER C 1 423 ? 60.78410 13.37870 0.67531 1.000 107.97000 423 SER B CA 1
ATOM 7636 C C . SER C 1 423 ? 61.32423 12.40047 -0.36187 1.000 104.01000 423 SER B C 1
ATOM 7637 O O . SER C 1 423 ? 61.37304 12.71863 -1.55396 1.000 108.12000 423 SER B O 1
ATOM 7640 N N . SER C 1 424 ? 61.72828 11.21034 0.07564 1.000 97.27000 424 SER B N 1
ATOM 7641 C CA . SER C 1 424 ? 62.32312 10.20964 -0.79572 1.000 95.42000 424 SER B CA 1
ATOM 7642 C C . SER C 1 424 ? 61.67038 8.85682 -0.54546 1.000 94.08000 424 SER B C 1
ATOM 7643 O O . SER C 1 424 ? 60.85474 8.69006 0.36549 1.000 97.40000 424 SER B O 1
ATOM 7646 N N . GLU C 1 425 ? 62.04032 7.88193 -1.38032 1.000 92.91000 425 GLU B N 1
ATOM 7647 C CA . GLU C 1 425 ? 61.53215 6.52507 -1.20992 1.000 90.87000 425 GLU B CA 1
ATOM 7648 C C . GLU C 1 425 ? 62.05349 5.88799 0.07036 1.000 84.92000 425 GLU B C 1
ATOM 7649 O O . GLU C 1 425 ? 61.38250 5.02688 0.65013 1.000 78.73000 425 GLU B O 1
ATOM 7655 N N . GLU C 1 426 ? 63.24267 6.29459 0.52044 1.000 96.14000 426 GLU B N 1
ATOM 7656 C CA . GLU C 1 426 ? 63.82630 5.71716 1.72718 1.000 98.93000 426 GLU B CA 1
ATOM 7657 C C . GLU C 1 426 ? 62.98579 6.04263 2.95468 1.000 98.40000 426 GLU B C 1
ATOM 7658 O O . GLU C 1 426 ? 62.60530 5.14701 3.71754 1.000 95.76000 426 GLU B O 1
ATOM 7664 N N . GLU C 1 427 ? 62.68649 7.32710 3.16187 1.000 103.01000 427 GLU B N 1
ATOM 7665 C CA . GLU C 1 427 ? 61.89412 7.72235 4.32077 1.000 101.21000 427 GLU B CA 1
ATOM 7666 C C . GLU C 1 427 ? 60.46966 7.18825 4.23736 1.000 96.86000 427 GLU B C 1
ATOM 7667 O O . GLU C 1 427 ? 59.82219 6.99343 5.27186 1.000 95.32000 427 GLU B O 1
ATOM 7673 N N . ALA C 1 428 ? 59.96723 6.94144 3.02490 1.000 96.08000 428 ALA B N 1
ATOM 7674 C CA . ALA C 1 428 ? 58.64370 6.34527 2.88663 1.000 97.28000 428 ALA B CA 1
ATOM 7675 C C . ALA C 1 428 ? 58.65254 4.87211 3.27527 1.000 88.63000 428 ALA B C 1
ATOM 7676 O O . ALA C 1 428 ? 57.66559 4.37263 3.82872 1.000 82.82000 428 ALA B O 1
ATOM 7678 N N . GLN C 1 429 ? 59.75237 4.16498 3.00032 1.000 91.60000 429 GLN B N 1
ATOM 7679 C CA . GLN C 1 429 ? 59.87633 2.77683 3.42874 1.000 88.46000 429 GLN B CA 1
ATOM 7680 C C . GLN C 1 429 ? 60.14725 2.66616 4.92441 1.000 89.90000 429 GLN B C 1
ATOM 7681 O O . GLN C 1 429 ? 59.76858 1.66671 5.54593 1.000 88.66000 429 GLN B O 1
ATOM 7687 N N . GLN C 1 430 ? 60.80013 3.67021 5.51657 1.000 92.97000 430 GLN B N 1
ATOM 7688 C CA . GLN C 1 430 ? 61.04327 3.65088 6.95551 1.000 92.89000 430 GLN B CA 1
ATOM 7689 C C . GLN C 1 430 ? 59.79599 4.04421 7.73811 1.000 91.66000 430 GLN B C 1
ATOM 7690 O O . GLN C 1 430 ? 59.50347 3.44741 8.78010 1.000 91.32000 430 GLN B O 1
ATOM 7696 N N . VAL C 1 431 ? 59.05576 5.04753 7.25753 1.000 90.79000 431 VAL B N 1
ATOM 7697 C CA . VAL C 1 431 ? 57.79288 5.41316 7.89559 1.000 89.72000 431 VAL B CA 1
ATOM 7698 C C . VAL C 1 431 ? 56.80619 4.25446 7.81721 1.000 90.10000 431 VAL B C 1
ATOM 7699 O O . VAL C 1 431 ? 56.05554 3.99127 8.76531 1.000 90.50000 431 VAL B O 1
ATOM 7703 N N . ALA C 1 432 ? 56.80620 3.52968 6.69509 1.000 89.39000 432 ALA B N 1
ATOM 7704 C CA . ALA C 1 432 ? 55.97547 2.33774 6.57262 1.000 84.19000 432 ALA B CA 1
ATOM 7705 C C . ALA C 1 432 ? 56.39803 1.23627 7.53688 1.000 85.06000 432 ALA B C 1
ATOM 7706 O O . ALA C 1 432 ? 55.62469 0.30036 7.76734 1.000 78.92000 432 ALA B O 1
ATOM 7708 N N . SER C 1 433 ? 57.60271 1.31996 8.09363 1.000 89.14000 433 SER B N 1
ATOM 7709 C CA . SER C 1 433 ? 58.09347 0.36367 9.06966 1.000 88.26000 433 SER B CA 1
ATOM 7710 C C . SER C 1 433 ? 58.04540 0.98738 10.46450 1.000 88.72000 433 SER B C 1
ATOM 7711 O O . SER C 1 433 ? 57.47334 2.06204 10.67056 1.000 87.63000 433 SER B O 1
ATOM 7714 N N . GLY C 1 434 ? 58.66330 0.31551 11.43640 1.000 87.35000 434 GLY B N 1
ATOM 7715 C CA . GLY C 1 434 ? 58.63436 0.76119 12.81874 1.000 95.44000 434 GLY B CA 1
ATOM 7716 C C . GLY C 1 434 ? 59.41115 2.02621 13.11966 1.000 98.00000 434 GLY B C 1
ATOM 7717 O O . GLY C 1 434 ? 59.35899 2.50553 14.25641 1.000 97.32000 434 GLY B O 1
ATOM 7718 N N . VAL C 1 435 ? 60.12597 2.58058 12.14658 1.000 99.72000 435 VAL B N 1
ATOM 7719 C CA . VAL C 1 435 ? 60.90707 3.79548 12.34777 1.000 102.30000 435 VAL B CA 1
ATOM 7720 C C . VAL C 1 435 ? 60.02538 5.00175 12.05281 1.000 111.24000 435 VAL B C 1
ATOM 7721 O O . VAL C 1 435 ? 59.29892 5.02354 11.05202 1.000 105.25000 435 VAL B O 1
ATOM 7725 N N . THR C 1 436 ? 60.08277 6.00654 12.92732 1.000 118.30000 436 THR B N 1
ATOM 7726 C CA . THR C 1 436 ? 59.30318 7.23462 12.76171 1.000 116.94000 436 THR B CA 1
ATOM 7727 C C . THR C 1 436 ? 60.14275 8.39735 13.28186 1.000 112.95000 436 THR B C 1
ATOM 7728 O O . THR C 1 436 ? 60.24465 8.60243 14.49514 1.000 112.41000 436 THR B O 1
ATOM 7732 N N . LEU C 1 437 ? 60.73986 9.15230 12.36455 1.000 112.73000 437 LEU B N 1
ATOM 7733 C CA . LEU C 1 437 ? 61.52409 10.32273 12.72399 1.000 118.25000 437 LEU B CA 1
ATOM 7734 C C . LEU C 1 437 ? 60.64475 11.57052 12.65230 1.000 121.37000 437 LEU B C 1
ATOM 7735 O O . LEU C 1 437 ? 59.42311 11.49167 12.49627 1.000 115.90000 437 LEU B O 1
ATOM 7740 N N . GLU C 1 438 ? 61.26707 12.74450 12.76547 1.000 127.49000 438 GLU B N 1
ATOM 7741 C CA . GLU C 1 438 ? 60.54796 14.01808 12.74795 1.000 124.40000 438 GLU B CA 1
ATOM 7742 C C . GLU C 1 438 ? 60.13783 14.32695 11.30980 1.000 122.41000 438 GLU B C 1
ATOM 7743 O O . GLU C 1 438 ? 60.78464 15.08697 10.58446 1.000 132.29000 438 GLU B O 1
ATOM 7749 N N . VAL C 1 439 ? 59.03468 13.70878 10.89221 1.000 109.38000 439 VAL B N 1
ATOM 7750 C CA . VAL C 1 439 ? 58.46279 13.92037 9.57094 1.000 99.42000 439 VAL B CA 1
ATOM 7751 C C . VAL C 1 439 ? 57.07609 14.52551 9.74894 1.000 102.81000 439 VAL B C 1
ATOM 7752 O O . VAL C 1 439 ? 56.46455 14.43212 10.81628 1.000 107.54000 439 VAL B O 1
ATOM 7756 N N . ALA C 1 440 ? 56.58827 15.16457 8.68630 1.000 102.40000 440 ALA B N 1
ATOM 7757 C CA . ALA C 1 440 ? 55.26819 15.78023 8.72177 1.000 109.03000 440 ALA B CA 1
ATOM 7758 C C . ALA C 1 440 ? 54.19641 14.73732 9.01516 1.000 112.41000 440 ALA B C 1
ATOM 7759 O O . ALA C 1 440 ? 54.25034 13.60833 8.51932 1.000 109.62000 440 ALA B O 1
ATOM 7761 N N . TYR C 1 441 ? 53.20892 15.12652 9.83812 1.000 113.70000 441 TYR B N 1
ATOM 7762 C CA . TYR C 1 441 ? 52.14979 14.22806 10.29020 1.000 103.50000 441 TYR B CA 1
ATOM 7763 C C . TYR C 1 441 ? 50.80317 14.95664 10.18627 1.000 101.26000 441 TYR B C 1
ATOM 7764 O O . TYR C 1 441 ? 50.18422 15.35185 11.17174 1.000 102.24000 441 TYR B O 1
ATOM 7773 N N . GLU C 1 442 ? 50.32830 15.13798 8.95575 1.000 97.53000 442 GLU B N 1
ATOM 7774 C CA . GLU C 1 442 ? 49.03356 15.77270 8.74500 1.000 96.43000 442 GLU B CA 1
ATOM 7775 C C . GLU C 1 442 ? 47.91815 14.89308 9.29705 1.000 94.92000 442 GLU B C 1
ATOM 7776 O O . GLU C 1 442 ? 47.88699 13.68288 9.05371 1.000 94.70000 442 GLU B O 1
ATOM 7782 N N . SER C 1 443 ? 47.00147 15.50470 10.04083 1.000 92.16000 443 SER B N 1
ATOM 7783 C CA . SER C 1 443 ? 45.89501 14.79541 10.66922 1.000 84.04000 443 SER B CA 1
ATOM 7784 C C . SER C 1 443 ? 44.66597 14.88773 9.77325 1.000 78.38000 443 SER B C 1
ATOM 7785 O O . SER C 1 443 ? 44.19240 15.98925 9.47384 1.000 84.93000 443 SER B O 1
ATOM 7788 N N . THR C 1 444 ? 44.15662 13.73380 9.34730 1.000 77.64000 444 THR B N 1
ATOM 7789 C CA . THR C 1 444 ? 42.97345 13.64542 8.50210 1.000 83.87000 444 THR B CA 1
ATOM 7790 C C . THR C 1 444 ? 41.98897 12.66020 9.12277 1.000 80.73000 444 THR B C 1
ATOM 7791 O O . THR C 1 444 ? 42.27106 12.02550 10.14306 1.000 82.40000 444 THR B O 1
ATOM 7795 N N . ASP C 1 445 ? 40.82513 12.53286 8.49607 1.000 78.90000 445 ASP B N 1
ATOM 7796 C CA . ASP C 1 445 ? 39.76977 11.64015 8.96704 1.000 78.09000 445 ASP B CA 1
ATOM 7797 C C . ASP C 1 445 ? 39.21891 10.73627 7.87478 1.000 73.85000 445 ASP B C 1
ATOM 7798 O O . ASP C 1 445 ? 38.92395 9.56958 8.14404 1.000 66.63000 445 ASP B O 1
ATOM 7803 N N . HIS C 1 446 ? 39.06708 11.24271 6.65396 1.000 86.29000 446 HIS B N 1
ATOM 7804 C CA . HIS C 1 446 ? 38.52907 10.46198 5.54708 1.000 87.64000 446 HIS B CA 1
ATOM 7805 C C . HIS C 1 446 ? 39.38589 10.72890 4.31318 1.000 95.10000 446 HIS B C 1
ATOM 7806 O O . HIS C 1 446 ? 40.47793 11.29905 4.40212 1.000 93.51000 446 HIS B O 1
ATOM 7813 N N . GLU C 1 447 ? 38.88768 10.31347 3.15196 1.000 94.15000 447 GLU B N 1
ATOM 7814 C CA . GLU C 1 447 ? 39.63731 10.45070 1.90664 1.000 87.67000 447 GLU B CA 1
ATOM 7815 C C . GLU C 1 447 ? 39.70747 11.90809 1.45910 1.000 83.52000 447 GLU B C 1
ATOM 7816 O O . GLU C 1 447 ? 38.94594 12.75160 1.93260 1.000 84.51000 447 GLU B O 1
ATOM 7822 N N . PHE C 1 477 ? 56.06511 11.97323 -0.75117 1.000 93.74000 477 PHE B N 1
ATOM 7823 C CA . PHE C 1 477 ? 55.44526 10.69982 -1.10139 1.000 98.00000 477 PHE B CA 1
ATOM 7824 C C . PHE C 1 477 ? 54.26721 10.38067 -0.18572 1.000 104.61000 477 PHE B C 1
ATOM 7825 O O . PHE C 1 477 ? 54.30509 10.67603 1.00853 1.000 112.44000 477 PHE B O 1
ATOM 7833 N N . PRO C 1 478 ? 53.21765 9.77797 -0.75001 1.000 101.43000 478 PRO B N 1
ATOM 7834 C CA . PRO C 1 478 ? 51.99014 9.52147 0.02009 1.000 101.94000 478 PRO B CA 1
ATOM 7835 C C . PRO C 1 478 ? 52.11928 8.27109 0.87963 1.000 98.92000 478 PRO B C 1
ATOM 7836 O O . PRO C 1 478 ? 52.30127 7.16434 0.36748 1.000 97.33000 478 PRO B O 1
ATOM 7840 N N . VAL C 1 479 ? 52.02438 8.45400 2.19618 1.000 98.62000 479 VAL B N 1
ATOM 7841 C CA . VAL C 1 479 ? 51.96465 7.35602 3.15769 1.000 90.00000 479 VAL B CA 1
ATOM 7842 C C . VAL C 1 479 ? 50.88739 7.71684 4.17285 1.000 93.11000 479 VAL B C 1
ATOM 7843 O O . VAL C 1 479 ? 51.08823 8.61163 5.00222 1.000 102.42000 479 VAL B O 1
ATOM 7847 N N . TYR C 1 480 ? 49.74816 7.03472 4.10629 1.000 81.00000 480 TYR B N 1
ATOM 7848 C CA . TYR C 1 480 ? 48.61603 7.29425 4.98540 1.000 79.09000 480 TYR B CA 1
ATOM 7849 C C . TYR C 1 480 ? 48.53140 6.19154 6.03039 1.000 69.17000 480 TYR B C 1
ATOM 7850 O O . TYR C 1 480 ? 48.51895 5.00580 5.68544 1.000 69.40000 480 TYR B O 1
ATOM 7859 N N . THR C 1 481 ? 48.47247 6.58197 7.30098 1.000 61.07000 481 THR B N 1
ATOM 7860 C CA . THR C 1 481 ? 48.51039 5.64012 8.40813 1.000 52.70000 481 THR B CA 1
ATOM 7861 C C . THR C 1 481 ? 47.27835 5.79422 9.28972 1.000 56.24000 481 THR B C 1
ATOM 7862 O O . THR C 1 481 ? 46.75330 6.89694 9.46905 1.000 62.71000 481 THR B O 1
ATOM 7866 N N . THR C 1 482 ? 46.82603 4.66796 9.83874 1.000 59.81000 482 THR B N 1
ATOM 7867 C CA . THR C 1 482 ? 45.73448 4.62284 10.80344 1.000 55.44000 482 THR B CA 1
ATOM 7868 C C . THR C 1 482 ? 46.19801 3.80647 12.00037 1.000 48.42000 482 THR B C 1
ATOM 7869 O O . THR C 1 482 ? 46.76765 2.72435 11.82945 1.000 56.33000 482 THR B O 1
ATOM 7873 N N . THR C 1 483 ? 45.95768 4.32038 13.20442 1.000 40.22000 483 THR B N 1
ATOM 7874 C CA . THR C 1 483 ? 46.52401 3.75878 14.42283 1.000 39.56000 483 THR B CA 1
ATOM 7875 C C . THR C 1 483 ? 45.42410 3.32631 15.38365 1.000 46.20000 483 THR B C 1
ATOM 7876 O O . THR C 1 483 ? 44.43202 4.03811 15.56874 1.000 59.76000 483 THR B O 1
ATOM 7880 N N . CYS C 1 484 ? 45.60952 2.15363 15.99274 1.000 41.91000 484 CYS B N 1
ATOM 7881 C CA . CYS C 1 484 ? 44.74884 1.65668 17.05803 1.000 35.07000 484 CYS B CA 1
ATOM 7882 C C . CYS C 1 484 ? 45.61121 1.29206 18.25742 1.000 32.78000 484 CYS B C 1
ATOM 7883 O O . CYS C 1 484 ? 46.72821 0.79137 18.09733 1.000 36.49000 484 CYS B O 1
ATOM 7886 N N . TYR C 1 485 ? 45.09369 1.54493 19.45623 1.000 31.57000 485 TYR B N 1
ATOM 7887 C CA . TYR C 1 485 ? 45.84290 1.34623 20.68797 1.000 32.12000 485 TYR B CA 1
ATOM 7888 C C . TYR C 1 485 ? 45.23143 0.22567 21.51825 1.000 30.16000 485 TYR B C 1
ATOM 7889 O O . TYR C 1 485 ? 44.01700 0.00651 21.50197 1.000 37.62000 485 TYR B O 1
ATOM 7898 N N . ILE C 1 486 ? 46.09158 -0.48151 22.24762 1.000 25.75000 486 ILE B N 1
ATOM 7899 C CA . ILE C 1 486 ? 45.68738 -1.57339 23.12698 1.000 30.01000 486 ILE B CA 1
ATOM 7900 C C . ILE C 1 486 ? 46.37731 -1.36462 24.46833 1.000 29.38000 486 ILE B C 1
ATOM 7901 O O . ILE C 1 486 ? 47.60766 -1.45844 24.55890 1.000 31.61000 486 ILE B O 1
ATOM 7906 N N . GLY C 1 487 ? 45.59343 -1.08377 25.50697 1.000 24.01000 487 GLY B N 1
ATOM 7907 C CA . GLY C 1 487 ? 46.15529 -0.93192 26.83856 1.000 22.67000 487 GLY B CA 1
ATOM 7908 C C . GLY C 1 487 ? 46.43506 -2.28438 27.47588 1.000 21.90000 487 GLY B C 1
ATOM 7909 O O . GLY C 1 487 ? 45.69784 -3.25131 27.28590 1.000 24.57000 487 GLY B O 1
ATOM 7910 N N . LEU C 1 488 ? 47.52158 -2.34194 28.24266 1.000 22.59000 488 LEU B N 1
ATOM 7911 C CA . LEU C 1 488 ? 47.96046 -3.56425 28.90339 1.000 29.01000 488 LEU B CA 1
ATOM 7912 C C . LEU C 1 488 ? 48.03768 -3.32944 30.40537 1.000 31.34000 488 LEU B C 1
ATOM 7913 O O . LEU C 1 488 ? 48.56800 -2.30655 30.85085 1.000 32.33000 488 LEU B O 1
ATOM 7918 N N . GLU C 1 489 ? 47.51283 -4.27484 31.17818 1.000 33.02000 489 GLU B N 1
ATOM 7919 C CA . GLU C 1 489 ? 47.47346 -4.19060 32.63796 1.000 33.59000 489 GLU B CA 1
ATOM 7920 C C . GLU C 1 489 ? 48.15433 -5.42703 33.22153 1.000 45.07000 489 GLU B C 1
ATOM 7921 O O . GLU C 1 489 ? 47.49897 -6.29443 33.80593 1.000 42.44000 489 GLU B O 1
ATOM 7927 N N . LEU C 1 490 ? 49.47540 -5.49012 33.08281 1.000 42.93000 490 LEU B N 1
ATOM 7928 C CA . LEU C 1 490 ? 50.22501 -6.69782 33.39622 1.000 37.70000 490 LEU B CA 1
ATOM 7929 C C . LEU C 1 490 ? 50.36647 -6.90138 34.90122 1.000 45.69000 490 LEU B C 1
ATOM 7930 O O . LEU C 1 490 ? 50.42087 -5.94474 35.67946 1.000 44.31000 490 LEU B O 1
ATOM 7935 N N . GLU C 1 491 ? 50.42872 -8.17010 35.30395 1.000 43.87000 491 GLU B N 1
ATOM 7936 C CA . GLU C 1 491 ? 50.57831 -8.52751 36.71243 1.000 39.45000 491 GLU B CA 1
ATOM 7937 C C . GLU C 1 491 ? 52.02094 -8.33998 37.16775 1.000 39.88000 491 GLU B C 1
ATOM 7938 O O . GLU C 1 491 ? 52.33922 -8.52873 38.34189 1.000 43.99000 491 GLU B O 1
ATOM 7944 N N . LYS C 1 499 ? 61.33294 -8.04983 33.79429 1.000 71.86000 499 LYS B N 1
ATOM 7945 C CA . LYS C 1 499 ? 62.21133 -7.36742 32.85135 1.000 82.19000 499 LYS B CA 1
ATOM 7946 C C . LYS C 1 499 ? 61.89893 -7.77412 31.41396 1.000 79.55000 499 LYS B C 1
ATOM 7947 O O . LYS C 1 499 ? 62.04081 -6.97570 30.48754 1.000 78.71000 499 LYS B O 1
ATOM 7953 N N . ARG C 1 500 ? 61.47021 -9.01968 31.23411 1.000 69.83000 500 ARG B N 1
ATOM 7954 C CA . ARG C 1 500 ? 61.19753 -9.58104 29.91808 1.000 76.77000 500 ARG B CA 1
ATOM 7955 C C . ARG C 1 500 ? 59.69976 -9.78490 29.73707 1.000 76.12000 500 ARG B C 1
ATOM 7956 O O . ARG C 1 500 ? 59.05332 -10.44278 30.55911 1.000 76.79000 500 ARG B O 1
ATOM 7964 N N . LEU C 1 501 ? 59.15515 -9.21490 28.66242 1.000 70.14000 501 LEU B N 1
ATOM 7965 C CA . LEU C 1 501 ? 57.77974 -9.47515 28.23396 1.000 59.61000 501 LEU B CA 1
ATOM 7966 C C . LEU C 1 501 ? 57.81006 -9.59483 26.71392 1.000 61.86000 501 LEU B C 1
ATOM 7967 O O . LEU C 1 501 ? 57.86524 -8.58417 26.00617 1.000 63.92000 501 LEU B O 1
ATOM 7972 N N . ASP C 1 502 ? 57.78404 -10.82757 26.21896 1.000 56.36000 502 ASP B N 1
ATOM 7973 C CA . ASP C 1 502 ? 57.88053 -11.09965 24.79248 1.000 59.35000 502 ASP B CA 1
ATOM 7974 C C . ASP C 1 502 ? 56.48785 -11.32189 24.21934 1.000 56.81000 502 ASP B C 1
ATOM 7975 O O . ASP C 1 502 ? 55.70870 -12.11756 24.75474 1.000 57.73000 502 ASP B O 1
ATOM 7980 N N . ILE C 1 503 ? 56.17946 -10.61351 23.13540 1.000 50.40000 503 ILE B N 1
ATOM 7981 C CA . ILE C 1 503 ? 54.89768 -10.75765 22.45675 1.000 54.47000 503 ILE B CA 1
ATOM 7982 C C . ILE C 1 503 ? 55.14808 -11.00624 20.97568 1.000 61.11000 503 ILE B C 1
ATOM 7983 O O . ILE C 1 503 ? 54.33990 -10.61967 20.12355 1.000 60.37000 503 ILE B O 1
ATOM 7988 N N . SER C 1 504 ? 56.26666 -11.66581 20.66209 1.000 58.20000 504 SER B N 1
ATOM 7989 C CA . SER C 1 504 ? 56.60991 -11.92298 19.26653 1.000 58.81000 504 SER B CA 1
ATOM 7990 C C . SER C 1 504 ? 55.61727 -12.87891 18.61482 1.000 54.70000 504 SER B C 1
ATOM 7991 O O . SER C 1 504 ? 55.18982 -12.65496 17.47569 1.000 46.66000 504 SER B O 1
ATOM 7994 N N . TRP C 1 505 ? 55.24341 -13.94997 19.31503 1.000 45.67000 505 TRP B N 1
ATOM 7995 C CA . TRP C 1 505 ? 54.25749 -14.87499 18.76281 1.000 47.19000 505 TRP B CA 1
ATOM 7996 C C . TRP C 1 505 ? 52.88707 -14.23676 18.55896 1.000 46.10000 505 TRP B C 1
ATOM 7997 O O . TRP C 1 505 ? 52.28916 -14.46573 17.49264 1.000 41.89000 505 TRP B O 1
ATOM 8008 N N . PRO C 1 506 ? 52.32945 -13.46193 19.49878 1.000 45.32000 506 PRO B N 1
ATOM 8009 C CA . PRO C 1 506 ? 51.05156 -12.79242 19.20541 1.000 42.23000 506 PRO B CA 1
ATOM 8010 C C . PRO C 1 506 ? 51.13139 -11.81362 18.04836 1.000 48.32000 506 PRO B C 1
ATOM 8011 O O . PRO C 1 506 ? 50.15738 -11.67834 17.29675 1.000 52.37000 506 PRO B O 1
ATOM 8015 N N . THR C 1 507 ? 52.26249 -11.12679 17.87681 1.000 42.08000 507 THR B N 1
ATOM 8016 C CA . THR C 1 507 ? 52.37048 -10.14267 16.80512 1.000 44.47000 507 THR B CA 1
ATOM 8017 C C . THR C 1 507 ? 52.59073 -10.80404 15.44911 1.000 47.62000 507 THR B C 1
ATOM 8018 O O . THR C 1 507 ? 52.07855 -10.32123 14.43265 1.000 44.72000 507 THR B O 1
ATOM 8022 N N . GLN C 1 508 ? 53.34680 -11.90447 15.41017 1.000 47.18000 508 GLN B N 1
ATOM 8023 C CA . GLN C 1 508 ? 53.54877 -12.60721 14.14673 1.000 46.01000 508 GLN B CA 1
ATOM 8024 C C . GLN C 1 508 ? 52.25575 -13.24820 13.65872 1.000 45.28000 508 GLN B C 1
ATOM 8025 O O . GLN C 1 508 ? 51.98270 -13.26692 12.45252 1.000 45.84000 508 GLN B O 1
ATOM 8031 N N . GLU C 1 509 ? 51.44846 -13.78116 14.57844 1.000 41.72000 509 GLU B N 1
ATOM 8032 C CA . GLU C 1 509 ? 50.13268 -14.28056 14.19521 1.000 42.93000 509 GLU B CA 1
ATOM 8033 C C . GLU C 1 509 ? 49.25844 -13.15559 13.65936 1.000 42.97000 509 GLU B C 1
ATOM 8034 O O . GLU C 1 509 ? 48.53571 -13.33618 12.67252 1.000 43.27000 509 GLU B O 1
ATOM 8040 N N . PHE C 1 510 ? 49.32099 -11.98113 14.29103 1.000 42.22000 510 PHE B N 1
ATOM 8041 C CA . PHE C 1 510 ? 48.52460 -10.85014 13.82822 1.000 43.88000 510 PHE B CA 1
ATOM 8042 C C . PHE C 1 510 ? 48.99870 -10.36207 12.46493 1.000 47.12000 510 PHE B C 1
ATOM 8043 O O . PHE C 1 510 ? 48.18035 -10.00106 11.61053 1.000 46.23000 510 PHE B O 1
ATOM 8051 N N . TYR C 1 511 ? 50.31516 -10.34368 12.24248 1.000 42.08000 511 TYR B N 1
ATOM 8052 C CA . TYR C 1 511 ? 50.83845 -9.95998 10.93530 1.000 42.92000 511 TYR B CA 1
ATOM 8053 C C . TYR C 1 511 ? 50.35565 -10.91810 9.85336 1.000 51.71000 511 TYR B C 1
ATOM 8054 O O . TYR C 1 511 ? 49.88233 -10.49042 8.79410 1.000 48.73000 511 TYR B O 1
ATOM 8063 N N . GLU C 1 512 ? 50.46225 -12.22596 10.10774 1.000 51.65000 512 GLU B N 1
ATOM 8064 C CA . GLU C 1 512 ? 50.04521 -13.20666 9.11150 1.000 47.02000 512 GLU B CA 1
ATOM 8065 C C . GLU C 1 512 ? 48.53493 -13.20361 8.91598 1.000 44.25000 512 GLU B C 1
ATOM 8066 O O . GLU C 1 512 ? 48.05829 -13.41881 7.79630 1.000 45.88000 512 GLU B O 1
ATOM 8072 N N . LEU C 1 513 ? 47.76898 -12.96781 9.98415 1.000 39.62000 513 LEU B N 1
ATOM 8073 C CA . LEU C 1 513 ? 46.31763 -12.90052 9.84694 1.000 41.02000 513 LEU B CA 1
ATOM 8074 C C . LEU C 1 513 ? 45.90076 -11.71996 8.98064 1.000 39.98000 513 LEU B C 1
ATOM 8075 O O . LEU C 1 513 ? 44.96287 -11.82638 8.18166 1.000 39.16000 513 LEU B O 1
ATOM 8080 N N . CYS C 1 514 ? 46.58730 -10.58549 9.12277 1.000 38.51000 514 CYS B N 1
ATOM 8081 C CA . CYS C 1 514 ? 46.25836 -9.41615 8.31635 1.000 50.07000 514 CYS B CA 1
ATOM 8082 C C . CYS C 1 514 ? 46.79315 -9.54615 6.89557 1.000 51.78000 514 CYS B C 1
ATOM 8083 O O . CYS C 1 514 ? 46.14202 -9.10293 5.94282 1.000 49.56000 514 CYS B O 1
ATOM 8086 N N . LYS C 1 515 ? 47.97074 -10.15068 6.73214 1.000 48.77000 515 LYS B N 1
ATOM 8087 C CA . LYS C 1 515 ? 48.57761 -10.27486 5.41356 1.000 46.06000 515 LYS B CA 1
ATOM 8088 C C . LYS C 1 515 ? 48.02741 -11.44387 4.60676 1.000 50.27000 515 LYS B C 1
ATOM 8089 O O . LYS C 1 515 ? 48.30286 -11.52456 3.40533 1.000 64.73000 515 LYS B O 1
ATOM 8095 N N . LYS C 1 516 ? 47.26406 -12.34706 5.22173 1.000 40.47000 516 LYS B N 1
ATOM 8096 C CA . LYS C 1 516 ? 46.59936 -13.41282 4.48627 1.000 40.18000 516 LYS B CA 1
ATOM 8097 C C . LYS C 1 516 ? 45.21721 -12.99668 3.99487 1.000 44.53000 516 LYS B C 1
ATOM 8098 O O . LYS C 1 516 ? 44.40184 -13.85831 3.64604 1.000 47.95000 516 LYS B O 1
ATOM 8104 N N . TRP C 1 517 ? 44.94131 -11.69553 3.96633 1.000 46.13000 517 TRP B N 1
ATOM 8105 C CA . TRP C 1 517 ? 43.69094 -11.19437 3.41719 1.000 56.00000 517 TRP B CA 1
ATOM 8106 C C . TRP C 1 517 ? 43.61319 -11.49954 1.92572 1.000 62.13000 517 TRP B C 1
ATOM 8107 O O . TRP C 1 517 ? 44.62392 -11.51309 1.21730 1.000 63.57000 517 TRP B O 1
ATOM 8118 N N . ASP C 1 518 ? 42.39326 -11.76063 1.45387 1.000 61.05000 518 ASP B N 1
ATOM 8119 C CA . ASP C 1 518 ? 42.17645 -12.01740 0.03439 1.000 66.41000 518 ASP B CA 1
ATOM 8120 C C . ASP C 1 518 ? 42.61824 -10.82686 -0.80951 1.000 66.86000 518 ASP B C 1
ATOM 8121 O O . ASP C 1 518 ? 43.44603 -10.96256 -1.71790 1.000 59.02000 518 ASP B O 1
ATOM 8126 N N . LYS C 1 519 ? 42.07701 -9.64296 -0.51490 1.000 60.44000 519 LYS B N 1
ATOM 8127 C CA . LYS C 1 519 ? 42.42157 -8.42326 -1.24639 1.000 59.76000 519 LYS B CA 1
ATOM 8128 C C . LYS C 1 519 ? 43.57022 -7.72207 -0.52559 1.000 63.19000 519 LYS B C 1
ATOM 8129 O O . LYS C 1 519 ? 43.39538 -6.72135 0.17193 1.000 70.46000 519 LYS B O 1
ATOM 8135 N N . TYR C 1 520 ? 44.77434 -8.26001 -0.70990 1.000 58.59000 520 TYR B N 1
ATOM 8136 C CA . TYR C 1 520 ? 45.96258 -7.68822 -0.09267 1.000 56.91000 520 TYR B CA 1
ATOM 8137 C C . TYR C 1 520 ? 47.16611 -7.90157 -0.99756 1.000 66.16000 520 TYR B C 1
ATOM 8138 O O . TYR C 1 520 ? 47.27097 -8.92886 -1.67295 1.000 76.89000 520 TYR B O 1
ATOM 8147 N N . ASP C 1 521 ? 48.07099 -6.92415 -1.00021 1.000 65.25000 521 ASP B N 1
ATOM 8148 C CA . ASP C 1 521 ? 49.35769 -7.04821 -1.66778 1.000 72.41000 521 ASP B CA 1
ATOM 8149 C C . ASP C 1 521 ? 50.42087 -6.37889 -0.81064 1.000 70.44000 521 ASP B C 1
ATOM 8150 O O . ASP C 1 521 ? 50.17355 -5.33090 -0.20703 1.000 69.29000 521 ASP B O 1
ATOM 8155 N N . ASP C 1 522 ? 51.60216 -6.99345 -0.75312 1.000 68.64000 522 ASP B N 1
ATOM 8156 C CA . ASP C 1 522 ? 52.70340 -6.43660 0.02036 1.000 67.68000 522 ASP B CA 1
ATOM 8157 C C . ASP C 1 522 ? 53.35713 -5.24294 -0.66330 1.000 79.58000 522 ASP B C 1
ATOM 8158 O O . ASP C 1 522 ? 54.22695 -4.60396 -0.06163 1.000 84.36000 522 ASP B O 1
ATOM 8163 N N . THR C 1 523 ? 52.95564 -4.92030 -1.89419 1.000 81.32000 523 THR B N 1
ATOM 8164 C CA . THR C 1 523 ? 53.59695 -3.84372 -2.63722 1.000 83.42000 523 THR B CA 1
ATOM 8165 C C . THR C 1 523 ? 53.05825 -2.46503 -2.27933 1.000 80.46000 523 THR B C 1
ATOM 8166 O O . THR C 1 523 ? 53.73467 -1.46663 -2.54808 1.000 80.40000 523 THR B O 1
ATOM 8170 N N . LEU C 1 524 ? 51.86638 -2.37946 -1.68671 1.000 77.93000 524 LEU B N 1
ATOM 8171 C CA . LEU C 1 524 ? 51.33271 -1.08215 -1.28794 1.000 80.73000 524 LEU B CA 1
ATOM 8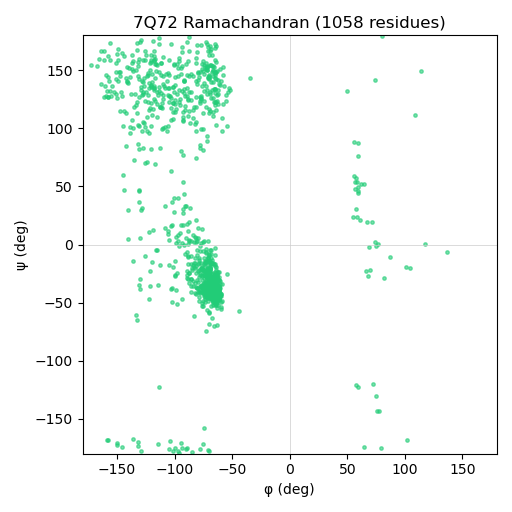172 C C . LEU C 1 524 ? 50.71048 -1.06108 0.10038 1.000 73.75000 524 LEU B C 1
ATOM 8173 O O . LEU C 1 524 ? 50.47952 0.03315 0.62275 1.000 71.39000 524 LEU B O 1
ATOM 8178 N N . MET C 1 525 ? 50.43475 -2.20546 0.71733 1.000 68.73000 525 MET B N 1
ATOM 8179 C CA . MET C 1 525 ? 49.88954 -2.26178 2.06435 1.000 62.40000 525 MET B CA 1
ATOM 8180 C C . MET C 1 525 ? 50.92294 -2.83834 3.02323 1.000 66.38000 525 MET B C 1
ATOM 8181 O O . MET C 1 525 ? 51.82975 -3.57547 2.62544 1.000 70.95000 525 MET B O 1
ATOM 8186 N N . ASN C 1 526 ? 50.77081 -2.49607 4.30058 1.000 59.91000 526 ASN B N 1
ATOM 8187 C CA . ASN C 1 526 ? 51.63903 -3.02669 5.34317 1.000 60.70000 526 ASN B CA 1
ATOM 8188 C C . ASN C 1 526 ? 50.98974 -2.77172 6.69589 1.000 59.90000 526 ASN B C 1
ATOM 8189 O O . ASN C 1 526 ? 50.03430 -2.00090 6.81540 1.000 58.91000 526 ASN B O 1
ATOM 8194 N N . VAL C 1 527 ? 51.52713 -3.43453 7.71668 1.000 56.16000 527 VAL B N 1
ATOM 8195 C CA . VAL C 1 527 ? 51.03879 -3.29382 9.08370 1.000 49.24000 527 VAL B CA 1
ATOM 8196 C C . VAL C 1 527 ? 52.16276 -3.69920 10.02652 1.000 50.62000 527 VAL B C 1
ATOM 8197 O O . VAL C 1 527 ? 52.91055 -4.64258 9.75397 1.000 52.46000 527 VAL B O 1
ATOM 8201 N N . PHE C 1 528 ? 52.28985 -2.96693 11.13130 1.000 51.64000 528 PHE B N 1
ATOM 8202 C CA . PHE C 1 528 ? 53.28682 -3.29170 12.13985 1.000 52.13000 528 PHE B CA 1
ATOM 8203 C C . PHE C 1 528 ? 52.78341 -2.84960 13.50592 1.000 47.20000 528 PHE B C 1
ATOM 8204 O O . PHE C 1 528 ? 51.84045 -2.06204 13.62162 1.000 42.56000 528 PHE B O 1
ATOM 8212 N N . ILE C 1 529 ? 53.43121 -3.37318 14.54307 1.000 47.56000 529 ILE B N 1
ATOM 8213 C CA . ILE C 1 529 ? 53.04929 -3.13436 15.92833 1.000 48.15000 529 ILE B CA 1
ATOM 8214 C C . ILE C 1 529 ? 54.26991 -2.63534 16.68802 1.000 50.14000 529 ILE B C 1
ATOM 8215 O O . ILE C 1 529 ? 55.37459 -3.16433 16.52147 1.000 50.09000 529 ILE B O 1
ATOM 8220 N N . LYS C 1 530 ? 54.07201 -1.61365 17.51883 1.000 50.91000 530 LYS B N 1
ATOM 8221 C CA . LYS C 1 530 ? 55.14675 -1.02882 18.30489 1.000 49.87000 530 LYS B CA 1
ATOM 8222 C C . LYS C 1 530 ? 54.75167 -0.97885 19.77390 1.000 41.73000 530 LYS B C 1
ATOM 8223 O O . LYS C 1 530 ? 53.56992 -1.01292 20.12656 1.000 35.22000 530 LYS B O 1
ATOM 8229 N N . ASN C 1 531 ? 55.76675 -0.89779 20.62888 1.000 42.80000 531 ASN B N 1
ATOM 8230 C CA . ASN C 1 531 ? 55.58295 -0.73268 22.06377 1.000 40.56000 531 ASN B CA 1
ATOM 8231 C C . ASN C 1 531 ? 55.79277 0.73034 22.42633 1.000 44.23000 531 ASN B C 1
ATOM 8232 O O . ASN C 1 531 ? 56.78565 1.33978 22.01439 1.000 51.96000 531 ASN B O 1
ATOM 8237 N N . THR C 1 532 ? 54.85856 1.29010 23.19172 1.000 38.54000 532 THR B N 1
ATOM 8238 C CA . THR C 1 532 ? 54.90506 2.69375 23.58269 1.000 34.92000 532 THR B CA 1
ATOM 8239 C C . THR C 1 532 ? 54.80933 2.78795 25.09643 1.000 36.77000 532 THR B C 1
ATOM 8240 O O . THR C 1 532 ? 53.85404 2.27972 25.69237 1.000 39.65000 532 THR B O 1
ATOM 8244 N N . LYS C 1 533 ? 55.79572 3.43451 25.71286 1.000 35.24000 533 LYS B N 1
ATOM 8245 C CA . LYS C 1 533 ? 55.75086 3.68493 27.14320 1.000 38.18000 533 LYS B CA 1
ATOM 8246 C C . LYS C 1 533 ? 54.58683 4.61709 27.47997 1.000 41.18000 533 LYS B C 1
ATOM 8247 O O . LYS C 1 533 ? 53.95488 5.21363 26.60553 1.000 35.33000 533 LYS B O 1
ATOM 8253 N N . ASN C 1 534 ? 54.30750 4.73719 28.77985 1.000 48.40000 534 ASN B N 1
ATOM 8254 C CA . ASN C 1 534 ? 53.22864 5.61471 29.22301 1.000 38.68000 534 ASN B CA 1
ATOM 8255 C C . ASN C 1 534 ? 53.53034 7.06869 28.88596 1.000 39.46000 534 ASN B C 1
ATOM 8256 O O . ASN C 1 534 ? 52.66196 7.79242 28.38470 1.000 37.31000 534 ASN B O 1
ATOM 8261 N N . THR C 1 535 ? 54.75954 7.50997 29.14543 1.000 46.03000 535 THR B N 1
ATOM 8262 C CA . THR C 1 535 ? 55.16926 8.88486 28.89224 1.000 44.71000 535 THR B CA 1
ATOM 8263 C C . THR C 1 535 ? 55.53637 9.14217 27.43686 1.000 41.93000 535 THR B C 1
ATOM 8264 O O . THR C 1 535 ? 55.93430 10.26454 27.10741 1.000 45.41000 535 THR B O 1
ATOM 8268 N N . ALA C 1 536 ? 55.41841 8.14296 26.56392 1.000 36.62000 536 ALA B N 1
ATOM 8269 C CA . ALA C 1 536 ? 55.76780 8.28826 25.15756 1.000 37.06000 536 ALA B CA 1
ATOM 8270 C C . ALA C 1 536 ? 54.54415 8.36590 24.25407 1.000 38.24000 536 ALA B C 1
ATOM 8271 O O . ALA C 1 536 ? 54.68383 8.27503 23.02936 1.000 38.88000 536 ALA B O 1
ATOM 8273 N N . LEU C 1 537 ? 53.35565 8.52802 24.82315 1.000 36.17000 537 LEU B N 1
ATOM 8274 C CA . LEU C 1 537 ? 52.14723 8.63048 24.01286 1.000 35.44000 537 LEU B CA 1
ATOM 8275 C C . LEU C 1 537 ? 52.19355 9.89864 23.16830 1.000 35.91000 537 LEU B C 1
ATOM 8276 O O . LEU C 1 537 ? 52.52091 10.97211 23.68833 1.000 39.18000 537 LEU B O 1
ATOM 8281 N N . PRO C 1 538 ? 51.87762 9.82193 21.87816 1.000 32.39000 538 PRO B N 1
ATOM 8282 C CA . PRO C 1 538 ? 51.93343 11.01952 21.03489 1.000 38.79000 538 PRO B CA 1
ATOM 8283 C C . PRO C 1 538 ? 50.83630 12.00958 21.39553 1.000 38.89000 538 PRO B C 1
ATOM 8284 O O . PRO C 1 538 ? 49.78288 11.64492 21.92314 1.000 39.02000 538 PRO B O 1
ATOM 8288 N N . ASP C 1 539 ? 51.09618 13.28299 21.09198 1.000 40.80000 539 ASP B N 1
ATOM 8289 C CA . ASP C 1 539 ? 50.21547 14.37579 21.49269 1.000 42.74000 539 ASP B CA 1
ATOM 8290 C C . ASP C 1 539 ? 48.86613 14.36742 20.78184 1.000 42.65000 539 ASP B C 1
ATOM 8291 O O . ASP C 1 539 ? 48.01486 15.19903 21.11790 1.000 41.93000 539 ASP B O 1
ATOM 8296 N N . GLU C 1 540 ? 48.64095 13.46814 19.82281 1.000 40.91000 540 GLU B N 1
ATOM 8297 C CA . GLU C 1 540 ? 47.35492 13.39888 19.14151 1.000 42.53000 540 GLU B CA 1
ATOM 8298 C C . GLU C 1 540 ? 46.26348 12.77391 19.99857 1.000 40.30000 540 GLU B C 1
ATOM 8299 O O . GLU C 1 540 ? 45.08748 12.85355 19.62739 1.000 37.90000 540 GLU B O 1
ATOM 8305 N N . VAL C 1 541 ? 46.61894 12.15866 21.12938 1.000 40.81000 541 VAL B N 1
ATOM 8306 C CA . VAL C 1 541 ? 45.65071 11.47118 21.97553 1.000 43.65000 541 VAL B CA 1
ATOM 8307 C C . VAL C 1 541 ? 45.20667 12.31401 23.15961 1.000 37.36000 541 VAL B C 1
ATOM 8308 O O . VAL C 1 541 ? 44.40288 11.84321 23.97633 1.000 43.46000 541 VAL B O 1
ATOM 8312 N N . PHE C 1 542 ? 45.69895 13.54365 23.28132 1.000 33.49000 542 PHE B N 1
ATOM 8313 C CA . PHE C 1 542 ? 45.39555 14.39757 24.42252 1.000 40.88000 542 PHE B CA 1
ATOM 8314 C C . PHE C 1 542 ? 44.73840 15.68218 23.94080 1.000 45.42000 542 PHE B C 1
ATOM 8315 O O . PHE C 1 542 ? 45.35248 16.45994 23.20210 1.000 42.93000 542 PHE B O 1
ATOM 8323 N N . GLU C 1 543 ? 43.49304 15.89570 24.35779 1.000 44.95000 543 GLU B N 1
ATOM 8324 C CA . GLU C 1 543 ? 42.83411 17.17171 24.14271 1.000 39.88000 543 GLU B CA 1
ATOM 8325 C C . GLU C 1 543 ? 43.58805 18.26193 24.90495 1.000 36.26000 543 GLU B C 1
ATOM 8326 O O . GLU C 1 543 ? 44.20828 17.98503 25.93646 1.000 38.29000 543 GLU B O 1
ATOM 8332 N N . PRO C 1 544 ? 43.59089 19.49632 24.40167 1.000 34.21000 544 PRO B N 1
ATOM 8333 C CA . PRO C 1 544 ? 44.21285 20.59429 25.15227 1.000 34.00000 544 PRO B CA 1
ATOM 8334 C C . PRO C 1 544 ? 43.69380 20.66406 26.58135 1.000 32.18000 544 PRO B C 1
ATOM 8335 O O . PRO C 1 544 ? 42.48915 20.58231 26.83136 1.000 33.15000 544 PRO B O 1
ATOM 8339 N N . GLY C 1 545 ? 44.62146 20.79873 27.52757 1.000 27.97000 545 GLY B N 1
ATOM 8340 C CA . GLY C 1 545 ? 44.30739 20.81380 28.93598 1.000 30.85000 545 GLY B CA 1
ATOM 8341 C C . GLY C 1 545 ? 44.57213 19.50658 29.65500 1.000 50.03000 545 GLY B C 1
ATOM 8342 O O . GLY C 1 545 ? 44.69181 19.50691 30.88609 1.000 53.79000 545 GLY B O 1
ATOM 8343 N N . GLU C 1 546 ? 44.66759 18.39754 28.92421 1.000 59.67000 546 GLU B N 1
ATOM 8344 C CA . GLU C 1 546 ? 44.92054 17.10729 29.55164 1.000 55.31000 546 GLU B CA 1
ATOM 8345 C C . GLU C 1 546 ? 46.37396 17.01063 29.99773 1.000 58.01000 546 GLU B C 1
ATOM 8346 O O . GLU C 1 546 ? 47.29376 17.31664 29.23219 1.000 60.01000 546 GLU B O 1
ATOM 8352 N N . GLU C 1 547 ? 46.57833 16.58157 31.23986 1.000 63.35000 547 GLU B N 1
ATOM 8353 C CA . GLU C 1 547 ? 47.92155 16.41189 31.77381 1.000 78.58000 547 GLU B CA 1
ATOM 8354 C C . GLU C 1 547 ? 48.49553 15.07513 31.32129 1.000 64.26000 547 GLU B C 1
ATOM 8355 O O . GLU C 1 547 ? 47.87154 14.02577 31.50707 1.000 62.40000 547 GLU B O 1
ATOM 8361 N N . ARG C 1 548 ? 49.68396 15.11654 30.72580 1.000 60.22000 548 ARG B N 1
ATOM 8362 C CA . ARG C 1 548 ? 50.31513 13.90768 30.22515 1.000 67.42000 548 ARG B CA 1
ATOM 8363 C C . ARG C 1 548 ? 50.94873 13.11512 31.36818 1.000 68.91000 548 ARG B C 1
ATOM 8364 O O . ARG C 1 548 ? 51.39451 13.69403 32.36280 1.000 71.03000 548 ARG B O 1
ATOM 8372 N N . PRO C 1 549 ? 50.99071 11.78878 31.25247 1.000 64.79000 549 PRO B N 1
ATOM 8373 C CA . PRO C 1 549 ? 51.62283 10.97943 32.29946 1.000 64.91000 549 PRO B CA 1
ATOM 8374 C C . PRO C 1 549 ? 53.11568 11.25192 32.39049 1.000 70.57000 549 PRO B C 1
ATOM 8375 O O . PRO C 1 549 ? 53.78225 11.54432 31.39428 1.000 66.48000 549 PRO B O 1
ATOM 8379 N N . LYS C 1 550 ? 53.63883 11.15244 33.61312 1.000 77.17000 550 LYS B N 1
ATOM 8380 C CA . LYS C 1 550 ? 55.05114 11.41815 33.86055 1.000 71.63000 550 LYS B CA 1
ATOM 8381 C C . LYS C 1 550 ? 55.69363 10.29421 34.66538 1.000 69.33000 550 LYS B C 1
ATOM 8382 O O . LYS C 1 550 ? 56.89209 10.03040 34.51927 1.000 60.73000 550 LYS B O 1
ATOM 8388 N N . ALA C 1 551 ? 54.90413 9.63385 35.51138 1.000 77.05000 551 ALA B N 1
ATOM 8389 C CA . ALA C 1 551 ? 55.37632 8.53657 36.35866 1.000 76.02000 551 ALA B CA 1
ATOM 8390 C C . ALA C 1 551 ? 56.56603 8.95271 37.22170 1.000 67.73000 551 ALA B C 1
ATOM 8391 O O . ALA C 1 551 ? 56.63611 8.61719 38.40474 1.000 58.65000 551 ALA B O 1
ATOM 8393 N N . TRP D 2 15 ? 56.44035 5.82877 -7.97320 1.000 118.07000 298 TRP D N 1
ATOM 8394 C CA . TRP D 2 15 ? 56.09024 5.24009 -6.68615 1.000 115.37000 298 TRP D CA 1
ATOM 8395 C C . TRP D 2 15 ? 54.85701 4.35250 -6.82474 1.000 112.08000 298 TRP D C 1
ATOM 8396 O O . TRP D 2 15 ? 54.85872 3.20007 -6.39055 1.000 107.47000 298 TRP D O 1
ATOM 8407 N N . LEU D 2 16 ? 53.79952 4.90011 -7.42902 1.000 110.83000 299 LEU D N 1
ATOM 8408 C CA . LEU D 2 16 ? 52.64151 4.07915 -7.76704 1.000 104.67000 299 LEU D CA 1
ATOM 8409 C C . LEU D 2 16 ? 52.99471 3.06252 -8.84356 1.000 105.43000 299 LEU D C 1
ATOM 8410 O O . LEU D 2 16 ? 52.53419 1.91540 -8.80281 1.000 95.68000 299 LEU D O 1
ATOM 8415 N N . SER D 2 17 ? 53.81831 3.46751 -9.80991 1.000 109.90000 300 SER D N 1
ATOM 8416 C CA . SER D 2 17 ? 54.19656 2.64561 -10.95065 1.000 114.56000 300 SER D CA 1
ATOM 8417 C C . SER D 2 17 ? 55.31653 1.65657 -10.63594 1.000 119.17000 300 SER D C 1
ATOM 8418 O O . SER D 2 17 ? 55.99448 1.19908 -11.56325 1.000 119.83000 300 SER D O 1
ATOM 8421 N N . SER D 2 18 ? 55.52875 1.31951 -9.36815 1.000 121.16000 301 SER D N 1
ATOM 8422 C CA . SER D 2 18 ? 56.50826 0.32241 -8.96656 1.000 117.17000 301 SER D CA 1
ATOM 8423 C C . SER D 2 18 ? 55.81065 -0.82777 -8.24848 1.000 114.08000 301 SER D C 1
ATOM 8424 O O . SER D 2 18 ? 54.60554 -0.79432 -7.98604 1.000 117.27000 301 SER D O 1
ATOM 8427 N N . SER D 2 19 ? 56.58966 -1.85285 -7.92479 1.000 101.40000 302 SER D N 1
ATOM 8428 C CA . SER D 2 19 ? 56.07452 -3.02946 -7.24231 1.000 94.47000 302 SER D CA 1
ATOM 8429 C C . SER D 2 19 ? 57.13537 -3.55693 -6.27772 1.000 97.32000 302 SER D C 1
ATOM 8430 O O . SER D 2 19 ? 57.59567 -4.69236 -6.36477 1.000 95.41000 302 SER D O 1
ATOM 8433 N N . LYS D 2 20 ? 57.53114 -2.71951 -5.33365 1.000 103.09000 303 LYS D N 1
ATOM 8434 C CA . LYS D 2 20 ? 58.47885 -2.98559 -4.26408 1.000 107.93000 303 LYS D CA 1
ATOM 8435 C C . LYS D 2 20 ? 57.74346 -3.41382 -2.99704 1.000 103.30000 303 LYS D C 1
ATOM 8436 O O . LYS D 2 20 ? 56.62464 -2.95883 -2.73814 1.000 97.98000 303 LYS D O 1
ATOM 8442 N N . PRO D 2 21 ? 58.33281 -4.30195 -2.19685 1.000 100.18000 304 PRO D N 1
ATOM 8443 C CA . PRO D 2 21 ? 57.71101 -4.66055 -0.91219 1.000 92.86000 304 PRO D CA 1
ATOM 8444 C C . PRO D 2 21 ? 57.61122 -3.44171 -0.00774 1.000 95.22000 304 PRO D C 1
ATOM 8445 O O . PRO D 2 21 ? 58.61459 -2.80601 0.32351 1.000 100.22000 304 PRO D O 1
ATOM 8449 N N . PHE D 2 22 ? 56.38298 -3.11354 0.38571 1.000 91.92000 305 PHE D N 1
ATOM 8450 C CA . PHE D 2 22 ? 56.09683 -1.88326 1.12197 1.000 84.62000 305 PHE D CA 1
ATOM 8451 C C . PHE D 2 22 ? 56.28945 -2.14053 2.61162 1.000 81.52000 305 PHE D C 1
ATOM 8452 O O . PHE D 2 22 ? 55.45215 -2.77310 3.25877 1.000 77.91000 305 PHE D O 1
ATOM 8460 N N . GLY D 2 23 ? 57.40115 -1.64815 3.15734 1.000 87.23000 306 GLY D N 1
ATOM 8461 C CA . GLY D 2 23 ? 57.65589 -1.73838 4.58042 1.000 83.77000 306 GLY D CA 1
ATOM 8462 C C . GLY D 2 23 ? 58.18843 -3.09166 5.01485 1.000 84.73000 306 GLY D C 1
ATOM 8463 O O . GLY D 2 23 ? 58.36863 -4.02258 4.22741 1.000 81.69000 306 GLY D O 1
ATOM 8464 N N . SER D 2 24 ? 58.44752 -3.18930 6.31774 1.000 87.91000 307 SER D N 1
ATOM 8465 C CA . SER D 2 24 ? 58.92740 -4.42267 6.92349 1.000 93.63000 307 SER D CA 1
ATOM 8466 C C . SER D 2 24 ? 58.42244 -4.49573 8.35711 1.000 91.35000 307 SER D C 1
ATOM 8467 O O . SER D 2 24 ? 58.07109 -3.48125 8.96520 1.000 94.21000 307 SER D O 1
ATOM 8470 N N . SER D 2 25 ? 58.39175 -5.71322 8.89243 1.000 84.48000 308 SER D N 1
ATOM 8471 C CA . SER D 2 25 ? 57.90111 -5.96816 10.23721 1.000 81.19000 308 SER D CA 1
ATOM 8472 C C . SER D 2 25 ? 59.02818 -6.49743 11.11554 1.000 82.22000 308 SER D C 1
ATOM 8473 O O . SER D 2 25 ? 60.00741 -7.07121 10.63089 1.000 91.77000 308 SER D O 1
ATOM 8476 N N . THR D 2 26 ? 58.87728 -6.29500 12.42111 1.000 79.50000 309 THR D N 1
ATOM 8477 C CA . THR D 2 26 ? 59.86335 -6.69562 13.41321 1.000 79.77000 309 THR D CA 1
ATOM 8478 C C . THR D 2 26 ? 59.15230 -7.25754 14.63496 1.000 84.38000 309 THR D C 1
ATOM 8479 O O . THR D 2 26 ? 58.01086 -6.87591 14.92146 1.000 79.87000 309 THR D O 1
ATOM 8483 N N . PRO D 2 27 ? 59.79490 -8.16640 15.36797 1.000 88.02000 310 PRO D N 1
ATOM 8484 C CA . PRO D 2 27 ? 59.18981 -8.66981 16.60567 1.000 79.31000 310 PRO D CA 1
ATOM 8485 C C . PRO D 2 27 ? 59.21346 -7.61832 17.70408 1.000 72.79000 310 PRO D C 1
ATOM 8486 O O . PRO D 2 27 ? 60.07129 -6.73201 17.73363 1.000 64.30000 310 PRO D O 1
ATOM 8490 N N . ASN D 2 28 ? 58.25409 -7.72989 18.61927 1.000 68.45000 311 ASN D N 1
ATOM 8491 C CA . ASN D 2 28 ? 58.07347 -6.76289 19.69256 1.000 64.99000 311 ASN D CA 1
ATOM 8492 C C . ASN D 2 28 ? 58.44306 -7.37767 21.03533 1.000 62.83000 311 ASN D C 1
ATOM 8493 O O . ASN D 2 28 ? 58.10390 -8.53150 21.31813 1.000 62.07000 311 ASN D O 1
ATOM 8498 N N . VAL D 2 29 ? 59.13325 -6.59269 21.86128 1.000 55.16000 312 VAL D N 1
ATOM 8499 C CA . VAL D 2 29 ? 59.53386 -7.01597 23.19819 1.000 51.50000 312 VAL D CA 1
ATOM 8500 C C . VAL D 2 29 ? 59.75844 -5.77634 24.05542 1.000 49.44000 312 VAL D C 1
ATOM 8501 O O . VAL D 2 29 ? 60.42167 -4.82365 23.62949 1.000 45.20000 312 VAL D O 1
ATOM 8505 N N . VAL D 2 30 ? 59.19613 -5.77100 25.26058 1.000 57.59000 313 VAL D N 1
ATOM 8506 C CA . VAL D 2 30 ? 59.29943 -4.62951 26.15694 1.000 59.84000 313 VAL D CA 1
ATOM 8507 C C . VAL D 2 30 ? 60.29449 -4.95326 27.26419 1.000 66.94000 313 VAL D C 1
ATOM 8508 O O . VAL D 2 30 ? 60.59883 -6.11534 27.55269 1.000 69.70000 313 VAL D O 1
ATOM 8512 N N . ILE D 2 31 ? 60.81528 -3.89630 27.88373 1.000 67.65000 314 ILE D N 1
ATOM 8513 C CA . ILE D 2 31 ? 61.71252 -4.01094 29.02316 1.000 76.93000 314 ILE D CA 1
ATOM 8514 C C . ILE D 2 31 ? 61.04270 -3.33590 30.21450 1.000 83.15000 314 ILE D C 1
ATOM 8515 O O . ILE D 2 31 ? 60.15301 -2.49459 30.06028 1.000 81.95000 314 ILE D O 1
ATOM 8520 N N . GLU D 2 32 ? 61.47232 -3.73047 31.41270 1.000 86.99000 315 GLU D N 1
ATOM 8521 C CA . GLU D 2 32 ? 60.88690 -3.25266 32.66619 1.000 84.22000 315 GLU D CA 1
ATOM 8522 C C . GLU D 2 32 ? 59.40309 -3.60108 32.74779 1.000 76.93000 315 GLU D C 1
ATOM 8523 O O . GLU D 2 32 ? 58.54409 -2.79028 32.40123 1.000 70.77000 315 GLU D O 1
#

Sequence (1066 aa):
TTKQWGITPPISTAPATEQENALNTALINELKNQNLFESPAESEKRVKVLDELQQITTEFVKKVSLAKHMNEKMANEAGGKIFTYGSYRLGVYGPGSDIDTLVVVPKHVSRDNFFQDLEPMLREREEVTDLAAVPDAYVPIIKFKFLGISIDLIFARLSVPRVPRDLELSDNNLLKGVEERCVLSLNGTRVTDQILQLVPNRAVFKHALRAIKFWAQRRAIYANVVGFPGGVAWAMMVARICQLYPNAVSSVIVAKFFRILHQWNWPQPILLKPIEDGPLQVRIWNPKLYPSDKAHRMPIITPAYPSMCATHNITLSTQTIILREMVRAGEIADQIMVKALPWSALFQKHDFFHRYKHYLTITAAAKTAEAQLKWAGLVESKLRHLVTRLELVDAIALAHPFNKGFDKVYNCSSEEEAQQVASGVTLEVAYESTDHEKLANFPVYTTTCYIGLELEKIKRLDISWPTQEFYELCKKWDKYDDTLMNVFIKNTKNTALPDEVFEPGEERPKAISLPLLKQDDWLSSSKPFGSSTPNVVIEFDSDDDGQWGITPPISTAPATEQENALNTALINELKNQNLFESPAESEKRVKVLDELQQITTEFVKKVSLAKHMNEKMANEAGGKIFTYGSYRLGVYGPGSDIDTLVVVPKHVSRDNFFQDLEPMLREREEVTDLAAVPDAYVPIIKFKFLGISIDLIFARLSVPRVPRDLELSDNNLLKGVEERCVLSLNGTRVTDQILQLVPNRAVFKHALRAIKFWAQRRAIYANVVGFPGGVAWAMMVARICQLYPNAVSSVIVAKFFRILHQWNWPQPILLKPIEDGPLQVRIWNPKLYPSDKAHRMPIITPAYPSMCATHNITLSTQTIILREMVRAGEIADQIMVKALPWSALFQKHDFFHRYKHYLTITAAAKTAEAQLKWAGLVESKLRHLVTRLELVDAIALAHPFNKGFDKVYNCSSEEEAQQVASGVTLEVAYESTDHEFPVYTTTCYIGLELEKRLDISWPTQEFYELCKKWDKYDDTLMNVFIKNTKNTALPDEVFEPGEERPKAWLSSSKPFGSSTPNVVIE

Nearest PDB structures (foldseek):
  7q72-assembly1_A  TM=1.002E+00  e=0.000E+00  Schizosaccharomyces pombe 972h-
  7q74-assembly2_B  TM=9.780E-01  e=4.568E-93  Schizosaccharomyces pombe 972h-
  7q73-assembly1_A  TM=9.714E-01  e=4.197E-92  Schizosaccharomyces pombe 972h-
  2hhp-assembly1_A  TM=9.371E-01  e=2.435E-67  Saccharomyces cerevisiae
  1fa0-assembly2_B  TM=9.389E-01  e=3.475E-65  Saccharomyces cerevisiae

B-factor: mean 47.93, std 24.8, range [2.86, 190.73]

Solvent-accessible surface area: 50916 Å² total; per-residue (Å²): 127,138,68,114,70,19,69,51,98,37,100,43,46,58,108,29,75,147,82,42,67,50,12,18,94,45,0,36,101,29,0,117,102,48,34,31,59,20,13,100,9,7,38,107,30,3,83,133,1,30,90,35,7,42,113,7,8,44,80,1,0,79,118,2,0,85,70,94,169,54,95,148,138,87,2,82,81,2,10,2,39,18,11,11,36,10,36,32,75,8,22,2,22,18,51,61,31,61,1,41,0,0,2,0,0,0,105,49,0,35,35,84,18,0,31,117,49,6,35,70,38,2,157,159,68,158,40,16,85,100,27,62,16,69,98,58,85,195,42,1,42,0,104,5,86,1,80,54,14,23,1,19,9,20,1,0,43,1,42,56,98,130,0,55,188,128,29,132,12,77,87,41,92,30,10,104,49,20,80,133,138,2,12,101,11,1,3,22,0,13,3,2,39,32,0,26,100,32,0,16,63,112,65,25,0,68,44,0,4,24,0,0,28,20,0,0,82,84,12,6,0,47,17,70,70,0,0,1,1,14,26,52,2,0,0,0,1,0,0,10,0,4,0,12,25,3,63,10,20,1,0,12,0,0,6,68,0,0,102,35,0,51,141,47,97,36,75,94,40,1,27,2,47,96,63,55,107,17,56,100,160,70,142,34,23,52,36,183,118,44,110,61,20,126,72,24,94,1,1,0,3,1,4,2,2,20,3,86,10,23,3,99,19,9,11,70,0,0,27,33,1,0,44,129,11,0,60,62,0,3,111,25,0,43,93,1,34,98,116,51,48,30,13,52,22,0,5,115,98,32,61,7,13,78,85,7,101,14,1,0,17,2,11,1,0,0,4,45,18,125,9,10,79,91,0,18,41,24,6,50,38,58,0,83,46,0,0,52,86,0,27,152,61,76,35,2,34,9,0,15,0,13,32,144,28,50,36,25,6,17,73,10,94,54,49,146,36,0,48,77,7,0,18,26,80,74,109,182,16,65,116,97,90,39,105,118,91,82,161,83,164,52,41,0,30,6,18,0,9,2,0,0,4,75,44,95,176,168,172,157,24,62,0,20,195,12,0,84,75,3,6,126,62,0,64,166,58,126,102,42,58,46,33,47,14,0,0,14,6,74,53,15,114,10,72,61,5,40,105,58,12,20,96,50,44,75,146,76,25,180,83,209,51,133,106,114,105,87,78,90,76,1,67,84,9,88,108,86,0,13,72,35,91,86,9,76,8,95,71,78,42,74,102,140,97,60,148,97,24,69,51,103,42,101,41,83,62,103,26,78,141,81,44,66,46,8,23,76,40,0,39,71,30,0,109,104,50,32,27,66,16,11,99,6,12,38,83,36,2,84,146,1,28,94,55,6,40,102,10,9,44,84,0,0,73,104,4,0,83,75,70,171,168,41,155,148,76,6,104,66,2,7,0,41,20,13,14,38,11,34,34,71,10,19,2,34,19,60,66,35,61,0,39,0,0,4,0,0,0,130,36,1,49,40,93,27,0,31,136,51,9,54,72,17,5,149,146,85,123,71,6,72,107,30,54,28,71,107,31,69,168,37,0,50,2,108,4,82,3,82,48,19,25,0,22,5,28,0,0,36,9,36,63,87,96,1,46,116,129,45,126,11,69,70,31,85,37,7,121,72,12,104,136,101,0,16,104,5,1,9,24,0,12,4,3,39,25,1,25,96,35,0,32,68,116,58,23,0,73,51,0,1,24,0,0,28,20,0,0,78,77,15,7,0,45,18,62,72,1,0,1,2,10,26,61,2,1,0,0,3,0,0,6,0,4,0,10,17,23,79,9,20,2,0,5,0,0,8,82,0,0,132,29,0,40,110,54,96,31,81,94,33,0,26,3,48,99,68,52,111,16,55,100,152,73,130,26,16,49,44,159,122,55,111,60,16,110,74,27,92,4,1,1,3,3,5,0,3,24,1,83,9,22,2,95,21,11,10,75,0,0,27,38,2,2,45,116,8,0,64,70,0,6,106,21,0,83,90,1,40,108,107,52,49,36,10,53,21,0,2,104,113,36,52,5,11,81,73,2,122,28,2,0,16,2,14,2,1,0,7,53,40,111,12,10,93,105,0,15,39,12,6,47,36,68,2,54,51,1,0,43,80,0,25,148,47,102,56,0,36,10,0,12,0,14,31,147,34,48,35,24,15,21,83,14,88,47,82,130,70,0,38,79,7,0,14,26,75,71,141,180,33,57,134,98,86,54,121,135,144,77,40,0,57,9,22,4,12,3,0,0,5,70,74,155,179,149,18,83,0,24,201,10,0,87,68,2,7,104,71,0,65,156,55,140,122,43,46,58,44,45,17,0,0,13,2,69,52,18,95,16,63,59,2,41,104,58,13,22,110,46,44,64,154,88,22,181,126,43,127,116,49,95,51,95,0,14,63,37,78,89,11,72,18,102,148

GO terms:
  GO:1990251 nuclear exosome focus (C, IDA)
  GO:0071920 cleavage body (C, IDA)
  GO:0005634 nucleus (C, IDA)
  GO:0005654 nucleoplasm (C, IDA)
  GO:0005829 cytosol (C, IDA)
  GO:0033620 Mei2 nuclear dot complex (C, IDA)
  GO:1990817 poly(A) RNA polymerase activity (F, IDA)
  GO:0005847 mRNA cleavage and polyadenylation specificity factor complex (C, IGI)
  GO:0180010 co-transcriptional mRNA 3'-end processing, cleavage and polyadenylation pathway (P, IGI)
  GO:1990817 poly(A) RNA polymerase activity (F, IGI)
  GO:0005634 nucleus (C, HDA)
  GO:0033621 nuclear mRNA surveillance of meiosis-specific transcripts (P, IMP)
  GO:0005515 protein binding (F, IPI)

Organism: Schizosaccharomyces pombe (strain 972 / ATCC 24843) (NCBI:txid284812)

InterPro domains:
  IPR007010 Poly(A) polymerase, RNA-binding domain [PF04926] (352-541)
  IPR007012 Poly(A) polymerase, central domain [PF04928] (205-350)
  IPR011068 Nucleotidyltransferase, class I-like, C-terminal [SSF55003] (351-534)
  IPR014492 Poly(A) polymerase [PIRSF018425] (3-557)
  IPR043519 Nucleotidyltransferase superfamily [G3DSA:3.30.460.10] (39-194)
  IPR043519 Nucleotidyltransferase superfamily [SSF81301] (3-198)
  IPR048840 Poly(A) polymerase, nucleotidyltransferase domain [PF20750] (7-200)

Radius of gyration: 33.8 Å; Cα contacts (8 Å, |Δi|>4): 1952; chains: 4; bounding box: 87×97×83 Å